Protein AF-0000000079454495 (afdb_homodimer)

Foldseek 3Di:
DDDDDDDDDDDDDDDDDDDDDDDPPDPCPDPCPPDPDDPDPDDPPPPDDDPPPPPPPPPPPPPPPPPPPDAAWDWPFVVLFIDGPPPDTAFAEAEDELLQDFPVCLLQLLLQRVLLVGAAYEYEQQLCQQPVDVPRGDCDGSNVVVVSQVSNVVVRHAYEYAYAPAQLLQWFLRRDHLLLCLQPVPDDPLAPGVSRVVSVLVSCVVVLVVCQCQERNNPHRYQEYEQHALQLLAPPLHLVSSQVSVVSNCVRNNLRHAYEYEHAQALSSCVSTDHPSHHYAYAFEFDPPPAPVSNVSVCVRSVGHAYEHAEYQQFAFFFFQFFGIHHDLCRRQVNVLRQVLDSSYYYYYPHQAWGFQFAQTRAWADDVTTTTDRTRLRNHCAGRQSAGDPSSVSSSVSSCVSPPDDRDDNDHRFFFDWQWKWFKAFQWFPLVVCVVVVVDPFDKAFFDDWCNNVVARFFKKKKKAFAADAAAVWKKKFFPQAQAKKFKDWAQDTDDIAGSSVPGGMDTDGHGHGIMIMIMGGHSGAHSDYDCSSPIHGRDDFMWIGHPPGPDTHTTDMMTMDDDNLLQCPVVVVVSVVSCVPDVPPPPPPFFTQGKMKTKDFGDPVCQVPHGKWKKFAPQAAKWWKAKQSGTQYIAGQVAADWGITIGGRVSDHRMMMMMTRGRTGAPVVDPPRRIMIIHRDTRHGHDGNDHHTPQNVQCVQVPPSISRPNGSD/DDDDDDDDDDDDDDDDDDDDDDDDDDDDDDPPPPPDDDDDPPDPPPPDPDPPPPPPPPPPPPPDPPPPPDAAWDWPFVVLFIDGPPPDTAFAEAEDELLQDFPVCLLQLLLQRVLLVGAAYEYEQQLCQQPVDVPRGDCDGSNVVVVSQVSNVVNRHAYEYAYAPAQLLLWFLRRDHLLLCLQPVPDDPLAPGVSRVVSVLVSCVVPLVVCQCQDRNNPHRYQEYEQHALQLLAPPLHLVSSQVSVVSNCVRNNLRHAYEYEHAQALSSCVSTAHPSHHYAYAFEFDDPDAPVSNVSVCVRSVGTAYEHAEYAQFAFFFFQFFGIGHDLVRRQVNVLRQVLDSSYYYYYDHQAWGFQFAQTRAWADDVTTTTDRTRLRNHCAGRQGAGDPSSVSSSVSSCVSPPDDRDDNDHRFFFDWQWKWFKAFQWFPLVVCVVVVVDPFDKAFFDDWCNNVVARFFKKKKKAFAADAAAVWKKKFFPQAQAKKFKDWAQDTDDIAGSSVPGGMDTDGHGHGIMIMIMGGHSGAHSDYDCSSGIHGGDDFMWIGHPPGPDTHTTDMMTMDDDNLLQCPVVVVVSVVSCVPDVDPPPPPFFTQGKMKTKDFGDPVCQVPHGKWKKFAPQAAKWWKAKQSGTQYIAGQVAADWGITIGGRVSDHRMMMMMTRGRTGAPVVDPPRRIMIIHRDTRHGHDGNDHHTPQNVQCVQVPPSISGPNGSD

Radius of gyration: 43.06 Å; Cα contacts (8 Å, |Δi|>4): 3299; chains: 2; bounding box: 115×137×105 Å

Solvent-accessible surface area (backbone atoms only — not comparable to full-atom values): 75019 Å² total; per-residue (Å²): 136,84,79,85,77,87,80,90,77,92,73,91,75,88,76,89,78,86,89,79,90,75,86,74,81,78,82,76,72,79,76,78,73,81,73,85,74,78,80,73,77,72,79,83,76,77,77,78,84,68,81,71,75,74,71,76,72,68,73,65,75,77,67,77,75,73,72,71,87,63,71,43,62,47,80,36,37,90,75,24,21,39,42,31,42,87,78,41,45,58,53,40,27,30,24,50,46,55,81,32,41,62,58,91,46,46,65,64,47,51,46,39,46,43,31,36,65,36,49,27,38,28,32,68,46,53,45,24,71,32,33,74,41,95,91,42,72,50,60,56,77,57,46,26,58,67,61,54,48,48,53,37,36,74,69,66,23,35,31,34,38,34,54,20,63,47,58,31,85,53,19,29,37,5,23,40,44,63,57,58,46,45,76,34,77,79,55,50,76,96,36,66,35,63,80,40,41,57,53,50,52,54,49,48,65,55,50,45,68,68,46,44,64,35,26,37,90,60,73,27,33,34,51,36,38,27,56,43,54,40,42,22,71,38,86,74,56,45,62,69,25,56,49,48,53,50,52,57,48,37,72,68,59,44,84,67,55,44,43,27,30,41,15,48,48,48,52,71,21,38,66,45,33,58,49,92,96,35,48,73,32,25,33,42,44,40,44,90,81,60,47,75,67,58,49,52,48,47,34,86,81,40,80,55,34,47,47,38,33,68,34,27,32,42,31,30,62,41,33,60,27,16,25,51,20,73,44,59,52,67,48,36,45,52,34,49,50,54,47,56,70,36,74,34,30,27,42,19,31,40,41,30,34,24,14,36,25,45,39,75,40,22,2,15,36,42,67,70,57,43,38,39,38,32,60,40,27,29,50,18,29,17,29,44,80,54,31,75,38,74,49,27,54,53,43,23,55,53,38,43,67,76,52,72,66,89,81,49,79,66,69,74,61,68,60,53,40,58,78,35,75,31,59,47,35,82,55,45,43,52,64,60,47,50,63,66,48,52,80,51,79,59,48,73,38,63,56,60,62,29,28,43,76,74,70,43,85,47,40,32,38,39,38,34,33,54,39,85,52,54,44,29,83,48,19,36,38,37,37,70,35,46,29,28,32,28,42,30,23,51,59,84,40,72,53,44,57,36,28,45,51,52,72,35,45,56,36,52,42,78,58,53,54,70,38,38,40,31,34,41,26,32,48,58,35,31,23,19,46,60,88,59,38,85,46,76,33,27,40,55,58,62,42,30,42,28,34,47,88,42,89,60,71,42,75,64,56,52,27,39,33,41,83,40,50,77,76,81,38,65,63,57,49,51,51,49,52,51,46,37,70,73,50,68,60,84,60,79,74,61,82,51,47,40,27,34,32,40,28,59,49,70,49,57,80,90,32,46,88,60,54,51,23,31,17,45,32,47,67,63,38,37,33,33,40,37,26,37,66,72,44,52,51,14,59,48,35,42,66,28,10,7,42,42,43,43,76,38,58,32,86,54,62,50,48,71,35,39,39,39,35,43,34,57,45,38,66,31,59,85,42,88,92,39,33,41,39,33,31,29,58,63,82,43,54,64,38,69,33,46,38,83,62,20,49,43,57,49,43,24,58,62,36,67,67,55,40,36,38,84,78,30,85,78,141,85,81,85,76,80,87,76,87,82,87,84,82,88,75,91,77,86,86,87,93,86,90,83,90,76,86,76,87,73,84,74,73,74,77,74,77,82,79,79,81,73,78,78,73,76,78,76,82,68,82,71,74,75,74,75,74,71,74,66,75,76,66,77,74,73,73,69,89,62,71,43,60,48,78,36,37,90,74,24,20,39,43,30,45,88,78,42,46,60,52,42,28,28,24,50,46,56,81,34,41,62,59,92,46,47,65,63,48,53,46,39,47,43,32,35,64,35,48,28,37,26,31,68,46,54,46,23,72,32,34,73,41,96,91,43,72,48,58,56,77,57,45,26,57,68,61,54,49,48,53,37,38,75,71,65,23,33,31,34,38,34,55,20,62,47,57,32,86,53,19,28,37,5,23,40,44,61,58,57,46,45,78,34,78,80,56,49,76,97,35,64,36,64,81,40,42,56,54,51,51,53,49,48,65,56,50,47,67,69,44,44,65,34,25,38,89,59,74,28,33,33,51,36,38,27,56,44,54,40,42,22,72,37,87,74,57,45,62,69,25,56,49,47,52,50,51,55,48,36,72,68,62,44,84,70,55,42,42,26,30,43,16,45,47,48,53,70,22,37,64,44,33,56,49,92,98,36,49,72,32,24,31,42,44,41,42,96,78,57,50,77,67,57,51,53,48,46,34,87,80,40,80,56,34,46,47,40,33,69,32,27,32,41,32,30,63,40,34,59,27,18,24,51,20,73,43,60,52,67,47,37,45,51,33,49,49,55,45,56,69,36,74,34,29,28,42,18,31,40,42,31,35,24,14,36,26,47,40,74,38,22,2,14,35,42,67,71,56,42,38,38,37,31,60,40,26,29,50,19,30,16,28,44,80,54,32,75,37,73,50,30,53,53,43,22,53,52,39,44,68,76,52,72,66,90,81,50,79,65,70,74,59,68,60,52,39,56,77,35,75,32,58,46,35,81,56,45,40,52,63,61,48,50,62,66,50,51,81,52,78,57,48,73,38,66,53,60,64,29,28,41,76,71,70,42,86,49,39,34,38,38,38,33,35,54,40,85,52,52,44,27,83,49,18,36,39,35,37,70,35,48,29,28,33,28,42,30,23,52,60,84,41,70,54,45,58,36,29,45,50,50,72,36,44,55,37,51,40,78,58,54,56,70,38,38,41,30,35,42,25,34,50,58,34,29,22,20,45,61,86,60,38,82,45,76,35,28,41,58,58,62,40,29,42,30,34,46,88,43,90,60,71,42,76,62,54,51,28,39,34,42,84,42,49,76,76,80,37,63,64,57,48,51,51,50,51,52,46,38,69,72,50,69,62,84,61,81,74,61,81,49,46,40,28,34,31,43,28,58,49,69,48,57,81,91,32,44,88,60,53,50,22,32,17,45,31,46,66,63,37,36,33,35,39,36,27,36,67,72,43,52,53,14,59,49,34,44,67,28,9,7,42,42,42,43,74,39,58,33,86,54,61,50,48,69,34,41,39,41,36,44,35,56,46,39,67,30,59,86,42,88,92,38,32,41,38,33,31,29,57,61,80,42,54,66,38,68,32,45,40,83,63,20,51,42,57,50,42,23,57,62,35,66,69,54,40,36,37,82,78,31,84,80

Organism: NCBI:txid69355

Structure (mmCIF, N/CA/C/O backbone):
data_AF-0000000079454495-model_v1
#
loop_
_entity.id
_entity.type
_entity.pdbx_description
1 polymer Beta-galactosidase
#
loop_
_atom_site.group_PDB
_atom_site.id
_atom_site.type_symbol
_atom_site.label_atom_id
_atom_site.label_alt_id
_atom_site.label_comp_id
_atom_site.label_asym_id
_atom_site.label_entity_id
_atom_site.label_seq_id
_atom_site.pdbx_PDB_ins_code
_atom_site.Cartn_x
_atom_site.Cartn_y
_atom_site.Cartn_z
_atom_site.occupancy
_atom_site.B_iso_or_equiv
_atom_site.auth_seq_id
_atom_site.auth_comp_id
_atom_site.auth_asym_id
_atom_site.auth_atom_id
_atom_site.pdbx_PDB_model_num
ATOM 1 N N . MET A 1 1 ? 8.969 -49.094 45.594 1 14.88 1 MET A N 1
ATOM 2 C CA . MET A 1 1 ? 8.492 -49.281 46.969 1 14.88 1 MET A CA 1
ATOM 3 C C . MET A 1 1 ? 8.25 -47.938 47.656 1 14.88 1 MET A C 1
ATOM 5 O O . MET A 1 1 ? 7.234 -47.75 48.312 1 14.88 1 MET A O 1
ATOM 9 N N . ARG A 1 2 ? 9.188 -47.406 47.906 1 14.8 2 ARG A N 1
ATOM 10 C CA . ARG A 1 2 ? 9.508 -46.875 49.219 1 14.8 2 ARG A CA 1
ATOM 11 C C . ARG A 1 2 ? 8.852 -45.531 49.438 1 14.8 2 ARG A C 1
ATOM 13 O O . ARG A 1 2 ? 8.688 -44.75 48.5 1 14.8 2 ARG A O 1
ATOM 20 N N . GLU A 1 3 ? 8.758 -45.125 50.594 1 15.97 3 GLU A N 1
ATOM 21 C CA . GLU A 1 3 ? 7.938 -44.406 51.562 1 15.97 3 GLU A CA 1
ATOM 22 C C . GLU A 1 3 ? 8.195 -42.906 51.5 1 15.97 3 GLU A C 1
ATOM 24 O O . GLU A 1 3 ? 7.258 -42.094 51.5 1 15.97 3 GLU A O 1
ATOM 29 N N . MET A 1 4 ? 9.289 -42.5 51.688 1 15.35 4 MET A N 1
ATOM 30 C CA . MET A 1 4 ? 9.453 -41.781 52.969 1 15.35 4 MET A CA 1
ATOM 31 C C . MET A 1 4 ? 9.094 -40.312 52.781 1 15.35 4 MET A C 1
ATOM 33 O O . MET A 1 4 ? 9.039 -39.812 51.656 1 15.35 4 MET A O 1
ATOM 37 N N . GLY A 1 5 ? 9.625 -39.469 53.531 1 15.15 5 GLY A N 1
ATOM 38 C CA . GLY A 1 5 ? 9.336 -38.688 54.719 1 15.15 5 GLY A CA 1
ATOM 39 C C . GLY A 1 5 ? 9.203 -37.219 54.438 1 15.15 5 GLY A C 1
ATOM 40 O O . GLY A 1 5 ? 8.203 -36.594 54.812 1 15.15 5 GLY A O 1
ATOM 41 N N . TRP A 1 6 ? 10.148 -36.469 54.438 1 15.48 6 TRP A N 1
ATOM 42 C CA . TRP A 1 6 ? 10.266 -35.531 55.562 1 15.48 6 TRP A CA 1
ATOM 43 C C . TRP A 1 6 ? 9.711 -34.156 55.219 1 15.48 6 TRP A C 1
ATOM 45 O O . TRP A 1 6 ? 9.539 -33.844 54.031 1 15.48 6 TRP A O 1
ATOM 55 N N . LEU A 1 7 ? 10.312 -33.156 55.656 1 15.27 7 LEU A N 1
ATOM 56 C CA . LEU A 1 7 ? 10.094 -32.156 56.688 1 15.27 7 LEU A CA 1
ATOM 57 C C . LEU A 1 7 ? 9.664 -30.812 56.125 1 15.27 7 LEU A C 1
ATOM 59 O O . LEU A 1 7 ? 8.656 -30.25 56.531 1 15.27 7 LEU A O 1
ATOM 63 N N . VAL A 1 8 ? 10.523 -29.781 55.844 1 15.94 8 VAL A N 1
ATOM 64 C CA . VAL A 1 8 ? 10.656 -28.672 56.781 1 15.94 8 VAL A CA 1
ATOM 65 C C . VAL A 1 8 ? 9.82 -27.484 56.312 1 15.94 8 VAL A C 1
ATOM 67 O O . VAL A 1 8 ? 9.477 -27.391 55.125 1 15.94 8 VAL A O 1
ATOM 70 N N . THR A 1 9 ? 9.969 -26.281 56.812 1 15.39 9 THR A N 1
ATOM 71 C CA . THR A 1 9 ? 9.5 -25.234 57.719 1 15.39 9 THR A CA 1
ATOM 72 C C . THR A 1 9 ? 9.125 -23.969 56.938 1 15.39 9 THR A C 1
ATOM 74 O O . THR A 1 9 ? 8.117 -23.328 57.25 1 15.39 9 THR A O 1
ATOM 77 N N . ILE A 1 10 ? 9.711 -23.438 55.844 1 16.84 10 ILE A N 1
ATOM 78 C CA . ILE A 1 10 ? 10.102 -22.078 56.219 1 16.84 10 ILE A CA 1
ATOM 79 C C . ILE A 1 10 ? 8.906 -21.141 56.094 1 16.84 10 ILE A C 1
ATOM 81 O O . ILE A 1 10 ? 8.117 -21.266 55.156 1 16.84 10 ILE A O 1
ATOM 85 N N . THR A 1 11 ? 8.672 -20.031 56.875 1 15.62 11 THR A N 1
ATOM 86 C CA . THR A 1 11 ? 7.895 -19.094 57.688 1 15.62 11 THR A CA 1
ATOM 87 C C . THR A 1 11 ? 7.41 -17.922 56.844 1 15.62 11 THR A C 1
ATOM 89 O O . THR A 1 11 ? 6.262 -17.5 56.969 1 15.62 11 THR A O 1
ATOM 92 N N . PHE A 1 12 ? 8.055 -17.266 55.875 1 16.83 12 PHE A N 1
ATOM 93 C CA . PHE A 1 12 ? 8.047 -15.867 56.281 1 16.83 12 PHE A CA 1
ATOM 94 C C . PHE A 1 12 ? 6.711 -15.219 55.938 1 16.83 12 PHE A C 1
ATOM 96 O O . PHE A 1 12 ? 6.023 -15.633 55 1 16.83 12 PHE A O 1
ATOM 103 N N . CYS A 1 13 ? 6.145 -14.18 56.656 1 15.73 13 CYS A N 1
ATOM 104 C CA . CYS A 1 13 ? 5.059 -13.398 57.25 1 15.73 13 CYS A CA 1
ATOM 105 C C . CYS A 1 13 ? 4.578 -12.328 56.281 1 15.73 13 CYS A C 1
ATOM 107 O O . CYS A 1 13 ? 3.422 -11.906 56.312 1 15.73 13 CYS A O 1
ATOM 109 N N . LEU A 1 14 ? 5.301 -11.68 55.375 1 16.45 14 LEU A N 1
ATOM 110 C CA . LEU A 1 14 ? 5.086 -10.25 55.594 1 16.45 14 LEU A CA 1
ATOM 111 C C . LEU A 1 14 ? 3.707 -9.828 55.094 1 16.45 14 LEU A C 1
ATOM 113 O O . LEU A 1 14 ? 3.141 -10.469 54.188 1 16.45 14 LEU A O 1
ATOM 117 N N . LEU A 1 15 ? 3.156 -8.602 55.406 1 15.88 15 LEU A N 1
ATOM 118 C CA . LEU A 1 15 ? 2.051 -7.797 55.906 1 15.88 15 LEU A CA 1
ATOM 119 C C . LEU A 1 15 ? 1.355 -7.051 54.781 1 15.88 15 LEU A C 1
ATOM 121 O O . LEU A 1 15 ? 0.164 -6.746 54.875 1 15.88 15 LEU A O 1
ATOM 125 N N . GLU A 1 16 ? 1.784 -6.793 53.531 1 16.77 16 GLU A N 1
ATOM 126 C CA . GLU A 1 16 ? 1.491 -5.383 53.281 1 16.77 16 GLU A CA 1
ATOM 127 C C . GLU A 1 16 ? 0.009 -5.172 53 1 16.77 16 GLU A C 1
ATOM 129 O O . GLU A 1 16 ? -0.673 -6.086 52.5 1 16.77 16 GLU A O 1
ATOM 134 N N . PHE A 1 17 ? -0.553 -3.822 52.938 1 16.45 17 PHE A N 1
ATOM 135 C CA . PHE A 1 17 ? -1.598 -2.922 53.406 1 16.45 17 PHE A CA 1
ATOM 136 C C . PHE A 1 17 ? -2.596 -2.619 52.281 1 16.45 17 PHE A C 1
ATOM 138 O O . PHE A 1 17 ? -3.781 -2.402 52.562 1 16.45 17 PHE A O 1
ATOM 145 N N . HIS A 1 18 ? -2.406 -2.674 51.031 1 16.92 18 HIS A N 1
ATOM 146 C CA . HIS A 1 18 ? -2.912 -1.448 50.406 1 16.92 18 HIS A CA 1
ATOM 147 C C . HIS A 1 18 ? -4.438 -1.442 50.375 1 16.92 18 HIS A C 1
ATOM 149 O O . HIS A 1 18 ? -5.066 -2.502 50.406 1 16.92 18 HIS A O 1
ATOM 155 N N . PHE A 1 19 ? -5.07 -0.309 49.719 1 16.73 19 PHE A N 1
ATOM 156 C CA . PHE A 1 19 ? -6.059 0.745 49.906 1 16.73 19 PHE A CA 1
ATOM 157 C C . PHE A 1 19 ? -7.391 0.36 49.281 1 16.73 19 PHE A C 1
ATOM 159 O O . PHE A 1 19 ? -7.438 -0.464 48.375 1 16.73 19 PHE A O 1
ATOM 166 N N . ALA A 1 20 ? -8.555 1.23 49.5 1 16.34 20 ALA A N 1
ATOM 167 C CA . ALA A 1 20 ? -9.953 1.217 49.906 1 16.34 20 ALA A CA 1
ATOM 168 C C . ALA A 1 20 ? -10.891 1.372 48.719 1 16.34 20 ALA A C 1
ATOM 170 O O . ALA A 1 20 ? -11.93 0.706 48.656 1 16.34 20 ALA A O 1
ATOM 171 N N . ALA A 1 21 ? -10.703 2.184 47.656 1 17.97 21 ALA A N 1
ATOM 172 C CA . ALA A 1 21 ? -11.812 3.129 47.562 1 17.97 21 ALA A CA 1
ATOM 173 C C . ALA A 1 21 ? -13.023 2.494 46.875 1 17.97 21 ALA A C 1
ATOM 175 O O . ALA A 1 21 ? -12.875 1.728 45.906 1 17.97 21 ALA A O 1
ATOM 176 N N . PRO A 1 22 ? -14.375 2.799 47.25 1 17.55 22 PRO A N 1
ATOM 177 C CA . PRO A 1 22 ? -15.688 2.146 47.281 1 17.55 22 PRO A CA 1
ATOM 178 C C . PRO A 1 22 ? -16.531 2.453 46.062 1 17.55 22 PRO A C 1
ATOM 180 O O . PRO A 1 22 ? -17.438 1.687 45.719 1 17.55 22 PRO A O 1
ATOM 183 N N . PHE A 1 23 ? -16.391 3.541 45.219 1 18.72 23 PHE A N 1
ATOM 184 C CA . PHE A 1 23 ? -17.625 4.312 45.094 1 18.72 23 PHE A CA 1
ATOM 185 C C . PHE A 1 23 ? -18.531 3.682 44.031 1 18.72 23 PHE A C 1
ATOM 187 O O . PHE A 1 23 ? -18.109 3.404 42.906 1 18.72 23 PHE A O 1
ATOM 194 N N . GLU A 1 24 ? -19.609 3.078 44.406 1 19.78 24 GLU A N 1
ATOM 195 C CA . GLU A 1 24 ? -20.625 2.322 43.656 1 19.78 24 GLU A CA 1
ATOM 196 C C . GLU A 1 24 ? -21.562 3.25 42.906 1 19.78 24 GLU A C 1
ATOM 198 O O . GLU A 1 24 ? -22.312 4.012 43.531 1 19.78 24 GLU A O 1
ATOM 203 N N . GLY A 1 25 ? -21.109 3.9 41.906 1 18.34 25 GLY A N 1
ATOM 204 C CA . GLY A 1 25 ? -21.906 4.914 41.219 1 18.34 25 GLY A CA 1
ATOM 205 C C . GLY A 1 25 ? -23.25 4.395 40.719 1 18.34 25 GLY A C 1
ATOM 206 O O . GLY A 1 25 ? -23.312 3.301 40.156 1 18.34 25 GLY A O 1
ATOM 207 N N . PHE A 1 26 ? -24.391 4.895 41.312 1 18.45 26 PHE A N 1
ATOM 208 C CA . PHE A 1 26 ? -25.828 4.625 41.344 1 18.45 26 PHE A CA 1
ATOM 209 C C . PHE A 1 26 ? -26.469 4.941 40 1 18.45 26 PHE A C 1
ATOM 211 O O . PHE A 1 26 ? -26.141 5.949 39.375 1 18.45 26 PHE A O 1
ATOM 218 N N . SER A 1 27 ? -26.891 3.938 39.281 1 18.45 27 SER A N 1
ATOM 219 C CA . SER A 1 27 ? -27.516 3.84 37.969 1 18.45 27 SER A CA 1
ATOM 220 C C . SER A 1 27 ? -28.906 4.469 37.969 1 18.45 27 SER A C 1
ATOM 222 O O . SER A 1 27 ? -29.844 3.895 38.531 1 18.45 27 SER A O 1
ATOM 224 N N . ILE A 1 28 ? -29.062 5.809 38.25 1 18.31 28 ILE A N 1
ATOM 225 C CA . ILE A 1 28 ? -30.344 6.426 38.531 1 18.31 28 ILE A CA 1
ATOM 226 C C . ILE A 1 28 ? -31.203 6.402 37.281 1 18.31 28 ILE A C 1
ATOM 228 O O . ILE A 1 28 ? -30.938 7.125 36.312 1 18.31 28 ILE A O 1
ATOM 232 N N . ASN A 1 29 ? -31.578 5.359 36.719 1 18.14 29 ASN A N 1
ATOM 233 C CA . ASN A 1 29 ? -32.312 5.398 35.469 1 18.14 29 ASN A CA 1
ATOM 234 C C . ASN A 1 29 ? -33.719 5.961 35.656 1 18.14 29 ASN A C 1
ATOM 236 O O . ASN A 1 29 ? -34.594 5.758 34.844 1 18.14 29 ASN A O 1
ATOM 240 N N . SER A 1 30 ? -33.938 6.977 36.594 1 16.38 30 SER A N 1
ATOM 241 C CA . SER A 1 30 ? -35.344 7.172 36.938 1 16.38 30 SER A CA 1
ATOM 242 C C . SER A 1 30 ? -36.188 7.477 35.688 1 16.38 30 SER A C 1
ATOM 244 O O . SER A 1 30 ? -35.656 8 34.688 1 16.38 30 SER A O 1
ATOM 246 N N . ARG A 1 31 ? -37.406 6.875 35.625 1 19.3 31 ARG A N 1
ATOM 247 C CA . ARG A 1 31 ? -38.656 6.586 34.906 1 19.3 31 ARG A CA 1
ATOM 248 C C . ARG A 1 31 ? -39.469 7.855 34.688 1 19.3 31 ARG A C 1
ATOM 250 O O . ARG A 1 31 ? -40.656 7.789 34.438 1 19.3 31 ARG A O 1
ATOM 257 N N . PHE A 1 32 ? -38.844 9.148 34.656 1 17.06 32 PHE A N 1
ATOM 258 C CA . PHE A 1 32 ? -39.75 10.25 34.938 1 17.06 32 PHE A CA 1
ATOM 259 C C . PHE A 1 32 ? -40.781 10.398 33.812 1 17.06 32 PHE A C 1
ATOM 261 O O . PHE A 1 32 ? -40.469 10.875 32.75 1 17.06 32 PHE A O 1
ATOM 268 N N . GLU A 1 33 ? -41.531 9.391 33.531 1 19.23 33 GLU A N 1
ATOM 269 C CA . GLU A 1 33 ? -42.469 9.695 32.438 1 19.23 33 GLU A CA 1
ATOM 270 C C . GLU A 1 33 ? -43.375 10.852 32.812 1 19.23 33 GLU A C 1
ATOM 272 O O . GLU A 1 33 ? -43.969 10.859 33.906 1 19.23 33 GLU A O 1
ATOM 277 N N . ASN A 1 34 ? -43.031 11.984 32.312 1 17.28 34 ASN A N 1
ATOM 278 C CA . ASN A 1 34 ? -43.594 13.32 32.438 1 17.28 34 ASN A CA 1
ATOM 279 C C . ASN A 1 34 ? -45.094 13.305 32.125 1 17.28 34 ASN A C 1
ATOM 281 O O . ASN A 1 34 ? -45.5 12.836 31.062 1 17.28 34 ASN A O 1
ATOM 285 N N . GLN A 1 35 ? -45.906 13.156 33.219 1 17.12 35 GLN A N 1
ATOM 286 C CA . GLN A 1 35 ? -47.312 13.359 33.438 1 17.12 35 GLN A CA 1
ATOM 287 C C . GLN A 1 35 ? -47.781 14.672 32.812 1 17.12 35 GLN A C 1
ATOM 289 O O . GLN A 1 35 ? -47.062 15.672 32.844 1 17.12 35 GLN A O 1
ATOM 294 N N . SER A 1 36 ? -48.875 14.641 32.062 1 19.19 36 SER A N 1
ATOM 295 C CA . SER A 1 36 ? -49.656 15.531 31.203 1 19.19 36 SER A CA 1
ATOM 296 C C . SER A 1 36 ? -50.344 16.641 32 1 19.19 36 SER A C 1
ATOM 298 O O . SER A 1 36 ? -51.156 17.391 31.484 1 19.19 36 SER A O 1
ATOM 300 N N . SER A 1 37 ? -49.656 16.969 33.312 1 16.67 37 SER A N 1
ATOM 301 C CA . SER A 1 37 ? -50.625 17.688 34.125 1 16.67 37 SER A CA 1
ATOM 302 C C . SER A 1 37 ? -51.219 18.875 33.406 1 16.67 37 SER A C 1
ATOM 304 O O . SER A 1 37 ? -50.656 19.328 32.406 1 16.67 37 SER A O 1
ATOM 306 N N . THR A 1 38 ? -51.969 19.656 34.219 1 17.22 38 THR A N 1
ATOM 307 C CA . THR A 1 38 ? -53.125 20.516 34.438 1 17.22 38 THR A CA 1
ATOM 308 C C . THR A 1 38 ? -52.812 21.953 34.031 1 17.22 38 THR A C 1
ATOM 310 O O . THR A 1 38 ? -51.812 22.516 34.469 1 17.22 38 THR A O 1
ATOM 313 N N . ARG A 1 39 ? -53.281 22.312 32.875 1 18.92 39 ARG A N 1
ATOM 314 C CA . ARG A 1 39 ? -53.156 23.594 32.156 1 18.92 39 ARG A CA 1
ATOM 315 C C . ARG A 1 39 ? -53.656 24.75 33 1 18.92 39 ARG A C 1
ATOM 317 O O . ARG A 1 39 ? -53.844 25.859 32.5 1 18.92 39 ARG A O 1
ATOM 324 N N . ASP A 1 40 ? -53.75 24.516 34.438 1 16.17 40 ASP A N 1
ATOM 325 C CA . ASP A 1 40 ? -54.625 25.562 34.938 1 16.17 40 ASP A CA 1
ATOM 326 C C . ASP A 1 40 ? -54 26.938 34.75 1 16.17 40 ASP A C 1
ATOM 328 O O . ASP A 1 40 ? -52.781 27.078 34.75 1 16.17 40 ASP A O 1
ATOM 332 N N . THR A 1 41 ? -54.781 27.938 34.344 1 19.97 41 THR A N 1
ATOM 333 C CA . THR A 1 41 ? -54.875 29.297 33.812 1 19.97 41 THR A CA 1
ATOM 334 C C . THR A 1 41 ? -54.438 30.312 34.844 1 19.97 41 THR A C 1
ATOM 336 O O . THR A 1 41 ? -54.594 31.516 34.625 1 19.97 41 THR A O 1
ATOM 339 N N . SER A 1 42 ? -53.531 29.797 35.906 1 17.02 42 SER A N 1
ATOM 340 C CA . SER A 1 42 ? -53.719 30.656 37.062 1 17.02 42 SER A CA 1
ATOM 341 C C . SER A 1 42 ? -53.406 32.094 36.75 1 17.02 42 SER A C 1
ATOM 343 O O . SER A 1 42 ? -52.625 32.375 35.844 1 17.02 42 SER A O 1
ATOM 345 N N . PRO A 1 43 ? -53.938 33 37.562 1 20.53 43 PRO A N 1
ATOM 346 C CA . PRO A 1 43 ? -54.188 34.438 37.562 1 20.53 43 PRO A CA 1
ATOM 347 C C . PRO A 1 43 ? -52.906 35.281 37.719 1 20.53 43 PRO A C 1
ATOM 349 O O . PRO A 1 43 ? -51.969 34.844 38.406 1 20.53 43 PRO A O 1
ATOM 352 N N . PHE A 1 44 ? -52.5 35.969 36.656 1 19.94 44 PHE A N 1
ATOM 353 C CA . PHE A 1 44 ? -51.375 36.875 36.375 1 19.94 44 PHE A CA 1
ATOM 354 C C . PHE A 1 44 ? -51.312 37.938 37.469 1 19.94 44 PHE A C 1
ATOM 356 O O . PHE A 1 44 ? -52.156 38.812 37.5 1 19.94 44 PHE A O 1
ATOM 363 N N . VAL A 1 45 ? -51.062 37.5 38.812 1 19.16 45 VAL A N 1
ATOM 364 C CA . VAL A 1 45 ? -51.094 38.594 39.781 1 19.16 45 VAL A CA 1
ATOM 365 C C . VAL A 1 45 ? -50.031 39.656 39.375 1 19.16 45 VAL A C 1
ATOM 367 O O . VAL A 1 45 ? -48.938 39.312 38.938 1 19.16 45 VAL A O 1
ATOM 370 N N . SER A 1 46 ? -50.5 40.875 39.344 1 20.08 46 SER A N 1
ATOM 371 C CA . SER A 1 46 ? -50.062 42.25 39.062 1 20.08 46 SER A CA 1
ATOM 372 C C . SER A 1 46 ? -48.969 42.688 40.031 1 20.08 46 SER A C 1
ATOM 374 O O . SER A 1 46 ? -49.188 42.844 41.219 1 20.08 46 SER A O 1
ATOM 376 N N . LEU A 1 47 ? -47.844 41.875 40.094 1 18.67 47 LEU A N 1
ATOM 377 C CA . LEU A 1 47 ? -46.844 42.281 41.094 1 18.67 47 LEU A CA 1
ATOM 378 C C . LEU A 1 47 ? -46.5 43.781 40.906 1 18.67 47 LEU A C 1
ATOM 380 O O . LEU A 1 47 ? -46.25 44.219 39.781 1 18.67 47 LEU A O 1
ATOM 384 N N . ASP A 1 48 ? -46.938 44.5 41.844 1 18.86 48 ASP A N 1
ATOM 385 C CA . ASP A 1 48 ? -46.875 45.938 42.125 1 18.86 48 ASP A CA 1
ATOM 386 C C . ASP A 1 48 ? -45.438 46.438 42.094 1 18.86 48 ASP A C 1
ATOM 388 O O . ASP A 1 48 ? -44.5 45.719 42.469 1 18.86 48 ASP A O 1
ATOM 392 N N . GLU A 1 49 ? -45.094 47.5 41.281 1 19.66 49 GLU A N 1
ATOM 393 C CA . GLU A 1 49 ? -44.031 48.25 40.688 1 19.66 49 GLU A CA 1
ATOM 394 C C . GLU A 1 49 ? -43.062 48.781 41.719 1 19.66 49 GLU A C 1
ATOM 396 O O . GLU A 1 49 ? -41.875 49.031 41.438 1 19.66 49 GLU A O 1
ATOM 401 N N . SER A 1 50 ? -43.438 49.125 42.969 1 20.2 50 SER A N 1
ATOM 402 C CA . SER A 1 50 ? -42.875 50.375 43.5 1 20.2 50 SER A CA 1
ATOM 403 C C . SER A 1 50 ? -41.562 50.125 44.188 1 20.2 50 SER A C 1
ATOM 405 O O . SER A 1 50 ? -41 51.031 44.812 1 20.2 50 SER A O 1
ATOM 407 N N . ALA A 1 51 ? -41.25 48.844 44.594 1 21.17 51 ALA A N 1
ATOM 408 C CA . ALA A 1 51 ? -40.219 48.938 45.625 1 21.17 51 ALA A CA 1
ATOM 409 C C . ALA A 1 51 ? -38.969 49.656 45.125 1 21.17 51 ALA A C 1
ATOM 411 O O . ALA A 1 51 ? -38.375 49.219 44.156 1 21.17 51 ALA A O 1
ATOM 412 N N . SER A 1 52 ? -38.875 50.938 45.469 1 19.3 52 SER A N 1
ATOM 413 C CA . SER A 1 52 ? -37.875 51.969 45.219 1 19.3 52 SER A CA 1
ATOM 414 C C . SER A 1 52 ? -36.5 51.5 45.719 1 19.3 52 SER A C 1
ATOM 416 O O . SER A 1 52 ? -36.312 51.281 46.906 1 19.3 52 SER A O 1
ATOM 418 N N . LEU A 1 53 ? -35.938 50.438 45.125 1 20.92 53 LEU A N 1
ATOM 419 C CA . LEU A 1 53 ? -34.594 50.062 45.469 1 20.92 53 LEU A CA 1
ATOM 420 C C . LEU A 1 53 ? -33.719 51.312 45.625 1 20.92 53 LEU A C 1
ATOM 422 O O . LEU A 1 53 ? -33.562 52.094 44.656 1 20.92 53 LEU A O 1
ATOM 426 N N . ASN A 1 54 ? -33.844 51.875 46.812 1 21.77 54 ASN A N 1
ATOM 427 C CA . ASN A 1 54 ? -32.938 52.969 47.188 1 21.77 54 ASN A CA 1
ATOM 428 C C . ASN A 1 54 ? -31.484 52.656 46.875 1 21.77 54 ASN A C 1
ATOM 430 O O . ASN A 1 54 ? -30.938 51.688 47.406 1 21.77 54 ASN A O 1
ATOM 434 N N . TYR A 1 55 ? -31.125 52.781 45.625 1 21.28 55 TYR A N 1
ATOM 435 C CA . TYR A 1 55 ? -29.75 52.75 45.156 1 21.28 55 TYR A CA 1
ATOM 436 C C . TYR A 1 55 ? -28.844 53.531 46.094 1 21.28 55 TYR A C 1
ATOM 438 O O . TYR A 1 55 ? -29.031 54.719 46.312 1 21.28 55 TYR A O 1
ATOM 446 N N . ILE A 1 56 ? -28.672 52.969 47.344 1 23.05 56 ILE A N 1
ATOM 447 C CA . ILE A 1 56 ? -27.656 53.625 48.156 1 23.05 56 ILE A CA 1
ATOM 448 C C . ILE A 1 56 ? -26.422 53.906 47.344 1 23.05 56 ILE A C 1
ATOM 450 O O . ILE A 1 56 ? -25.781 53 46.812 1 23.05 56 ILE A O 1
ATOM 454 N N . THR A 1 57 ? -26.422 55 46.562 1 23.23 57 THR A N 1
ATOM 455 C CA . THR A 1 57 ? -25.281 55.594 45.875 1 23.23 57 THR A CA 1
ATOM 456 C C . THR A 1 57 ? -24.125 55.812 46.875 1 23.23 57 THR A C 1
ATOM 458 O O . THR A 1 57 ? -24.141 56.781 47.656 1 23.23 57 THR A O 1
ATOM 461 N N . ALA A 1 58 ? -23.766 54.812 47.719 1 26.64 58 ALA A N 1
ATOM 462 C CA . ALA A 1 58 ? -22.578 55.125 48.5 1 26.64 58 ALA A CA 1
ATOM 463 C C . ALA A 1 58 ? -21.516 55.781 47.625 1 26.64 58 ALA A C 1
ATOM 465 O O . ALA A 1 58 ? -21.219 55.281 46.531 1 26.64 58 ALA A O 1
ATOM 466 N N . GLU A 1 59 ? -21.422 57.062 47.688 1 25.98 59 GLU A N 1
ATOM 467 C CA . GLU A 1 59 ? -20.344 57.875 47.156 1 25.98 59 GLU A CA 1
ATOM 468 C C . GLU A 1 59 ? -18.984 57.219 47.406 1 25.98 59 GLU A C 1
ATOM 470 O O . GLU A 1 59 ? -18.547 57.094 48.562 1 25.98 59 GLU A O 1
ATOM 475 N N . LEU A 1 60 ? -18.766 56.062 46.812 1 26.77 60 LEU A N 1
ATOM 476 C CA . LEU A 1 60 ? -17.375 55.625 46.875 1 26.77 60 LEU A CA 1
ATOM 477 C C . LEU A 1 60 ? -16.406 56.812 46.781 1 26.77 60 LEU A C 1
ATOM 479 O O . LEU A 1 60 ? -16.562 57.656 45.906 1 26.77 60 LEU A O 1
ATOM 483 N N . PRO A 1 61 ? -15.922 57.188 47.969 1 28.3 61 PRO A N 1
ATOM 484 C CA . PRO A 1 61 ? -15.039 58.375 47.906 1 28.3 61 PRO A CA 1
ATOM 485 C C . PRO A 1 61 ? -14.164 58.406 46.656 1 28.3 61 PRO A C 1
ATOM 487 O O . PRO A 1 61 ? -13.719 57.344 46.188 1 28.3 61 PRO A O 1
ATOM 490 N N . VAL A 1 62 ? -14.484 59.281 45.75 1 29.72 62 VAL A N 1
ATOM 491 C CA . VAL A 1 62 ? -13.602 59.688 44.656 1 29.72 62 VAL A CA 1
ATOM 492 C C . VAL A 1 62 ? -12.164 59.781 45.156 1 29.72 62 VAL A C 1
ATOM 494 O O . VAL A 1 62 ? -11.859 60.656 45.969 1 29.72 62 VAL A O 1
ATOM 497 N N . SER A 1 63 ? -11.586 58.688 45.562 1 28.19 63 SER A N 1
ATOM 498 C CA . SER A 1 63 ? -10.148 58.75 45.812 1 28.19 63 SER A CA 1
ATOM 499 C C . SER A 1 63 ? -9.492 59.812 44.938 1 28.19 63 SER A C 1
ATOM 501 O O . SER A 1 63 ? -9.984 60.156 43.844 1 28.19 63 SER A O 1
ATOM 503 N N . LYS A 1 64 ? -8.781 60.688 45.625 1 34.97 64 LYS A N 1
ATOM 504 C CA . LYS A 1 64 ? -7.945 61.781 45.125 1 34.97 64 LYS A CA 1
ATOM 505 C C . LYS A 1 64 ? -7.359 61.438 43.75 1 34.97 64 LYS A C 1
ATOM 507 O O . LYS A 1 64 ? -6.828 60.312 43.562 1 34.97 64 LYS A O 1
ATOM 512 N N . ARG A 1 65 ? -7.73 62.062 42.75 1 37.03 65 ARG A N 1
ATOM 513 C CA . ARG A 1 65 ? -7.129 62.188 41.406 1 37.03 65 ARG A CA 1
ATOM 514 C C . ARG A 1 65 ? -5.605 62.219 41.5 1 37.03 65 ARG A C 1
ATOM 516 O O . ARG A 1 65 ? -5.043 63.188 42.031 1 37.03 65 ARG A O 1
ATOM 523 N N . LEU A 1 66 ? -4.945 61.156 41.812 1 34.31 66 LEU A N 1
ATOM 524 C CA . LEU A 1 66 ? -3.516 61.156 41.531 1 34.31 66 LEU A CA 1
ATOM 525 C C . LEU A 1 66 ? -3.215 61.938 40.25 1 34.31 66 LEU A C 1
ATOM 527 O O . LEU A 1 66 ? -3.631 61.562 39.156 1 34.31 66 LEU A O 1
ATOM 531 N N . LYS A 1 67 ? -3.289 63.188 40.188 1 38.16 67 LYS A N 1
ATOM 532 C CA . LYS A 1 67 ? -2.812 64.125 39.219 1 38.16 67 LYS A CA 1
ATOM 533 C C . LYS A 1 67 ? -1.492 63.688 38.594 1 38.16 67 LYS A C 1
ATOM 535 O O . LYS A 1 67 ? -0.846 64.438 37.875 1 38.16 67 LYS A O 1
ATOM 540 N N . SER A 1 68 ? -0.652 63.062 39.531 1 37.22 68 SER A N 1
ATOM 541 C CA . SER A 1 68 ? 0.667 62.844 38.938 1 37.22 68 SER A CA 1
ATOM 542 C C . SER A 1 68 ? 0.583 62 37.656 1 37.22 68 SER A C 1
ATOM 544 O O . SER A 1 68 ? -0.173 61.031 37.594 1 37.22 68 SER A O 1
ATOM 546 N N . SER A 1 69 ? 0.829 62.438 36.406 1 49.44 69 SER A N 1
ATOM 547 C CA . SER A 1 69 ? 1.327 62.031 35.094 1 49.44 69 SER A CA 1
ATOM 548 C C . SER A 1 69 ? 2.143 60.75 35.219 1 49.44 69 SER A C 1
ATOM 550 O O . SER A 1 69 ? 2.803 60.344 34.25 1 49.44 69 SER A O 1
ATOM 552 N N . GLN A 1 70 ? 2.238 60.031 36.312 1 66.19 70 GLN A N 1
ATOM 553 C CA . GLN A 1 70 ? 3.254 59 36.469 1 66.19 70 GLN A CA 1
ATOM 554 C C . GLN A 1 70 ? 2.752 57.656 35.938 1 66.19 70 GLN A C 1
ATOM 556 O O . GLN A 1 70 ? 1.647 57.219 36.281 1 66.19 70 GLN A O 1
ATOM 561 N N . ARG A 1 71 ? 3.238 57.031 34.938 1 81.94 71 ARG A N 1
ATOM 562 C CA . ARG A 1 71 ? 3.107 55.688 34.406 1 81.94 71 ARG A CA 1
ATOM 563 C C . ARG A 1 71 ? 3.793 54.656 35.312 1 81.94 71 ARG A C 1
ATOM 565 O O . ARG A 1 71 ? 4.984 54.781 35.594 1 81.94 71 ARG A O 1
ATOM 572 N N . LEU A 1 72 ? 2.84 53.812 35.938 1 84.44 72 LEU A N 1
ATOM 573 C CA . LEU A 1 72 ? 3.412 52.812 36.812 1 84.44 72 LEU A CA 1
ATOM 574 C C . LEU A 1 72 ? 2.678 51.469 36.688 1 84.44 72 LEU A C 1
ATOM 576 O O . LEU A 1 72 ? 1.448 51.438 36.625 1 84.44 72 LEU A O 1
ATOM 580 N N . PHE A 1 73 ? 3.406 50.406 36.5 1 90.56 73 PHE A N 1
ATOM 581 C CA . PHE A 1 73 ? 2.854 49.062 36.594 1 90.56 73 PHE A CA 1
ATOM 582 C C . PHE A 1 73 ? 3.68 48.219 37.562 1 90.56 73 PHE A C 1
ATOM 584 O O . PHE A 1 73 ? 4.848 47.938 37.281 1 90.56 73 PHE A O 1
ATOM 591 N N . VAL A 1 74 ? 3.049 47.812 38.688 1 91.88 74 VAL A N 1
ATOM 592 C CA . VAL A 1 74 ? 3.766 47 39.656 1 91.88 74 VAL A CA 1
ATOM 593 C C . VAL A 1 74 ? 2.811 46 40.281 1 91.88 74 VAL A C 1
ATOM 595 O O . VAL A 1 74 ? 1.591 46.188 40.25 1 91.88 74 VAL A O 1
ATOM 598 N N . VAL A 1 75 ? 3.369 44.969 40.75 1 93.75 75 VAL A N 1
ATOM 599 C CA . VAL A 1 75 ? 2.617 44 41.562 1 93.75 75 VAL A CA 1
ATOM 600 C C . VAL A 1 75 ? 2.582 44.469 43 1 93.75 75 VAL A C 1
ATOM 602 O O . VAL A 1 75 ? 3.619 44.5 43.688 1 93.75 75 VAL A O 1
ATOM 605 N N . ASP A 1 76 ? 1.439 44.812 43.406 1 92.12 76 ASP A N 1
ATOM 606 C CA . ASP A 1 76 ? 1.225 45.094 44.844 1 92.12 76 ASP A CA 1
ATOM 607 C C . ASP A 1 76 ? 0.882 43.844 45.625 1 92.12 76 ASP A C 1
ATOM 609 O O . ASP A 1 76 ? -0.29 43.562 45.875 1 92.12 76 ASP A O 1
ATOM 613 N N . TYR A 1 77 ? 1.91 43.094 46 1 93.44 77 TYR A N 1
ATOM 614 C CA . TYR A 1 77 ? 1.763 41.781 46.625 1 93.44 77 TYR A CA 1
ATOM 615 C C . TYR A 1 77 ? 0.941 41.875 47.906 1 93.44 77 TYR A C 1
ATOM 617 O O . TYR A 1 77 ? 0.086 41.031 48.188 1 93.44 77 TYR A O 1
ATOM 625 N N . GLU A 1 78 ? 1.088 42.875 48.625 1 92.12 78 GLU A N 1
ATOM 626 C CA . GLU A 1 78 ? 0.463 43 49.938 1 92.12 78 GLU A CA 1
ATOM 627 C C . GLU A 1 78 ? -1.051 43.156 49.812 1 92.12 78 GLU A C 1
ATOM 629 O O . GLU A 1 78 ? -1.8 42.656 50.656 1 92.12 78 GLU A O 1
ATOM 634 N N . ASN A 1 79 ? -1.476 43.844 48.781 1 89.44 79 ASN A N 1
ATOM 635 C CA . ASN A 1 79 ? -2.904 44.094 48.625 1 89.44 79 ASN A CA 1
ATOM 636 C C . ASN A 1 79 ? -3.504 43.219 47.531 1 89.44 79 ASN A C 1
ATOM 638 O O . ASN A 1 79 ? -4.625 43.469 47.062 1 89.44 79 ASN A O 1
ATOM 642 N N . ASN A 1 80 ? -2.77 42.25 47.094 1 90.44 80 ASN A N 1
ATOM 643 C CA . ASN A 1 80 ? -3.215 41.25 46.125 1 90.44 80 ASN A CA 1
ATOM 644 C C . ASN A 1 80 ? -3.811 41.906 44.875 1 90.44 80 ASN A C 1
ATOM 646 O O . ASN A 1 80 ? -4.902 41.531 44.438 1 90.44 80 ASN A O 1
ATOM 650 N N . ARG A 1 81 ? -3.053 42.906 44.406 1 88.5 81 ARG A N 1
ATOM 651 C CA . ARG A 1 81 ? -3.541 43.594 43.219 1 88.5 81 ARG A CA 1
ATOM 652 C C . ARG A 1 81 ? -2.381 44.156 42.375 1 88.5 81 ARG A C 1
ATOM 654 O O . ARG A 1 81 ? -1.235 44.156 42.844 1 88.5 81 ARG A O 1
ATOM 661 N N . PHE A 1 82 ? -2.717 44.5 41.188 1 90.12 82 PHE A N 1
ATOM 662 C CA . PHE A 1 82 ? -1.797 45.312 40.375 1 90.12 82 PHE A CA 1
ATOM 663 C C . PHE A 1 82 ? -2 46.812 40.656 1 90.12 82 PHE A C 1
ATOM 665 O O . PHE A 1 82 ? -3.115 47.25 40.938 1 90.12 82 PHE A O 1
ATOM 672 N N . LEU A 1 83 ? -0.936 47.469 40.625 1 84.75 83 LEU A N 1
ATOM 673 C CA . LEU A 1 83 ? -1.02 48.906 40.469 1 84.75 83 LEU A CA 1
ATOM 674 C C . LEU A 1 83 ? -0.728 49.281 39 1 84.75 83 LEU A C 1
ATOM 676 O O . LEU A 1 83 ? 0.425 49.25 38.562 1 84.75 83 LEU A O 1
ATOM 680 N N . PHE A 1 84 ? -1.716 49.5 38.344 1 82.44 84 PHE A N 1
ATOM 681 C CA . PHE A 1 84 ? -1.671 49.781 36.906 1 82.44 84 PHE A CA 1
ATOM 682 C C . PHE A 1 84 ? -2.162 51.188 36.594 1 82.44 84 PHE A C 1
ATOM 684 O O . PHE A 1 84 ? -3.33 51.375 36.25 1 82.44 84 PHE A O 1
ATOM 691 N N . LEU A 1 85 ? -1.337 52.125 36.75 1 76.75 85 LEU A N 1
ATOM 692 C CA . LEU A 1 85 ? -1.696 53.5 36.531 1 76.75 85 LEU A CA 1
ATOM 693 C C . LEU A 1 85 ? -1.416 53.969 35.125 1 76.75 85 LEU A C 1
ATOM 695 O O . LEU A 1 85 ? -0.387 53.594 34.531 1 76.75 85 LEU A O 1
ATOM 699 N N . PRO A 1 86 ? -2.297 54.469 34.531 1 69.12 86 PRO A N 1
ATOM 700 C CA . PRO A 1 86 ? -3.531 55 35.094 1 69.12 86 PRO A CA 1
ATOM 701 C C . PRO A 1 86 ? -4.711 54.031 34.969 1 69.12 86 PRO A C 1
ATOM 703 O O . PRO A 1 86 ? -5.855 54.406 35.219 1 69.12 86 PRO A O 1
ATOM 706 N N . PHE A 1 87 ? -4.652 52.875 34.625 1 64.69 87 PHE A N 1
ATOM 707 C CA . PHE A 1 87 ? -5.738 52 34.188 1 64.69 87 PHE A CA 1
ATOM 708 C C . PHE A 1 87 ? -6.441 51.344 35.375 1 64.69 87 PHE A C 1
ATOM 710 O O . PHE A 1 87 ? -7.555 50.844 35.219 1 64.69 87 PHE A O 1
ATOM 717 N N . GLY A 1 88 ? -5.867 51.312 36.5 1 68.62 88 GLY A N 1
ATOM 718 C CA . GLY A 1 88 ? -6.543 50.719 37.625 1 68.62 88 GLY A CA 1
ATOM 719 C C . GLY A 1 88 ? -5.781 49.562 38.25 1 68.62 88 GLY A C 1
ATOM 720 O O . GLY A 1 88 ? -4.559 49.625 38.375 1 68.62 88 GLY A O 1
ATOM 721 N N . MET A 1 89 ? -6.695 48.594 38.531 1 69.19 89 MET A N 1
ATOM 722 C CA . MET A 1 89 ? -6.094 47.562 39.375 1 69.19 89 MET A CA 1
ATOM 723 C C . MET A 1 89 ? -6.195 46.188 38.719 1 69.19 89 MET A C 1
ATOM 725 O O . MET A 1 89 ? -5.664 45.219 39.25 1 69.19 89 MET A O 1
ATOM 729 N N . SER A 1 90 ? -6.887 46.156 37.562 1 81 90 SER A N 1
ATOM 730 C CA . SER A 1 90 ? -7.09 44.844 36.938 1 81 90 SER A CA 1
ATOM 731 C C . SER A 1 90 ? -6.805 44.906 35.469 1 81 90 SER A C 1
ATOM 733 O O . SER A 1 90 ? -7.059 45.906 34.812 1 81 90 SER A O 1
ATOM 735 N N . MET A 1 91 ? -6.266 43.75 35 1 89.31 91 MET A N 1
ATOM 736 C CA . MET A 1 91 ? -5.934 43.625 33.594 1 89.31 91 MET A CA 1
ATOM 737 C C . MET A 1 91 ? -6.945 42.75 32.875 1 89.31 91 MET A C 1
ATOM 739 O O . MET A 1 91 ? -7.23 41.625 33.312 1 89.31 91 MET A O 1
ATOM 743 N N . GLN A 1 92 ? -7.605 43.219 31.906 1 93.56 92 GLN A N 1
ATOM 744 C CA . GLN A 1 92 ? -8.383 42.5 30.922 1 93.56 92 GLN A CA 1
ATOM 745 C C . GLN A 1 92 ? -7.707 42.5 29.562 1 93.56 92 GLN A C 1
ATOM 747 O O . GLN A 1 92 ? -7.723 43.531 28.859 1 93.56 92 GLN A O 1
ATOM 752 N N . SER A 1 93 ? -7.102 41.438 29.234 1 97.06 93 SER A N 1
ATOM 753 C CA . SER A 1 93 ? -6.281 41.406 28.016 1 97.06 93 SER A CA 1
ATOM 754 C C . SER A 1 93 ? -6.711 40.312 27.078 1 97.06 93 SER A C 1
ATOM 756 O O . SER A 1 93 ? -7.473 39.406 27.453 1 97.06 93 SER A O 1
ATOM 758 N N . GLY A 1 94 ? -6.344 40.438 25.828 1 98.44 94 GLY A N 1
ATOM 759 C CA . GLY A 1 94 ? -6.602 39.438 24.797 1 98.44 94 GLY A CA 1
ATOM 760 C C . GLY A 1 94 ? -5.402 39.188 23.906 1 98.44 94 GLY A C 1
ATOM 761 O O . GLY A 1 94 ? -4.719 40.125 23.484 1 98.44 94 GLY A O 1
ATOM 762 N N . SER A 1 95 ? -5.172 37.875 23.688 1 98.56 95 SER A N 1
ATOM 763 C CA . SER A 1 95 ? -4.074 37.5 22.797 1 98.56 95 SER A CA 1
ATOM 764 C C . SER A 1 95 ? -4.418 37.781 21.344 1 98.56 95 SER A C 1
ATOM 766 O O . SER A 1 95 ? -5.449 37.344 20.844 1 98.56 95 SER A O 1
ATOM 768 N N . MET A 1 96 ? -3.615 38.531 20.688 1 98.06 96 MET A N 1
ATOM 769 C CA . MET A 1 96 ? -3.643 38.875 19.266 1 98.06 96 MET A CA 1
ATOM 770 C C . MET A 1 96 ? -2.242 38.844 18.672 1 98.06 96 MET A C 1
ATOM 772 O O . MET A 1 96 ? -1.455 39.75 18.844 1 98.06 96 MET A O 1
ATOM 776 N N . HIS A 1 97 ? -2.016 37.781 17.922 1 97.81 97 HIS A N 1
ATOM 777 C CA . HIS A 1 97 ? -0.664 37.531 17.438 1 97.81 97 HIS A CA 1
ATOM 778 C C . HIS A 1 97 ? -0.421 38.219 16.094 1 97.81 97 HIS A C 1
ATOM 780 O O . HIS A 1 97 ? -1.049 37.875 15.086 1 97.81 97 HIS A O 1
ATOM 786 N N . TYR A 1 98 ? 0.525 39.062 15.984 1 97.69 98 TYR A N 1
ATOM 787 C CA . TYR A 1 98 ? 0.792 39.906 14.82 1 97.69 98 TYR A CA 1
ATOM 788 C C . TYR A 1 98 ? 1.084 39.062 13.594 1 97.69 98 TYR A C 1
ATOM 790 O O . TYR A 1 98 ? 0.663 39.375 12.484 1 97.69 98 TYR A O 1
ATOM 798 N N . MET A 1 99 ? 1.741 37.938 13.773 1 96.12 99 MET A N 1
ATOM 799 C CA . MET A 1 99 ? 2.225 37.188 12.625 1 96.12 99 MET A CA 1
ATOM 800 C C . MET A 1 99 ? 1.081 36.438 11.945 1 96.12 99 MET A C 1
ATOM 802 O O . MET A 1 99 ? 1.224 35.969 10.82 1 96.12 99 MET A O 1
ATOM 806 N N . ARG A 1 100 ? -0.083 36.344 12.594 1 97.5 100 ARG A N 1
ATOM 807 C CA . ARG A 1 100 ? -1.225 35.625 12.031 1 97.5 100 ARG A CA 1
ATOM 808 C C . ARG A 1 100 ? -2.213 36.594 11.391 1 97.5 100 ARG A C 1
ATOM 810 O O . ARG A 1 100 ? -3.199 36.188 10.781 1 97.5 100 ARG A O 1
ATOM 817 N N . ILE A 1 101 ? -1.978 37.875 11.586 1 98.25 101 ILE A N 1
ATOM 818 C CA . ILE A 1 101 ? -2.869 38.938 11.109 1 98.25 101 ILE A CA 1
ATOM 819 C C . ILE A 1 101 ? -2.139 39.812 10.094 1 98.25 101 ILE A C 1
ATOM 821 O O . ILE A 1 101 ? -1.088 40.375 10.398 1 98.25 101 ILE A O 1
ATOM 825 N N . PRO A 1 102 ? -2.723 39.969 8.898 1 97.62 102 PRO A N 1
ATOM 826 C CA . PRO A 1 102 ? -2.061 40.875 7.949 1 97.62 102 PRO A CA 1
ATOM 827 C C . PRO A 1 102 ? -1.859 42.281 8.508 1 97.62 102 PRO A C 1
ATOM 829 O O . PRO A 1 102 ? -2.766 42.844 9.125 1 97.62 102 PRO A O 1
ATOM 832 N N . ARG A 1 103 ? -0.701 42.844 8.266 1 97.56 103 ARG A N 1
ATOM 833 C CA . ARG A 1 103 ? -0.307 44.156 8.812 1 97.56 103 ARG A CA 1
ATOM 834 C C . ARG A 1 103 ? -1.353 45.219 8.5 1 97.56 103 ARG A C 1
ATOM 836 O O . ARG A 1 103 ? -1.64 46.062 9.336 1 97.56 103 ARG A O 1
ATOM 843 N N . ILE A 1 104 ? -1.97 45.156 7.371 1 97.06 104 ILE A N 1
ATOM 844 C CA . ILE A 1 104 ? -2.924 46.156 6.93 1 97.06 104 ILE A CA 1
ATOM 845 C C . ILE A 1 104 ? -4.137 46.188 7.855 1 97.06 104 ILE A C 1
ATOM 847 O O . ILE A 1 104 ? -4.887 47.156 7.902 1 97.06 104 ILE A O 1
ATOM 851 N N . HIS A 1 105 ? -4.32 45.094 8.586 1 98 105 HIS A N 1
ATOM 852 C CA . HIS A 1 105 ? -5.523 44.969 9.398 1 98 105 HIS A CA 1
ATOM 853 C C . HIS A 1 105 ? -5.211 45.156 10.883 1 98 105 HIS A C 1
ATOM 855 O O . HIS A 1 105 ? -6.109 45.094 11.727 1 98 105 HIS A O 1
ATOM 861 N N . TRP A 1 106 ? -3.982 45.438 11.266 1 98.25 106 TRP A N 1
ATOM 862 C CA . TRP A 1 106 ? -3.592 45.531 12.672 1 98.25 106 TRP A CA 1
ATOM 863 C C . TRP A 1 106 ? -4.441 46.562 13.398 1 98.25 106 TRP A C 1
ATOM 865 O O . TRP A 1 106 ? -5.043 46.25 14.43 1 98.25 106 TRP A O 1
ATOM 875 N N . ARG A 1 107 ? -4.516 47.75 12.875 1 97.62 107 ARG A N 1
ATOM 876 C CA . ARG A 1 107 ? -5.199 48.812 13.562 1 97.62 107 ARG A CA 1
ATOM 877 C C . ARG A 1 107 ? -6.68 48.5 13.75 1 97.62 107 ARG A C 1
ATOM 879 O O . ARG A 1 107 ? -7.234 48.719 14.828 1 97.62 107 ARG A O 1
ATOM 886 N N . ASP A 1 108 ? -7.289 48.031 12.703 1 97.94 108 ASP A N 1
ATOM 887 C CA . ASP A 1 108 ? -8.703 47.656 12.781 1 97.94 108 ASP A CA 1
ATOM 888 C C . ASP A 1 108 ? -8.945 46.656 13.891 1 97.94 108 ASP A C 1
ATOM 890 O O . ASP A 1 108 ? -9.922 46.781 14.641 1 97.94 108 ASP A O 1
ATOM 894 N N . ARG A 1 109 ? -8.094 45.625 13.953 1 98.56 109 ARG A N 1
ATOM 895 C CA . ARG A 1 109 ? -8.273 44.562 14.938 1 98.56 109 ARG A CA 1
ATOM 896 C C . ARG A 1 109 ? -8.016 45.062 16.344 1 98.56 109 ARG A C 1
ATOM 898 O O . ARG A 1 109 ? -8.703 44.656 17.297 1 98.56 109 ARG A O 1
ATOM 905 N N . LEU A 1 110 ? -7.02 45.875 16.5 1 98.31 110 LEU A N 1
ATOM 906 C CA . LEU A 1 110 ? -6.727 46.469 17.812 1 98.31 110 LEU A CA 1
ATOM 907 C C . LEU A 1 110 ? -7.887 47.344 18.281 1 98.31 110 LEU A C 1
ATOM 909 O O . LEU A 1 110 ? -8.219 47.344 19.469 1 98.31 110 LEU A O 1
ATOM 913 N N . LEU A 1 111 ? -8.508 48.062 17.375 1 98.12 111 LEU A N 1
ATOM 914 C CA . LEU A 1 111 ? -9.672 48.875 17.719 1 98.12 111 LEU A CA 1
ATOM 915 C C . LEU A 1 111 ? -10.828 48 18.203 1 98.12 111 LEU A C 1
ATOM 917 O O . LEU A 1 111 ? -11.531 48.375 19.141 1 98.12 111 LEU A O 1
ATOM 921 N N . LYS A 1 112 ? -10.969 46.938 17.562 1 98.44 112 LYS A N 1
ATOM 922 C CA . LYS A 1 112 ? -12.039 46.031 17.969 1 98.44 112 LYS A CA 1
ATOM 923 C C . LYS A 1 112 ? -11.766 45.438 19.359 1 98.44 112 LYS A C 1
ATOM 925 O O . LYS A 1 112 ? -12.695 45.25 20.141 1 98.44 112 LYS A O 1
ATOM 930 N N . LEU A 1 113 ? -10.539 45.125 19.578 1 97.94 113 LEU A N 1
ATOM 931 C CA . LEU A 1 113 ? -10.18 44.625 20.906 1 97.94 113 LEU A CA 1
ATOM 932 C C . LEU A 1 113 ? -10.438 45.688 21.969 1 97.94 113 LEU A C 1
ATOM 934 O O . LEU A 1 113 ? -11.016 45.406 23.016 1 97.94 113 LEU A O 1
ATOM 938 N N . ARG A 1 114 ? -10.055 46.906 21.719 1 96.25 114 ARG A N 1
ATOM 939 C CA . ARG A 1 114 ? -10.305 48.031 22.641 1 96.25 114 ARG A CA 1
ATOM 940 C C . ARG A 1 114 ? -11.797 48.219 22.859 1 96.25 114 ARG A C 1
ATOM 942 O O . ARG A 1 114 ? -12.234 48.469 23.984 1 96.25 114 ARG A O 1
ATOM 949 N N . ALA A 1 115 ? -12.523 48.156 21.828 1 97.38 115 ALA A N 1
ATOM 950 C CA . ALA A 1 115 ? -13.969 48.375 21.875 1 97.38 115 ALA A CA 1
ATOM 951 C C . ALA A 1 115 ? -14.656 47.281 22.688 1 97.38 115 ALA A C 1
ATOM 953 O O . ALA A 1 115 ? -15.773 47.469 23.188 1 97.38 115 ALA A O 1
ATOM 954 N N . ALA A 1 116 ? -14.039 46.156 22.844 1 97.38 116 ALA A N 1
ATOM 955 C CA . ALA A 1 116 ? -14.602 45.062 23.641 1 97.38 116 ALA A CA 1
ATOM 956 C C . ALA A 1 116 ? -14.453 45.344 25.125 1 97.38 116 ALA A C 1
ATOM 958 O O . ALA A 1 116 ? -15.062 44.656 25.953 1 97.38 116 ALA A O 1
ATOM 959 N N . GLY A 1 117 ? -13.672 46.312 25.438 1 94.88 117 GLY A N 1
ATOM 960 C CA . GLY A 1 117 ? -13.484 46.656 26.828 1 94.88 117 GLY A CA 1
ATOM 961 C C . GLY A 1 117 ? -12.172 46.188 27.406 1 94.88 117 GLY A C 1
ATOM 962 O O . GLY A 1 117 ? -11.945 46.281 28.625 1 94.88 117 GLY A O 1
ATOM 963 N N . LEU A 1 118 ? -11.297 45.719 26.562 1 95.94 118 LEU A N 1
ATOM 964 C CA . LEU A 1 118 ? -10 45.25 27.031 1 95.94 118 LEU A CA 1
ATOM 965 C C . LEU A 1 118 ? -9 46.406 27.109 1 95.94 118 LEU A C 1
ATOM 967 O O . LEU A 1 118 ? -9.156 47.406 26.406 1 95.94 118 LEU A O 1
ATOM 971 N N . ASN A 1 119 ? -7.977 46.219 27.938 1 94 119 ASN A N 1
ATOM 972 C CA . ASN A 1 119 ? -7.051 47.344 28.141 1 94 119 ASN A CA 1
ATOM 973 C C . ASN A 1 119 ? -5.613 46.938 27.844 1 94 119 ASN A C 1
ATOM 975 O O . ASN A 1 119 ? -4.691 47.75 27.984 1 94 119 ASN A O 1
ATOM 979 N N . ALA A 1 120 ? -5.418 45.75 27.344 1 96.19 120 ALA A N 1
ATOM 980 C CA . ALA A 1 120 ? -4.082 45.281 26.953 1 96.19 120 ALA A CA 1
ATOM 981 C C . ALA A 1 120 ? -4.16 44.188 25.906 1 96.19 120 ALA A C 1
ATOM 983 O O . ALA A 1 120 ? -5.156 43.469 25.828 1 96.19 120 ALA A O 1
ATOM 984 N N . ILE A 1 121 ? -3.117 44.062 25.125 1 97.94 121 ILE A N 1
ATOM 985 C CA . ILE A 1 121 ? -2.951 42.938 24.219 1 97.94 121 ILE A CA 1
ATOM 986 C C . ILE A 1 121 ? -1.803 42.062 24.703 1 97.94 121 ILE A C 1
ATOM 988 O O . ILE A 1 121 ? -0.885 42.531 25.375 1 97.94 121 ILE A O 1
ATOM 992 N N . GLN A 1 122 ? -1.914 40.812 24.453 1 98.25 122 GLN A N 1
ATOM 993 C CA . GLN A 1 122 ? -0.841 39.844 24.672 1 98.25 122 GLN A CA 1
ATOM 994 C C . GLN A 1 122 ? -0.426 39.219 23.344 1 98.25 122 GLN A C 1
ATOM 996 O O . GLN A 1 122 ? -1.274 38.875 22.516 1 98.25 122 GLN A O 1
ATOM 1001 N N . THR A 1 123 ? 0.873 39.031 23.078 1 98.31 123 THR A N 1
ATOM 1002 C CA . THR A 1 123 ? 1.314 38.375 21.859 1 98.31 123 THR A CA 1
ATOM 1003 C C . THR A 1 123 ? 2.641 37.656 22.094 1 98.31 123 THR A C 1
ATOM 1005 O O . THR A 1 123 ? 3.418 38.031 22.969 1 98.31 123 THR A O 1
ATOM 1008 N N . TYR A 1 124 ? 2.795 36.625 21.328 1 97.94 124 TYR A N 1
ATOM 1009 C CA . TYR A 1 124 ? 4.062 35.906 21.281 1 97.94 124 TYR A CA 1
ATOM 1010 C C . TYR A 1 124 ? 5.047 36.594 20.344 1 97.94 124 TYR A C 1
ATOM 1012 O O . TYR A 1 124 ? 4.641 37.344 19.469 1 97.94 124 TYR A O 1
ATOM 1020 N N . ILE A 1 125 ? 6.301 36.344 20.578 1 97.94 125 ILE A N 1
ATOM 1021 C CA . ILE A 1 125 ? 7.355 36.625 19.609 1 97.94 125 ILE A CA 1
ATOM 1022 C C . ILE A 1 125 ? 7.887 35.312 19.047 1 97.94 125 ILE A C 1
ATOM 1024 O O . ILE A 1 125 ? 8.484 34.5 19.766 1 97.94 125 ILE A O 1
ATOM 1028 N N . GLN A 1 126 ? 7.715 35.156 17.812 1 97.31 126 GLN A N 1
ATOM 1029 C CA . GLN A 1 126 ? 8.117 33.875 17.203 1 97.31 126 GLN A CA 1
ATOM 1030 C C . GLN A 1 126 ? 9.547 33.969 16.672 1 97.31 126 GLN A C 1
ATOM 1032 O O . GLN A 1 126 ? 9.789 34.562 15.625 1 97.31 126 GLN A O 1
ATOM 1037 N N . TRP A 1 127 ? 10.438 33.219 17.25 1 98.56 127 TRP A N 1
ATOM 1038 C CA . TRP A 1 127 ? 11.867 33.25 16.922 1 98.56 127 TRP A CA 1
ATOM 1039 C C . TRP A 1 127 ? 12.102 32.812 15.484 1 98.56 127 TRP A C 1
ATOM 1041 O O . TRP A 1 127 ? 12.836 33.469 14.75 1 98.56 127 TRP A O 1
ATOM 1051 N N . SER A 1 128 ? 11.5 31.812 14.992 1 97.56 128 SER A N 1
ATOM 1052 C CA . SER A 1 128 ? 11.758 31.219 13.68 1 97.56 128 SER A CA 1
ATOM 1053 C C . SER A 1 128 ? 11.438 32.188 12.562 1 97.56 128 SER A C 1
ATOM 1055 O O . SER A 1 128 ? 12.055 32.156 11.492 1 97.56 128 SER A O 1
ATOM 1057 N N . LEU A 1 129 ? 10.5 33.094 12.773 1 97.25 129 LEU A N 1
ATOM 1058 C CA . LEU A 1 129 ? 10.141 34.062 11.75 1 97.25 129 LEU A CA 1
ATOM 1059 C C . LEU A 1 129 ? 11.133 35.219 11.734 1 97.25 129 LEU A C 1
ATOM 1061 O O . LEU A 1 129 ? 11.43 35.75 10.672 1 97.25 129 LEU A O 1
ATOM 1065 N N . HIS A 1 130 ? 11.633 35.562 12.859 1 98.38 130 HIS A N 1
ATOM 1066 C CA . HIS A 1 130 ? 12.508 36.719 12.977 1 98.38 130 HIS A CA 1
ATOM 1067 C C . HIS A 1 130 ? 13.961 36.344 12.711 1 98.38 130 HIS A C 1
ATOM 1069 O O . HIS A 1 130 ? 14.797 37.219 12.477 1 98.38 130 HIS A O 1
ATOM 1075 N N . GLU A 1 131 ? 14.258 35.094 12.797 1 98.31 131 GLU A N 1
ATOM 1076 C CA . GLU A 1 131 ? 15.562 34.562 12.422 1 98.31 131 GLU A CA 1
ATOM 1077 C C . GLU A 1 131 ? 15.43 33.25 11.625 1 98.31 131 GLU A C 1
ATOM 1079 O O . GLU A 1 131 ? 15.812 32.188 12.102 1 98.31 131 GLU A O 1
ATOM 1084 N N . PRO A 1 132 ? 15.039 33.344 10.383 1 95.31 132 PRO A N 1
ATOM 1085 C CA . PRO A 1 132 ? 14.797 32.156 9.578 1 95.31 132 PRO A CA 1
ATOM 1086 C C . PRO A 1 132 ? 16.078 31.359 9.297 1 95.31 132 PRO A C 1
ATOM 1088 O O . PRO A 1 132 ? 16.016 30.172 9.008 1 95.31 132 PRO A O 1
ATOM 1091 N N . TRP A 1 133 ? 17.188 32.094 9.367 1 96 133 TRP A N 1
ATOM 1092 C CA . TRP A 1 133 ? 18.516 31.484 9.273 1 96 133 TRP A CA 1
ATOM 1093 C C . TRP A 1 133 ? 19.453 32.062 10.32 1 96 133 TRP A C 1
ATOM 1095 O O . TRP A 1 133 ? 19.281 33.219 10.758 1 96 133 TRP A O 1
ATOM 1105 N N . PRO A 1 134 ? 20.406 31.266 10.68 1 97.06 134 PRO A N 1
ATOM 1106 C CA . PRO A 1 134 ? 21.312 31.812 11.703 1 97.06 134 PRO A CA 1
ATOM 1107 C C . PRO A 1 134 ? 21.891 33.156 11.32 1 97.06 134 PRO A C 1
ATOM 1109 O O . PRO A 1 134 ? 22.578 33.281 10.297 1 97.06 134 PRO A O 1
ATOM 1112 N N . GLY A 1 135 ? 21.547 34.125 12.078 1 97.31 135 GLY A N 1
ATOM 1113 C CA . GLY A 1 135 ? 22.156 35.438 11.898 1 97.31 135 GLY A CA 1
ATOM 1114 C C . GLY A 1 135 ? 21.406 36.312 10.906 1 97.31 135 GLY A C 1
ATOM 1115 O O . GLY A 1 135 ? 21.766 37.469 10.695 1 97.31 135 GLY A O 1
ATOM 1116 N N . VAL A 1 136 ? 20.469 35.812 10.359 1 97.44 136 VAL A N 1
ATOM 1117 C CA . VAL A 1 136 ? 19.625 36.594 9.453 1 97.44 136 VAL A CA 1
ATOM 1118 C C . VAL A 1 136 ? 18.328 36.969 10.156 1 97.44 136 VAL A C 1
ATOM 1120 O O . VAL A 1 136 ? 17.5 36.125 10.461 1 97.44 136 VAL A O 1
ATOM 1123 N N . TYR A 1 137 ? 18.156 38.281 10.414 1 98.12 137 TYR A N 1
ATOM 1124 C CA . TYR A 1 137 ? 17.016 38.719 11.211 1 98.12 137 TYR A CA 1
ATOM 1125 C C . TYR A 1 137 ? 16.031 39.5 10.367 1 98.12 137 TYR A C 1
ATOM 1127 O O . TYR A 1 137 ? 16.438 40.219 9.43 1 98.12 137 TYR A O 1
ATOM 1135 N N . ASP A 1 138 ? 14.828 39.344 10.609 1 97.62 138 ASP A N 1
ATOM 1136 C CA . ASP A 1 138 ? 13.766 40.062 9.898 1 97.62 138 ASP A CA 1
ATOM 1137 C C . ASP A 1 138 ? 12.773 40.688 10.867 1 97.62 138 ASP A C 1
ATOM 1139 O O . ASP A 1 138 ? 12.156 40 11.68 1 97.62 138 ASP A O 1
ATOM 1143 N N . PHE A 1 139 ? 12.578 42.031 10.852 1 98.12 139 PHE A N 1
ATOM 1144 C CA . PHE A 1 139 ? 11.625 42.75 11.672 1 98.12 139 PHE A CA 1
ATOM 1145 C C . PHE A 1 139 ? 10.82 43.75 10.828 1 98.12 139 PHE A C 1
ATOM 1147 O O . PHE A 1 139 ? 10.398 44.781 11.312 1 98.12 139 PHE A O 1
ATOM 1154 N N . ASP A 1 140 ? 10.625 43.406 9.555 1 97.06 140 ASP A N 1
ATOM 1155 C CA . ASP A 1 140 ? 9.93 44.281 8.625 1 97.06 140 ASP A CA 1
ATOM 1156 C C . ASP A 1 140 ? 8.57 43.688 8.234 1 97.06 140 ASP A C 1
ATOM 1158 O O . ASP A 1 140 ? 8.297 42.531 8.492 1 97.06 140 ASP A O 1
ATOM 1162 N N . GLY A 1 141 ? 7.773 44.594 7.641 1 95.44 141 GLY A N 1
ATOM 1163 C CA . GLY A 1 141 ? 6.484 44.125 7.156 1 95.44 141 GLY A CA 1
ATOM 1164 C C . GLY A 1 141 ? 5.594 43.562 8.25 1 95.44 141 GLY A C 1
ATOM 1165 O O . GLY A 1 141 ? 5.371 44.219 9.273 1 95.44 141 GLY A O 1
ATOM 1166 N N . ASN A 1 142 ? 5.184 42.344 7.984 1 95.81 142 ASN A N 1
ATOM 1167 C CA . ASN A 1 142 ? 4.285 41.719 8.945 1 95.81 142 ASN A CA 1
ATOM 1168 C C . ASN A 1 142 ? 5.023 41.312 10.211 1 95.81 142 ASN A C 1
ATOM 1170 O O . ASN A 1 142 ? 4.406 40.812 11.164 1 95.81 142 ASN A O 1
ATOM 1174 N N . LEU A 1 143 ? 6.328 41.562 10.266 1 97.94 143 LEU A N 1
ATOM 1175 C CA . LEU A 1 143 ? 7.125 41.188 11.43 1 97.94 143 LEU A CA 1
ATOM 1176 C C . LEU A 1 143 ? 7.645 42.438 12.148 1 97.94 143 LEU A C 1
ATOM 1178 O O . LEU A 1 143 ? 8.5 42.344 13.031 1 97.94 143 LEU A O 1
ATOM 1182 N N . ASP A 1 144 ? 7.074 43.531 11.758 1 98.12 144 ASP A N 1
ATOM 1183 C CA . ASP A 1 144 ? 7.461 44.781 12.383 1 98.12 144 ASP A CA 1
ATOM 1184 C C . ASP A 1 144 ? 6.809 44.938 13.758 1 98.12 144 ASP A C 1
ATOM 1186 O O . ASP A 1 144 ? 5.875 45.75 13.922 1 98.12 144 ASP A O 1
ATOM 1190 N N . ILE A 1 145 ? 7.395 44.344 14.742 1 98.06 145 ILE A N 1
ATOM 1191 C CA . ILE A 1 145 ? 6.781 44.312 16.062 1 98.06 145 ILE A CA 1
ATOM 1192 C C . ILE A 1 145 ? 6.797 45.688 16.703 1 98.06 145 ILE A C 1
ATOM 1194 O O . ILE A 1 145 ? 5.898 46.031 17.469 1 98.06 145 ILE A O 1
ATOM 1198 N N . SER A 1 146 ? 7.754 46.5 16.406 1 97.94 146 SER A N 1
ATOM 1199 C CA . SER A 1 146 ? 7.793 47.875 16.953 1 97.94 146 SER A CA 1
ATOM 1200 C C . SER A 1 146 ? 6.566 48.656 16.531 1 97.94 146 SER A C 1
ATOM 1202 O O . SER A 1 146 ? 5.918 49.312 17.359 1 97.94 146 SER A O 1
ATOM 1204 N N . SER A 1 147 ? 6.312 48.594 15.266 1 98 147 SER A N 1
ATOM 1205 C CA . SER A 1 147 ? 5.141 49.312 14.766 1 98 147 SER A CA 1
ATOM 1206 C C . SER A 1 147 ? 3.855 48.719 15.352 1 98 147 SER A C 1
ATOM 1208 O O . SER A 1 147 ? 2.908 49.469 15.625 1 98 147 SER A O 1
ATOM 1210 N N . TYR A 1 148 ? 3.801 47.469 15.453 1 98.06 148 TYR A N 1
ATOM 1211 C CA . TYR A 1 148 ? 2.627 46.812 16.031 1 98.06 148 TYR A CA 1
ATOM 1212 C C . TYR A 1 148 ? 2.371 47.312 17.453 1 98.06 148 TYR A C 1
ATOM 1214 O O . TYR A 1 148 ? 1.234 47.625 17.797 1 98.06 148 TYR A O 1
ATOM 1222 N N . PHE A 1 149 ? 3.402 47.375 18.281 1 98.25 149 PHE A N 1
ATOM 1223 C CA . PHE A 1 149 ? 3.27 47.812 19.672 1 98.25 149 PHE A CA 1
ATOM 1224 C C . PHE A 1 149 ? 2.969 49.281 19.766 1 98.25 149 PHE A C 1
ATOM 1226 O O . PHE A 1 149 ? 2.225 49.719 20.641 1 98.25 149 PHE A O 1
ATOM 1233 N N . LYS A 1 150 ? 3.512 50.031 18.875 1 97.56 150 LYS A N 1
ATOM 1234 C CA . LYS A 1 150 ? 3.207 51.469 18.844 1 97.56 150 LYS A CA 1
ATOM 1235 C C . LYS A 1 150 ? 1.744 51.719 18.484 1 97.56 150 LYS A C 1
ATOM 1237 O O . LYS A 1 150 ? 1.118 52.625 19.016 1 97.56 150 LYS A O 1
ATOM 1242 N N . GLU A 1 151 ? 1.271 50.906 17.578 1 97.62 151 GLU A N 1
ATOM 1243 C CA . GLU A 1 151 ? -0.146 51.031 17.25 1 97.62 151 GLU A CA 1
ATOM 1244 C C . GLU A 1 151 ? -1.02 50.719 18.469 1 97.62 151 GLU A C 1
ATOM 1246 O O . GLU A 1 151 ? -2.029 51.375 18.688 1 97.62 151 GLU A O 1
ATOM 1251 N N . ALA A 1 152 ? -0.65 49.688 19.188 1 97.88 152 ALA A N 1
ATOM 1252 C CA . ALA A 1 152 ? -1.367 49.406 20.422 1 97.88 152 ALA A CA 1
ATOM 1253 C C . ALA A 1 152 ? -1.315 50.562 21.391 1 97.88 152 ALA A C 1
ATOM 1255 O O . ALA A 1 152 ? -2.334 50.938 21.984 1 97.88 152 ALA A O 1
ATOM 1256 N N . GLN A 1 153 ? -0.165 51.156 21.547 1 96.62 153 GLN A N 1
ATOM 1257 C CA . GLN A 1 153 ? 0.023 52.312 22.438 1 96.62 153 GLN A CA 1
ATOM 1258 C C . GLN A 1 153 ? -0.861 53.469 22.016 1 96.62 153 GLN A C 1
ATOM 1260 O O . GLN A 1 153 ? -1.487 54.125 22.859 1 96.62 153 GLN A O 1
ATOM 1265 N N . ASP A 1 154 ? -0.894 53.688 20.781 1 96.88 154 ASP A N 1
ATOM 1266 C CA . ASP A 1 154 ? -1.681 54.781 20.234 1 96.88 154 ASP A CA 1
ATOM 1267 C C . ASP A 1 154 ? -3.162 54.625 20.562 1 96.88 154 ASP A C 1
ATOM 1269 O O . ASP A 1 154 ? -3.895 55.625 20.672 1 96.88 154 ASP A O 1
ATOM 1273 N N . LEU A 1 155 ? -3.547 53.438 20.75 1 95.38 155 LEU A N 1
ATOM 1274 C CA . LEU A 1 155 ? -4.957 53.156 21 1 95.38 155 LEU A CA 1
ATOM 1275 C C . LEU A 1 155 ? -5.223 52.969 22.484 1 95.38 155 LEU A C 1
ATOM 1277 O O . LEU A 1 155 ? -6.309 52.531 22.875 1 95.38 155 LEU A O 1
ATOM 1281 N N . GLY A 1 156 ? -4.191 53.25 23.297 1 92.38 156 GLY A N 1
ATOM 1282 C CA . GLY A 1 156 ? -4.348 53.188 24.75 1 92.38 156 GLY A CA 1
ATOM 1283 C C . GLY A 1 156 ? -4.305 51.781 25.297 1 92.38 156 GLY A C 1
ATOM 1284 O O . GLY A 1 156 ? -4.887 51.5 26.344 1 92.38 156 GLY A O 1
ATOM 1285 N N . LEU A 1 157 ? -3.719 50.906 24.594 1 95.38 157 LEU A N 1
ATOM 1286 C CA . LEU A 1 157 ? -3.586 49.5 25.031 1 95.38 157 LEU A CA 1
ATOM 1287 C C . LEU A 1 157 ? -2.182 49.25 25.562 1 95.38 157 LEU A C 1
ATOM 1289 O O . LEU A 1 157 ? -1.197 49.719 25 1 95.38 157 LEU A O 1
ATOM 1293 N N . ALA A 1 158 ? -2.078 48.562 26.672 1 96.31 158 ALA A N 1
ATOM 1294 C CA . ALA A 1 158 ? -0.799 48.031 27.141 1 96.31 158 ALA A CA 1
ATOM 1295 C C . ALA A 1 158 ? -0.442 46.75 26.391 1 96.31 158 ALA A C 1
ATOM 1297 O O . ALA A 1 158 ? -1.278 46.188 25.688 1 96.31 158 ALA A O 1
ATOM 1298 N N . VAL A 1 159 ? 0.81 46.438 26.516 1 97.69 159 VAL A N 1
ATOM 1299 C CA . VAL A 1 159 ? 1.271 45.25 25.797 1 97.69 159 VAL A CA 1
ATOM 1300 C C . VAL A 1 159 ? 1.908 44.25 26.781 1 97.69 159 VAL A C 1
ATOM 1302 O O . VAL A 1 159 ? 2.729 44.656 27.609 1 97.69 159 VAL A O 1
ATOM 1305 N N . ILE A 1 160 ? 1.441 43.062 26.766 1 97.75 160 ILE A N 1
ATOM 1306 C CA . ILE A 1 160 ? 2.061 41.938 27.438 1 97.75 160 ILE A CA 1
ATOM 1307 C C . ILE A 1 160 ? 2.799 41.062 26.422 1 97.75 160 ILE A C 1
ATOM 1309 O O . ILE A 1 160 ? 2.191 40.531 25.484 1 97.75 160 ILE A O 1
ATOM 1313 N N . ILE A 1 161 ? 4.086 40.906 26.625 1 98 161 ILE A N 1
ATOM 1314 C CA . ILE A 1 161 ? 4.867 40.156 25.641 1 98 161 ILE A CA 1
ATOM 1315 C C . ILE A 1 161 ? 5.191 38.75 26.188 1 98 161 ILE A C 1
ATOM 1317 O O . ILE A 1 161 ? 5.625 38.625 27.344 1 98 161 ILE A O 1
ATOM 1321 N N . ARG A 1 162 ? 4.883 37.812 25.422 1 97.81 162 ARG A N 1
ATOM 1322 C CA . ARG A 1 162 ? 5.391 36.469 25.672 1 97.81 162 ARG A CA 1
ATOM 1323 C C . ARG A 1 162 ? 6.66 36.219 24.875 1 97.81 162 ARG A C 1
ATOM 1325 O O . ARG A 1 162 ? 6.602 35.75 23.719 1 97.81 162 ARG A O 1
ATOM 1332 N N . LEU A 1 163 ? 7.719 36.406 25.484 1 95.81 163 LEU A N 1
ATOM 1333 C CA . LEU A 1 163 ? 9.047 36.531 24.891 1 95.81 163 LEU A CA 1
ATOM 1334 C C . LEU A 1 163 ? 9.523 35.219 24.312 1 95.81 163 LEU A C 1
ATOM 1336 O O . LEU A 1 163 ? 10.211 35.188 23.297 1 95.81 163 LEU A O 1
ATOM 1340 N N . GLY A 1 164 ? 9.266 34.188 24.891 1 94.81 164 GLY A N 1
ATOM 1341 C CA . GLY A 1 164 ? 9.789 32.875 24.531 1 94.81 164 GLY A CA 1
ATOM 1342 C C . GLY A 1 164 ? 11.008 32.469 25.344 1 94.81 164 GLY A C 1
ATOM 1343 O O . GLY A 1 164 ? 11.148 32.875 26.5 1 94.81 164 GLY A O 1
ATOM 1344 N N . PRO A 1 165 ? 11.859 31.609 24.656 1 97.56 165 PRO A N 1
ATOM 1345 C CA . PRO A 1 165 ? 12.078 31.375 23.234 1 97.56 165 PRO A CA 1
ATOM 1346 C C . PRO A 1 165 ? 11.008 30.469 22.625 1 97.56 165 PRO A C 1
ATOM 1348 O O . PRO A 1 165 ? 10.703 30.594 21.422 1 97.56 165 PRO A O 1
ATOM 1351 N N . TYR A 1 166 ? 10.617 29.469 23.344 1 97.88 166 TYR A N 1
ATOM 1352 C CA . TYR A 1 166 ? 9.523 28.578 22.953 1 97.88 166 TYR A CA 1
ATOM 1353 C C . TYR A 1 166 ? 8.172 29.25 23.188 1 97.88 166 TYR A C 1
ATOM 1355 O O . TYR A 1 166 ? 7.953 29.859 24.234 1 97.88 166 TYR A O 1
ATOM 1363 N N . ILE A 1 167 ? 7.211 29.062 22.203 1 97.38 167 ILE A N 1
ATOM 1364 C CA . ILE A 1 167 ? 5.953 29.781 22.375 1 97.38 167 ILE A CA 1
ATOM 1365 C C . ILE A 1 167 ? 4.777 28.828 22.203 1 97.38 167 ILE A C 1
ATOM 1367 O O . ILE A 1 167 ? 3.627 29.203 22.438 1 97.38 167 ILE A O 1
ATOM 1371 N N . ASP A 1 168 ? 4.949 27.578 21.703 1 96.25 168 ASP A N 1
ATOM 1372 C CA . ASP A 1 168 ? 3.912 26.625 21.344 1 96.25 168 ASP A CA 1
ATOM 1373 C C . ASP A 1 168 ? 3.018 27.172 20.234 1 96.25 168 ASP A C 1
ATOM 1375 O O . ASP A 1 168 ? 3.393 27.156 19.062 1 96.25 168 ASP A O 1
ATOM 1379 N N . ALA A 1 169 ? 1.974 27.922 20.656 1 95.62 169 ALA A N 1
ATOM 1380 C CA . ALA A 1 169 ? 1.011 28.578 19.766 1 95.62 169 ALA A CA 1
ATOM 1381 C C . ALA A 1 169 ? 0.647 27.672 18.594 1 95.62 169 ALA A C 1
ATOM 1383 O O . ALA A 1 169 ? 0.154 28.156 17.562 1 95.62 169 ALA A O 1
ATOM 1384 N N . GLU A 1 170 ? 0.962 26.266 18.688 1 95.62 170 GLU A N 1
ATOM 1385 C CA . GLU A 1 170 ? 0.749 25.266 17.656 1 95.62 170 GLU A CA 1
ATOM 1386 C C . GLU A 1 170 ? 1.427 25.672 16.344 1 95.62 170 GLU A C 1
ATOM 1388 O O . GLU A 1 170 ? 0.935 25.344 15.258 1 95.62 170 GLU A O 1
ATOM 1393 N N . MET A 1 171 ? 2.5 26.406 16.547 1 96.75 171 MET A N 1
ATOM 1394 C CA . MET A 1 171 ? 3.357 26.766 15.414 1 96.75 171 MET A CA 1
ATOM 1395 C C . MET A 1 171 ? 4.398 25.688 15.156 1 96.75 171 MET A C 1
ATOM 1397 O O . MET A 1 171 ? 4.727 24.906 16.047 1 96.75 171 MET A O 1
ATOM 1401 N N . ASP A 1 172 ? 4.844 25.672 13.93 1 97.19 172 ASP A N 1
ATOM 1402 C CA . ASP A 1 172 ? 5.93 24.766 13.555 1 97.19 172 ASP A CA 1
ATOM 1403 C C . ASP A 1 172 ? 7.043 24.797 14.602 1 97.19 172 ASP A C 1
ATOM 1405 O O . ASP A 1 172 ? 7.609 25.844 14.891 1 97.19 172 ASP A O 1
ATOM 1409 N N . MET A 1 173 ? 7.312 23.688 15.25 1 97.88 173 MET A N 1
ATOM 1410 C CA . MET A 1 173 ? 8.352 23.453 16.25 1 97.88 173 MET A CA 1
ATOM 1411 C C . MET A 1 173 ? 8.18 24.375 17.453 1 97.88 173 MET A C 1
ATOM 1413 O O . MET A 1 173 ? 9.156 24.781 18.078 1 97.88 173 MET A O 1
ATOM 1417 N N . GLY A 1 174 ? 6.98 24.875 17.672 1 97.56 174 GLY A N 1
ATOM 1418 C CA . GLY A 1 174 ? 6.719 25.781 18.781 1 97.56 174 GLY A CA 1
ATOM 1419 C C . GLY A 1 174 ? 7.34 27.156 18.594 1 97.56 174 GLY A C 1
ATOM 1420 O O . GLY A 1 174 ? 7.738 27.797 19.562 1 97.56 174 GLY A O 1
ATOM 1421 N N . GLY A 1 175 ? 7.586 27.5 17.422 1 97.88 175 GLY A N 1
ATOM 1422 C CA . GLY A 1 175 ? 8.133 28.797 17.109 1 97.88 175 GLY A CA 1
ATOM 1423 C C . GLY A 1 175 ? 9.648 28.828 17.094 1 97.88 175 GLY A C 1
ATOM 1424 O O . GLY A 1 175 ? 10.25 29.859 16.781 1 97.88 175 GLY A O 1
ATOM 1425 N N . LEU A 1 176 ? 10.297 27.703 17.391 1 98.5 176 LEU A N 1
ATOM 1426 C CA . LEU A 1 176 ? 11.75 27.625 17.344 1 98.5 176 LEU A CA 1
ATOM 1427 C C . LEU A 1 176 ? 12.242 27.453 15.914 1 98.5 176 LEU A C 1
ATOM 1429 O O . LEU A 1 176 ? 11.547 26.844 15.086 1 98.5 176 LEU A O 1
ATOM 1433 N N . PRO A 1 177 ? 13.406 27.938 15.617 1 98.12 177 PRO A N 1
ATOM 1434 C CA . PRO A 1 177 ? 13.938 27.734 14.273 1 98.12 177 PRO A CA 1
ATOM 1435 C C . PRO A 1 177 ? 14.352 26.281 14.008 1 98.12 177 PRO A C 1
ATOM 1437 O O . PRO A 1 177 ? 15 25.672 14.852 1 98.12 177 PRO A O 1
ATOM 1440 N N . PHE A 1 178 ? 14.055 25.844 12.812 1 97.19 178 PHE A N 1
ATOM 1441 C CA . PHE A 1 178 ? 14.359 24.453 12.453 1 97.19 178 PHE A CA 1
ATOM 1442 C C . PHE A 1 178 ? 15.859 24.203 12.484 1 97.19 178 PHE A C 1
ATOM 1444 O O . PHE A 1 178 ? 16.297 23.078 12.734 1 97.19 178 PHE A O 1
ATOM 1451 N N . TRP A 1 179 ? 16.641 25.219 12.148 1 98.06 179 TRP A N 1
ATOM 1452 C CA . TRP A 1 179 ? 18.078 25.078 11.914 1 98.06 179 TRP A CA 1
ATOM 1453 C C . TRP A 1 179 ? 18.812 24.797 13.219 1 98.06 179 TRP A C 1
ATOM 1455 O O . TRP A 1 179 ? 19.984 24.406 13.203 1 98.06 179 TRP A O 1
ATOM 1465 N N . LEU A 1 180 ? 18.141 25 14.359 1 98.62 180 LEU A N 1
ATOM 1466 C CA . LEU A 1 180 ? 18.75 24.578 15.617 1 98.62 180 LEU A CA 1
ATOM 1467 C C . LEU A 1 180 ? 19.156 23.125 15.562 1 98.62 180 LEU A C 1
ATOM 1469 O O . LEU A 1 180 ? 20.266 22.766 15.984 1 98.62 180 LEU A O 1
ATOM 1473 N N . LEU A 1 181 ? 18.281 22.312 14.977 1 97.94 181 LEU A N 1
ATOM 1474 C CA . LEU A 1 181 ? 18.562 20.875 14.875 1 97.94 181 LEU A CA 1
ATOM 1475 C C . LEU A 1 181 ? 19.562 20.594 13.766 1 97.94 181 LEU A C 1
ATOM 1477 O O . LEU A 1 181 ? 20.203 19.547 13.758 1 97.94 181 LEU A O 1
ATOM 1481 N N . ARG A 1 182 ? 19.656 21.484 12.805 1 97.56 182 ARG A N 1
ATOM 1482 C CA . ARG A 1 182 ? 20.703 21.375 11.805 1 97.56 182 ARG A CA 1
ATOM 1483 C C . ARG A 1 182 ? 22.078 21.641 12.414 1 97.56 182 ARG A C 1
ATOM 1485 O O . ARG A 1 182 ? 23.047 20.938 12.117 1 97.56 182 ARG A O 1
ATOM 1492 N N . GLU A 1 183 ? 22.156 22.656 13.227 1 97.81 183 GLU A N 1
ATOM 1493 C CA . GLU A 1 183 ? 23.406 23.047 13.859 1 97.81 183 GLU A CA 1
ATOM 1494 C C . GLU A 1 183 ? 23.922 21.969 14.812 1 97.81 183 GLU A C 1
ATOM 1496 O O . GLU A 1 183 ? 25.125 21.734 14.898 1 97.81 183 GLU A O 1
ATOM 1501 N N . ASP A 1 184 ? 23.031 21.391 15.547 1 98.12 184 ASP A N 1
ATOM 1502 C CA . ASP A 1 184 ? 23.344 20.266 16.422 1 98.12 184 ASP A CA 1
ATOM 1503 C C . ASP A 1 184 ? 22.172 19.281 16.516 1 98.12 184 ASP A C 1
ATOM 1505 O O . ASP A 1 184 ? 21.219 19.516 17.266 1 98.12 184 ASP A O 1
ATOM 1509 N N . PRO A 1 185 ? 22.266 18.203 15.805 1 97.12 185 PRO A N 1
ATOM 1510 C CA . PRO A 1 185 ? 21.156 17.25 15.797 1 97.12 185 PRO A CA 1
ATOM 1511 C C . PRO A 1 185 ? 20.906 16.609 17.156 1 97.12 185 PRO A C 1
ATOM 1513 O O . PRO A 1 185 ? 19.859 15.977 17.375 1 97.12 185 PRO A O 1
ATOM 1516 N N . HIS A 1 186 ? 21.812 16.781 18.141 1 97.12 186 HIS A N 1
ATOM 1517 C CA . HIS A 1 186 ? 21.656 16.188 19.469 1 97.12 186 HIS A CA 1
ATOM 1518 C C . HIS A 1 186 ? 21.281 17.25 20.5 1 97.12 186 HIS A C 1
ATOM 1520 O O . HIS A 1 186 ? 21.234 16.953 21.703 1 97.12 186 HIS A O 1
ATOM 1526 N N . MET A 1 187 ? 20.969 18.359 20.031 1 97.75 187 MET A N 1
ATOM 1527 C CA . MET A 1 187 ? 20.594 19.469 20.891 1 97.75 187 MET A CA 1
ATOM 1528 C C . MET A 1 187 ? 19.375 19.125 21.734 1 97.75 187 MET A C 1
ATOM 1530 O O . MET A 1 187 ? 18.406 18.562 21.234 1 97.75 187 MET A O 1
ATOM 1534 N N . LYS A 1 188 ? 19.484 19.391 23.016 1 98 188 LYS A N 1
ATOM 1535 C CA . LYS A 1 188 ? 18.312 19.297 23.875 1 98 188 LYS A CA 1
ATOM 1536 C C . LYS A 1 188 ? 17.594 20.641 23.969 1 98 188 LYS A C 1
ATOM 1538 O O . LYS A 1 188 ? 17.953 21.484 24.812 1 98 188 LYS A O 1
ATOM 1543 N N . LEU A 1 189 ? 16.578 20.766 23.234 1 98.19 189 LEU A N 1
ATOM 1544 C CA . LEU A 1 189 ? 15.828 22.031 23.188 1 98.19 189 LEU A CA 1
ATOM 1545 C C . LEU A 1 189 ? 15.211 22.328 24.547 1 98.19 189 LEU A C 1
ATOM 1547 O O . LEU A 1 189 ? 14.938 21.422 25.328 1 98.19 189 LEU A O 1
ATOM 1551 N N . ARG A 1 190 ? 15.055 23.641 24.859 1 98.25 190 ARG A N 1
ATOM 1552 C CA . ARG A 1 190 ? 14.359 24.141 26.047 1 98.25 190 ARG A CA 1
ATOM 1553 C C . ARG A 1 190 ? 15.023 23.641 27.312 1 98.25 190 ARG A C 1
ATOM 1555 O O . ARG A 1 190 ? 14.336 23.266 28.266 1 98.25 190 ARG A O 1
ATOM 1562 N N . THR A 1 191 ? 16.312 23.531 27.281 1 98.5 191 THR A N 1
ATOM 1563 C CA . THR A 1 191 ? 17.125 23.172 28.453 1 98.5 191 THR A CA 1
ATOM 1564 C C . THR A 1 191 ? 18.359 24.062 28.531 1 98.5 191 THR A C 1
ATOM 1566 O O . THR A 1 191 ? 18.578 24.922 27.672 1 98.5 191 THR A O 1
ATOM 1569 N N . SER A 1 192 ? 19.172 23.781 29.641 1 98.62 192 SER A N 1
ATOM 1570 C CA . SER A 1 192 ? 20.406 24.547 29.812 1 98.62 192 SER A CA 1
ATOM 1571 C C . SER A 1 192 ? 21.531 23.969 28.953 1 98.62 192 SER A C 1
ATOM 1573 O O . SER A 1 192 ? 22.703 24.266 29.172 1 98.62 192 SER A O 1
ATOM 1575 N N . ASP A 1 193 ? 21.156 23.141 27.984 1 98.38 193 ASP A N 1
ATOM 1576 C CA . ASP A 1 193 ? 22.125 22.656 27.016 1 98.38 193 ASP A CA 1
ATOM 1577 C C . ASP A 1 193 ? 22.906 23.812 26.375 1 98.38 193 ASP A C 1
ATOM 1579 O O . ASP A 1 193 ? 22.312 24.688 25.75 1 98.38 193 ASP A O 1
ATOM 1583 N N . PRO A 1 194 ? 24.266 23.766 26.5 1 98.38 194 PRO A N 1
ATOM 1584 C CA . PRO A 1 194 ? 25.047 24.891 25.984 1 98.38 194 PRO A CA 1
ATOM 1585 C C . PRO A 1 194 ? 24.859 25.125 24.484 1 98.38 194 PRO A C 1
ATOM 1587 O O . PRO A 1 194 ? 24.906 26.25 24.016 1 98.38 194 PRO A O 1
ATOM 1590 N N . SER A 1 195 ? 24.609 24.094 23.766 1 98.06 195 SER A N 1
ATOM 1591 C CA . SER A 1 195 ? 24.406 24.219 22.328 1 98.06 195 SER A CA 1
ATOM 1592 C C . SER A 1 195 ? 23.094 24.953 22.016 1 98.06 195 SER A C 1
ATOM 1594 O O . SER A 1 195 ? 22.969 25.578 20.969 1 98.06 195 SER A O 1
ATOM 1596 N N . TYR A 1 196 ? 22.203 24.812 22.875 1 98.38 196 TYR A N 1
ATOM 1597 C CA . TYR A 1 196 ? 20.938 25.531 22.734 1 98.38 196 TYR A CA 1
ATOM 1598 C C . TYR A 1 196 ? 21.078 26.953 23.234 1 98.38 196 TYR A C 1
ATOM 1600 O O . TYR A 1 196 ? 20.688 27.906 22.547 1 98.38 196 TYR A O 1
ATOM 1608 N N . MET A 1 197 ? 21.656 27.125 24.422 1 98.62 197 MET A N 1
ATOM 1609 C CA . MET A 1 197 ? 21.688 28.406 25.125 1 98.62 197 MET A CA 1
ATOM 1610 C C . MET A 1 197 ? 22.516 29.422 24.359 1 98.62 197 MET A C 1
ATOM 1612 O O . MET A 1 197 ? 22.219 30.625 24.406 1 98.62 197 MET A O 1
ATOM 1616 N N . LYS A 1 198 ? 23.5 28.938 23.672 1 98.25 198 LYS A N 1
ATOM 1617 C CA . LYS A 1 198 ? 24.312 29.875 22.891 1 98.25 198 LYS A CA 1
ATOM 1618 C C . LYS A 1 198 ? 23.453 30.625 21.875 1 98.25 198 LYS A C 1
ATOM 1620 O O . LYS A 1 198 ? 23.641 31.828 21.672 1 98.25 198 LYS A O 1
ATOM 1625 N N . TRP A 1 199 ? 22.562 29.922 21.266 1 98.62 199 TRP A N 1
ATOM 1626 C CA . TRP A 1 199 ? 21.703 30.547 20.266 1 98.62 199 TRP A CA 1
ATOM 1627 C C . TRP A 1 199 ? 20.625 31.406 20.922 1 98.62 199 TRP A C 1
ATOM 1629 O O . TRP A 1 199 ? 20.25 32.469 20.391 1 98.62 199 TRP A O 1
ATOM 1639 N N . VAL A 1 200 ? 20.094 31 22.062 1 98.75 200 VAL A N 1
ATOM 1640 C CA . VAL A 1 200 ? 19.125 31.797 22.797 1 98.75 200 VAL A CA 1
ATOM 1641 C C . VAL A 1 200 ? 19.734 33.125 23.203 1 98.75 200 VAL A C 1
ATOM 1643 O O . VAL A 1 200 ? 19.109 34.188 23.062 1 98.75 200 VAL A O 1
ATOM 1646 N N . GLN A 1 201 ? 20.938 33.062 23.688 1 98.56 201 GLN A N 1
ATOM 1647 C CA . GLN A 1 201 ? 21.625 34.281 24.094 1 98.56 201 GLN A CA 1
ATOM 1648 C C . GLN A 1 201 ? 21.797 35.25 22.922 1 98.56 201 GLN A C 1
ATOM 1650 O O . GLN A 1 201 ? 21.594 36.438 23.062 1 98.56 201 GLN A O 1
ATOM 1655 N N . LYS A 1 202 ? 22.172 34.688 21.828 1 98.62 202 LYS A N 1
ATOM 1656 C CA . LYS A 1 202 ? 22.328 35.5 20.641 1 98.62 202 LYS A CA 1
ATOM 1657 C C . LYS A 1 202 ? 21 36.125 20.219 1 98.62 202 LYS A C 1
ATOM 1659 O O . LYS A 1 202 ? 20.938 37.312 19.891 1 98.62 202 LYS A O 1
ATOM 1664 N N . TRP A 1 203 ? 19.984 35.344 20.219 1 98.56 203 TRP A N 1
ATOM 1665 C CA . TRP A 1 203 ? 18.656 35.812 19.844 1 98.56 203 TRP A CA 1
ATOM 1666 C C . TRP A 1 203 ? 18.172 36.906 20.766 1 98.56 203 TRP A C 1
ATOM 1668 O O . TRP A 1 203 ? 17.688 37.938 20.312 1 98.56 203 TRP A O 1
ATOM 1678 N N . TYR A 1 204 ? 18.312 36.719 22.078 1 98.44 204 TYR A N 1
ATOM 1679 C CA . TYR A 1 204 ? 17.906 37.719 23.047 1 98.44 204 TYR A CA 1
ATOM 1680 C C . TYR A 1 204 ? 18.719 39 22.875 1 98.44 204 TYR A C 1
ATOM 1682 O O . TYR A 1 204 ? 18.219 40.094 23.109 1 98.44 204 TYR A O 1
ATOM 1690 N N . GLY A 1 205 ? 19.953 38.812 22.484 1 98.31 205 GLY A N 1
ATOM 1691 C CA . GLY A 1 205 ? 20.828 39.969 22.234 1 98.31 205 GLY A CA 1
ATOM 1692 C C . GLY A 1 205 ? 20.344 40.844 21.094 1 98.31 205 GLY A C 1
ATOM 1693 O O . GLY A 1 205 ? 20.688 42.031 21.031 1 98.31 205 GLY A O 1
ATOM 1694 N N . VAL A 1 206 ? 19.594 40.281 20.281 1 98.5 206 VAL A N 1
ATOM 1695 C CA . VAL A 1 206 ? 19.031 41.031 19.172 1 98.5 206 VAL A CA 1
ATOM 1696 C C . VAL A 1 206 ? 17.641 41.562 19.547 1 98.5 206 VAL A C 1
ATOM 1698 O O . VAL A 1 206 ? 17.344 42.719 19.344 1 98.5 206 VAL A O 1
ATOM 1701 N N . LEU A 1 207 ? 16.828 40.719 20.094 1 98.5 207 LEU A N 1
ATOM 1702 C CA . LEU A 1 207 ? 15.422 41 20.344 1 98.5 207 LEU A CA 1
ATOM 1703 C C . LEU A 1 207 ? 15.258 42.031 21.453 1 98.5 207 LEU A C 1
ATOM 1705 O O . LEU A 1 207 ? 14.492 42.969 21.312 1 98.5 207 LEU A O 1
ATOM 1709 N N . LEU A 1 208 ? 15.898 41.844 22.625 1 98.31 208 LEU A N 1
ATOM 1710 C CA . LEU A 1 208 ? 15.617 42.625 23.828 1 98.31 208 LEU A CA 1
ATOM 1711 C C . LEU A 1 208 ? 16 44.094 23.656 1 98.31 208 LEU A C 1
ATOM 1713 O O . LEU A 1 208 ? 15.297 44.969 24.125 1 98.31 208 LEU A O 1
ATOM 1717 N N . PRO A 1 209 ? 17.109 44.406 22.953 1 97.94 209 PRO A N 1
ATOM 1718 C CA . PRO A 1 209 ? 17.375 45.812 22.672 1 97.94 209 PRO A CA 1
ATOM 1719 C C . PRO A 1 209 ? 16.281 46.469 21.828 1 97.94 209 PRO A C 1
ATOM 1721 O O . PRO A 1 209 ? 16.047 47.656 21.953 1 97.94 209 PRO A O 1
ATOM 1724 N N . ILE A 1 210 ? 15.656 45.719 21 1 98 210 ILE A N 1
ATOM 1725 C CA . ILE A 1 210 ? 14.562 46.219 20.203 1 98 210 ILE A CA 1
ATOM 1726 C C . ILE A 1 210 ? 13.359 46.531 21.094 1 98 210 ILE A C 1
ATOM 1728 O O . ILE A 1 210 ? 12.648 47.531 20.875 1 98 210 ILE A O 1
ATOM 1732 N N . LEU A 1 211 ? 13.172 45.812 22.125 1 97.94 211 LEU A N 1
ATOM 1733 C CA . LEU A 1 211 ? 12 45.906 22.984 1 97.94 211 LEU A CA 1
ATOM 1734 C C . LEU A 1 211 ? 12.234 46.938 24.094 1 97.94 211 LEU A C 1
ATOM 1736 O O . LEU A 1 211 ? 11.281 47.531 24.625 1 97.94 211 LEU A O 1
ATOM 1740 N N . ARG A 1 212 ? 13.406 47.219 24.484 1 97.25 212 ARG A N 1
ATOM 1741 C CA . ARG A 1 212 ? 13.75 48.031 25.641 1 97.25 212 ARG A CA 1
ATOM 1742 C C . ARG A 1 212 ? 13.109 49.406 25.562 1 97.25 212 ARG A C 1
ATOM 1744 O O . ARG A 1 212 ? 12.523 49.875 26.531 1 97.25 212 ARG A O 1
ATOM 1751 N N . PRO A 1 213 ? 13.156 50.094 24.391 1 97.31 213 PRO A N 1
ATOM 1752 C CA . PRO A 1 213 ? 12.531 51.406 24.312 1 97.31 213 PRO A CA 1
ATOM 1753 C C . PRO A 1 213 ? 11.008 51.344 24.453 1 97.31 213 PRO A C 1
ATOM 1755 O O . PRO A 1 213 ? 10.367 52.375 24.688 1 97.31 213 PRO A O 1
ATOM 1758 N N . LEU A 1 214 ? 10.453 50.188 24.359 1 97.88 214 LEU A N 1
ATOM 1759 C CA . LEU A 1 214 ? 9.008 50.031 24.359 1 97.88 214 LEU A CA 1
ATOM 1760 C C . LEU A 1 214 ? 8.5 49.625 25.734 1 97.88 214 LEU A C 1
ATOM 1762 O O . LEU A 1 214 ? 7.297 49.469 25.938 1 97.88 214 LEU A O 1
ATOM 1766 N N . LEU A 1 215 ? 9.406 49.531 26.719 1 97 215 LEU A N 1
ATOM 1767 C CA . LEU A 1 215 ? 9.016 49.188 28.078 1 97 215 LEU A CA 1
ATOM 1768 C C . LEU A 1 215 ? 8.188 50.312 28.688 1 97 215 LEU A C 1
ATOM 1770 O O . LEU A 1 215 ? 8.398 51.5 28.375 1 97 215 LEU A O 1
ATOM 1774 N N . TYR A 1 216 ? 7.328 49.938 29.547 1 95 216 TYR A N 1
ATOM 1775 C CA . TYR A 1 216 ? 6.41 50.875 30.156 1 95 216 TYR A CA 1
ATOM 1776 C C . TYR A 1 216 ? 7.172 52 30.875 1 95 216 TYR A C 1
ATOM 1778 O O . TYR A 1 216 ? 6.812 53.156 30.766 1 95 216 TYR A O 1
ATOM 1786 N N . GLU A 1 217 ? 8.242 51.719 31.625 1 93 217 GLU A N 1
ATOM 1787 C CA . GLU A 1 217 ? 9.07 52.688 32.375 1 93 217 GLU A CA 1
ATOM 1788 C C . GLU A 1 217 ? 9.844 53.594 31.438 1 93 217 GLU A C 1
ATOM 1790 O O . GLU A 1 217 ? 10.32 54.656 31.844 1 93 217 GLU A O 1
ATOM 1795 N N . ASN A 1 218 ? 9.922 53.188 30.25 1 95.12 218 ASN A N 1
ATOM 1796 C CA . ASN A 1 218 ? 10.625 53.969 29.25 1 95.12 218 ASN A CA 1
ATOM 1797 C C . ASN A 1 218 ? 9.648 54.719 28.328 1 95.12 218 ASN A C 1
ATOM 1799 O O . ASN A 1 218 ? 10.039 55.219 27.281 1 95.12 218 ASN A O 1
ATOM 1803 N N . GLY A 1 219 ? 8.438 54.656 28.656 1 94.06 219 GLY A N 1
ATOM 1804 C CA . GLY A 1 219 ? 7.441 55.406 27.906 1 94.06 219 GLY A CA 1
ATOM 1805 C C . GLY A 1 219 ? 6.68 54.562 26.906 1 94.06 219 GLY A C 1
ATOM 1806 O O . GLY A 1 219 ? 5.793 55.062 26.203 1 94.06 219 GLY A O 1
ATOM 1807 N N . GLY A 1 220 ? 7.02 53.312 26.797 1 96.31 220 GLY A N 1
ATOM 1808 C CA . GLY A 1 220 ? 6.344 52.406 25.875 1 96.31 220 GLY A CA 1
ATOM 1809 C C . GLY A 1 220 ? 5.168 51.688 26.5 1 96.31 220 GLY A C 1
ATOM 1810 O O . GLY A 1 220 ? 4.785 51.969 27.641 1 96.31 220 GLY A O 1
ATOM 1811 N N . PRO A 1 221 ? 4.57 50.781 25.75 1 96.5 221 PRO A N 1
ATOM 1812 C CA . PRO A 1 221 ? 3.334 50.125 26.219 1 96.5 221 PRO A CA 1
ATOM 1813 C C . PRO A 1 221 ? 3.582 48.781 26.906 1 96.5 221 PRO A C 1
ATOM 1815 O O . PRO A 1 221 ? 2.668 48.219 27.5 1 96.5 221 PRO A O 1
ATOM 1818 N N . ILE A 1 222 ? 4.805 48.25 26.938 1 97.31 222 ILE A N 1
ATOM 1819 C CA . ILE A 1 222 ? 5.051 46.906 27.453 1 97.31 222 ILE A CA 1
ATOM 1820 C C . ILE A 1 222 ? 5.051 46.938 28.969 1 97.31 222 ILE A C 1
ATOM 1822 O O . ILE A 1 222 ? 5.902 47.562 29.594 1 97.31 222 ILE A O 1
ATOM 1826 N N . ILE A 1 223 ? 4.129 46.125 29.562 1 95.88 223 ILE A N 1
ATOM 1827 C CA . ILE A 1 223 ? 3.98 46.156 31.016 1 95.88 223 ILE A CA 1
ATOM 1828 C C . ILE A 1 223 ? 4.531 44.875 31.641 1 95.88 223 ILE A C 1
ATOM 1830 O O . ILE A 1 223 ? 4.953 44.875 32.781 1 95.88 223 ILE A O 1
ATOM 1834 N N . MET A 1 224 ? 4.512 43.781 30.953 1 97 224 MET A N 1
ATOM 1835 C CA . MET A 1 224 ? 4.953 42.469 31.438 1 97 224 MET A CA 1
ATOM 1836 C C . MET A 1 224 ? 5.625 41.688 30.328 1 97 224 MET A C 1
ATOM 1838 O O . MET A 1 224 ? 5.301 41.844 29.156 1 97 224 MET A O 1
ATOM 1842 N N . MET A 1 225 ? 6.531 40.812 30.75 1 98 225 MET A N 1
ATOM 1843 C CA . MET A 1 225 ? 7.207 39.906 29.828 1 98 225 MET A CA 1
ATOM 1844 C C . MET A 1 225 ? 7.23 38.5 30.375 1 98 225 MET A C 1
ATOM 1846 O O . MET A 1 225 ? 7.586 38.281 31.547 1 98 225 MET A O 1
ATOM 1850 N N . GLN A 1 226 ? 6.871 37.562 29.531 1 98.19 226 GLN A N 1
ATOM 1851 C CA . GLN A 1 226 ? 6.836 36.188 29.969 1 98.19 226 GLN A CA 1
ATOM 1852 C C . GLN A 1 226 ? 8.18 35.5 29.734 1 98.19 226 GLN A C 1
ATOM 1854 O O . GLN A 1 226 ? 8.805 35.688 28.688 1 98.19 226 GLN A O 1
ATOM 1859 N N . ILE A 1 227 ? 8.594 34.75 30.688 1 97.88 227 ILE A N 1
ATOM 1860 C CA . ILE A 1 227 ? 9.766 33.875 30.531 1 97.88 227 ILE A CA 1
ATOM 1861 C C . ILE A 1 227 ? 9.336 32.469 30.141 1 97.88 227 ILE A C 1
ATOM 1863 O O . ILE A 1 227 ? 8.578 31.828 30.875 1 97.88 227 ILE A O 1
ATOM 1867 N N . GLU A 1 228 ? 9.859 32 29.016 1 97.19 228 GLU A N 1
ATOM 1868 C CA . GLU A 1 228 ? 9.492 30.672 28.531 1 97.19 228 GLU A CA 1
ATOM 1869 C C . GLU A 1 228 ? 7.977 30.516 28.453 1 97.19 228 GLU A C 1
ATOM 1871 O O . GLU A 1 228 ? 7.242 31.5 28.453 1 97.19 228 GLU A O 1
ATOM 1876 N N . ASN A 1 229 ? 7.5 29.312 28.141 1 97.44 229 ASN A N 1
ATOM 1877 C CA . ASN A 1 229 ? 6.062 29.078 28.031 1 97.44 229 ASN A CA 1
ATOM 1878 C C . ASN A 1 229 ? 5.676 27.688 28.516 1 97.44 229 ASN A C 1
ATOM 1880 O O . ASN A 1 229 ? 6.16 26.688 28 1 97.44 229 ASN A O 1
ATOM 1884 N N . GLU A 1 230 ? 4.887 27.688 29.5 1 95.81 230 GLU A N 1
ATOM 1885 C CA . GLU A 1 230 ? 4.316 26.469 30.047 1 95.81 230 GLU A CA 1
ATOM 1886 C C . GLU A 1 230 ? 5.402 25.422 30.297 1 95.81 230 GLU A C 1
ATOM 1888 O O . GLU A 1 230 ? 5.27 24.266 29.875 1 95.81 230 GLU A O 1
ATOM 1893 N N . TYR A 1 231 ? 6.422 25.812 30.922 1 97.19 231 TYR A N 1
ATOM 1894 C CA . TYR A 1 231 ? 7.574 24.938 31.094 1 97.19 231 TYR A CA 1
ATOM 1895 C C . TYR A 1 231 ? 7.234 23.781 32.031 1 97.19 231 TYR A C 1
ATOM 1897 O O . TYR A 1 231 ? 7.855 22.719 31.953 1 97.19 231 TYR A O 1
ATOM 1905 N N . GLY A 1 232 ? 6.266 23.969 32.906 1 95.94 232 GLY A N 1
ATOM 1906 C CA . GLY A 1 232 ? 5.824 22.906 33.812 1 95.94 232 GLY A CA 1
ATOM 1907 C C . GLY A 1 232 ? 5.328 21.672 33.094 1 95.94 232 GLY A C 1
ATOM 1908 O O . GLY A 1 232 ? 5.273 20.578 33.656 1 95.94 232 GLY A O 1
ATOM 1909 N N . SER A 1 233 ? 4.977 21.859 31.875 1 94.06 233 SER A N 1
ATOM 1910 C CA . SER A 1 233 ? 4.48 20.75 31.062 1 94.06 233 SER A CA 1
ATOM 1911 C C . SER A 1 233 ? 5.609 20.094 30.266 1 94.06 233 SER A C 1
ATOM 1913 O O . SER A 1 233 ? 5.391 19.109 29.547 1 94.06 233 SER A O 1
ATOM 1915 N N . TYR A 1 234 ? 6.758 20.672 30.266 1 95.25 234 TYR A N 1
ATOM 1916 C CA . TYR A 1 234 ? 7.898 20.109 29.547 1 95.25 234 TYR A CA 1
ATOM 1917 C C . TYR A 1 234 ? 8.609 19.062 30.391 1 95.25 234 TYR A C 1
ATOM 1919 O O . TYR A 1 234 ? 8.773 19.219 31.594 1 95.25 234 TYR A O 1
ATOM 1927 N N . PHE A 1 235 ? 9.047 18.031 29.859 1 94.19 235 PHE A N 1
ATOM 1928 C CA . PHE A 1 235 ? 9.523 16.859 30.578 1 94.19 235 PHE A CA 1
ATOM 1929 C C . PHE A 1 235 ? 10.82 17.156 31.312 1 94.19 235 PHE A C 1
ATOM 1931 O O . PHE A 1 235 ? 11.125 16.531 32.344 1 94.19 235 PHE A O 1
ATOM 1938 N N . ALA A 1 236 ? 11.625 18.125 30.891 1 95.75 236 ALA A N 1
ATOM 1939 C CA . ALA A 1 236 ? 13 18.312 31.359 1 95.75 236 ALA A CA 1
ATOM 1940 C C . ALA A 1 236 ? 13.016 18.953 32.75 1 95.75 236 ALA A C 1
ATOM 1942 O O . ALA A 1 236 ? 13.945 18.719 33.531 1 95.75 236 ALA A O 1
ATOM 1943 N N . CYS A 1 237 ? 12.062 19.828 33.062 1 96.31 237 CYS A N 1
ATOM 1944 C CA . CYS A 1 237 ? 12.016 20.516 34.344 1 96.31 237 CYS A CA 1
ATOM 1945 C C . CYS A 1 237 ? 13.391 21.047 34.75 1 96.31 237 CYS A C 1
ATOM 1947 O O . CYS A 1 237 ? 13.875 20.781 35.844 1 96.31 237 CYS A O 1
ATOM 1949 N N . ASP A 1 238 ? 14.039 21.734 33.875 1 97.88 238 ASP A N 1
ATOM 1950 C CA . ASP A 1 238 ? 15.398 22.234 34.031 1 97.88 238 ASP A CA 1
ATOM 1951 C C . ASP A 1 238 ? 15.414 23.625 34.656 1 97.88 238 ASP A C 1
ATOM 1953 O O . ASP A 1 238 ? 15.383 24.625 33.938 1 97.88 238 ASP A O 1
ATOM 1957 N N . SER A 1 239 ? 15.664 23.75 35.969 1 97.25 239 SER A N 1
ATOM 1958 C CA . SER A 1 239 ? 15.625 25.016 36.656 1 97.25 239 SER A CA 1
ATOM 1959 C C . SER A 1 239 ? 16.797 25.906 36.281 1 97.25 239 SER A C 1
ATOM 1961 O O . SER A 1 239 ? 16.688 27.141 36.25 1 97.25 239 SER A O 1
ATOM 1963 N N . ASN A 1 240 ? 17.938 25.266 35.969 1 98.31 240 ASN A N 1
ATOM 1964 C CA . ASN A 1 240 ? 19.078 26.062 35.5 1 98.31 240 ASN A CA 1
ATOM 1965 C C . ASN A 1 240 ? 18.734 26.844 34.25 1 98.31 240 ASN A C 1
ATOM 1967 O O . ASN A 1 240 ? 19.125 28 34.094 1 98.31 240 ASN A O 1
ATOM 1971 N N . TYR A 1 241 ? 18.062 26.203 33.438 1 98.38 241 TYR A N 1
ATOM 1972 C CA . TYR A 1 241 ? 17.625 26.797 32.188 1 98.38 241 TYR A CA 1
ATOM 1973 C C . TYR A 1 241 ? 16.734 28 32.438 1 98.38 241 TYR A C 1
ATOM 1975 O O . TYR A 1 241 ? 16.984 29.094 31.938 1 98.38 241 TYR A O 1
ATOM 1983 N N . THR A 1 242 ? 15.68 27.859 33.219 1 98.31 242 THR A N 1
ATOM 1984 C CA . THR A 1 242 ? 14.711 28.922 33.438 1 98.31 242 THR A CA 1
ATOM 1985 C C . THR A 1 242 ? 15.328 30.062 34.25 1 98.31 242 THR A C 1
ATOM 1987 O O . THR A 1 242 ? 15.008 31.234 34 1 98.31 242 THR A O 1
ATOM 1990 N N . LEU A 1 243 ? 16.219 29.781 35.156 1 98.44 243 LEU A N 1
ATOM 1991 C CA . LEU A 1 243 ? 16.938 30.812 35.875 1 98.44 243 LEU A CA 1
ATOM 1992 C C . LEU A 1 243 ? 17.828 31.625 34.938 1 98.44 243 LEU A C 1
ATOM 1994 O O . LEU A 1 243 ? 17.906 32.844 35.062 1 98.44 243 LEU A O 1
ATOM 1998 N N . GLN A 1 244 ? 18.453 30.922 34.094 1 98.31 244 GLN A N 1
ATOM 1999 C CA . GLN A 1 244 ? 19.297 31.609 33.125 1 98.31 244 GLN A CA 1
ATOM 2000 C C . GLN A 1 244 ? 18.469 32.531 32.219 1 98.31 244 GLN A C 1
ATOM 2002 O O . GLN A 1 244 ? 18.906 33.656 31.922 1 98.31 244 GLN A O 1
ATOM 2007 N N . LEU A 1 245 ? 17.359 32.094 31.797 1 98.56 245 LEU A N 1
ATOM 2008 C CA . LEU A 1 245 ? 16.484 32.938 30.969 1 98.56 245 LEU A CA 1
ATOM 2009 C C . LEU A 1 245 ? 16.078 34.188 31.734 1 98.56 245 LEU A C 1
ATOM 2011 O O . LEU A 1 245 ? 16.047 35.281 31.172 1 98.56 245 LEU A O 1
ATOM 2015 N N . ARG A 1 246 ? 15.695 34.031 33.031 1 98.5 246 ARG A N 1
ATOM 2016 C CA . ARG A 1 246 ? 15.336 35.156 33.875 1 98.5 246 ARG A CA 1
ATOM 2017 C C . ARG A 1 246 ? 16.484 36.156 33.938 1 98.5 246 ARG A C 1
ATOM 2019 O O . ARG A 1 246 ? 16.281 37.375 33.719 1 98.5 246 ARG A O 1
ATOM 2026 N N . ASP A 1 247 ? 17.625 35.656 34.219 1 98.31 247 ASP A N 1
ATOM 2027 C CA . ASP A 1 247 ? 18.781 36.5 34.438 1 98.31 247 ASP A CA 1
ATOM 2028 C C . ASP A 1 247 ? 19.188 37.219 33.156 1 98.31 247 ASP A C 1
ATOM 2030 O O . ASP A 1 247 ? 19.547 38.406 33.188 1 98.31 247 ASP A O 1
ATOM 2034 N N . LEU A 1 248 ? 19.172 36.438 32.094 1 97.88 248 LEU A N 1
ATOM 2035 C CA . LEU A 1 248 ? 19.453 37.062 30.781 1 97.88 248 LEU A CA 1
ATOM 2036 C C . LEU A 1 248 ? 18.484 38.188 30.484 1 97.88 248 LEU A C 1
ATOM 2038 O O . LEU A 1 248 ? 18.891 39.25 30.031 1 97.88 248 LEU A O 1
ATOM 2042 N N . THR A 1 249 ? 17.25 37.969 30.703 1 98.56 249 THR A N 1
ATOM 2043 C CA . THR A 1 249 ? 16.234 38.969 30.438 1 98.56 249 THR A CA 1
ATOM 2044 C C . THR A 1 249 ? 16.422 40.188 31.328 1 98.56 249 THR A C 1
ATOM 2046 O O . THR A 1 249 ? 16.375 41.312 30.859 1 98.56 249 THR A O 1
ATOM 2049 N N . ARG A 1 250 ? 16.656 39.969 32.625 1 98.06 250 ARG A N 1
ATOM 2050 C CA . ARG A 1 250 ? 16.891 41.062 33.594 1 98.06 250 ARG A CA 1
ATOM 2051 C C . ARG A 1 250 ? 18.094 41.906 33.188 1 98.06 250 ARG A C 1
ATOM 2053 O O . ARG A 1 250 ? 18.094 43.125 33.406 1 98.06 250 ARG A O 1
ATOM 2060 N N . GLY A 1 251 ? 19.031 41.281 32.656 1 97.75 251 GLY A N 1
ATOM 2061 C CA . GLY A 1 251 ? 20.203 42 32.188 1 97.75 251 GLY A CA 1
ATOM 2062 C C . GLY A 1 251 ? 19.906 43.031 31.141 1 97.75 251 GLY A C 1
ATOM 2063 O O . GLY A 1 251 ? 20.594 44.062 31.062 1 97.75 251 GLY A O 1
ATOM 2064 N N . TYR A 1 252 ? 18.891 42.812 30.422 1 97 252 TYR A N 1
ATOM 2065 C CA . TYR A 1 252 ? 18.562 43.75 29.344 1 97 252 TYR A CA 1
ATOM 2066 C C . TYR A 1 252 ? 17.469 44.719 29.75 1 97 252 TYR A C 1
ATOM 2068 O O . TYR A 1 252 ? 17.469 45.875 29.344 1 97 252 TYR A O 1
ATOM 2076 N N . VAL A 1 253 ? 16.484 44.281 30.578 1 96.25 253 VAL A N 1
ATOM 2077 C CA . VAL A 1 253 ? 15.297 45.094 30.766 1 96.25 253 VAL A CA 1
ATOM 2078 C C . VAL A 1 253 ? 15.273 45.656 32.188 1 96.25 253 VAL A C 1
ATOM 2080 O O . VAL A 1 253 ? 14.453 46.531 32.5 1 96.25 253 VAL A O 1
ATOM 2083 N N . GLY A 1 254 ? 16.109 45.219 33.062 1 94 254 GLY A N 1
ATOM 2084 C CA . GLY A 1 254 ? 16.156 45.688 34.438 1 94 254 GLY A CA 1
ATOM 2085 C C . GLY A 1 254 ? 15.109 45.062 35.344 1 94 254 GLY A C 1
ATOM 2086 O O . GLY A 1 254 ? 14.43 44.125 34.938 1 94 254 GLY A O 1
ATOM 2087 N N . ASP A 1 255 ? 14.938 45.656 36.5 1 92.88 255 ASP A N 1
ATOM 2088 C CA . ASP A 1 255 ? 14.125 45.031 37.531 1 92.88 255 ASP A CA 1
ATOM 2089 C C . ASP A 1 255 ? 12.719 45.625 37.594 1 92.88 255 ASP A C 1
ATOM 2091 O O . ASP A 1 255 ? 11.828 45.094 38.25 1 92.88 255 ASP A O 1
ATOM 2095 N N . GLN A 1 256 ? 12.508 46.625 36.844 1 92.06 256 GLN A N 1
ATOM 2096 C CA . GLN A 1 256 ? 11.234 47.312 36.906 1 92.06 256 GLN A CA 1
ATOM 2097 C C . GLN A 1 256 ? 10.148 46.594 36.156 1 92.06 256 GLN A C 1
ATOM 2099 O O . GLN A 1 256 ? 8.992 46.531 36.562 1 92.06 256 GLN A O 1
ATOM 2104 N N . THR A 1 257 ? 10.516 46.031 35.094 1 94.88 257 THR A N 1
ATOM 2105 C CA . THR A 1 257 ? 9.547 45.281 34.281 1 94.88 257 THR A CA 1
ATOM 2106 C C . THR A 1 257 ? 9.109 44 34.969 1 94.88 257 THR A C 1
ATOM 2108 O O . THR A 1 257 ? 9.938 43.25 35.469 1 94.88 257 THR A O 1
ATOM 2111 N N . VAL A 1 258 ? 7.805 43.781 35 1 96.62 258 VAL A N 1
ATOM 2112 C CA . VAL A 1 258 ? 7.285 42.562 35.656 1 96.62 258 VAL A CA 1
ATOM 2113 C C . VAL A 1 258 ? 7.508 41.375 34.719 1 96.62 258 VAL A C 1
ATOM 2115 O O . VAL A 1 258 ? 7.023 41.344 33.594 1 96.62 258 VAL A O 1
ATOM 2118 N N . LEU A 1 259 ? 8.328 40.406 35.219 1 98.06 259 LEU A N 1
ATOM 2119 C CA . LEU A 1 259 ? 8.453 39.125 34.531 1 98.06 259 LEU A CA 1
ATOM 2120 C C . LEU A 1 259 ? 7.434 38.125 35.094 1 98.06 259 LEU A C 1
ATOM 2122 O O . LEU A 1 259 ? 7.121 38.156 36.281 1 98.06 259 LEU A O 1
ATOM 2126 N N . PHE A 1 260 ? 6.887 37.281 34.156 1 98.19 260 PHE A N 1
ATOM 2127 C CA . PHE A 1 260 ? 5.906 36.312 34.656 1 98.19 260 PHE A CA 1
ATOM 2128 C C . PHE A 1 260 ? 6.055 34.969 33.969 1 98.19 260 PHE A C 1
ATOM 2130 O O . PHE A 1 260 ? 6.77 34.875 32.969 1 98.19 260 PHE A O 1
ATOM 2137 N N . THR A 1 261 ? 5.555 33.875 34.5 1 97.81 261 THR A N 1
ATOM 2138 C CA . THR A 1 261 ? 5.434 32.562 33.906 1 97.81 261 THR A CA 1
ATOM 2139 C C . THR A 1 261 ? 3.969 32.125 33.844 1 97.81 261 THR A C 1
ATOM 2141 O O . THR A 1 261 ? 3.102 32.75 34.469 1 97.81 261 THR A O 1
ATOM 2144 N N . THR A 1 262 ? 3.697 31.203 33.031 1 97 262 THR A N 1
ATOM 2145 C CA . THR A 1 262 ? 2.361 30.625 32.969 1 97 262 THR A CA 1
ATOM 2146 C C . THR A 1 262 ? 2.434 29.109 32.906 1 97 262 THR A C 1
ATOM 2148 O O . THR A 1 262 ? 3.32 28.547 32.25 1 97 262 THR A O 1
ATOM 2151 N N . ASP A 1 263 ? 1.596 28.391 33.656 1 95.31 263 ASP A N 1
ATOM 2152 C CA . ASP A 1 263 ? 1.482 26.938 33.656 1 95.31 263 ASP A CA 1
ATOM 2153 C C . ASP A 1 263 ? 0.05 26.5 33.938 1 95.31 263 ASP A C 1
ATOM 2155 O O . ASP A 1 263 ? -0.785 27.312 34.344 1 95.31 263 ASP A O 1
ATOM 2159 N N . GLY A 1 264 ? -0.208 25.188 33.688 1 91 264 GLY A N 1
ATOM 2160 C CA . GLY A 1 264 ? -1.466 24.641 34.156 1 91 264 GLY A CA 1
ATOM 2161 C C . GLY A 1 264 ? -1.653 24.812 35.656 1 91 264 GLY A C 1
ATOM 2162 O O . GLY A 1 264 ? -0.686 25.031 36.375 1 91 264 GLY A O 1
ATOM 2163 N N . PRO A 1 265 ? -2.848 24.625 36.094 1 89.38 265 PRO A N 1
ATOM 2164 C CA . PRO A 1 265 ? -3.158 25.016 37.469 1 89.38 265 PRO A CA 1
ATOM 2165 C C . PRO A 1 265 ? -2.738 23.953 38.5 1 89.38 265 PRO A C 1
ATOM 2167 O O . PRO A 1 265 ? -2.754 24.219 39.688 1 89.38 265 PRO A O 1
ATOM 2170 N N . SER A 1 266 ? -2.342 22.875 38.062 1 87.38 266 SER A N 1
ATOM 2171 C CA . SER A 1 266 ? -1.956 21.828 39 1 87.38 266 SER A CA 1
ATOM 2172 C C . SER A 1 266 ? -0.62 22.141 39.656 1 87.38 266 SER A C 1
ATOM 2174 O O . SER A 1 266 ? 0.279 22.688 39.031 1 87.38 266 SER A O 1
ATOM 2176 N N . VAL A 1 267 ? -0.491 21.703 40.844 1 90.12 267 VAL A N 1
ATOM 2177 C CA . VAL A 1 267 ? 0.712 21.938 41.625 1 90.12 267 VAL A CA 1
ATOM 2178 C C . VAL A 1 267 ? 1.923 21.328 40.938 1 90.12 267 VAL A C 1
ATOM 2180 O O . VAL A 1 267 ? 3.025 21.891 40.969 1 90.12 267 VAL A O 1
ATOM 2183 N N . ASN A 1 268 ? 1.703 20.266 40.312 1 89.62 268 ASN A N 1
ATOM 2184 C CA . ASN A 1 268 ? 2.805 19.594 39.625 1 89.62 268 ASN A CA 1
ATOM 2185 C C . ASN A 1 268 ? 3.359 20.453 38.5 1 89.62 268 ASN A C 1
ATOM 2187 O O . ASN A 1 268 ? 4.574 20.5 38.281 1 89.62 268 ASN A O 1
ATOM 2191 N N . TYR A 1 269 ? 2.527 21.062 37.719 1 92.62 269 TYR A N 1
ATOM 2192 C CA . TYR A 1 269 ? 2.979 21.953 36.656 1 92.62 269 TYR A CA 1
ATOM 2193 C C . TYR A 1 269 ? 3.672 23.188 37.219 1 92.62 269 TYR A C 1
ATOM 2195 O O . TYR A 1 269 ? 4.707 23.609 36.719 1 92.62 269 TYR A O 1
ATOM 2203 N N . LEU A 1 270 ? 3.086 23.672 38.281 1 94.25 270 LEU A N 1
ATOM 2204 C CA . LEU A 1 270 ? 3.615 24.906 38.875 1 94.25 270 LEU A CA 1
ATOM 2205 C C . LEU A 1 270 ? 4.977 24.656 39.531 1 94.25 270 LEU A C 1
ATOM 2207 O O . LEU A 1 270 ? 5.832 25.531 39.531 1 94.25 270 LEU A O 1
ATOM 2211 N N . ARG A 1 271 ? 5.148 23.484 40.031 1 94.06 271 ARG A N 1
ATOM 2212 C CA . ARG A 1 271 ? 6.426 23.141 40.656 1 94.06 271 ARG A CA 1
ATOM 2213 C C . ARG A 1 271 ? 7.566 23.266 39.656 1 94.06 271 ARG A C 1
ATOM 2215 O O . ARG A 1 271 ? 8.617 23.812 39.969 1 94.06 271 ARG A O 1
ATOM 2222 N N . CYS A 1 272 ? 7.305 22.828 38.469 1 94.94 272 CYS A N 1
ATOM 2223 C CA . CYS A 1 272 ? 8.344 22.828 37.469 1 94.94 272 CYS A CA 1
ATOM 2224 C C . CYS A 1 272 ? 8.352 24.156 36.688 1 94.94 272 CYS A C 1
ATOM 2226 O O . CYS A 1 272 ? 9.367 24.547 36.125 1 94.94 272 CYS A O 1
ATOM 2228 N N . GLY A 1 273 ? 7.297 24.812 36.719 1 96.44 273 GLY A N 1
ATOM 2229 C CA . GLY A 1 273 ? 7.172 26.031 35.938 1 96.44 273 GLY A CA 1
ATOM 2230 C C . GLY A 1 273 ? 7.547 27.281 36.688 1 96.44 273 GLY A C 1
ATOM 2231 O O . GLY A 1 273 ? 7.922 28.297 36.094 1 96.44 273 GLY A O 1
ATOM 2232 N N . PHE A 1 274 ? 7.551 27.188 37.938 1 96.62 274 PHE A N 1
ATOM 2233 C CA . PHE A 1 274 ? 7.828 28.328 38.812 1 96.62 274 PHE A CA 1
ATOM 2234 C C . PHE A 1 274 ? 9.297 28.719 38.719 1 96.62 274 PHE A C 1
ATOM 2236 O O . PHE A 1 274 ? 10.18 27.859 38.688 1 96.62 274 PHE A O 1
ATOM 2243 N N . ILE A 1 275 ? 9.539 30.047 38.594 1 98 275 ILE A N 1
ATOM 2244 C CA . ILE A 1 275 ? 10.875 30.641 38.625 1 98 275 ILE A CA 1
ATOM 2245 C C . ILE A 1 275 ? 10.969 31.672 39.75 1 98 275 ILE A C 1
ATOM 2247 O O . ILE A 1 275 ? 10.188 32.625 39.781 1 98 275 ILE A O 1
ATOM 2251 N N . PRO A 1 276 ? 11.938 31.578 40.625 1 96.38 276 PRO A N 1
ATOM 2252 C CA . PRO A 1 276 ? 12.094 32.562 41.688 1 96.38 276 PRO A CA 1
ATOM 2253 C C . PRO A 1 276 ? 12.172 34 41.156 1 96.38 276 PRO A C 1
ATOM 2255 O O . PRO A 1 276 ? 12.859 34.25 40.188 1 96.38 276 PRO A O 1
ATOM 2258 N N . LYS A 1 277 ? 11.391 34.906 41.812 1 95.75 277 LYS A N 1
ATOM 2259 C CA . LYS A 1 277 ? 11.359 36.344 41.5 1 95.75 277 LYS A CA 1
ATOM 2260 C C . LYS A 1 277 ? 10.672 36.625 40.188 1 95.75 277 LYS A C 1
ATOM 2262 O O . LYS A 1 277 ? 10.875 37.688 39.562 1 95.75 277 LYS A O 1
ATOM 2267 N N . VAL A 1 278 ? 10.062 35.656 39.688 1 97.94 278 VAL A N 1
ATOM 2268 C CA . VAL A 1 278 ? 9.203 35.844 38.5 1 97.94 278 VAL A CA 1
ATOM 2269 C C . VAL A 1 278 ? 7.75 35.594 38.875 1 97.94 278 VAL A C 1
ATOM 2271 O O . VAL A 1 278 ? 7.438 34.625 39.594 1 97.94 278 VAL A O 1
ATOM 2274 N N . PHE A 1 279 ? 6.82 36.469 38.5 1 97.44 279 PHE A N 1
ATOM 2275 C CA . PHE A 1 279 ? 5.41 36.438 38.875 1 97.44 279 PHE A CA 1
ATOM 2276 C C . PHE A 1 279 ? 4.715 35.219 38.25 1 97.44 279 PHE A C 1
ATOM 2278 O O . PHE A 1 279 ? 4.594 35.156 37.031 1 97.44 279 PHE A O 1
ATOM 2285 N N . PRO A 1 280 ? 4.281 34.219 39.062 1 97.12 280 PRO A N 1
ATOM 2286 C CA . PRO A 1 280 ? 3.641 33.031 38.469 1 97.12 280 PRO A CA 1
ATOM 2287 C C . PRO A 1 280 ? 2.164 33.281 38.156 1 97.12 280 PRO A C 1
ATOM 2289 O O . PRO A 1 280 ? 1.452 33.906 38.938 1 97.12 280 PRO A O 1
ATOM 2292 N N . THR A 1 281 ? 1.717 32.844 37 1 96.62 281 THR A N 1
ATOM 2293 C CA . THR A 1 281 ? 0.318 32.844 36.594 1 96.62 281 THR A CA 1
ATOM 2294 C C . THR A 1 281 ? -0.099 31.469 36.125 1 96.62 281 THR A C 1
ATOM 2296 O O . THR A 1 281 ? 0.727 30.547 36.062 1 96.62 281 THR A O 1
ATOM 2299 N N . ILE A 1 282 ? -1.437 31.25 35.844 1 94.19 282 ILE A N 1
ATOM 2300 C CA . ILE A 1 282 ? -1.914 29.922 35.469 1 94.19 282 ILE A CA 1
ATOM 2301 C C . ILE A 1 282 ? -2.84 30.062 34.25 1 94.19 282 ILE A C 1
ATOM 2303 O O . ILE A 1 282 ? -3.307 31.156 33.938 1 94.19 282 ILE A O 1
ATOM 2307 N N . ASP A 1 283 ? -3.012 29 33.531 1 93 283 ASP A N 1
ATOM 2308 C CA . ASP A 1 283 ? -3.891 28.953 32.375 1 93 283 ASP A CA 1
ATOM 2309 C C . ASP A 1 283 ? -4.945 27.859 32.531 1 93 283 ASP A C 1
ATOM 2311 O O . ASP A 1 283 ? -4.637 26.75 32.969 1 93 283 ASP A O 1
ATOM 2315 N N . PHE A 1 284 ? -6.199 28.094 32.188 1 90.31 284 PHE A N 1
ATOM 2316 C CA . PHE A 1 284 ? -7.289 27.125 32.125 1 90.31 284 PHE A CA 1
ATOM 2317 C C . PHE A 1 284 ? -8.461 27.672 31.312 1 90.31 284 PHE A C 1
ATOM 2319 O O . PHE A 1 284 ? -8.516 28.875 31.031 1 90.31 284 PHE A O 1
ATOM 2326 N N . GLY A 1 285 ? -9.336 26.781 30.891 1 90.19 285 GLY A N 1
ATOM 2327 C CA . GLY A 1 285 ? -10.492 27.141 30.094 1 90.19 285 GLY A CA 1
ATOM 2328 C C . GLY A 1 285 ? -11.766 27.281 30.922 1 90.19 285 GLY A C 1
ATOM 2329 O O . GLY A 1 285 ? -11.711 27.469 32.125 1 90.19 285 GLY A O 1
ATOM 2330 N N . SER A 1 286 ? -12.867 27.297 30.172 1 86.69 286 SER A N 1
ATOM 2331 C CA . SER A 1 286 ? -14.156 27.453 30.828 1 86.69 286 SER A CA 1
ATOM 2332 C C . SER A 1 286 ? -14.633 26.141 31.438 1 86.69 286 SER A C 1
ATOM 2334 O O . SER A 1 286 ? -14.258 25.062 30.969 1 86.69 286 SER A O 1
ATOM 2336 N N . GLY A 1 287 ? -15.242 26.094 32.5 1 76.12 287 GLY A N 1
ATOM 2337 C CA . GLY A 1 287 ? -15.805 24.875 33.094 1 76.12 287 GLY A CA 1
ATOM 2338 C C . GLY A 1 287 ? -16.562 25.141 34.375 1 76.12 287 GLY A C 1
ATOM 2339 O O . GLY A 1 287 ? -16.594 26.281 34.875 1 76.12 287 GLY A O 1
ATOM 2340 N N . GLN A 1 288 ? -17.156 24 34.906 1 58.25 288 GLN A N 1
ATOM 2341 C CA . GLN A 1 288 ? -18.031 24.062 36.094 1 58.25 288 GLN A CA 1
ATOM 2342 C C . GLN A 1 288 ? -17.234 24.266 37.375 1 58.25 288 GLN A C 1
ATOM 2344 O O . GLN A 1 288 ? -16.078 23.828 37.438 1 58.25 288 GLN A O 1
ATOM 2349 N N . ASP A 1 289 ? -17.469 25.156 38.156 1 59 289 ASP A N 1
ATOM 2350 C CA . ASP A 1 289 ? -17.156 25.453 39.562 1 59 289 ASP A CA 1
ATOM 2351 C C . ASP A 1 289 ? -15.828 26.203 39.688 1 59 289 ASP A C 1
ATOM 2353 O O . ASP A 1 289 ? -15.141 26.109 40.688 1 59 289 ASP A O 1
ATOM 2357 N N . ILE A 1 290 ? -15.492 26.828 38.5 1 59.88 290 ILE A N 1
ATOM 2358 C CA . ILE A 1 290 ? -14.266 27.625 38.5 1 59.88 290 ILE A CA 1
ATOM 2359 C C . ILE A 1 290 ? -14.453 28.859 39.375 1 59.88 290 ILE A C 1
ATOM 2361 O O . ILE A 1 290 ? -15.312 29.703 39.094 1 59.88 290 ILE A O 1
ATOM 2365 N N . GLY A 1 291 ? -14.328 28.75 40.688 1 55.5 291 GLY A N 1
ATOM 2366 C CA . GLY A 1 291 ? -14.188 29.891 41.562 1 55.5 291 GLY A CA 1
ATOM 2367 C C . GLY A 1 291 ? -12.773 30.078 42.094 1 55.5 291 GLY A C 1
ATOM 2368 O O . GLY A 1 291 ? -11.812 29.609 41.469 1 55.5 291 GLY A O 1
ATOM 2369 N N . ALA A 1 292 ? -12.57 30.734 43 1 58.66 292 ALA A N 1
ATOM 2370 C CA . ALA A 1 292 ? -11.305 31.031 43.656 1 58.66 292 ALA A CA 1
ATOM 2371 C C . ALA A 1 292 ? -10.508 29.766 43.938 1 58.66 292 ALA A C 1
ATOM 2373 O O . ALA A 1 292 ? -9.281 29.781 43.969 1 58.66 292 ALA A O 1
ATOM 2374 N N . ALA A 1 293 ? -11.234 28.719 43.75 1 64.62 293 ALA A N 1
ATOM 2375 C CA . ALA A 1 293 ? -10.609 27.438 44.125 1 64.62 293 ALA A CA 1
ATOM 2376 C C . ALA A 1 293 ? -9.633 26.984 43.062 1 64.62 293 ALA A C 1
ATOM 2378 O O . ALA A 1 293 ? -8.664 26.281 43.344 1 64.62 293 ALA A O 1
ATOM 2379 N N . PHE A 1 294 ? -9.812 27.516 41.906 1 73.56 294 PHE A N 1
ATOM 2380 C CA . PHE A 1 294 ? -8.906 27.078 40.844 1 73.56 294 PHE A CA 1
ATOM 2381 C C . PHE A 1 294 ? -7.531 27.719 41 1 73.56 294 PHE A C 1
ATOM 2383 O O . PHE A 1 294 ? -6.535 27.188 40.5 1 73.56 294 PHE A O 1
ATOM 2390 N N . PHE A 1 295 ? -7.59 28.75 41.688 1 85.88 295 PHE A N 1
ATOM 2391 C CA . PHE A 1 295 ? -6.328 29.469 41.906 1 85.88 295 PHE A CA 1
ATOM 2392 C C . PHE A 1 295 ? -5.609 28.953 43.125 1 85.88 295 PHE A C 1
ATOM 2394 O O . PHE A 1 295 ? -4.48 29.344 43.406 1 85.88 295 PHE A O 1
ATOM 2401 N N . ASN A 1 296 ? -6.289 28.047 43.875 1 84.31 296 ASN A N 1
ATOM 2402 C CA . ASN A 1 296 ? -5.723 27.594 45.125 1 84.31 296 ASN A CA 1
ATOM 2403 C C . ASN A 1 296 ? -4.348 26.953 44.938 1 84.31 296 ASN A C 1
ATOM 2405 O O . ASN A 1 296 ? -3.467 27.094 45.781 1 84.31 296 ASN A O 1
ATOM 2409 N N . GLY A 1 297 ? -4.246 26.312 43.844 1 88 297 GLY A N 1
ATOM 2410 C CA . GLY A 1 297 ? -2.973 25.656 43.562 1 88 297 GLY A CA 1
ATOM 2411 C C . GLY A 1 297 ? -1.838 26.641 43.344 1 88 297 GLY A C 1
ATOM 2412 O O . GLY A 1 297 ? -0.665 26.281 43.469 1 88 297 GLY A O 1
ATOM 2413 N N . LEU A 1 298 ? -2.176 27.891 43.062 1 92.5 298 LEU A N 1
ATOM 2414 C CA . LEU A 1 298 ? -1.19 28.906 42.75 1 92.5 298 LEU A CA 1
ATOM 2415 C C . LEU A 1 298 ? -0.621 29.531 44.031 1 92.5 298 LEU A C 1
ATOM 2417 O O . LEU A 1 298 ? 0.521 30 44.062 1 92.5 298 LEU A O 1
ATOM 2421 N N . ARG A 1 299 ? -1.347 29.562 45.156 1 92.19 299 ARG A N 1
ATOM 2422 C CA . ARG A 1 299 ? -1.025 30.328 46.344 1 92.19 299 ARG A CA 1
ATOM 2423 C C . ARG A 1 299 ? 0.23 29.781 47.031 1 92.19 299 ARG A C 1
ATOM 2425 O O . ARG A 1 299 ? 1.014 30.547 47.594 1 92.19 299 ARG A O 1
ATOM 2432 N N . PRO A 1 300 ? 0.451 28.453 46.969 1 93.19 300 PRO A N 1
ATOM 2433 C CA . PRO A 1 300 ? 1.728 28 47.5 1 93.19 300 PRO A CA 1
ATOM 2434 C C . PRO A 1 300 ? 2.932 28.641 46.812 1 93.19 300 PRO A C 1
ATOM 2436 O O . PRO A 1 300 ? 3.992 28.781 47.438 1 93.19 300 PRO A O 1
ATOM 2439 N N . PHE A 1 301 ? 2.822 29.062 45.625 1 95.12 301 PHE A N 1
ATOM 2440 C CA . PHE A 1 301 ? 3.91 29.656 44.875 1 95.12 301 PHE A CA 1
ATOM 2441 C C . PHE A 1 301 ? 3.797 31.172 44.844 1 95.12 301 PHE A C 1
ATOM 2443 O O . PHE A 1 301 ? 4.766 31.859 44.531 1 95.12 301 PHE A O 1
ATOM 2450 N N . LEU A 1 302 ? 2.664 31.625 45.031 1 95.12 302 LEU A N 1
ATOM 2451 C CA . LEU A 1 302 ? 2.324 33.031 45.125 1 95.12 302 LEU A CA 1
ATOM 2452 C C . LEU A 1 302 ? 1.523 33.344 46.375 1 95.12 302 LEU A C 1
ATOM 2454 O O . LEU A 1 302 ? 0.315 33.562 46.312 1 95.12 302 LEU A O 1
ATOM 2458 N N . PRO A 1 303 ? 2.146 33.406 47.469 1 93.38 303 PRO A N 1
ATOM 2459 C CA . PRO A 1 303 ? 1.417 33.562 48.719 1 93.38 303 PRO A CA 1
ATOM 2460 C C . PRO A 1 303 ? 0.566 34.812 48.781 1 93.38 303 PRO A C 1
ATOM 2462 O O . PRO A 1 303 ? -0.524 34.812 49.344 1 93.38 303 PRO A O 1
ATOM 2465 N N . LYS A 1 304 ? 1.121 35.906 48.188 1 93 304 LYS A N 1
ATOM 2466 C CA . LYS A 1 304 ? 0.403 37.156 48.031 1 93 304 LYS A CA 1
ATOM 2467 C C . LYS A 1 304 ? 0.535 37.688 46.594 1 93 304 LYS A C 1
ATOM 2469 O O . LYS A 1 304 ? 1.502 37.375 45.906 1 93 304 LYS A O 1
ATOM 2474 N N . GLY A 1 305 ? -0.435 38.5 46.281 1 92.5 305 GLY A N 1
ATOM 2475 C CA . GLY A 1 305 ? -0.41 39.094 44.938 1 92.5 305 GLY A CA 1
ATOM 2476 C C . GLY A 1 305 ? -1.664 38.781 44.156 1 92.5 305 GLY A C 1
ATOM 2477 O O . GLY A 1 305 ? -2.457 37.938 44.5 1 92.5 305 GLY A O 1
ATOM 2478 N N . PRO A 1 306 ? -1.815 39.438 43.094 1 93.12 306 PRO A N 1
ATOM 2479 C CA . PRO A 1 306 ? -2.992 39.219 42.25 1 93.12 306 PRO A CA 1
ATOM 2480 C C . PRO A 1 306 ? -3.008 37.844 41.594 1 93.12 306 PRO A C 1
ATOM 2482 O O . PRO A 1 306 ? -1.949 37.25 41.375 1 93.12 306 PRO A O 1
ATOM 2485 N N . LEU A 1 307 ? -4.207 37.312 41.375 1 93.06 307 LEU A N 1
ATOM 2486 C CA . LEU A 1 307 ? -4.414 36.062 40.656 1 93.06 307 LEU A CA 1
ATOM 2487 C C . LEU A 1 307 ? -4.691 36.281 39.188 1 93.06 307 LEU A C 1
ATOM 2489 O O . LEU A 1 307 ? -5.566 37.094 38.844 1 93.06 307 LEU A O 1
ATOM 2493 N N . VAL A 1 308 ? -3.877 35.594 38.344 1 95.19 308 VAL A N 1
ATOM 2494 C CA . VAL A 1 308 ? -3.994 35.906 36.906 1 95.19 308 VAL A CA 1
ATOM 2495 C C . VAL A 1 308 ? -4.176 34.594 36.125 1 95.19 308 VAL A C 1
ATOM 2497 O O . VAL A 1 308 ? -3.387 33.656 36.281 1 95.19 308 VAL A O 1
ATOM 2500 N N . ASN A 1 309 ? -5.242 34.469 35.375 1 95.25 309 ASN A N 1
ATOM 2501 C CA . ASN A 1 309 ? -5.328 33.562 34.25 1 95.25 309 ASN A CA 1
ATOM 2502 C C . ASN A 1 309 ? -4.781 34.188 32.969 1 95.25 309 ASN A C 1
ATOM 2504 O O . ASN A 1 309 ? -5.488 34.906 32.281 1 95.25 309 ASN A O 1
ATOM 2508 N N . SER A 1 310 ? -3.508 33.844 32.656 1 96.12 310 SER A N 1
ATOM 2509 C CA . SER A 1 310 ? -2.832 34.5 31.547 1 96.12 310 SER A CA 1
ATOM 2510 C C . SER A 1 310 ? -3.145 33.812 30.219 1 96.12 310 SER A C 1
ATOM 2512 O O . SER A 1 310 ? -2.738 34.312 29.172 1 96.12 310 SER A O 1
ATOM 2514 N N . GLU A 1 311 ? -3.871 32.688 30.203 1 95.62 311 GLU A N 1
ATOM 2515 C CA . GLU A 1 311 ? -4.402 32.031 29.016 1 95.62 311 GLU A CA 1
ATOM 2516 C C . GLU A 1 311 ? -5.789 31.438 29.297 1 95.62 311 GLU A C 1
ATOM 2518 O O . GLU A 1 311 ? -5.934 30.234 29.484 1 95.62 311 GLU A O 1
ATOM 2523 N N . TYR A 1 312 ? -6.758 32.188 29.188 1 95.5 312 TYR A N 1
ATOM 2524 C CA . TYR A 1 312 ? -8.148 31.766 29.297 1 95.5 312 TYR A CA 1
ATOM 2525 C C . TYR A 1 312 ? -8.688 31.344 27.938 1 95.5 312 TYR A C 1
ATOM 2527 O O . TYR A 1 312 ? -8.68 32.125 26.984 1 95.5 312 TYR A O 1
ATOM 2535 N N . TYR A 1 313 ? -9.164 30.141 27.797 1 95.06 313 TYR A N 1
ATOM 2536 C CA . TYR A 1 313 ? -9.469 29.562 26.484 1 95.06 313 TYR A CA 1
ATOM 2537 C C . TYR A 1 313 ? -10.938 29.766 26.141 1 95.06 313 TYR A C 1
ATOM 2539 O O . TYR A 1 313 ? -11.797 29 26.594 1 95.06 313 TYR A O 1
ATOM 2547 N N . PRO A 1 314 ? -11.156 30.625 25.219 1 96.38 314 PRO A N 1
ATOM 2548 C CA . PRO A 1 314 ? -12.531 30.75 24.75 1 96.38 314 PRO A CA 1
ATOM 2549 C C . PRO A 1 314 ? -12.898 29.703 23.703 1 96.38 314 PRO A C 1
ATOM 2551 O O . PRO A 1 314 ? -14.078 29.516 23.391 1 96.38 314 PRO A O 1
ATOM 2554 N N . GLY A 1 315 ? -11.984 29.109 23.078 1 95.81 315 GLY A N 1
ATOM 2555 C CA . GLY A 1 315 ? -12.062 28.062 22.062 1 95.81 315 GLY A CA 1
ATOM 2556 C C . GLY A 1 315 ? -10.906 27.094 22.109 1 95.81 315 GLY A C 1
ATOM 2557 O O . GLY A 1 315 ? -10.453 26.703 23.188 1 95.81 315 GLY A O 1
ATOM 2558 N N . TRP A 1 316 ? -10.531 26.641 20.875 1 95.75 316 TRP A N 1
ATOM 2559 C CA . TRP A 1 316 ? -9.43 25.688 20.828 1 95.75 316 TRP A CA 1
ATOM 2560 C C . TRP A 1 316 ? -8.938 25.484 19.391 1 95.75 316 TRP A C 1
ATOM 2562 O O . TRP A 1 316 ? -9.562 25.953 18.438 1 95.75 316 TRP A O 1
ATOM 2572 N N . ILE A 1 317 ? -7.848 24.812 19.266 1 95.94 317 ILE A N 1
ATOM 2573 C CA . ILE A 1 317 ? -7.195 24.562 17.984 1 95.94 317 ILE A CA 1
ATOM 2574 C C . ILE A 1 317 ? -7.977 23.516 17.203 1 95.94 317 ILE A C 1
ATOM 2576 O O . ILE A 1 317 ? -8.742 22.734 17.781 1 95.94 317 ILE A O 1
ATOM 2580 N N . ASP A 1 318 ? -7.797 23.484 15.867 1 97.5 318 ASP A N 1
ATOM 2581 C CA . ASP A 1 318 ? -8.344 22.469 14.977 1 97.5 318 ASP A CA 1
ATOM 2582 C C . ASP A 1 318 ? -7.238 21.594 14.391 1 97.5 318 ASP A C 1
ATOM 2584 O O . ASP A 1 318 ? -6.117 22.062 14.172 1 97.5 318 ASP A O 1
ATOM 2588 N N . TYR A 1 319 ? -7.57 20.297 14.18 1 97.12 319 TYR A N 1
ATOM 2589 C CA . TYR A 1 319 ? -6.746 19.359 13.422 1 97.12 319 TYR A CA 1
ATOM 2590 C C . TYR A 1 319 ? -7.449 18.922 12.148 1 97.12 319 TYR A C 1
ATOM 2592 O O . TYR A 1 319 ? -8.68 18.797 12.117 1 97.12 319 TYR A O 1
ATOM 2600 N N . TRP A 1 320 ? -6.633 18.688 11.156 1 97.62 320 TRP A N 1
ATOM 2601 C CA . TRP A 1 320 ? -7.215 18.031 9.984 1 97.62 320 TRP A CA 1
ATOM 2602 C C . TRP A 1 320 ? -7.855 16.703 10.367 1 97.62 320 TRP A C 1
ATOM 2604 O O . TRP A 1 320 ? -7.262 15.914 11.102 1 97.62 320 TRP A O 1
ATOM 2614 N N . GLY A 1 321 ? -9.109 16.516 9.898 1 96.69 321 GLY A N 1
ATOM 2615 C CA . GLY A 1 321 ? -9.797 15.25 10.109 1 96.69 321 GLY A CA 1
ATOM 2616 C C . GLY A 1 321 ? -10.672 15.25 11.352 1 96.69 321 GLY A C 1
ATOM 2617 O O . GLY A 1 321 ? -11.367 14.266 11.625 1 96.69 321 GLY A O 1
ATOM 2618 N N . TYR A 1 322 ? -10.672 16.328 12.094 1 96.62 322 TYR A N 1
ATOM 2619 C CA . TYR A 1 322 ? -11.484 16.484 13.297 1 96.62 322 TYR A CA 1
ATOM 2620 C C . TYR A 1 322 ? -12.422 17.672 13.172 1 96.62 322 TYR A C 1
ATOM 2622 O O . TYR A 1 322 ? -12.102 18.656 12.508 1 96.62 322 TYR A O 1
ATOM 2630 N N . PRO A 1 323 ? -13.539 17.641 13.828 1 97.12 323 PRO A N 1
ATOM 2631 C CA . PRO A 1 323 ? -14.484 18.75 13.727 1 97.12 323 PRO A CA 1
ATOM 2632 C C . PRO A 1 323 ? -13.906 20.062 14.273 1 97.12 323 PRO A C 1
ATOM 2634 O O . PRO A 1 323 ? -13.023 20.031 15.133 1 97.12 323 PRO A O 1
ATOM 2637 N N . HIS A 1 324 ? -14.43 21.156 13.812 1 97.75 324 HIS A N 1
ATOM 2638 C CA . HIS A 1 324 ? -14.062 22.469 14.32 1 97.75 324 HIS A CA 1
ATOM 2639 C C . HIS A 1 324 ? -14.32 22.578 15.82 1 97.75 324 HIS A C 1
ATOM 2641 O O . HIS A 1 324 ? -15.406 22.234 16.297 1 97.75 324 HIS A O 1
ATOM 2647 N N . SER A 1 325 ? -13.352 23.031 16.578 1 96.31 325 SER A N 1
ATOM 2648 C CA . SER A 1 325 ? -13.5 23.219 18.016 1 96.31 325 SER A CA 1
ATOM 2649 C C . SER A 1 325 ? -14.32 24.469 18.328 1 96.31 325 SER A C 1
ATOM 2651 O O . SER A 1 325 ? -14.039 25.547 17.812 1 96.31 325 SER A O 1
ATOM 2653 N N . THR A 1 326 ? -15.32 24.297 19.172 1 95 326 THR A N 1
ATOM 2654 C CA . THR A 1 326 ? -16.156 25.422 19.578 1 95 326 THR A CA 1
ATOM 2655 C C . THR A 1 326 ? -16.375 25.406 21.094 1 95 326 THR A C 1
ATOM 2657 O O . THR A 1 326 ? -16.719 24.375 21.656 1 95 326 THR A O 1
ATOM 2660 N N . GLY A 1 327 ? -16.094 26.516 21.734 1 93.06 327 GLY A N 1
ATOM 2661 C CA . GLY A 1 327 ? -16.438 26.703 23.141 1 93.06 327 GLY A CA 1
ATOM 2662 C C . GLY A 1 327 ? -17.766 27.391 23.344 1 93.06 327 GLY A C 1
ATOM 2663 O O . GLY A 1 327 ? -18.062 28.406 22.703 1 93.06 327 GLY A O 1
ATOM 2664 N N . ALA A 1 328 ? -18.531 26.922 24.234 1 92.94 328 ALA A N 1
ATOM 2665 C CA . ALA A 1 328 ? -19.859 27.484 24.484 1 92.94 328 ALA A CA 1
ATOM 2666 C C . ALA A 1 328 ? -19.75 28.891 25.047 1 92.94 328 ALA A C 1
ATOM 2668 O O . ALA A 1 328 ? -19.125 29.125 26.078 1 92.94 328 ALA A O 1
ATOM 2669 N N . THR A 1 329 ? -20.375 29.859 24.359 1 96.56 329 THR A N 1
ATOM 2670 C CA . THR A 1 329 ? -20.312 31.281 24.719 1 96.56 329 THR A CA 1
ATOM 2671 C C . THR A 1 329 ? -20.75 31.484 26.172 1 96.56 329 THR A C 1
ATOM 2673 O O . THR A 1 329 ? -20.094 32.219 26.922 1 96.56 329 THR A O 1
ATOM 2676 N N . LYS A 1 330 ? -21.828 30.781 26.609 1 94.88 330 LYS A N 1
ATOM 2677 C CA . LYS A 1 330 ? -22.359 30.938 27.969 1 94.88 330 LYS A CA 1
ATOM 2678 C C . LYS A 1 330 ? -21.344 30.5 29.016 1 94.88 330 LYS A C 1
ATOM 2680 O O . LYS A 1 330 ? -21.141 31.188 30.016 1 94.88 330 LYS A O 1
ATOM 2685 N N . ALA A 1 331 ? -20.719 29.406 28.734 1 92.56 331 ALA A N 1
ATOM 2686 C CA . ALA A 1 331 ? -19.734 28.875 29.672 1 92.56 331 ALA A CA 1
ATOM 2687 C C . ALA A 1 331 ? -18.516 29.797 29.75 1 92.56 331 ALA A C 1
ATOM 2689 O O . ALA A 1 331 ? -17.969 30.031 30.828 1 92.56 331 ALA A O 1
ATOM 2690 N N . VAL A 1 332 ? -18.078 30.312 28.625 1 95.12 332 VAL A N 1
ATOM 2691 C CA . VAL A 1 332 ? -16.906 31.172 28.547 1 95.12 332 VAL A CA 1
ATOM 2692 C C . VAL A 1 332 ? -17.156 32.469 29.328 1 95.12 332 VAL A C 1
ATOM 2694 O O . VAL A 1 332 ? -16.328 32.875 30.141 1 95.12 332 VAL A O 1
ATOM 2697 N N . VAL A 1 333 ? -18.312 33.031 29.094 1 96 333 VAL A N 1
ATOM 2698 C CA . VAL A 1 333 ? -18.625 34.312 29.719 1 96 333 VAL A CA 1
ATOM 2699 C C . VAL A 1 333 ? -18.906 34.125 31.203 1 96 333 VAL A C 1
ATOM 2701 O O . VAL A 1 333 ? -18.5 34.938 32.031 1 96 333 VAL A O 1
ATOM 2704 N N . HIS A 1 334 ? -19.609 33.031 31.562 1 93.25 334 HIS A N 1
ATOM 2705 C CA . HIS A 1 334 ? -19.891 32.719 32.969 1 93.25 334 HIS A CA 1
ATOM 2706 C C . HIS A 1 334 ? -18.594 32.625 33.781 1 93.25 334 HIS A C 1
ATOM 2708 O O . HIS A 1 334 ? -18.469 33.219 34.844 1 93.25 334 HIS A O 1
ATOM 2714 N N . THR A 1 335 ? -17.688 31.875 33.25 1 92.75 335 THR A N 1
ATOM 2715 C CA . THR A 1 335 ? -16.406 31.672 33.938 1 92.75 335 THR A CA 1
ATOM 2716 C C . THR A 1 335 ? -15.633 33 34.031 1 92.75 335 THR A C 1
ATOM 2718 O O . THR A 1 335 ? -15.031 33.312 35.062 1 92.75 335 THR A O 1
ATOM 2721 N N . MET A 1 336 ? -15.617 33.75 32.969 1 94.06 336 MET A N 1
ATOM 2722 C CA . MET A 1 336 ? -14.938 35.062 32.938 1 94.06 336 MET A CA 1
ATOM 2723 C C . MET A 1 336 ? -15.5 35.969 34.031 1 94.06 336 MET A C 1
ATOM 2725 O O . MET A 1 336 ? -14.742 36.594 34.781 1 94.06 336 MET A O 1
ATOM 2729 N N . VAL A 1 337 ? -16.828 36.031 34.094 1 93.44 337 VAL A N 1
ATOM 2730 C CA . VAL A 1 337 ? -17.484 36.938 35.031 1 93.44 337 VAL A CA 1
ATOM 2731 C C . VAL A 1 337 ? -17.156 36.5 36.469 1 93.44 337 VAL A C 1
ATOM 2733 O O . VAL A 1 337 ? -16.891 37.375 37.312 1 93.44 337 VAL A O 1
ATOM 2736 N N . ARG A 1 338 ? -17.156 35.281 36.688 1 90.81 338 ARG A N 1
ATOM 2737 C CA . ARG A 1 338 ? -16.844 34.781 38 1 90.81 338 ARG A CA 1
ATOM 2738 C C . ARG A 1 338 ? -15.406 35.125 38.375 1 90.81 338 ARG A C 1
ATOM 2740 O O . ARG A 1 338 ? -15.125 35.438 39.562 1 90.81 338 ARG A O 1
ATOM 2747 N N . MET A 1 339 ? -14.516 35.062 37.438 1 91.06 339 MET A N 1
ATOM 2748 C CA . MET A 1 339 ? -13.117 35.406 37.719 1 91.06 339 MET A CA 1
ATOM 2749 C C . MET A 1 339 ? -12.977 36.906 37.938 1 91.06 339 MET A C 1
ATOM 2751 O O . MET A 1 339 ? -12.438 37.344 38.969 1 91.06 339 MET A O 1
ATOM 2755 N N . LEU A 1 340 ? -13.562 37.719 37.125 1 91.06 340 LEU A N 1
ATOM 2756 C CA . LEU A 1 340 ? -13.312 39.156 37.094 1 91.06 340 LEU A CA 1
ATOM 2757 C C . LEU A 1 340 ? -14.172 39.875 38.125 1 91.06 340 LEU A C 1
ATOM 2759 O O . LEU A 1 340 ? -13.938 41.031 38.438 1 91.06 340 LEU A O 1
ATOM 2763 N N . ALA A 1 341 ? -15.125 39.125 38.656 1 86.88 341 ALA A N 1
ATOM 2764 C CA . ALA A 1 341 ? -15.891 39.688 39.75 1 86.88 341 ALA A CA 1
ATOM 2765 C C . ALA A 1 341 ? -15.016 39.875 41 1 86.88 341 ALA A C 1
ATOM 2767 O O . ALA A 1 341 ? -15.344 40.656 41.906 1 86.88 341 ALA A O 1
ATOM 2768 N N . LEU A 1 342 ? -13.992 39.156 41 1 83.94 342 LEU A N 1
ATOM 2769 C CA . LEU A 1 342 ? -13.008 39.312 42.062 1 83.94 342 LEU A CA 1
ATOM 2770 C C . LEU A 1 342 ? -12.008 40.406 41.719 1 83.94 342 LEU A C 1
ATOM 2772 O O . LEU A 1 342 ? -11.312 40.312 40.719 1 83.94 342 LEU A O 1
ATOM 2776 N N . PRO A 1 343 ? -11.875 41.375 42.531 1 79.44 343 PRO A N 1
ATOM 2777 C CA . PRO A 1 343 ? -11.016 42.531 42.188 1 79.44 343 PRO A CA 1
ATOM 2778 C C . PRO A 1 343 ? -9.539 42.156 42.094 1 79.44 343 PRO A C 1
ATOM 2780 O O . PRO A 1 343 ? -8.742 42.906 41.531 1 79.44 343 PRO A O 1
ATOM 2783 N N . THR A 1 344 ? -9.18 41.031 42.531 1 84.25 344 THR A N 1
ATOM 2784 C CA . THR A 1 344 ? -7.781 40.594 42.594 1 84.25 344 THR A CA 1
ATOM 2785 C C . THR A 1 344 ? -7.43 39.719 41.406 1 84.25 344 THR A C 1
ATOM 2787 O O . THR A 1 344 ? -6.297 39.25 41.281 1 84.25 344 THR A O 1
ATOM 2790 N N . VAL A 1 345 ? -8.359 39.562 40.5 1 90.88 345 VAL A N 1
ATOM 2791 C CA . VAL A 1 345 ? -8.133 38.594 39.438 1 90.88 345 VAL A CA 1
ATOM 2792 C C . VAL A 1 345 ? -8.023 39.344 38.094 1 90.88 345 VAL A C 1
ATOM 2794 O O . VAL A 1 345 ? -8.742 40.312 37.844 1 90.88 345 VAL A O 1
ATOM 2797 N N . SER A 1 346 ? -7.07 38.969 37.312 1 93.44 346 SER A N 1
ATOM 2798 C CA . SER A 1 346 ? -6.898 39.438 35.938 1 93.44 346 SER A CA 1
ATOM 2799 C C . SER A 1 346 ? -6.965 38.281 34.938 1 93.44 346 SER A C 1
ATOM 2801 O O . SER A 1 346 ? -6.672 37.156 35.281 1 93.44 346 SER A O 1
ATOM 2803 N N . VAL A 1 347 ? -7.359 38.625 33.688 1 94.94 347 VAL A N 1
ATOM 2804 C CA . VAL A 1 347 ? -7.555 37.562 32.719 1 94.94 347 VAL A CA 1
ATOM 2805 C C . VAL A 1 347 ? -7.008 38 31.359 1 94.94 347 VAL A C 1
ATOM 2807 O O . VAL A 1 347 ? -7.133 39.156 30.984 1 94.94 347 VAL A O 1
ATOM 2810 N N . ASN A 1 348 ? -6.371 37.031 30.688 1 97.56 348 ASN A N 1
ATOM 2811 C CA . ASN A 1 348 ? -6.051 37.188 29.266 1 97.56 348 ASN A CA 1
ATOM 2812 C C . ASN A 1 348 ? -6.734 36.094 28.438 1 97.56 348 ASN A C 1
ATOM 2814 O O . ASN A 1 348 ? -6.523 34.906 28.656 1 97.56 348 ASN A O 1
ATOM 2818 N N . PHE A 1 349 ? -7.496 36.5 27.438 1 98.19 349 PHE A N 1
ATOM 2819 C CA . PHE A 1 349 ? -8.109 35.531 26.516 1 98.19 349 PHE A CA 1
ATOM 2820 C C . PHE A 1 349 ? -7.07 35 25.547 1 98.19 349 PHE A C 1
ATOM 2822 O O . PHE A 1 349 ? -6.387 35.75 24.859 1 98.19 349 PHE A O 1
ATOM 2829 N N . TYR A 1 350 ? -6.906 33.656 25.562 1 97.19 350 TYR A N 1
ATOM 2830 C CA . TYR A 1 350 ? -6.105 33 24.547 1 97.19 350 TYR A CA 1
ATOM 2831 C C . TYR A 1 350 ? -6.977 32.125 23.656 1 97.19 350 TYR A C 1
ATOM 2833 O O . TYR A 1 350 ? -7.438 31.062 24.062 1 97.19 350 TYR A O 1
ATOM 2841 N N . VAL A 1 351 ? -7.234 32.469 22.406 1 97.81 351 VAL A N 1
ATOM 2842 C CA . VAL A 1 351 ? -6.898 33.781 21.891 1 97.81 351 VAL A CA 1
ATOM 2843 C C . VAL A 1 351 ? -8.164 34.625 21.75 1 97.81 351 VAL A C 1
ATOM 2845 O O . VAL A 1 351 ? -9.273 34.062 21.719 1 97.81 351 VAL A O 1
ATOM 2848 N N . PHE A 1 352 ? -7.922 35.906 21.719 1 98.69 352 PHE A N 1
ATOM 2849 C CA . PHE A 1 352 ? -9.047 36.812 21.516 1 98.69 352 PHE A CA 1
ATOM 2850 C C . PHE A 1 352 ? -9.32 37 20.016 1 98.69 352 PHE A C 1
ATOM 2852 O O . PHE A 1 352 ? -10.461 37.219 19.609 1 98.69 352 PHE A O 1
ATOM 2859 N N . HIS A 1 353 ? -8.289 37 19.281 1 98.44 353 HIS A N 1
ATOM 2860 C CA . HIS A 1 353 ? -8.344 37.062 17.828 1 98.44 353 HIS A CA 1
ATOM 2861 C C . HIS A 1 353 ? -7.75 35.812 17.203 1 98.44 353 HIS A C 1
ATOM 2863 O O . HIS A 1 353 ? -6.562 35.531 17.375 1 98.44 353 HIS A O 1
ATOM 2869 N N . GLY A 1 354 ? -8.656 35.219 16.453 1 97.19 354 GLY A N 1
ATOM 2870 C CA . GLY A 1 354 ? -8.078 34.125 15.672 1 97.19 354 GLY A CA 1
ATOM 2871 C C . GLY A 1 354 ? -7.074 34.625 14.641 1 97.19 354 GLY A C 1
ATOM 2872 O O . GLY A 1 354 ? -6.691 35.781 14.641 1 97.19 354 GLY A O 1
ATOM 2873 N N . GLY A 1 355 ? -6.66 33.812 13.789 1 97.56 355 GLY A N 1
ATOM 2874 C CA . GLY A 1 355 ? -5.699 34.156 12.75 1 97.56 355 GLY A CA 1
ATOM 2875 C C . GLY A 1 355 ? -5.484 33 11.766 1 97.56 355 GLY A C 1
ATOM 2876 O O . GLY A 1 355 ? -6.277 32.062 11.727 1 97.56 355 GLY A O 1
ATOM 2877 N N . THR A 1 356 ? -4.512 33.219 10.914 1 98.44 356 THR A N 1
ATOM 2878 C CA . THR A 1 356 ? -4.184 32.25 9.883 1 98.44 356 THR A CA 1
ATOM 2879 C C . THR A 1 356 ? -2.725 31.812 9.984 1 98.44 356 THR A C 1
ATOM 2881 O O . THR A 1 356 ? -1.839 32.656 10.188 1 98.44 356 THR A O 1
ATOM 2884 N N . ASN A 1 357 ? -2.516 30.562 10 1 97.75 357 ASN A N 1
ATOM 2885 C CA . ASN A 1 357 ? -1.171 30.047 9.781 1 97.75 357 ASN A CA 1
ATOM 2886 C C . ASN A 1 357 ? -0.82 30.016 8.297 1 97.75 357 ASN A C 1
ATOM 2888 O O . ASN A 1 357 ? -0.843 28.953 7.664 1 97.75 357 ASN A O 1
ATOM 2892 N N . PHE A 1 358 ? -0.48 31.109 7.727 1 96.25 358 PHE A N 1
ATOM 2893 C CA . PHE A 1 358 ? -0.198 31.203 6.301 1 96.25 358 PHE A CA 1
ATOM 2894 C C . PHE A 1 358 ? 0.992 30.328 5.922 1 96.25 358 PHE A C 1
ATOM 2896 O O . PHE A 1 358 ? 1.864 30.062 6.754 1 96.25 358 PHE A O 1
ATOM 2903 N N . GLY A 1 359 ? 0.984 29.922 4.664 1 94.81 359 GLY A N 1
ATOM 2904 C CA . GLY A 1 359 ? 2.082 29.109 4.172 1 94.81 359 GLY A CA 1
ATOM 2905 C C . GLY A 1 359 ? 2.264 27.812 4.949 1 94.81 359 GLY A C 1
ATOM 2906 O O . GLY A 1 359 ? 1.328 27.016 5.074 1 94.81 359 GLY A O 1
ATOM 2907 N N . PHE A 1 360 ? 3.42 27.719 5.57 1 95.25 360 PHE A N 1
ATOM 2908 C CA . PHE A 1 360 ? 3.775 26.469 6.242 1 95.25 360 PHE A CA 1
ATOM 2909 C C . PHE A 1 360 ? 3.984 26.703 7.734 1 95.25 360 PHE A C 1
ATOM 2911 O O . PHE A 1 360 ? 4.773 26 8.375 1 95.25 360 PHE A O 1
ATOM 2918 N N . LEU A 1 361 ? 3.23 27.656 8.305 1 94.94 361 LEU A N 1
ATOM 2919 C CA . LEU A 1 361 ? 3.469 28.062 9.688 1 94.94 361 LEU A CA 1
ATOM 2920 C C . LEU A 1 361 ? 2.803 27.109 10.664 1 94.94 361 LEU A C 1
ATOM 2922 O O . LEU A 1 361 ? 3.199 27.016 11.828 1 94.94 361 LEU A O 1
ATOM 2926 N N . ALA A 1 362 ? 1.819 26.375 10.203 1 97.12 362 ALA A N 1
ATOM 2927 C CA . ALA A 1 362 ? 1.092 25.484 11.094 1 97.12 362 ALA A CA 1
ATOM 2928 C C . ALA A 1 362 ? 1.997 24.359 11.594 1 97.12 362 ALA A C 1
ATOM 2930 O O . ALA A 1 362 ? 2.764 23.781 10.82 1 97.12 362 ALA A O 1
ATOM 2931 N N . GLY A 1 363 ? 1.936 24.125 12.852 1 97.81 363 GLY A N 1
ATOM 2932 C CA . GLY A 1 363 ? 2.631 22.984 13.422 1 97.81 363 GLY A CA 1
ATOM 2933 C C . GLY A 1 363 ? 1.76 21.75 13.539 1 97.81 363 GLY A C 1
ATOM 2934 O O . GLY A 1 363 ? 0.868 21.531 12.711 1 97.81 363 GLY A O 1
ATOM 2935 N N . SER A 1 364 ? 2.24 20.859 14.398 1 97.69 364 SER A N 1
ATOM 2936 C CA . SER A 1 364 ? 1.527 19.609 14.688 1 97.69 364 SER A CA 1
ATOM 2937 C C . SER A 1 364 ? 1.648 19.25 16.172 1 97.69 364 SER A C 1
ATOM 2939 O O . SER A 1 364 ? 2.406 19.875 16.906 1 97.69 364 SER A O 1
ATOM 2941 N N . ASN A 1 365 ? 0.752 18.359 16.562 1 95.56 365 ASN A N 1
ATOM 2942 C CA . ASN A 1 365 ? 0.828 17.797 17.906 1 95.56 365 ASN A CA 1
ATOM 2943 C C . ASN A 1 365 ? 0.956 16.281 17.859 1 95.56 365 ASN A C 1
ATOM 2945 O O . ASN A 1 365 ? 0.643 15.648 16.844 1 95.56 365 ASN A O 1
ATOM 2949 N N . SER A 1 366 ? 1.517 15.758 18.906 1 91.44 366 SER A N 1
ATOM 2950 C CA . SER A 1 366 ? 1.725 14.328 19.109 1 91.44 366 SER A CA 1
ATOM 2951 C C . SER A 1 366 ? 1.616 13.953 20.578 1 91.44 366 SER A C 1
ATOM 2953 O O . SER A 1 366 ? 1.864 14.789 21.453 1 91.44 366 SER A O 1
ATOM 2955 N N . ASP A 1 367 ? 1.025 12.844 20.984 1 85.44 367 ASP A N 1
ATOM 2956 C CA . ASP A 1 367 ? 0.588 11.633 20.297 1 85.44 367 ASP A CA 1
ATOM 2957 C C . ASP A 1 367 ? -0.925 11.461 20.406 1 85.44 367 ASP A C 1
ATOM 2959 O O . ASP A 1 367 ? -1.497 11.586 21.484 1 85.44 367 ASP A O 1
ATOM 2963 N N . PRO A 1 368 ? -1.424 10.883 19.266 1 89.06 368 PRO A N 1
ATOM 2964 C CA . PRO A 1 368 ? -0.913 10.625 17.922 1 89.06 368 PRO A CA 1
ATOM 2965 C C . PRO A 1 368 ? -0.551 11.898 17.172 1 89.06 368 PRO A C 1
ATOM 2967 O O . PRO A 1 368 ? -0.934 12.992 17.594 1 89.06 368 PRO A O 1
ATOM 2970 N N . PHE A 1 369 ? 0.23 11.734 16.094 1 94.88 369 PHE A N 1
ATOM 2971 C CA . PHE A 1 369 ? 0.607 12.852 15.242 1 94.88 369 PHE A CA 1
ATOM 2972 C C . PHE A 1 369 ? -0.613 13.422 14.531 1 94.88 369 PHE A C 1
ATOM 2974 O O . PHE A 1 369 ? -1.329 12.703 13.836 1 94.88 369 PHE A O 1
ATOM 2981 N N . ARG A 1 370 ? -0.874 14.719 14.664 1 95.5 370 ARG A N 1
ATOM 2982 C CA . ARG A 1 370 ? -1.979 15.438 14.039 1 95.5 370 ARG A CA 1
ATOM 2983 C C . ARG A 1 370 ? -1.53 16.812 13.539 1 95.5 370 ARG A C 1
ATOM 2985 O O . ARG A 1 370 ? -1.021 17.625 14.312 1 95.5 370 ARG A O 1
ATOM 2992 N N . GLY A 1 371 ? -1.78 17.062 12.281 1 96.81 371 GLY A N 1
ATOM 2993 C CA . GLY A 1 371 ? -1.462 18.359 11.727 1 96.81 371 GLY A CA 1
ATOM 2994 C C . GLY A 1 371 ? -2.502 19.422 12.062 1 96.81 371 GLY A C 1
ATOM 2995 O O . GLY A 1 371 ? -3.703 19.141 12.047 1 96.81 371 GLY A O 1
ATOM 2996 N N . VAL A 1 372 ? -2.047 20.609 12.398 1 98.06 372 VAL A N 1
ATOM 2997 C CA . VAL A 1 372 ? -2.918 21.75 12.672 1 98.06 372 VAL A CA 1
ATOM 2998 C C . VAL A 1 372 ? -3.393 22.359 11.359 1 98.06 372 VAL A C 1
ATOM 3000 O O . VAL A 1 372 ? -2.639 22.422 10.383 1 98.06 372 VAL A O 1
ATOM 3003 N N . THR A 1 373 ? -4.605 22.812 11.289 1 98.44 373 THR A N 1
ATOM 3004 C CA . THR A 1 373 ? -5.172 23.391 10.078 1 98.44 373 THR A CA 1
ATOM 3005 C C . THR A 1 373 ? -4.5 24.719 9.75 1 98.44 373 THR A C 1
ATOM 3007 O O . THR A 1 373 ? -3.811 25.297 10.602 1 98.44 373 THR A O 1
ATOM 3010 N N . THR A 1 374 ? -4.699 25.156 8.578 1 98.56 374 THR A N 1
ATOM 3011 C CA . THR A 1 374 ? -4.223 26.469 8.141 1 98.56 374 THR A CA 1
ATOM 3012 C C . THR A 1 374 ? -4.945 27.594 8.891 1 98.56 374 THR A C 1
ATOM 3014 O O . THR A 1 374 ? -4.316 28.562 9.32 1 98.56 374 THR A O 1
ATOM 3017 N N . SER A 1 375 ? -6.207 27.406 9.078 1 98.62 375 SER A N 1
ATOM 3018 C CA . SER A 1 375 ? -6.965 28.359 9.883 1 98.62 375 SER A CA 1
ATOM 3019 C C . SER A 1 375 ? -6.652 28.219 11.367 1 98.62 375 SER A C 1
ATOM 3021 O O . SER A 1 375 ? -6.523 27.094 11.867 1 98.62 375 SER A O 1
ATOM 3023 N N . TYR A 1 376 ? -6.434 29.266 11.961 1 98.38 376 TYR A N 1
ATOM 3024 C CA . TYR A 1 376 ? -6.344 29.344 13.414 1 98.38 376 TYR A CA 1
ATOM 3025 C C . TYR A 1 376 ? -7.488 30.172 13.992 1 98.38 376 TYR A C 1
ATOM 3027 O O . TYR A 1 376 ? -7.281 30.984 14.883 1 98.38 376 TYR A O 1
ATOM 3035 N N . ASP A 1 377 ? -8.609 30 13.469 1 98.31 377 ASP A N 1
ATOM 3036 C CA . ASP A 1 377 ? -9.805 30.703 13.93 1 98.31 377 ASP A CA 1
ATOM 3037 C C . ASP A 1 377 ? -10.016 30.5 15.43 1 98.31 377 ASP A C 1
ATOM 3039 O O . ASP A 1 377 ? -10.336 31.453 16.156 1 98.31 377 ASP A O 1
ATOM 3043 N N . TYR A 1 378 ? -9.812 29.266 15.891 1 97.75 378 TYR A N 1
ATOM 3044 C CA . TYR A 1 378 ? -9.766 28.938 17.312 1 97.75 378 TYR A CA 1
ATOM 3045 C C . TYR A 1 378 ? -11.133 29.094 17.953 1 97.75 378 TYR A C 1
ATOM 3047 O O . TYR A 1 378 ? -11.266 29 19.188 1 97.75 378 TYR A O 1
ATOM 3055 N N . ASP A 1 379 ? -12.164 29.406 17.156 1 97.88 379 ASP A N 1
ATOM 3056 C CA . ASP A 1 379 ? -13.461 29.812 17.703 1 97.88 379 ASP A CA 1
ATOM 3057 C C . ASP A 1 379 ? -13.312 30.984 18.672 1 97.88 379 ASP A C 1
ATOM 3059 O O . ASP A 1 379 ? -13.945 31 19.734 1 97.88 379 ASP A O 1
ATOM 3063 N N . ALA A 1 380 ? -12.492 31.969 18.359 1 98.38 380 ALA A N 1
ATOM 3064 C CA . ALA A 1 380 ? -12.172 33.125 19.188 1 98.38 380 ALA A CA 1
ATOM 3065 C C . ALA A 1 380 ? -13.273 34.188 19.109 1 98.38 380 ALA A C 1
ATOM 3067 O O . ALA A 1 380 ? -14.109 34.156 18.203 1 98.38 380 ALA A O 1
ATOM 3068 N N . PRO A 1 381 ? -13.25 35.156 20 1 98.69 381 PRO A N 1
ATOM 3069 C CA . PRO A 1 381 ? -14.203 36.25 19.922 1 98.69 381 PRO A CA 1
ATOM 3070 C C . PRO A 1 381 ? -14.133 37 18.609 1 98.69 381 PRO A C 1
ATOM 3072 O O . PRO A 1 381 ? -15.164 37.406 18.062 1 98.69 381 PRO A O 1
ATOM 3075 N N . LEU A 1 382 ? -12.945 37.219 18.141 1 98.81 382 LEU A N 1
ATOM 3076 C CA . LEU A 1 382 ? -12.742 37.656 16.766 1 98.81 382 LEU A CA 1
ATOM 3077 C C . LEU A 1 382 ? -12.312 36.5 15.867 1 98.81 382 LEU A C 1
ATOM 3079 O O . LEU A 1 382 ? -11.391 35.781 16.203 1 98.81 382 LEU A O 1
ATOM 3083 N N . THR A 1 383 ? -12.953 36.375 14.75 1 98.38 383 THR A N 1
ATOM 3084 C CA . THR A 1 383 ? -12.695 35.25 13.844 1 98.38 383 THR A CA 1
ATOM 3085 C C . THR A 1 383 ? -11.305 35.375 13.219 1 98.38 383 THR A C 1
ATOM 3087 O O . THR A 1 383 ? -10.602 36.344 13.445 1 98.38 383 THR A O 1
ATOM 3090 N N . GLU A 1 384 ? -10.969 34.375 12.422 1 98.38 384 GLU A N 1
ATOM 3091 C CA . GLU A 1 384 ? -9.742 34.375 11.625 1 98.38 384 GLU A CA 1
ATOM 3092 C C . GLU A 1 384 ? -9.625 35.656 10.805 1 98.38 384 GLU A C 1
ATOM 3094 O O . GLU A 1 384 ? -8.523 36.188 10.641 1 98.38 384 GLU A O 1
ATOM 3099 N N . ALA A 1 385 ? -10.734 36.156 10.336 1 98.25 385 ALA A N 1
ATOM 3100 C CA . ALA A 1 385 ? -10.758 37.344 9.477 1 98.25 385 ALA A CA 1
ATOM 3101 C C . ALA A 1 385 ? -11.023 38.594 10.289 1 98.25 385 ALA A C 1
ATOM 3103 O O . ALA A 1 385 ? -11.219 39.656 9.727 1 98.25 385 ALA A O 1
ATOM 3104 N N . GLY A 1 386 ? -11.094 38.5 11.625 1 98.19 386 GLY A N 1
ATOM 3105 C CA . GLY A 1 386 ? -11.203 39.688 12.492 1 98.19 386 GLY A CA 1
ATOM 3106 C C . GLY A 1 386 ? -12.641 40.125 12.688 1 98.19 386 GLY A C 1
ATOM 3107 O O . GLY A 1 386 ? -12.883 41.25 13.133 1 98.19 386 GLY A O 1
ATOM 3108 N N . ASP A 1 387 ? -13.57 39.312 12.359 1 98.31 387 ASP A N 1
ATOM 3109 C CA . ASP A 1 387 ? -14.977 39.656 12.523 1 98.31 387 ASP A CA 1
ATOM 3110 C C . ASP A 1 387 ? -15.461 39.375 13.945 1 98.31 387 ASP A C 1
ATOM 3112 O O . ASP A 1 387 ? -15.195 38.312 14.492 1 98.31 387 ASP A O 1
ATOM 3116 N N . PRO A 1 388 ? -16.172 40.344 14.531 1 98.56 388 PRO A N 1
ATOM 3117 C CA . PRO A 1 388 ? -16.75 40.062 15.859 1 98.56 388 PRO A CA 1
ATOM 3118 C C . PRO A 1 388 ? -17.828 39 15.828 1 98.56 388 PRO A C 1
ATOM 3120 O O . PRO A 1 388 ? -18.656 38.969 14.922 1 98.56 388 PRO A O 1
ATOM 3123 N N . THR A 1 389 ? -17.797 38.156 16.766 1 98.06 389 THR A N 1
ATOM 3124 C CA . THR A 1 389 ? -18.766 37.062 16.891 1 98.06 389 THR A CA 1
ATOM 3125 C C . THR A 1 389 ? -19.766 37.375 18 1 98.06 389 THR A C 1
ATOM 3127 O O . THR A 1 389 ? -19.703 38.406 18.656 1 98.06 389 THR A O 1
ATOM 3130 N N . GLU A 1 390 ? -20.766 36.344 18.172 1 97.62 390 GLU A N 1
ATOM 3131 C CA . GLU A 1 390 ? -21.656 36.438 19.312 1 97.62 390 GLU A CA 1
ATOM 3132 C C . GLU A 1 390 ? -20.875 36.438 20.625 1 97.62 390 GLU A C 1
ATOM 3134 O O . GLU A 1 390 ? -21.219 37.125 21.578 1 97.62 390 GLU A O 1
ATOM 3139 N N . LYS A 1 391 ? -19.891 35.625 20.672 1 97.31 391 LYS A N 1
ATOM 3140 C CA . LYS A 1 391 ? -19.031 35.531 21.844 1 97.31 391 LYS A CA 1
ATOM 3141 C C . LYS A 1 391 ? -18.375 36.875 22.156 1 97.31 391 LYS A C 1
ATOM 3143 O O . LYS A 1 391 ? -18.266 37.281 23.312 1 97.31 391 LYS A O 1
ATOM 3148 N N . TYR A 1 392 ? -17.953 37.562 21.078 1 98.44 392 TYR A N 1
ATOM 3149 C CA . TYR A 1 392 ? -17.359 38.906 21.203 1 98.44 392 TYR A CA 1
ATOM 3150 C C . TYR A 1 392 ? -18.312 39.844 21.891 1 98.44 392 TYR A C 1
ATOM 3152 O O . TYR A 1 392 ? -17.938 40.5 22.859 1 98.44 392 TYR A O 1
ATOM 3160 N N . PHE A 1 393 ? -19.469 39.969 21.484 1 98.31 393 PHE A N 1
ATOM 3161 C CA . PHE A 1 393 ? -20.422 40.938 22 1 98.31 393 PHE A CA 1
ATOM 3162 C C . PHE A 1 393 ? -20.859 40.562 23.422 1 98.31 393 PHE A C 1
ATOM 3164 O O . PHE A 1 393 ? -21.062 41.469 24.25 1 98.31 393 PHE A O 1
ATOM 3171 N N . THR A 1 394 ? -21.016 39.25 23.656 1 98.5 394 THR A N 1
ATOM 3172 C CA . THR A 1 394 ? -21.391 38.812 25 1 98.5 394 THR A CA 1
ATOM 3173 C C . THR A 1 394 ? -20.297 39.156 26.016 1 98.5 394 THR A C 1
ATOM 3175 O O . THR A 1 394 ? -20.578 39.594 27.125 1 98.5 394 THR A O 1
ATOM 3178 N N . ILE A 1 395 ? -19.109 38.969 25.609 1 98.19 395 ILE A N 1
ATOM 3179 C CA . ILE A 1 395 ? -17.969 39.344 26.438 1 98.19 395 ILE A CA 1
ATOM 3180 C C . ILE A 1 395 ? -17.969 40.844 26.672 1 98.19 395 ILE A C 1
ATOM 3182 O O . ILE A 1 395 ? -17.797 41.312 27.812 1 98.19 395 ILE A O 1
ATOM 3186 N N . ARG A 1 396 ? -18.062 41.625 25.594 1 97.75 396 ARG A N 1
ATOM 3187 C CA . ARG A 1 396 ? -18.094 43.062 25.688 1 97.75 396 ARG A CA 1
ATOM 3188 C C . ARG A 1 396 ? -19.156 43.531 26.672 1 97.75 396 ARG A C 1
ATOM 3190 O O . ARG A 1 396 ? -18.891 44.406 27.516 1 97.75 396 ARG A O 1
ATOM 3197 N N . ASP A 1 397 ? -20.375 43 26.578 1 97.19 397 ASP A N 1
ATOM 3198 C CA . ASP A 1 397 ? -21.469 43.375 27.453 1 97.19 397 ASP A CA 1
ATOM 3199 C C . ASP A 1 397 ? -21.125 43.094 28.922 1 97.19 397 ASP A C 1
ATOM 3201 O O . ASP A 1 397 ? -21.375 43.906 29.797 1 97.19 397 ASP A O 1
ATOM 3205 N N . ALA A 1 398 ? -20.625 41.938 29.125 1 96.94 398 ALA A N 1
ATOM 3206 C CA . ALA A 1 398 ? -20.266 41.531 30.484 1 96.94 398 ALA A CA 1
ATOM 3207 C C . ALA A 1 398 ? -19.172 42.438 31.047 1 96.94 398 ALA A C 1
ATOM 3209 O O . ALA A 1 398 ? -19.219 42.844 32.219 1 96.94 398 ALA A O 1
ATOM 3210 N N . LEU A 1 399 ? -18.172 42.781 30.25 1 95.69 399 LEU A N 1
ATOM 3211 C CA . LEU A 1 399 ? -17.062 43.625 30.703 1 95.69 399 LEU A CA 1
ATOM 3212 C C . LEU A 1 399 ? -17.547 45.031 30.984 1 95.69 399 LEU A C 1
ATOM 3214 O O . LEU A 1 399 ? -17.062 45.688 31.922 1 95.69 399 LEU A O 1
ATOM 3218 N N . ASN A 1 400 ? -18.469 45.5 30.188 1 93.56 400 ASN A N 1
ATOM 3219 C CA . ASN A 1 400 ? -19.047 46.812 30.406 1 93.56 400 ASN A CA 1
ATOM 3220 C C . ASN A 1 400 ? -19.766 46.906 31.75 1 93.56 400 ASN A C 1
ATOM 3222 O O . ASN A 1 400 ? -19.812 47.969 32.375 1 93.56 400 ASN A O 1
ATOM 3226 N N . VAL A 1 401 ? -20.344 45.812 32.125 1 93.44 401 VAL A N 1
ATOM 3227 C CA . VAL A 1 401 ? -21.047 45.781 33.406 1 93.44 401 VAL A CA 1
ATOM 3228 C C . VAL A 1 401 ? -20.031 45.719 34.562 1 93.44 401 VAL A C 1
ATOM 3230 O O . VAL A 1 401 ? -20.172 46.438 35.562 1 93.44 401 VAL A O 1
ATOM 3233 N N . LEU A 1 402 ? -19.047 44.969 34.375 1 91.88 402 LEU A N 1
ATOM 3234 C CA . LEU A 1 402 ? -18.047 44.75 35.438 1 91.88 402 LEU A CA 1
ATOM 3235 C C . LEU A 1 402 ? -17.141 45.969 35.562 1 91.88 402 LEU A C 1
ATOM 3237 O O . LEU A 1 402 ? -16.703 46.312 36.688 1 91.88 402 LEU A O 1
ATOM 3241 N N . PHE A 1 403 ? -16.859 46.531 34.469 1 89.38 403 PHE A N 1
ATOM 3242 C CA . PHE A 1 403 ? -15.961 47.656 34.438 1 89.38 403 PHE A CA 1
ATOM 3243 C C . PHE A 1 403 ? -16.562 48.812 33.625 1 89.38 403 PHE A C 1
ATOM 3245 O O . PHE A 1 403 ? -16.125 49.094 32.5 1 89.38 403 PHE A O 1
ATOM 3252 N N . PRO A 1 404 ? -17.406 49.5 34.281 1 87.38 404 PRO A N 1
ATOM 3253 C CA . PRO A 1 404 ? -18.078 50.594 33.531 1 87.38 404 PRO A CA 1
ATOM 3254 C C . PRO A 1 404 ? -17.109 51.688 33.125 1 87.38 404 PRO A C 1
ATOM 3256 O O . PRO A 1 404 ? -16.219 52.062 33.906 1 87.38 404 PRO A O 1
ATOM 3259 N N . GLY A 1 405 ? -17.031 52.031 31.906 1 80.25 405 GLY A N 1
ATOM 3260 C CA . GLY A 1 405 ? -16.188 53.094 31.344 1 80.25 405 GLY A CA 1
ATOM 3261 C C . GLY A 1 405 ? -16.641 53.531 29.969 1 80.25 405 GLY A C 1
ATOM 3262 O O . GLY A 1 405 ? -17.766 53.219 29.547 1 80.25 405 GLY A O 1
ATOM 3263 N N . PRO A 1 406 ? -15.797 54.312 29.391 1 82.5 406 PRO A N 1
ATOM 3264 C CA . PRO A 1 406 ? -16.156 54.75 28.047 1 82.5 406 PRO A CA 1
ATOM 3265 C C . PRO A 1 406 ? -16.359 53.594 27.062 1 82.5 406 PRO A C 1
ATOM 3267 O O . PRO A 1 406 ? -15.609 52.625 27.094 1 82.5 406 PRO A O 1
ATOM 3270 N N . GLN A 1 407 ? -17.438 53.75 26.406 1 87.94 407 GLN A N 1
ATOM 3271 C CA . GLN A 1 407 ? -17.734 52.719 25.391 1 87.94 407 GLN A CA 1
ATOM 3272 C C . GLN A 1 407 ? -17.281 53.188 24.016 1 87.94 407 GLN A C 1
ATOM 3274 O O . GLN A 1 407 ? -17.594 54.312 23.594 1 87.94 407 GLN A O 1
ATOM 3279 N N . PHE A 1 408 ? -16.438 52.438 23.422 1 91 408 PHE A N 1
ATOM 3280 C CA . PHE A 1 408 ? -15.977 52.719 22.062 1 91 408 PHE A CA 1
ATOM 3281 C C . PHE A 1 408 ? -16.828 52 21.031 1 91 408 PHE A C 1
ATOM 3283 O O . PHE A 1 408 ? -17.25 50.844 21.266 1 91 408 PHE A O 1
ATOM 3290 N N . PRO A 1 409 ? -17.062 52.688 19.922 1 94.56 409 PRO A N 1
ATOM 3291 C CA . PRO A 1 409 ? -17.797 52 18.859 1 94.56 409 PRO A CA 1
ATOM 3292 C C . PRO A 1 409 ? -17.016 50.812 18.266 1 94.56 409 PRO A C 1
ATOM 3294 O O . PRO A 1 409 ? -15.805 50.906 18.094 1 94.56 409 PRO A O 1
ATOM 3297 N N . VAL A 1 410 ? -17.672 49.719 18.062 1 96.25 410 VAL A N 1
ATOM 3298 C CA . VAL A 1 410 ? -17.047 48.562 17.438 1 96.25 410 VAL A CA 1
ATOM 3299 C C . VAL A 1 410 ? -16.969 48.781 15.93 1 96.25 410 VAL A C 1
ATOM 3301 O O . VAL A 1 410 ? -17.984 48.969 15.266 1 96.25 410 VAL A O 1
ATOM 3304 N N . PRO A 1 411 ? -15.781 48.719 15.398 1 96.88 411 PRO A N 1
ATOM 3305 C CA . PRO A 1 411 ? -15.688 48.812 13.938 1 96.88 411 PRO A CA 1
ATOM 3306 C C . PRO A 1 411 ? -16.5 47.719 13.242 1 96.88 411 PRO A C 1
ATOM 3308 O O . PRO A 1 411 ? -16.625 46.594 13.766 1 96.88 411 PRO A O 1
ATOM 3311 N N . ASP A 1 412 ? -16.953 48 12.031 1 96.56 412 ASP A N 1
ATOM 3312 C CA . ASP A 1 412 ? -17.688 47.031 11.242 1 96.56 412 ASP A CA 1
ATOM 3313 C C . ASP A 1 412 ? -16.781 45.844 10.844 1 96.56 412 ASP A C 1
ATOM 3315 O O . ASP A 1 412 ? -15.562 46.031 10.727 1 96.56 412 ASP A O 1
ATOM 3319 N N . PRO A 1 413 ? -17.438 44.688 10.68 1 97.31 413 PRO A N 1
ATOM 3320 C CA . PRO A 1 413 ? -16.625 43.594 10.102 1 97.31 413 PRO A CA 1
ATOM 3321 C C . PRO A 1 413 ? -15.961 44 8.789 1 97.31 413 PRO A C 1
ATOM 3323 O O . PRO A 1 413 ? -16.562 44.719 7.984 1 97.31 413 PRO A O 1
ATOM 3326 N N . THR A 1 414 ? -14.719 43.562 8.633 1 96.19 414 THR A N 1
ATOM 3327 C CA . THR A 1 414 ? -14.031 43.812 7.371 1 96.19 414 THR A CA 1
ATOM 3328 C C . THR A 1 414 ? -14.844 43.281 6.199 1 96.19 414 THR A C 1
ATOM 3330 O O . THR A 1 414 ? -15.328 42.156 6.25 1 96.19 414 THR A O 1
ATOM 3333 N N . LYS A 1 415 ? -14.984 44 5.152 1 97.12 415 LYS A N 1
ATOM 3334 C CA . LYS A 1 415 ? -15.789 43.594 4.004 1 97.12 415 LYS A CA 1
ATOM 3335 C C . LYS A 1 415 ? -15.148 42.438 3.275 1 97.12 415 LYS A C 1
ATOM 3337 O O . LYS A 1 415 ? -13.93 42.375 3.137 1 97.12 415 LYS A O 1
ATOM 3342 N N . LYS A 1 416 ? -15.984 41.5 2.938 1 98.31 416 LYS A N 1
ATOM 3343 C CA . LYS A 1 416 ? -15.594 40.375 2.111 1 98.31 416 LYS A CA 1
ATOM 3344 C C . LYS A 1 416 ? -16.344 40.375 0.78 1 98.31 416 LYS A C 1
ATOM 3346 O O . LYS A 1 416 ? -17.469 40.875 0.695 1 98.31 416 LYS A O 1
ATOM 3351 N N . TYR A 1 417 ? -15.727 39.781 -0.26 1 98.38 417 TYR A N 1
ATOM 3352 C CA . TYR A 1 417 ? -16.359 39.719 -1.571 1 98.38 417 TYR A CA 1
ATOM 3353 C C . TYR A 1 417 ? -16.219 38.344 -2.178 1 98.38 417 TYR A C 1
ATOM 3355 O O . TYR A 1 417 ? -15.164 37.719 -2.082 1 98.38 417 TYR A O 1
ATOM 3363 N N . ALA A 1 418 ? -17.359 37.844 -2.73 1 98.5 418 ALA A N 1
ATOM 3364 C CA . ALA A 1 418 ? -17.328 36.625 -3.521 1 98.5 418 ALA A CA 1
ATOM 3365 C C . ALA A 1 418 ? -16.922 36.906 -4.961 1 98.5 418 ALA A C 1
ATOM 3367 O O . ALA A 1 418 ? -17.766 37.188 -5.82 1 98.5 418 ALA A O 1
ATOM 3368 N N . TYR A 1 419 ? -15.68 36.781 -5.254 1 98.12 419 TYR A N 1
ATOM 3369 C CA . TYR A 1 419 ? -15.18 37.094 -6.59 1 98.12 419 TYR A CA 1
ATOM 3370 C C . TYR A 1 419 ? -15.594 36 -7.586 1 98.12 419 TYR A C 1
ATOM 3372 O O . TYR A 1 419 ? -15.453 36.188 -8.797 1 98.12 419 TYR A O 1
ATOM 3380 N N . GLY A 1 420 ? -16 34.844 -7.082 1 97.69 420 GLY A N 1
ATOM 3381 C CA . GLY A 1 420 ? -16.609 33.844 -7.941 1 97.69 420 GLY A CA 1
ATOM 3382 C C . GLY A 1 420 ? -15.609 32.812 -8.43 1 97.69 420 GLY A C 1
ATOM 3383 O O . GLY A 1 420 ? -14.617 32.531 -7.758 1 97.69 420 GLY A O 1
ATOM 3384 N N . ASN A 1 421 ? -15.961 32.188 -9.57 1 97.44 421 ASN A N 1
ATOM 3385 C CA . ASN A 1 421 ? -15.211 31.047 -10.094 1 97.44 421 ASN A CA 1
ATOM 3386 C C . ASN A 1 421 ? -13.938 31.5 -10.797 1 97.44 421 ASN A C 1
ATOM 3388 O O . ASN A 1 421 ? -13.922 32.531 -11.469 1 97.44 421 ASN A O 1
ATOM 3392 N N . VAL A 1 422 ? -12.945 30.781 -10.578 1 97.94 422 VAL A N 1
ATOM 3393 C CA . VAL A 1 422 ? -11.711 30.875 -11.352 1 97.94 422 VAL A CA 1
ATOM 3394 C C . VAL A 1 422 ? -11.453 29.562 -12.086 1 97.94 422 VAL A C 1
ATOM 3396 O O . VAL A 1 422 ? -11.266 28.516 -11.453 1 97.94 422 VAL A O 1
ATOM 3399 N N . GLU A 1 423 ? -11.438 29.672 -13.367 1 95.19 423 GLU A N 1
ATOM 3400 C CA . GLU A 1 423 ? -11.117 28.484 -14.164 1 95.19 423 GLU A CA 1
ATOM 3401 C C . GLU A 1 423 ? -9.648 28.109 -14.008 1 95.19 423 GLU A C 1
ATOM 3403 O O . GLU A 1 423 ? -8.766 28.953 -14.156 1 95.19 423 GLU A O 1
ATOM 3408 N N . MET A 1 424 ? -9.469 26.844 -13.688 1 94.06 424 MET A N 1
ATOM 3409 C CA . MET A 1 424 ? -8.109 26.359 -13.508 1 94.06 424 MET A CA 1
ATOM 3410 C C . MET A 1 424 ? -7.676 25.5 -14.695 1 94.06 424 MET A C 1
ATOM 3412 O O . MET A 1 424 ? -8.508 24.844 -15.328 1 94.06 424 MET A O 1
ATOM 3416 N N . ASN A 1 425 ? -6.355 25.547 -14.898 1 88.69 425 ASN A N 1
ATOM 3417 C CA . ASN A 1 425 ? -5.766 24.781 -15.992 1 88.69 425 ASN A CA 1
ATOM 3418 C C . ASN A 1 425 ? -4.582 23.953 -15.516 1 88.69 425 ASN A C 1
ATOM 3420 O O . ASN A 1 425 ? -3.742 24.422 -14.75 1 88.69 425 ASN A O 1
ATOM 3424 N N . TYR A 1 426 ? -4.645 22.703 -16.016 1 89.69 426 TYR A N 1
ATOM 3425 C CA . TYR A 1 426 ? -3.459 21.891 -15.781 1 89.69 426 TYR A CA 1
ATOM 3426 C C . TYR A 1 426 ? -2.234 22.5 -16.453 1 89.69 426 TYR A C 1
ATOM 3428 O O . TYR A 1 426 ? -2.295 22.906 -17.609 1 89.69 426 TYR A O 1
ATOM 3436 N N . VAL A 1 427 ? -1.093 22.547 -15.773 1 89 427 VAL A N 1
ATOM 3437 C CA . VAL A 1 427 ? 0.113 23.141 -16.328 1 89 427 VAL A CA 1
ATOM 3438 C C . VAL A 1 427 ? 1.176 22.078 -16.547 1 89 427 VAL A C 1
ATOM 3440 O O . VAL A 1 427 ? 1.68 21.891 -17.656 1 89 427 VAL A O 1
ATOM 3443 N N . THR A 1 428 ? 1.532 21.391 -15.375 1 86.81 428 THR A N 1
ATOM 3444 C CA . THR A 1 428 ? 2.594 20.391 -15.453 1 86.81 428 THR A CA 1
ATOM 3445 C C . THR A 1 428 ? 2.545 19.469 -14.242 1 86.81 428 THR A C 1
ATOM 3447 O O . THR A 1 428 ? 2.021 19.828 -13.195 1 86.81 428 THR A O 1
ATOM 3450 N N . SER A 1 429 ? 3.062 18.25 -14.492 1 87.75 429 SER A N 1
ATOM 3451 C CA . SER A 1 429 ? 3.266 17.328 -13.383 1 87.75 429 SER A CA 1
ATOM 3452 C C . SER A 1 429 ? 4.551 17.641 -12.625 1 87.75 429 SER A C 1
ATOM 3454 O O . SER A 1 429 ? 5.422 18.344 -13.141 1 87.75 429 SER A O 1
ATOM 3456 N N . LEU A 1 430 ? 4.629 17.172 -11.383 1 88.44 430 LEU A N 1
ATOM 3457 C CA . LEU A 1 430 ? 5.84 17.328 -10.586 1 88.44 430 LEU A CA 1
ATOM 3458 C C . LEU A 1 430 ? 7.051 16.766 -11.32 1 88.44 430 LEU A C 1
ATOM 3460 O O . LEU A 1 430 ? 8.117 17.375 -11.336 1 88.44 430 LEU A O 1
ATOM 3464 N N . SER A 1 431 ? 6.871 15.531 -11.906 1 84.25 431 SER A N 1
ATOM 3465 C CA . SER A 1 431 ? 7.977 14.867 -12.586 1 84.25 431 SER A CA 1
ATOM 3466 C C . SER A 1 431 ? 8.508 15.727 -13.734 1 84.25 431 SER A C 1
ATOM 3468 O O . SER A 1 431 ? 9.719 15.836 -13.922 1 84.25 431 SER A O 1
ATOM 3470 N N . SER A 1 432 ? 7.609 16.234 -14.477 1 82.5 432 SER A N 1
ATOM 3471 C CA . SER A 1 432 ? 8.008 17.094 -15.594 1 82.5 432 SER A CA 1
ATOM 3472 C C . SER A 1 432 ? 8.695 18.359 -15.102 1 82.5 432 SER A C 1
ATOM 3474 O O . SER A 1 432 ? 9.648 18.844 -15.727 1 82.5 432 SER A O 1
ATOM 3476 N N . LEU A 1 433 ? 8.219 18.938 -14.07 1 82.94 433 LEU A N 1
ATOM 3477 C CA . LEU A 1 433 ? 8.828 20.125 -13.492 1 82.94 433 LEU A CA 1
ATOM 3478 C C . LEU A 1 433 ? 10.25 19.828 -13.023 1 82.94 433 LEU A C 1
ATOM 3480 O O . LEU A 1 433 ? 11.164 20.625 -13.25 1 82.94 433 LEU A O 1
ATOM 3484 N N . LEU A 1 434 ? 10.406 18.766 -12.273 1 84.31 434 LEU A N 1
ATOM 3485 C CA . LEU A 1 434 ? 11.711 18.391 -11.734 1 84.31 434 LEU A CA 1
ATOM 3486 C C . LEU A 1 434 ? 12.727 18.188 -12.852 1 84.31 434 LEU A C 1
ATOM 3488 O O . LEU A 1 434 ? 13.914 18.484 -12.688 1 84.31 434 LEU A O 1
ATOM 3492 N N . SER A 1 435 ? 12.219 17.656 -13.922 1 77.56 435 SER A N 1
ATOM 3493 C CA . SER A 1 435 ? 13.102 17.453 -15.062 1 77.56 435 SER A CA 1
ATOM 3494 C C . SER A 1 435 ? 13.594 18.781 -15.625 1 77.56 435 SER A C 1
ATOM 3496 O O . SER A 1 435 ? 14.719 18.875 -16.125 1 77.56 435 SER A O 1
ATOM 3498 N N . SER A 1 436 ? 12.773 19.766 -15.5 1 73.19 436 SER A N 1
ATOM 3499 C CA . SER A 1 436 ? 13.148 21.078 -16.016 1 73.19 436 SER A CA 1
ATOM 3500 C C . SER A 1 436 ? 14.031 21.828 -15.016 1 73.19 436 SER A C 1
ATOM 3502 O O . SER A 1 436 ? 14.836 22.672 -15.406 1 73.19 436 SER A O 1
ATOM 3504 N N . LEU A 1 437 ? 13.711 21.547 -13.734 1 64.69 437 LEU A N 1
ATOM 3505 C CA . LEU A 1 437 ? 14.516 22.172 -12.688 1 64.69 437 LEU A CA 1
ATOM 3506 C C . LEU A 1 437 ? 15.906 21.562 -12.633 1 64.69 437 LEU A C 1
ATOM 3508 O O . LEU A 1 437 ? 16.812 22.109 -12.008 1 64.69 437 LEU A O 1
ATOM 3512 N N . ALA A 1 438 ? 16.094 20.359 -13.164 1 56.59 438 ALA A N 1
ATOM 3513 C CA . ALA A 1 438 ? 17.328 19.562 -13.117 1 56.59 438 ALA A CA 1
ATOM 3514 C C . ALA A 1 438 ? 18.531 20.391 -13.516 1 56.59 438 ALA A C 1
ATOM 3516 O O . ALA A 1 438 ? 19.672 20 -13.258 1 56.59 438 ALA A O 1
ATOM 3517 N N . GLN A 1 439 ? 18.188 21.516 -13.961 1 51.47 439 GLN A N 1
ATOM 3518 C CA . GLN A 1 439 ? 19.375 22.344 -14.164 1 51.47 439 GLN A CA 1
ATOM 3519 C C . GLN A 1 439 ? 20.016 22.719 -12.828 1 51.47 439 GLN A C 1
ATOM 3521 O O . GLN A 1 439 ? 21.188 23.094 -12.781 1 51.47 439 GLN A O 1
ATOM 3526 N N . GLU A 1 440 ? 19.281 22.578 -11.75 1 60.78 440 GLU A N 1
ATOM 3527 C CA . GLU A 1 440 ? 19.875 22.719 -10.422 1 60.78 440 GLU A CA 1
ATOM 3528 C C . GLU A 1 440 ? 20.25 21.359 -9.836 1 60.78 440 GLU A C 1
ATOM 3530 O O . GLU A 1 440 ? 19.531 20.375 -10.016 1 60.78 440 GLU A O 1
ATOM 3535 N N . ARG A 1 441 ? 21.391 21.203 -9.453 1 72.19 441 ARG A N 1
ATOM 3536 C CA . ARG A 1 441 ? 22.031 19.953 -9.055 1 72.19 441 ARG A CA 1
ATOM 3537 C C . ARG A 1 441 ? 21.328 19.344 -7.836 1 72.19 441 ARG A C 1
ATOM 3539 O O . ARG A 1 441 ? 21.297 19.953 -6.766 1 72.19 441 ARG A O 1
ATOM 3546 N N . PRO A 1 442 ? 20.641 18.172 -8.039 1 89.25 442 PRO A N 1
ATOM 3547 C CA . PRO A 1 442 ? 20.109 17.484 -6.867 1 89.25 442 PRO A CA 1
ATOM 3548 C C . PRO A 1 442 ? 21.188 17.125 -5.84 1 89.25 442 PRO A C 1
ATOM 3550 O O . PRO A 1 442 ? 22.359 17.078 -6.176 1 89.25 442 PRO A O 1
ATOM 3553 N N . ILE A 1 443 ? 20.844 17.078 -4.66 1 94.06 443 ILE A N 1
ATOM 3554 C CA . ILE A 1 443 ? 21.734 16.641 -3.582 1 94.06 443 ILE A CA 1
ATOM 3555 C C . ILE A 1 443 ? 21.875 15.125 -3.613 1 94.06 443 ILE A C 1
ATOM 3557 O O . ILE A 1 443 ? 20.891 14.391 -3.654 1 94.06 443 ILE A O 1
ATOM 3561 N N . SER A 1 444 ? 23.078 14.672 -3.66 1 95.62 444 SER A N 1
ATOM 3562 C CA . SER A 1 444 ? 23.328 13.234 -3.703 1 95.62 444 SER A CA 1
ATOM 3563 C C . SER A 1 444 ? 23.859 12.727 -2.367 1 95.62 444 SER A C 1
ATOM 3565 O O . SER A 1 444 ? 24.656 13.398 -1.712 1 95.62 444 SER A O 1
ATOM 3567 N N . SER A 1 445 ? 23.406 11.594 -1.972 1 97.38 445 SER A N 1
ATOM 3568 C CA . SER A 1 445 ? 23.844 10.945 -0.744 1 97.38 445 SER A CA 1
ATOM 3569 C C . SER A 1 445 ? 23.609 9.438 -0.796 1 97.38 445 SER A C 1
ATOM 3571 O O . SER A 1 445 ? 22.781 8.961 -1.585 1 97.38 445 SER A O 1
ATOM 3573 N N . SER A 1 446 ? 24.375 8.656 -0.034 1 96.94 446 SER A N 1
ATOM 3574 C CA . SER A 1 446 ? 24.172 7.215 0.038 1 96.94 446 SER A CA 1
ATOM 3575 C C . SER A 1 446 ? 22.844 6.875 0.722 1 96.94 446 SER A C 1
ATOM 3577 O O . SER A 1 446 ? 22.219 5.867 0.402 1 96.94 446 SER A O 1
ATOM 3579 N N . HIS A 1 447 ? 22.469 7.688 1.667 1 97 447 HIS A N 1
ATOM 3580 C CA . HIS A 1 447 ? 21.203 7.512 2.391 1 97 447 HIS A CA 1
ATOM 3581 C C . HIS A 1 447 ? 20.328 8.75 2.271 1 97 447 HIS A C 1
ATOM 3583 O O . HIS A 1 447 ? 20.812 9.836 1.958 1 97 447 HIS A O 1
ATOM 3589 N N . PRO A 1 448 ? 19.062 8.57 2.424 1 98.19 448 PRO A N 1
ATOM 3590 C CA . PRO A 1 448 ? 18.203 9.758 2.42 1 98.19 448 PRO A CA 1
ATOM 3591 C C . PRO A 1 448 ? 18.578 10.75 3.518 1 98.19 448 PRO A C 1
ATOM 3593 O O . PRO A 1 448 ? 18.781 10.359 4.668 1 98.19 448 PRO A O 1
ATOM 3596 N N . LEU A 1 449 ? 18.609 12.016 3.141 1 98.25 449 LEU A N 1
ATOM 3597 C CA . LEU A 1 449 ? 18.906 13.062 4.109 1 98.25 449 LEU A CA 1
ATOM 3598 C C . LEU A 1 449 ? 17.625 13.688 4.648 1 98.25 449 LEU A C 1
ATOM 3600 O O . LEU A 1 449 ? 16.625 13.789 3.93 1 98.25 449 LEU A O 1
ATOM 3604 N N . THR A 1 450 ? 17.688 14.148 5.914 1 98.25 450 THR A N 1
ATOM 3605 C CA . THR A 1 450 ? 16.562 14.867 6.512 1 98.25 450 THR A CA 1
ATOM 3606 C C . THR A 1 450 ? 16.484 16.297 5.965 1 98.25 450 THR A C 1
ATOM 3608 O O . THR A 1 450 ? 17.422 16.766 5.312 1 98.25 450 THR A O 1
ATOM 3611 N N . PHE A 1 451 ? 15.344 16.906 6.188 1 97.88 451 PHE A N 1
ATOM 3612 C CA . PHE A 1 451 ? 15.195 18.312 5.816 1 97.88 451 PHE A CA 1
ATOM 3613 C C . PHE A 1 451 ? 16.281 19.156 6.473 1 97.88 451 PHE A C 1
ATOM 3615 O O . PHE A 1 451 ? 16.812 20.078 5.852 1 97.88 451 PHE A O 1
ATOM 3622 N N . GLU A 1 452 ? 16.609 18.891 7.734 1 97.75 452 GLU A N 1
ATOM 3623 C CA . GLU A 1 452 ? 17.625 19.625 8.492 1 97.75 452 GLU A CA 1
ATOM 3624 C C . GLU A 1 452 ? 19 19.453 7.859 1 97.75 452 GLU A C 1
ATOM 3626 O O . GLU A 1 452 ? 19.734 20.438 7.688 1 97.75 452 GLU A O 1
ATOM 3631 N N . GLU A 1 453 ? 19.266 18.25 7.461 1 97.38 453 GLU A N 1
ATOM 3632 C CA . GLU A 1 453 ? 20.547 18.016 6.809 1 97.38 453 GLU A CA 1
ATOM 3633 C C . GLU A 1 453 ? 20.641 18.734 5.469 1 97.38 453 GLU A C 1
ATOM 3635 O O . GLU A 1 453 ? 21.703 19.203 5.074 1 97.38 453 GLU A O 1
ATOM 3640 N N . ILE A 1 454 ? 19.531 18.797 4.785 1 95.69 454 ILE A N 1
ATOM 3641 C CA . ILE A 1 454 ? 19.453 19.469 3.486 1 95.69 454 ILE A CA 1
ATOM 3642 C C . ILE A 1 454 ? 19.484 20.984 3.676 1 95.69 454 ILE A C 1
ATOM 3644 O O . ILE A 1 454 ? 19.953 21.719 2.805 1 95.69 454 ILE A O 1
ATOM 3648 N N . GLY A 1 455 ? 19.031 21.484 4.852 1 95 455 GLY A N 1
ATOM 3649 C CA . GLY A 1 455 ? 18.906 22.922 5.105 1 95 455 GLY A CA 1
ATOM 3650 C C . GLY A 1 455 ? 17.594 23.484 4.621 1 95 455 GLY A C 1
ATOM 3651 O O . GLY A 1 455 ? 17.562 24.578 4.027 1 95 455 GLY A O 1
ATOM 3652 N N . GLN A 1 456 ? 16.547 22.766 4.875 1 93.19 456 GLN A N 1
ATOM 3653 C CA . GLN A 1 456 ? 15.227 23.188 4.441 1 93.19 456 GLN A CA 1
ATOM 3654 C C . GLN A 1 456 ? 14.234 23.172 5.602 1 93.19 456 GLN A C 1
ATOM 3656 O O . GLN A 1 456 ? 14.094 22.141 6.281 1 93.19 456 GLN A O 1
ATOM 3661 N N . ALA A 1 457 ? 13.523 24.234 5.773 1 94 457 ALA A N 1
ATOM 3662 C CA . ALA A 1 457 ? 12.609 24.359 6.906 1 94 457 ALA A CA 1
ATOM 3663 C C . ALA A 1 457 ? 11.297 23.641 6.637 1 94 457 ALA A C 1
ATOM 3665 O O . ALA A 1 457 ? 10.805 22.891 7.484 1 94 457 ALA A O 1
ATOM 3666 N N . TYR A 1 458 ? 10.68 23.969 5.441 1 93.94 458 TYR A N 1
ATOM 3667 C CA . TYR A 1 458 ? 9.312 23.547 5.164 1 93.94 458 TYR A CA 1
ATOM 3668 C C . TYR A 1 458 ? 9.188 22.969 3.762 1 93.94 458 TYR A C 1
ATOM 3670 O O . TYR A 1 458 ? 10.195 22.766 3.076 1 93.94 458 TYR A O 1
ATOM 3678 N N . GLY A 1 459 ? 7.992 22.594 3.473 1 95.12 459 GLY A N 1
ATOM 3679 C CA . GLY A 1 459 ? 7.668 22.234 2.1 1 95.12 459 GLY A CA 1
ATOM 3680 C C . GLY A 1 459 ? 7.863 20.766 1.802 1 95.12 459 GLY A C 1
ATOM 3681 O O . GLY A 1 459 ? 7.328 19.906 2.504 1 95.12 459 GLY A O 1
ATOM 3682 N N . PHE A 1 460 ? 8.625 20.547 0.618 1 96.06 460 PHE A N 1
ATOM 3683 C CA . PHE A 1 460 ? 8.727 19.188 0.112 1 96.06 460 PHE A CA 1
ATOM 3684 C C . PHE A 1 460 ? 10.164 18.859 -0.272 1 96.06 460 PHE A C 1
ATOM 3686 O O . PHE A 1 460 ? 10.938 19.75 -0.63 1 96.06 460 PHE A O 1
ATOM 3693 N N . VAL A 1 461 ? 10.477 17.609 -0.163 1 96.69 461 VAL A N 1
ATOM 3694 C CA . VAL A 1 461 ? 11.688 17.062 -0.766 1 96.69 461 VAL A CA 1
ATOM 3695 C C . VAL A 1 461 ? 11.344 15.812 -1.587 1 96.69 461 VAL A C 1
ATOM 3697 O O . VAL A 1 461 ? 10.594 14.945 -1.13 1 96.69 461 VAL A O 1
ATOM 3700 N N . TYR A 1 462 ? 11.82 15.812 -2.844 1 96.5 462 TYR A N 1
ATOM 3701 C CA . TYR A 1 462 ? 11.656 14.633 -3.691 1 96.5 462 TYR A CA 1
ATOM 3702 C C . TYR A 1 462 ? 12.891 13.75 -3.643 1 96.5 462 TYR A C 1
ATOM 3704 O O . TYR A 1 462 ? 13.977 14.156 -4.066 1 96.5 462 TYR A O 1
ATOM 3712 N N . TYR A 1 463 ? 12.75 12.555 -3.064 1 97.75 463 TYR A N 1
ATOM 3713 C CA . TYR A 1 463 ? 13.805 11.547 -2.998 1 97.75 463 TYR A CA 1
ATOM 3714 C C . TYR A 1 463 ? 13.711 10.586 -4.176 1 97.75 463 TYR A C 1
ATOM 3716 O O . TYR A 1 463 ? 12.641 10.055 -4.469 1 97.75 463 TYR A O 1
ATOM 3724 N N . GLU A 1 464 ? 14.82 10.367 -4.805 1 97.12 464 GLU A N 1
ATOM 3725 C CA . GLU A 1 464 ? 14.789 9.469 -5.957 1 97.12 464 GLU A CA 1
ATOM 3726 C C . GLU A 1 464 ? 15.977 8.508 -5.938 1 97.12 464 GLU A C 1
ATOM 3728 O O . GLU A 1 464 ? 17.078 8.891 -5.551 1 97.12 464 GLU A O 1
ATOM 3733 N N . THR A 1 465 ? 15.773 7.277 -6.281 1 98 465 THR A N 1
ATOM 3734 C CA . THR A 1 465 ? 16.812 6.27 -6.477 1 98 465 THR A CA 1
ATOM 3735 C C . THR A 1 465 ? 16.453 5.332 -7.621 1 98 465 THR A C 1
ATOM 3737 O O . THR A 1 465 ? 15.352 5.422 -8.18 1 98 465 THR A O 1
ATOM 3740 N N . VAL A 1 466 ? 17.375 4.578 -8.062 1 97.69 466 VAL A N 1
ATOM 3741 C CA . VAL A 1 466 ? 17.156 3.562 -9.094 1 97.69 466 VAL A CA 1
ATOM 3742 C C . VAL A 1 466 ? 17.312 2.17 -8.484 1 97.69 466 VAL A C 1
ATOM 3744 O O . VAL A 1 466 ? 18.297 1.896 -7.797 1 97.69 466 VAL A O 1
ATOM 3747 N N . VAL A 1 467 ? 16.328 1.343 -8.719 1 97.25 467 VAL A N 1
ATOM 3748 C CA . VAL A 1 467 ? 16.375 -0.014 -8.18 1 97.25 467 VAL A CA 1
ATOM 3749 C C . VAL A 1 467 ? 17.391 -0.836 -8.969 1 97.25 467 VAL A C 1
ATOM 3751 O O . VAL A 1 467 ? 17.297 -0.962 -10.188 1 97.25 467 VAL A O 1
ATOM 3754 N N . ASP A 1 468 ? 18.328 -1.492 -8.258 1 95.31 468 ASP A N 1
ATOM 3755 C CA . ASP A 1 468 ? 19.406 -2.207 -8.938 1 95.31 468 ASP A CA 1
ATOM 3756 C C . ASP A 1 468 ? 19.312 -3.711 -8.688 1 95.31 468 ASP A C 1
ATOM 3758 O O . ASP A 1 468 ? 20.219 -4.465 -9.039 1 95.31 468 ASP A O 1
ATOM 3762 N N . ILE A 1 469 ? 18.312 -4.168 -8.094 1 94.06 469 ILE A N 1
ATOM 3763 C CA . ILE A 1 469 ? 18.062 -5.59 -7.887 1 94.06 469 ILE A CA 1
ATOM 3764 C C . ILE A 1 469 ? 16.891 -6.043 -8.742 1 94.06 469 ILE A C 1
ATOM 3766 O O . ILE A 1 469 ? 16.219 -5.219 -9.375 1 94.06 469 ILE A O 1
ATOM 3770 N N . HIS A 1 470 ? 16.719 -7.324 -8.789 1 95.31 470 HIS A N 1
ATOM 3771 C CA . HIS A 1 470 ? 15.531 -7.895 -9.414 1 95.31 470 HIS A CA 1
ATOM 3772 C C . HIS A 1 470 ? 14.461 -8.227 -8.383 1 95.31 470 HIS A C 1
ATOM 3774 O O . HIS A 1 470 ? 14.422 -9.336 -7.855 1 95.31 470 HIS A O 1
ATOM 3780 N N . PRO A 1 471 ? 13.516 -7.316 -8.18 1 95.81 471 PRO A N 1
ATOM 3781 C CA . PRO A 1 471 ? 12.531 -7.527 -7.117 1 95.81 471 PRO A CA 1
ATOM 3782 C C . PRO A 1 471 ? 11.461 -8.547 -7.504 1 95.81 471 PRO A C 1
ATOM 3784 O O . PRO A 1 471 ? 11.258 -8.812 -8.688 1 95.81 471 PRO A O 1
ATOM 3787 N N . THR A 1 472 ? 10.836 -9.164 -6.473 1 96.56 472 THR A N 1
ATOM 3788 C CA . THR A 1 472 ? 9.594 -9.891 -6.719 1 96.56 472 THR A CA 1
ATOM 3789 C C . THR A 1 472 ? 8.469 -8.922 -7.066 1 96.56 472 THR A C 1
ATOM 3791 O O . THR A 1 472 ? 8.594 -7.715 -6.867 1 96.56 472 THR A O 1
ATOM 3794 N N . ASP A 1 473 ? 7.445 -9.453 -7.633 1 94.88 473 ASP A N 1
ATOM 3795 C CA . ASP A 1 473 ? 6.254 -8.68 -7.969 1 94.88 473 ASP A CA 1
ATOM 3796 C C . ASP A 1 473 ? 5.039 -9.18 -7.188 1 94.88 473 ASP A C 1
ATOM 3798 O O . ASP A 1 473 ? 4.484 -10.234 -7.5 1 94.88 473 ASP A O 1
ATOM 3802 N N . PRO A 1 474 ? 4.516 -8.5 -6.207 1 95.31 474 PRO A N 1
ATOM 3803 C CA . PRO A 1 474 ? 5.082 -7.234 -5.742 1 95.31 474 PRO A CA 1
ATOM 3804 C C . PRO A 1 474 ? 6.254 -7.426 -4.785 1 95.31 474 PRO A C 1
ATOM 3806 O O . PRO A 1 474 ? 6.488 -8.539 -4.305 1 95.31 474 PRO A O 1
ATOM 3809 N N . ALA A 1 475 ? 6.988 -6.391 -4.652 1 96.62 475 ALA A N 1
ATOM 3810 C CA . ALA A 1 475 ? 7.918 -6.238 -3.537 1 96.62 475 ALA A CA 1
ATOM 3811 C C . ALA A 1 475 ? 7.324 -5.352 -2.445 1 96.62 475 ALA A C 1
ATOM 3813 O O . ALA A 1 475 ? 6.367 -4.609 -2.689 1 96.62 475 ALA A O 1
ATOM 3814 N N . ILE A 1 476 ? 7.809 -5.488 -1.218 1 97.06 476 ILE A N 1
ATOM 3815 C CA . ILE A 1 476 ? 7.32 -4.664 -0.12 1 97.06 476 ILE A CA 1
ATOM 3816 C C . ILE A 1 476 ? 8.289 -3.506 0.124 1 97.06 476 ILE A C 1
ATOM 3818 O O . ILE A 1 476 ? 9.438 -3.721 0.523 1 97.06 476 ILE A O 1
ATOM 3822 N N . LEU A 1 477 ? 7.828 -2.33 -0.172 1 98 477 LEU A N 1
ATOM 3823 C CA . LEU A 1 477 ? 8.578 -1.12 0.155 1 98 477 LEU A CA 1
ATOM 3824 C C . LEU A 1 477 ? 8.445 -0.784 1.637 1 98 477 LEU A C 1
ATOM 3826 O O . LEU A 1 477 ? 7.336 -0.75 2.174 1 98 477 LEU A O 1
ATOM 3830 N N . ASN A 1 478 ? 9.57 -0.568 2.268 1 97.19 478 ASN A N 1
ATOM 3831 C CA . ASN A 1 478 ? 9.586 -0.148 3.664 1 97.19 478 ASN A CA 1
ATOM 3832 C C . ASN A 1 478 ? 10.406 1.126 3.855 1 97.19 478 ASN A C 1
ATOM 3834 O O . ASN A 1 478 ? 11.586 1.166 3.518 1 97.19 478 ASN A O 1
ATOM 3838 N N . VAL A 1 479 ? 9.719 2.129 4.312 1 97.31 479 VAL A N 1
ATOM 3839 C CA . VAL A 1 479 ? 10.406 3.342 4.75 1 97.31 479 VAL A CA 1
ATOM 3840 C C . VAL A 1 479 ? 10.453 3.383 6.277 1 97.31 479 VAL A C 1
ATOM 3842 O O . VAL A 1 479 ? 9.422 3.307 6.938 1 97.31 479 VAL A O 1
ATOM 3845 N N . SER A 1 480 ? 11.594 3.432 6.848 1 89.19 480 SER A N 1
ATOM 3846 C CA . SER A 1 480 ? 11.719 3.375 8.297 1 89.19 480 SER A CA 1
ATOM 3847 C C . SER A 1 480 ? 10.758 4.344 8.977 1 89.19 480 SER A C 1
ATOM 3849 O O . SER A 1 480 ? 9.953 3.943 9.82 1 89.19 480 SER A O 1
ATOM 3851 N N . GLU A 1 481 ? 10.961 5.695 8.609 1 93.38 481 GLU A N 1
ATOM 3852 C CA . GLU A 1 481 ? 9.961 6.688 8.984 1 93.38 481 GLU A CA 1
ATOM 3853 C C . GLU A 1 481 ? 9.828 7.773 7.922 1 93.38 481 GLU A C 1
ATOM 3855 O O . GLU A 1 481 ? 10.828 8.18 7.316 1 93.38 481 GLU A O 1
ATOM 3860 N N . VAL A 1 482 ? 8.648 8.125 7.746 1 97.38 482 VAL A N 1
ATOM 3861 C CA . VAL A 1 482 ? 8.367 9.273 6.887 1 97.38 482 VAL A CA 1
ATOM 3862 C C . VAL A 1 482 ? 7.734 10.391 7.711 1 97.38 482 VAL A C 1
ATOM 3864 O O . VAL A 1 482 ? 6.738 10.172 8.406 1 97.38 482 VAL A O 1
ATOM 3867 N N . HIS A 1 483 ? 8.391 11.539 7.699 1 98.06 483 HIS A N 1
ATOM 3868 C CA . HIS A 1 483 ? 7.941 12.742 8.398 1 98.06 483 HIS A CA 1
ATOM 3869 C C . HIS A 1 483 ? 7.621 13.859 7.41 1 98.06 483 HIS A C 1
ATOM 3871 O O . HIS A 1 483 ? 8.5 14.648 7.051 1 98.06 483 HIS A O 1
ATOM 3877 N N . ASP A 1 484 ? 6.387 13.836 6.984 1 97.88 484 ASP A N 1
ATOM 3878 C CA . ASP A 1 484 ? 5.285 13.195 7.699 1 97.88 484 ASP A CA 1
ATOM 3879 C C . ASP A 1 484 ? 4.422 12.367 6.75 1 97.88 484 ASP A C 1
ATOM 3881 O O . ASP A 1 484 ? 3.686 11.477 7.188 1 97.88 484 ASP A O 1
ATOM 3885 N N . ARG A 1 485 ? 4.426 12.828 5.469 1 97.62 485 ARG A N 1
ATOM 3886 C CA . ARG A 1 485 ? 3.631 12.188 4.426 1 97.62 485 ARG A CA 1
ATOM 3887 C C . ARG A 1 485 ? 4.465 11.945 3.17 1 97.62 485 ARG A C 1
ATOM 3889 O O . ARG A 1 485 ? 5.199 12.828 2.729 1 97.62 485 ARG A O 1
ATOM 3896 N N . GLY A 1 486 ? 4.434 10.711 2.627 1 98 486 GLY A N 1
ATOM 3897 C CA . GLY A 1 486 ? 5.238 10.367 1.468 1 98 486 GLY A CA 1
ATOM 3898 C C . GLY A 1 486 ? 4.414 9.867 0.297 1 98 486 GLY A C 1
ATOM 3899 O O . GLY A 1 486 ? 3.707 8.859 0.412 1 98 486 GLY A O 1
ATOM 3900 N N . TYR A 1 487 ? 4.496 10.57 -0.827 1 97.06 487 TYR A N 1
ATOM 3901 C CA . TYR A 1 487 ? 3.912 10.109 -2.082 1 97.06 487 TYR A CA 1
ATOM 3902 C C . TYR A 1 487 ? 4.906 9.273 -2.873 1 97.06 487 TYR A C 1
ATOM 3904 O O . TYR A 1 487 ? 5.965 9.766 -3.273 1 97.06 487 TYR A O 1
ATOM 3912 N N . VAL A 1 488 ? 4.543 8.055 -3.09 1 97.06 488 VAL A N 1
ATOM 3913 C CA . VAL A 1 488 ? 5.469 7.102 -3.689 1 97.06 488 VAL A CA 1
ATOM 3914 C C . VAL A 1 488 ? 5.242 7.039 -5.199 1 97.06 488 VAL A C 1
ATOM 3916 O O . VAL A 1 488 ? 4.098 6.984 -5.66 1 97.06 488 VAL A O 1
ATOM 3919 N N . PHE A 1 489 ? 6.398 7.043 -5.953 1 94.94 489 PHE A N 1
ATOM 3920 C CA . PHE A 1 489 ? 6.363 6.973 -7.41 1 94.94 489 PHE A CA 1
ATOM 3921 C C . PHE A 1 489 ? 7.219 5.816 -7.918 1 94.94 489 PHE A C 1
ATOM 3923 O O . PHE A 1 489 ? 8.289 5.547 -7.375 1 94.94 489 PHE A O 1
ATOM 3930 N N . VAL A 1 490 ? 6.742 5.125 -8.852 1 93.81 490 VAL A N 1
ATOM 3931 C CA . VAL A 1 490 ? 7.551 4.277 -9.727 1 93.81 490 VAL A CA 1
ATOM 3932 C C . VAL A 1 490 ? 7.629 4.902 -11.117 1 93.81 490 VAL A C 1
ATOM 3934 O O . VAL A 1 490 ? 6.613 5.031 -11.805 1 93.81 490 VAL A O 1
ATOM 3937 N N . GLY A 1 491 ? 8.836 5.258 -11.469 1 90.44 491 GLY A N 1
ATOM 3938 C CA . GLY A 1 491 ? 8.906 6.18 -12.586 1 90.44 491 GLY A CA 1
ATOM 3939 C C . GLY A 1 491 ? 8.188 7.492 -12.328 1 90.44 491 GLY A C 1
ATOM 3940 O O . GLY A 1 491 ? 8.422 8.148 -11.312 1 90.44 491 GLY A O 1
ATOM 3941 N N . ASP A 1 492 ? 7.293 7.789 -13.203 1 86.44 492 ASP A N 1
ATOM 3942 C CA . ASP A 1 492 ? 6.543 9.031 -13.062 1 86.44 492 ASP A CA 1
ATOM 3943 C C . ASP A 1 492 ? 5.133 8.766 -12.539 1 86.44 492 ASP A C 1
ATOM 3945 O O . ASP A 1 492 ? 4.348 9.695 -12.359 1 86.44 492 ASP A O 1
ATOM 3949 N N . LYS A 1 493 ? 4.895 7.508 -12.211 1 85.75 493 LYS A N 1
ATOM 3950 C CA . LYS A 1 493 ? 3.541 7.125 -11.828 1 85.75 493 LYS A CA 1
ATOM 3951 C C . LYS A 1 493 ? 3.393 7.066 -10.312 1 85.75 493 LYS A C 1
ATOM 3953 O O . LYS A 1 493 ? 4.129 6.344 -9.641 1 85.75 493 LYS A O 1
ATOM 3958 N N . PRO A 1 494 ? 2.453 7.891 -9.789 1 91.31 494 PRO A N 1
ATOM 3959 C CA . PRO A 1 494 ? 2.164 7.715 -8.359 1 91.31 494 PRO A CA 1
ATOM 3960 C C . PRO A 1 494 ? 1.565 6.344 -8.047 1 91.31 494 PRO A C 1
ATOM 3962 O O . PRO A 1 494 ? 0.627 5.906 -8.719 1 91.31 494 PRO A O 1
ATOM 3965 N N . VAL A 1 495 ? 2.092 5.664 -7.023 1 92.81 495 VAL A N 1
ATOM 3966 C CA . VAL A 1 495 ? 1.626 4.301 -6.797 1 92.81 495 VAL A CA 1
ATOM 3967 C C . VAL A 1 495 ? 1.082 4.172 -5.375 1 92.81 495 VAL A C 1
ATOM 3969 O O . VAL A 1 495 ? 0.519 3.135 -5.012 1 92.81 495 VAL A O 1
ATOM 3972 N N . GLY A 1 496 ? 1.285 5.207 -4.562 1 94.38 496 GLY A N 1
ATOM 3973 C CA . GLY A 1 496 ? 0.728 5.113 -3.225 1 94.38 496 GLY A CA 1
ATOM 3974 C C . GLY A 1 496 ? 1.19 6.23 -2.307 1 94.38 496 GLY A C 1
ATOM 3975 O O . GLY A 1 496 ? 1.91 7.137 -2.734 1 94.38 496 GLY A O 1
ATOM 3976 N N . ILE A 1 497 ? 0.646 6.16 -1.019 1 96.25 497 ILE A N 1
ATOM 3977 C CA . ILE A 1 497 ? 0.929 7.184 -0.019 1 96.25 497 ILE A CA 1
ATOM 3978 C C . ILE A 1 497 ? 1.35 6.523 1.292 1 96.25 497 ILE A C 1
ATOM 3980 O O . ILE A 1 497 ? 0.707 5.574 1.751 1 96.25 497 ILE A O 1
ATOM 3984 N N . LEU A 1 498 ? 2.434 6.969 1.849 1 97.5 498 LEU A N 1
ATOM 3985 C CA . LEU A 1 498 ? 2.83 6.656 3.217 1 97.5 498 LEU A CA 1
ATOM 3986 C C . LEU A 1 498 ? 2.514 7.82 4.152 1 97.5 498 LEU A C 1
ATOM 3988 O O . LEU A 1 498 ? 2.512 8.977 3.73 1 97.5 498 LEU A O 1
ATOM 3992 N N . SER A 1 499 ? 2.219 7.5 5.402 1 97.12 499 SER A N 1
ATOM 3993 C CA . SER A 1 499 ? 1.719 8.578 6.25 1 97.12 499 SER A CA 1
ATOM 3994 C C . SER A 1 499 ? 2.062 8.328 7.715 1 97.12 499 SER A C 1
ATOM 3996 O O . SER A 1 499 ? 1.736 7.273 8.266 1 97.12 499 SER A O 1
ATOM 3998 N N . ARG A 1 500 ? 2.654 9.305 8.328 1 96.81 500 ARG A N 1
ATOM 3999 C CA . ARG A 1 500 ? 2.91 9.289 9.766 1 96.81 500 ARG A CA 1
ATOM 4000 C C . ARG A 1 500 ? 1.605 9.305 10.555 1 96.81 500 ARG A C 1
ATOM 4002 O O . ARG A 1 500 ? 1.488 8.641 11.586 1 96.81 500 ARG A O 1
ATOM 4009 N N . GLU A 1 501 ? 0.613 10.062 10.117 1 95.12 501 GLU A N 1
ATOM 4010 C CA . GLU A 1 501 ? -0.685 10.172 10.781 1 95.12 501 GLU A CA 1
ATOM 4011 C C . GLU A 1 501 ? -1.371 8.812 10.875 1 95.12 501 GLU A C 1
ATOM 4013 O O . GLU A 1 501 ? -2.072 8.539 11.852 1 95.12 501 GLU A O 1
ATOM 4018 N N . SER A 1 502 ? -1.179 8.023 9.875 1 93.12 502 SER A N 1
ATOM 4019 C CA . SER A 1 502 ? -1.814 6.707 9.836 1 93.12 502 SER A CA 1
ATOM 4020 C C . SER A 1 502 ? -0.859 5.617 10.305 1 93.12 502 SER A C 1
ATOM 4022 O O . SER A 1 502 ? -1.191 4.43 10.258 1 93.12 502 SER A O 1
ATOM 4024 N N . ASN A 1 503 ? 0.294 5.938 10.734 1 93.31 503 ASN A N 1
ATOM 4025 C CA . ASN A 1 503 ? 1.332 4.98 11.109 1 93.31 503 ASN A CA 1
ATOM 4026 C C . ASN A 1 503 ? 1.56 3.941 10.023 1 93.31 503 ASN A C 1
ATOM 4028 O O . ASN A 1 503 ? 1.552 2.738 10.289 1 93.31 503 ASN A O 1
ATOM 4032 N N . SER A 1 504 ? 1.581 4.363 8.844 1 95.06 504 SER A N 1
ATOM 4033 C CA . SER A 1 504 ? 1.782 3.492 7.691 1 95.06 504 SER A CA 1
ATOM 4034 C C . SER A 1 504 ? 3.076 3.834 6.961 1 95.06 504 SER A C 1
ATOM 4036 O O . SER A 1 504 ? 3.18 4.887 6.328 1 95.06 504 SER A O 1
ATOM 4038 N N . TYR A 1 505 ? 4.082 2.883 6.98 1 97.06 505 TYR A N 1
ATOM 4039 C CA . TYR A 1 505 ? 5.418 3.162 6.461 1 97.06 505 TYR A CA 1
ATOM 4040 C C . TYR A 1 505 ? 5.84 2.107 5.445 1 97.06 505 TYR A C 1
ATOM 4042 O O . TYR A 1 505 ? 6.996 2.078 5.016 1 97.06 505 TYR A O 1
ATOM 4050 N N . SER A 1 506 ? 4.918 1.213 5.145 1 96.31 506 SER A N 1
ATOM 4051 C CA . SER A 1 506 ? 5.211 0.148 4.188 1 96.31 506 SER A CA 1
ATOM 4052 C C . SER A 1 506 ? 4.043 -0.069 3.23 1 96.31 506 SER A C 1
ATOM 4054 O O . SER A 1 506 ? 2.898 0.254 3.553 1 96.31 506 SER A O 1
ATOM 4056 N N . MET A 1 507 ? 4.34 -0.566 2.072 1 96.5 507 MET A N 1
ATOM 4057 C CA . MET A 1 507 ? 3.309 -0.885 1.089 1 96.5 507 MET A CA 1
ATOM 4058 C C . MET A 1 507 ? 3.865 -1.78 -0.013 1 96.5 507 MET A C 1
ATOM 4060 O O . MET A 1 507 ? 5.055 -1.723 -0.324 1 96.5 507 MET A O 1
ATOM 4064 N N . PRO A 1 508 ? 3.053 -2.629 -0.586 1 96.56 508 PRO A N 1
ATOM 4065 C CA . PRO A 1 508 ? 3.494 -3.387 -1.761 1 96.56 508 PRO A CA 1
ATOM 4066 C C . PRO A 1 508 ? 3.609 -2.52 -3.012 1 96.56 508 PRO A C 1
ATOM 4068 O O . PRO A 1 508 ? 2.777 -1.635 -3.234 1 96.56 508 PRO A O 1
ATOM 4071 N N . ILE A 1 509 ? 4.672 -2.74 -3.773 1 96.25 509 ILE A N 1
ATOM 4072 C CA . ILE A 1 509 ? 4.812 -2.016 -5.031 1 96.25 509 ILE A CA 1
ATOM 4073 C C . ILE A 1 509 ? 5.285 -2.969 -6.125 1 96.25 509 ILE A C 1
ATOM 4075 O O . ILE A 1 509 ? 5.965 -3.961 -5.844 1 96.25 509 ILE A O 1
ATOM 4079 N N . SER A 1 510 ? 4.82 -2.709 -7.34 1 94.31 510 SER A N 1
ATOM 4080 C CA . SER A 1 510 ? 5.363 -3.352 -8.531 1 94.31 510 SER A CA 1
ATOM 4081 C C . SER A 1 510 ? 6.461 -2.506 -9.164 1 94.31 510 SER A C 1
ATOM 4083 O O . SER A 1 510 ? 6.199 -1.417 -9.68 1 94.31 510 SER A O 1
ATOM 4085 N N . ILE A 1 511 ? 7.668 -2.969 -9.078 1 95.12 511 ILE A N 1
ATOM 4086 C CA . ILE A 1 511 ? 8.812 -2.242 -9.609 1 95.12 511 ILE A CA 1
ATOM 4087 C C . ILE A 1 511 ? 9.844 -3.229 -10.164 1 95.12 511 ILE A C 1
ATOM 4089 O O . ILE A 1 511 ? 9.984 -4.34 -9.641 1 95.12 511 ILE A O 1
ATOM 4093 N N . ILE A 1 512 ? 10.516 -2.879 -11.266 1 94 512 ILE A N 1
ATOM 4094 C CA . ILE A 1 512 ? 11.484 -3.785 -11.875 1 94 512 ILE A CA 1
ATOM 4095 C C . ILE A 1 512 ? 12.875 -3.164 -11.812 1 94 512 ILE A C 1
ATOM 4097 O O . ILE A 1 512 ? 13.016 -1.959 -11.594 1 94 512 ILE A O 1
ATOM 4101 N N . LYS A 1 513 ? 13.859 -4.012 -12.008 1 94.5 513 LYS A N 1
ATOM 4102 C CA . LYS A 1 513 ? 15.25 -3.555 -12.023 1 94.5 513 LYS A CA 1
ATOM 4103 C C . LYS A 1 513 ? 15.445 -2.439 -13.047 1 94.5 513 LYS A C 1
ATOM 4105 O O . LYS A 1 513 ? 14.953 -2.529 -14.172 1 94.5 513 LYS A O 1
ATOM 4110 N N . GLY A 1 514 ? 16.125 -1.386 -12.609 1 95.75 514 GLY A N 1
ATOM 4111 C CA . GLY A 1 514 ? 16.438 -0.274 -13.492 1 95.75 514 GLY A CA 1
ATOM 4112 C C . GLY A 1 514 ? 15.422 0.849 -13.422 1 95.75 514 GLY A C 1
ATOM 4113 O O . GLY A 1 514 ? 15.688 1.964 -13.875 1 95.75 514 GLY A O 1
ATOM 4114 N N . GLN A 1 515 ? 14.328 0.649 -12.836 1 95.31 515 GLN A N 1
ATOM 4115 C CA . GLN A 1 515 ? 13.305 1.686 -12.734 1 95.31 515 GLN A CA 1
ATOM 4116 C C . GLN A 1 515 ? 13.594 2.641 -11.586 1 95.31 515 GLN A C 1
ATOM 4118 O O . GLN A 1 515 ? 14.25 2.264 -10.609 1 95.31 515 GLN A O 1
ATOM 4123 N N . ARG A 1 516 ? 13.078 3.797 -11.734 1 96.5 516 ARG A N 1
ATOM 4124 C CA . ARG A 1 516 ? 13.234 4.828 -10.711 1 96.5 516 ARG A CA 1
ATOM 4125 C C . ARG A 1 516 ? 12.156 4.695 -9.641 1 96.5 516 ARG A C 1
ATOM 4127 O O . ARG A 1 516 ? 10.992 4.457 -9.945 1 96.5 516 ARG A O 1
ATOM 4134 N N . LEU A 1 517 ? 12.625 4.738 -8.406 1 97.75 517 LEU A N 1
ATOM 4135 C CA . LEU A 1 517 ? 11.742 4.891 -7.25 1 97.75 517 LEU A CA 1
ATOM 4136 C C . LEU A 1 517 ? 11.805 6.312 -6.703 1 97.75 517 LEU A C 1
ATOM 4138 O O . LEU A 1 517 ? 12.898 6.828 -6.434 1 97.75 517 LEU A O 1
ATOM 4142 N N . GLY A 1 518 ? 10.664 6.949 -6.613 1 97.25 518 GLY A N 1
ATOM 4143 C CA . GLY A 1 518 ? 10.594 8.289 -6.059 1 97.25 518 GLY A CA 1
ATOM 4144 C C . GLY A 1 518 ? 9.656 8.391 -4.863 1 97.25 518 GLY A C 1
ATOM 4145 O O . GLY A 1 518 ? 8.633 7.707 -4.809 1 97.25 518 GLY A O 1
ATOM 4146 N N . ILE A 1 519 ? 10.008 9.227 -3.918 1 98.19 519 ILE A N 1
ATOM 4147 C CA . ILE A 1 519 ? 9.156 9.531 -2.777 1 98.19 519 ILE A CA 1
ATOM 4148 C C . ILE A 1 519 ? 9.141 11.047 -2.543 1 98.19 519 ILE A C 1
ATOM 4150 O O . ILE A 1 519 ? 10.156 11.633 -2.174 1 98.19 519 ILE A O 1
ATOM 4154 N N . LEU A 1 520 ? 8.016 11.672 -2.785 1 97.75 520 LEU A N 1
ATOM 4155 C CA . LEU A 1 520 ? 7.824 13.07 -2.412 1 97.75 520 LEU A CA 1
ATOM 4156 C C . LEU A 1 520 ? 7.359 13.195 -0.966 1 97.75 520 LEU A C 1
ATOM 4158 O O . LEU A 1 520 ? 6.238 12.797 -0.637 1 97.75 520 LEU A O 1
ATOM 4162 N N . VAL A 1 521 ? 8.242 13.766 -0.119 1 98.44 521 VAL A N 1
ATOM 4163 C CA . VAL A 1 521 ? 7.914 13.852 1.301 1 98.44 521 VAL A CA 1
ATOM 4164 C C . VAL A 1 521 ? 7.453 15.273 1.636 1 98.44 521 VAL A C 1
ATOM 4166 O O . VAL A 1 521 ? 8.125 16.25 1.286 1 98.44 521 VAL A O 1
ATOM 4169 N N . GLU A 1 522 ? 6.328 15.305 2.301 1 97.88 522 GLU A N 1
ATOM 4170 C CA . GLU A 1 522 ? 5.777 16.578 2.775 1 97.88 522 GLU A CA 1
ATOM 4171 C C . GLU A 1 522 ? 6.016 16.75 4.273 1 97.88 522 GLU A C 1
ATOM 4173 O O . GLU A 1 522 ? 5.699 15.867 5.066 1 97.88 522 GLU A O 1
ATOM 4178 N N . ASN A 1 523 ? 6.602 17.891 4.629 1 98 523 ASN A N 1
ATOM 4179 C CA . ASN A 1 523 ? 6.586 18.344 6.016 1 98 523 ASN A CA 1
ATOM 4180 C C . ASN A 1 523 ? 5.223 18.906 6.398 1 98 523 ASN A C 1
ATOM 4182 O O . ASN A 1 523 ? 4.824 19.969 5.906 1 98 523 ASN A O 1
ATOM 4186 N N . GLN A 1 524 ? 4.512 18.188 7.328 1 97.62 524 GLN A N 1
ATOM 4187 C CA . GLN A 1 524 ? 3.176 18.641 7.711 1 97.62 524 GLN A CA 1
ATOM 4188 C C . GLN A 1 524 ? 3.215 19.422 9.023 1 97.62 524 GLN A C 1
ATOM 4190 O O . GLN A 1 524 ? 2.26 19.391 9.805 1 97.62 524 GLN A O 1
ATOM 4195 N N . GLY A 1 525 ? 4.309 20.078 9.289 1 97.88 525 GLY A N 1
ATOM 4196 C CA . GLY A 1 525 ? 4.488 20.875 10.5 1 97.88 525 GLY A CA 1
ATOM 4197 C C . GLY A 1 525 ? 5.188 20.109 11.609 1 97.88 525 GLY A C 1
ATOM 4198 O O . GLY A 1 525 ? 4.789 19 11.953 1 97.88 525 GLY A O 1
ATOM 4199 N N . ARG A 1 526 ? 6.188 20.703 12.18 1 98.38 526 ARG A N 1
ATOM 4200 C CA . ARG A 1 526 ? 6.906 20.094 13.289 1 98.38 526 ARG A CA 1
ATOM 4201 C C . ARG A 1 526 ? 6.074 20.125 14.562 1 98.38 526 ARG A C 1
ATOM 4203 O O . ARG A 1 526 ? 5.23 21 14.742 1 98.38 526 ARG A O 1
ATOM 4210 N N . ILE A 1 527 ? 6.363 19.172 15.383 1 98.06 527 ILE A N 1
ATOM 4211 C CA . ILE A 1 527 ? 5.648 19.047 16.641 1 98.06 527 ILE A CA 1
ATOM 4212 C C . ILE A 1 527 ? 5.91 20.266 17.516 1 98.06 527 ILE A C 1
ATOM 4214 O O . ILE A 1 527 ? 7.059 20.672 17.703 1 98.06 527 ILE A O 1
ATOM 4218 N N . ALA A 1 528 ? 4.816 20.797 18.047 1 97.12 528 ALA A N 1
ATOM 4219 C CA . ALA A 1 528 ? 4.91 22.078 18.75 1 97.12 528 ALA A CA 1
ATOM 4220 C C . ALA A 1 528 ? 4.984 21.891 20.266 1 97.12 528 ALA A C 1
ATOM 4222 O O . ALA A 1 528 ? 5.379 22.797 21 1 97.12 528 ALA A O 1
ATOM 4223 N N . PHE A 1 529 ? 4.684 20.719 20.672 1 94 529 PHE A N 1
ATOM 4224 C CA . PHE A 1 529 ? 4.535 20.547 22.109 1 94 529 PHE A CA 1
ATOM 4225 C C . PHE A 1 529 ? 4.977 19.156 22.531 1 94 529 PHE A C 1
ATOM 4227 O O . PHE A 1 529 ? 4.754 18.188 21.812 1 94 529 PHE A O 1
ATOM 4234 N N . GLY A 1 530 ? 5.625 19.156 23.656 1 92.44 530 GLY A N 1
ATOM 4235 C CA . GLY A 1 530 ? 5.902 17.875 24.266 1 92.44 530 GLY A CA 1
ATOM 4236 C C . GLY A 1 530 ? 7.312 17.375 24.016 1 92.44 530 GLY A C 1
ATOM 4237 O O . GLY A 1 530 ? 8.164 18.141 23.547 1 92.44 530 GLY A O 1
ATOM 4238 N N . ARG A 1 531 ? 7.543 16.141 24.359 1 93.31 531 ARG A N 1
ATOM 4239 C CA . ARG A 1 531 ? 8.875 15.547 24.375 1 93.31 531 ARG A CA 1
ATOM 4240 C C . ARG A 1 531 ? 9.406 15.328 22.969 1 93.31 531 ARG A C 1
ATOM 4242 O O . ARG A 1 531 ? 10.609 15.211 22.75 1 93.31 531 ARG A O 1
ATOM 4249 N N . ASP A 1 532 ? 8.516 15.312 22.031 1 95.12 532 ASP A N 1
ATOM 4250 C CA . ASP A 1 532 ? 8.922 14.961 20.672 1 95.12 532 ASP A CA 1
ATOM 4251 C C . ASP A 1 532 ? 9.18 16.219 19.828 1 95.12 532 ASP A C 1
ATOM 4253 O O . ASP A 1 532 ? 9.102 16.172 18.609 1 95.12 532 ASP A O 1
ATOM 4257 N N . ILE A 1 533 ? 9.531 17.328 20.438 1 96.44 533 ILE A N 1
ATOM 4258 C CA . ILE A 1 533 ? 9.695 18.609 19.75 1 96.44 533 ILE A CA 1
ATOM 4259 C C . ILE A 1 533 ? 10.906 18.562 18.828 1 96.44 533 ILE A C 1
ATOM 4261 O O . ILE A 1 533 ? 10.992 19.312 17.859 1 96.44 533 ILE A O 1
ATOM 4265 N N . ASN A 1 534 ? 11.906 17.656 19.156 1 97 534 ASN A N 1
ATOM 4266 C CA . ASN A 1 534 ? 12.984 17.406 18.203 1 97 534 ASN A CA 1
ATOM 4267 C C . ASN A 1 534 ? 12.492 16.609 17 1 97 534 ASN A C 1
ATOM 4269 O O . ASN A 1 534 ? 12.953 15.484 16.766 1 97 534 ASN A O 1
ATOM 4273 N N . ASP A 1 535 ? 11.727 17.203 16.25 1 97.69 535 ASP A N 1
ATOM 4274 C CA . ASP A 1 535 ? 10.961 16.516 15.211 1 97.69 535 ASP A CA 1
ATOM 4275 C C . ASP A 1 535 ? 11.625 16.672 13.844 1 97.69 535 ASP A C 1
ATOM 4277 O O . ASP A 1 535 ? 11.203 17.516 13.039 1 97.69 535 ASP A O 1
ATOM 4281 N N . PHE A 1 536 ? 12.57 15.836 13.57 1 98.25 536 PHE A N 1
ATOM 4282 C CA . PHE A 1 536 ? 13.227 15.852 12.266 1 98.25 536 PHE A CA 1
ATOM 4283 C C . PHE A 1 536 ? 12.234 15.523 11.156 1 98.25 536 PHE A C 1
ATOM 4285 O O . PHE A 1 536 ? 11.289 14.758 11.367 1 98.25 536 PHE A O 1
ATOM 4292 N N . LYS A 1 537 ? 12.453 16.125 10.016 1 98.31 537 LYS A N 1
ATOM 4293 C CA . LYS A 1 537 ? 11.539 15.938 8.891 1 98.31 537 LYS A CA 1
ATOM 4294 C C . LYS A 1 537 ? 12.234 15.227 7.73 1 98.31 537 LYS A C 1
ATOM 4296 O O . LYS A 1 537 ? 13.469 15.219 7.645 1 98.31 537 LYS A O 1
ATOM 4301 N N . GLY A 1 538 ? 11.453 14.688 6.82 1 98.38 538 GLY A N 1
ATOM 4302 C CA . GLY A 1 538 ? 11.969 13.922 5.695 1 98.38 538 GLY A CA 1
ATOM 4303 C C . GLY A 1 538 ? 11.906 12.422 5.914 1 98.38 538 GLY A C 1
ATOM 4304 O O . GLY A 1 538 ? 10.977 11.922 6.559 1 98.38 538 GLY A O 1
ATOM 4305 N N . ILE A 1 539 ? 12.727 11.758 5.238 1 98.38 539 ILE A N 1
ATOM 4306 C CA . ILE A 1 539 ? 12.898 10.336 5.484 1 98.38 539 ILE A CA 1
ATOM 4307 C C . ILE A 1 539 ? 13.938 10.125 6.586 1 98.38 539 ILE A C 1
ATOM 4309 O O . ILE A 1 539 ? 15.086 10.539 6.453 1 98.38 539 ILE A O 1
ATOM 4313 N N . ILE A 1 540 ? 13.445 9.523 7.711 1 96.94 540 ILE A N 1
ATOM 4314 C CA . ILE A 1 540 ? 14.328 9.266 8.844 1 96.94 540 ILE A CA 1
ATOM 4315 C C . ILE A 1 540 ? 14.766 7.801 8.836 1 96.94 540 ILE A C 1
ATOM 4317 O O . ILE A 1 540 ? 14.047 6.93 9.32 1 96.94 540 ILE A O 1
ATOM 4321 N N . GLY A 1 541 ? 15.914 7.508 8.344 1 96.12 541 GLY A N 1
ATOM 4322 C CA . GLY A 1 541 ? 16.422 6.145 8.266 1 96.12 541 GLY A CA 1
ATOM 4323 C C . GLY A 1 541 ? 16.5 5.625 6.84 1 96.12 541 GLY A C 1
ATOM 4324 O O . GLY A 1 541 ? 16.5 6.41 5.887 1 96.12 541 GLY A O 1
ATOM 4325 N N . ASN A 1 542 ? 16.594 4.273 6.723 1 97.19 542 ASN A N 1
ATOM 4326 C CA . ASN A 1 542 ? 16.797 3.637 5.426 1 97.19 542 ASN A CA 1
ATOM 4327 C C . ASN A 1 542 ? 15.469 3.318 4.75 1 97.19 542 ASN A C 1
ATOM 4329 O O . ASN A 1 542 ? 14.43 3.234 5.414 1 97.19 542 ASN A O 1
ATOM 4333 N N . VAL A 1 543 ? 15.539 3.27 3.455 1 98.38 543 VAL A N 1
ATOM 4334 C CA . VAL A 1 543 ? 14.461 2.736 2.627 1 98.38 543 VAL A CA 1
ATOM 4335 C C . VAL A 1 543 ? 14.859 1.372 2.072 1 98.38 543 VAL A C 1
ATOM 4337 O O . VAL A 1 543 ? 15.953 1.216 1.521 1 98.38 543 VAL A O 1
ATOM 4340 N N . THR A 1 544 ? 13.977 0.354 2.248 1 98.06 544 THR A N 1
ATOM 4341 C CA . THR A 1 544 ? 14.336 -1 1.848 1 98.06 544 THR A CA 1
ATOM 4342 C C . THR A 1 544 ? 13.234 -1.633 1.009 1 98.06 544 THR A C 1
ATOM 4344 O O . THR A 1 544 ? 12.094 -1.164 1.021 1 98.06 544 THR A O 1
ATOM 4347 N N . LEU A 1 545 ? 13.625 -2.6 0.204 1 97.12 545 LEU A N 1
ATOM 4348 C CA . LEU A 1 545 ? 12.695 -3.504 -0.463 1 97.12 545 LEU A CA 1
ATOM 4349 C C . LEU A 1 545 ? 12.812 -4.918 0.099 1 97.12 545 LEU A C 1
ATOM 4351 O O . LEU A 1 545 ? 13.922 -5.398 0.351 1 97.12 545 LEU A O 1
ATOM 4355 N N . ARG A 1 546 ? 11.711 -5.504 0.385 1 95.88 546 ARG A N 1
ATOM 4356 C CA . ARG A 1 546 ? 11.656 -6.906 0.79 1 95.88 546 ARG A CA 1
ATOM 4357 C C . ARG A 1 546 ? 10.992 -7.762 -0.283 1 95.88 546 ARG A C 1
ATOM 4359 O O . ARG A 1 546 ? 9.922 -7.41 -0.79 1 95.88 546 ARG A O 1
ATOM 4366 N N . MET A 1 547 ? 11.602 -8.867 -0.62 1 92.81 547 MET A N 1
ATOM 4367 C CA . MET A 1 547 ? 11.078 -9.773 -1.64 1 92.81 547 MET A CA 1
ATOM 4368 C C . MET A 1 547 ? 10.18 -10.836 -1.015 1 92.81 547 MET A C 1
ATOM 4370 O O . MET A 1 547 ? 10.383 -11.227 0.136 1 92.81 547 MET A O 1
ATOM 4374 N N . ALA A 1 548 ? 9.242 -11.242 -1.817 1 89.06 548 ALA A N 1
ATOM 4375 C CA . ALA A 1 548 ? 8.406 -12.367 -1.386 1 89.06 548 ALA A CA 1
ATOM 4376 C C . ALA A 1 548 ? 9.258 -13.609 -1.137 1 89.06 548 ALA A C 1
ATOM 4378 O O . ALA A 1 548 ? 10.141 -13.938 -1.933 1 89.06 548 ALA A O 1
ATOM 4379 N N . GLY A 1 549 ? 8.977 -14.297 0.005 1 83 549 GLY A N 1
ATOM 4380 C CA . GLY A 1 549 ? 9.68 -15.531 0.315 1 83 549 GLY A CA 1
ATOM 4381 C C . GLY A 1 549 ? 11.055 -15.305 0.918 1 83 549 GLY A C 1
ATOM 4382 O O . GLY A 1 549 ? 11.797 -16.25 1.147 1 83 549 GLY A O 1
ATOM 4383 N N . ASP A 1 550 ? 11.445 -14.062 1.036 1 82.69 550 ASP A N 1
ATOM 4384 C CA . ASP A 1 550 ? 12.742 -13.688 1.587 1 82.69 550 ASP A CA 1
ATOM 4385 C C . ASP A 1 550 ? 12.578 -12.664 2.711 1 82.69 550 ASP A C 1
ATOM 4387 O O . ASP A 1 550 ? 11.922 -11.641 2.537 1 82.69 550 ASP A O 1
ATOM 4391 N N . ASP A 1 551 ? 13.156 -12.898 3.842 1 83.44 551 ASP A N 1
ATOM 4392 C CA . ASP A 1 551 ? 13.031 -11.992 4.98 1 83.44 551 ASP A CA 1
ATOM 4393 C C . ASP A 1 551 ? 14.109 -10.914 4.938 1 83.44 551 ASP A C 1
ATOM 4395 O O . ASP A 1 551 ? 14.078 -9.969 5.727 1 83.44 551 ASP A O 1
ATOM 4399 N N . LYS A 1 552 ? 15.008 -11.039 3.992 1 89.25 552 LYS A N 1
ATOM 4400 C CA . LYS A 1 552 ? 16.094 -10.078 3.906 1 89.25 552 LYS A CA 1
ATOM 4401 C C . LYS A 1 552 ? 15.609 -8.734 3.379 1 89.25 552 LYS A C 1
ATOM 4403 O O . LYS A 1 552 ? 14.812 -8.68 2.441 1 89.25 552 LYS A O 1
ATOM 4408 N N . LEU A 1 553 ? 16.016 -7.656 3.992 1 93.31 553 LEU A N 1
ATOM 4409 C CA . LEU A 1 553 ? 15.75 -6.289 3.561 1 93.31 553 LEU A CA 1
ATOM 4410 C C . LEU A 1 553 ? 16.875 -5.762 2.678 1 93.31 553 LEU A C 1
ATOM 4412 O O . LEU A 1 553 ? 18.031 -5.773 3.078 1 93.31 553 LEU A O 1
ATOM 4416 N N . HIS A 1 554 ? 16.531 -5.352 1.548 1 96 554 HIS A N 1
ATOM 4417 C CA . HIS A 1 554 ? 17.5 -4.762 0.634 1 96 554 HIS A CA 1
ATOM 4418 C C . HIS A 1 554 ? 17.516 -3.24 0.744 1 96 554 HIS A C 1
ATOM 4420 O O . HIS A 1 554 ? 16.562 -2.578 0.339 1 96 554 HIS A O 1
ATOM 4426 N N . ILE A 1 555 ? 18.609 -2.686 1.216 1 97.5 555 ILE A N 1
ATOM 4427 C CA . ILE A 1 555 ? 18.734 -1.241 1.386 1 97.5 555 ILE A CA 1
ATOM 4428 C C . ILE A 1 555 ? 18.891 -0.572 0.023 1 97.5 555 ILE A C 1
ATOM 4430 O O . ILE A 1 555 ? 19.75 -0.974 -0.777 1 97.5 555 ILE A O 1
ATOM 4434 N N . LEU A 1 556 ? 18.078 0.382 -0.288 1 97.94 556 LEU A N 1
ATOM 4435 C CA . LEU A 1 556 ? 18.156 1.101 -1.556 1 97.94 556 LEU A CA 1
ATOM 4436 C C . LEU A 1 556 ? 19.109 2.279 -1.462 1 97.94 556 LEU A C 1
ATOM 4438 O O . LEU A 1 556 ? 19 3.113 -0.561 1 97.94 556 LEU A O 1
ATOM 4442 N N . GLU A 1 557 ? 20.031 2.428 -2.273 1 96.88 557 GLU A N 1
ATOM 4443 C CA . GLU A 1 557 ? 21.047 3.467 -2.389 1 96.88 557 GLU A CA 1
ATOM 4444 C C . GLU A 1 557 ? 21.641 3.512 -3.799 1 96.88 557 GLU A C 1
ATOM 4446 O O . GLU A 1 557 ? 21.578 2.523 -4.535 1 96.88 557 GLU A O 1
ATOM 4451 N N . PRO A 1 558 ? 22.234 4.645 -4.18 1 97.56 558 PRO A N 1
ATOM 4452 C CA . PRO A 1 558 ? 22.266 5.965 -3.541 1 97.56 558 PRO A CA 1
ATOM 4453 C C . PRO A 1 558 ? 20.984 6.77 -3.803 1 97.56 558 PRO A C 1
ATOM 4455 O O . PRO A 1 558 ? 20.141 6.355 -4.602 1 97.56 558 PRO A O 1
ATOM 4458 N N . TRP A 1 559 ? 20.891 7.906 -3.133 1 97.62 559 TRP A N 1
ATOM 4459 C CA . TRP A 1 559 ? 19.703 8.742 -3.279 1 97.62 559 TRP A CA 1
ATOM 4460 C C . TRP A 1 559 ? 20.062 10.102 -3.861 1 97.62 559 TRP A C 1
ATOM 4462 O O . TRP A 1 559 ? 21.094 10.68 -3.514 1 97.62 559 TRP A O 1
ATOM 4472 N N . SER A 1 560 ? 19.234 10.555 -4.773 1 96.25 560 SER A N 1
ATOM 4473 C CA . SER A 1 560 ? 19.203 11.93 -5.27 1 96.25 560 SER A CA 1
ATOM 4474 C C . SER A 1 560 ? 18 12.688 -4.727 1 96.25 560 SER A C 1
ATOM 4476 O O . SER A 1 560 ? 16.875 12.195 -4.789 1 96.25 560 SER A O 1
ATOM 4478 N N . MET A 1 561 ? 18.25 13.883 -4.16 1 96.38 561 MET A N 1
ATOM 4479 C CA . MET A 1 561 ? 17.172 14.617 -3.49 1 96.38 561 MET A CA 1
ATOM 4480 C C . MET A 1 561 ? 17 16 -4.102 1 96.38 561 MET A C 1
ATOM 4482 O O . MET A 1 561 ? 17.969 16.734 -4.281 1 96.38 561 MET A O 1
ATOM 4486 N N . HIS A 1 562 ? 15.773 16.312 -4.48 1 93.62 562 HIS A N 1
ATOM 4487 C CA . HIS A 1 562 ? 15.391 17.641 -4.945 1 93.62 562 HIS A CA 1
ATOM 4488 C C . HIS A 1 562 ? 14.656 18.422 -3.855 1 93.62 562 HIS A C 1
ATOM 4490 O O . HIS A 1 562 ? 13.57 18.016 -3.428 1 93.62 562 HIS A O 1
ATOM 4496 N N . SER A 1 563 ? 15.258 19.5 -3.398 1 92.06 563 SER A N 1
ATOM 4497 C CA . SER A 1 563 ? 14.656 20.375 -2.395 1 92.06 563 SER A CA 1
ATOM 4498 C C . SER A 1 563 ? 13.586 21.266 -3.01 1 92.06 563 SER A C 1
ATOM 4500 O O . SER A 1 563 ? 13.836 21.953 -4.008 1 92.06 56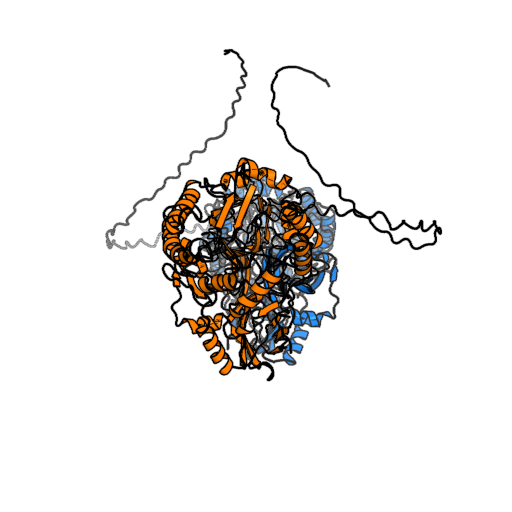3 SER A O 1
ATOM 4502 N N . LEU A 1 564 ? 12.359 21.219 -2.447 1 90.62 564 LEU A N 1
ATOM 4503 C CA . LEU A 1 564 ? 11.242 22.062 -2.871 1 90.62 564 LEU A CA 1
ATOM 4504 C C . LEU A 1 564 ? 10.656 22.828 -1.688 1 90.62 564 LEU A C 1
ATOM 4506 O O . LEU A 1 564 ? 9.523 22.578 -1.279 1 90.62 564 LEU A O 1
ATOM 4510 N N . PRO A 1 565 ? 11.359 23.859 -1.221 1 84.19 565 PRO A N 1
ATOM 4511 C CA . PRO A 1 565 ? 10.875 24.609 -0.053 1 84.19 565 PRO A CA 1
ATOM 4512 C C . PRO A 1 565 ? 9.586 25.375 -0.333 1 84.19 565 PRO A C 1
ATOM 4514 O O . PRO A 1 565 ? 8.797 25.609 0.583 1 84.19 565 PRO A O 1
ATOM 4517 N N . LEU A 1 566 ? 9.391 25.828 -1.532 1 79.31 566 LEU A N 1
ATOM 4518 C CA . LEU A 1 566 ? 8.203 26.516 -2.021 1 79.31 566 LEU A CA 1
ATOM 4519 C C . LEU A 1 566 ? 7.953 27.797 -1.225 1 79.31 566 LEU A C 1
ATOM 4521 O O . LEU A 1 566 ? 6.805 28.188 -1.024 1 79.31 566 LEU A O 1
ATOM 4525 N N . ASN A 1 567 ? 8.906 28.438 -0.55 1 68 567 ASN A N 1
ATOM 4526 C CA . ASN A 1 567 ? 8.766 29.719 0.146 1 68 567 ASN A CA 1
ATOM 4527 C C . ASN A 1 567 ? 8.883 30.891 -0.816 1 68 567 ASN A C 1
ATOM 4529 O O . ASN A 1 567 ? 8.062 31.812 -0.776 1 68 567 ASN A O 1
ATOM 4533 N N . ASN A 1 568 ? 9.977 31.031 -1.55 1 65.19 568 ASN A N 1
ATOM 4534 C CA . ASN A 1 568 ? 10.125 32.031 -2.594 1 65.19 568 ASN A CA 1
ATOM 4535 C C . ASN A 1 568 ? 9.758 31.484 -3.967 1 65.19 568 ASN A C 1
ATOM 4537 O O . ASN A 1 568 ? 10.578 30.844 -4.625 1 65.19 568 ASN A O 1
ATOM 4541 N N . THR A 1 569 ? 8.375 31.891 -4.285 1 72.5 569 THR A N 1
ATOM 4542 C CA . THR A 1 569 ? 7.82 31.141 -5.402 1 72.5 569 THR A CA 1
ATOM 4543 C C . THR A 1 569 ? 7.809 31.984 -6.672 1 72.5 569 THR A C 1
ATOM 4545 O O . THR A 1 569 ? 7.145 31.641 -7.652 1 72.5 569 THR A O 1
ATOM 4548 N N . GLU A 1 570 ? 8.5 33.062 -6.57 1 77.94 570 GLU A N 1
ATOM 4549 C CA . GLU A 1 570 ? 8.461 33.906 -7.77 1 77.94 570 GLU A CA 1
ATOM 4550 C C . GLU A 1 570 ? 9 33.156 -8.984 1 77.94 570 GLU A C 1
ATOM 4552 O O . GLU A 1 570 ? 8.438 33.25 -10.078 1 77.94 570 GLU A O 1
ATOM 4557 N N . ASP A 1 571 ? 10.078 32.469 -8.734 1 76.31 571 ASP A N 1
ATOM 4558 C CA . ASP A 1 571 ? 10.664 31.719 -9.828 1 76.31 571 ASP A CA 1
ATOM 4559 C C . ASP A 1 571 ? 9.734 30.578 -10.266 1 76.31 571 ASP A C 1
ATOM 4561 O O . ASP A 1 571 ? 9.594 30.312 -11.461 1 76.31 571 ASP A O 1
ATOM 4565 N N . LEU A 1 572 ? 9.211 29.938 -9.359 1 78.12 572 LEU A N 1
ATOM 4566 C CA . LEU A 1 572 ? 8.258 28.875 -9.664 1 78.12 572 LEU A CA 1
ATOM 4567 C C . LEU A 1 572 ? 7.074 29.406 -10.461 1 78.12 572 LEU A C 1
ATOM 4569 O O . LEU A 1 572 ? 6.66 28.797 -11.445 1 78.12 572 LEU A O 1
ATOM 4573 N N . LEU A 1 573 ? 6.59 30.531 -10.031 1 81.06 573 LEU A N 1
ATOM 4574 C CA . LEU A 1 573 ? 5.445 31.156 -10.695 1 81.06 573 LEU A CA 1
ATOM 4575 C C . LEU A 1 573 ? 5.789 31.531 -12.133 1 81.06 573 LEU A C 1
ATOM 4577 O O . LEU A 1 573 ? 4.98 31.328 -13.039 1 81.06 573 LEU A O 1
ATOM 4581 N N . SER A 1 574 ? 6.914 32.062 -12.234 1 82.88 574 SER A N 1
ATOM 4582 C CA . SER A 1 574 ? 7.348 32.469 -13.562 1 82.88 574 SER A CA 1
ATOM 4583 C C . SER A 1 574 ? 7.449 31.266 -14.5 1 82.88 574 SER A C 1
ATOM 4585 O O . SER A 1 574 ? 7.035 31.344 -15.664 1 82.88 574 SER A O 1
ATOM 4587 N N . GLN A 1 575 ? 7.965 30.266 -13.984 1 81.38 575 GLN A N 1
ATOM 4588 C CA . GLN A 1 575 ? 8.102 29.062 -14.789 1 81.38 575 GLN A CA 1
ATOM 4589 C C . GLN A 1 575 ? 6.742 28.484 -15.164 1 81.38 575 GLN A C 1
ATOM 4591 O O . GLN A 1 575 ? 6.535 28.047 -16.297 1 81.38 575 GLN A O 1
ATOM 4596 N N . LEU A 1 576 ? 5.902 28.438 -14.266 1 84.62 576 LEU A N 1
ATOM 4597 C CA . LEU A 1 576 ? 4.574 27.891 -14.516 1 84.62 576 LEU A CA 1
ATOM 4598 C C . LEU A 1 576 ? 3.811 28.734 -15.531 1 84.62 576 LEU A C 1
ATOM 4600 O O . LEU A 1 576 ? 3.113 28.203 -16.391 1 84.62 576 LEU A O 1
ATOM 4604 N N . ARG A 1 577 ? 3.977 30.031 -15.352 1 85.81 577 ARG A N 1
ATOM 4605 C CA . ARG A 1 577 ? 3.344 30.938 -16.297 1 85.81 577 ARG A CA 1
ATOM 4606 C C . ARG A 1 577 ? 3.844 30.688 -17.719 1 85.81 577 ARG A C 1
ATOM 4608 O O . ARG A 1 577 ? 3.049 30.625 -18.656 1 85.81 577 ARG A O 1
ATOM 4615 N N . ARG A 1 578 ? 5.094 30.547 -17.844 1 84.75 578 ARG A N 1
ATOM 4616 C CA . ARG A 1 578 ? 5.691 30.312 -19.156 1 84.75 578 ARG A CA 1
ATOM 4617 C C . ARG A 1 578 ? 5.203 28.984 -19.734 1 84.75 578 ARG A C 1
ATOM 4619 O O . ARG A 1 578 ? 4.914 28.906 -20.938 1 84.75 578 ARG A O 1
ATOM 4626 N N . ARG A 1 579 ? 5.168 28.047 -18.969 1 83 579 ARG A N 1
ATOM 4627 C CA . ARG A 1 579 ? 4.727 26.734 -19.438 1 83 579 ARG A CA 1
ATOM 4628 C C . ARG A 1 579 ? 3.262 26.75 -19.844 1 83 579 ARG A C 1
ATOM 4630 O O . ARG A 1 579 ? 2.863 26.062 -20.797 1 83 579 ARG A O 1
ATOM 4637 N N . PHE A 1 580 ? 2.492 27.438 -19.078 1 80.94 580 PHE A N 1
ATOM 4638 C CA . PHE A 1 580 ? 1.074 27.562 -19.391 1 80.94 580 PHE A CA 1
ATOM 4639 C C . PHE A 1 580 ? 0.878 28.281 -20.719 1 80.94 580 PHE A C 1
ATOM 4641 O O . PHE A 1 580 ? 0.012 27.891 -21.516 1 80.94 580 PHE A O 1
ATOM 4648 N N . GLN A 1 581 ? 1.642 29.25 -20.922 1 81.06 581 GLN A N 1
ATOM 4649 C CA . GLN A 1 581 ? 1.526 30.031 -22.156 1 81.06 581 GLN A CA 1
ATOM 4650 C C . GLN A 1 581 ? 1.989 29.234 -23.359 1 81.06 581 GLN A C 1
ATOM 4652 O O . GLN A 1 581 ? 1.438 29.375 -24.453 1 81.06 581 GLN A O 1
ATOM 4657 N N . ARG A 1 582 ? 2.979 28.484 -23.266 1 74.69 582 ARG A N 1
ATOM 4658 C CA . ARG A 1 582 ? 3.559 27.75 -24.391 1 74.69 582 ARG A CA 1
ATOM 4659 C C . ARG A 1 582 ? 2.682 26.562 -24.766 1 74.69 582 ARG A C 1
ATOM 4661 O O . ARG A 1 582 ? 2.596 26.203 -25.938 1 74.69 582 ARG A O 1
ATOM 4668 N N . ASN A 1 583 ? 2.182 25.75 -23.891 1 63 583 ASN A N 1
ATOM 4669 C CA . ASN A 1 583 ? 1.507 24.5 -24.188 1 63 583 ASN A CA 1
ATOM 4670 C C . ASN A 1 583 ? 0.148 24.406 -23.5 1 63 583 ASN A C 1
ATOM 4672 O O . ASN A 1 583 ? -0.006 23.688 -22.516 1 63 583 ASN A O 1
ATOM 4676 N N . PRO A 1 584 ? -0.747 25.281 -24.031 1 55.53 584 PRO A N 1
ATOM 4677 C CA . PRO A 1 584 ? -2.055 25.141 -23.391 1 55.53 584 PRO A CA 1
ATOM 4678 C C . PRO A 1 584 ? -2.668 23.75 -23.594 1 55.53 584 PRO A C 1
ATOM 4680 O O . PRO A 1 584 ? -3.824 23.531 -23.234 1 55.53 584 PRO A O 1
ATOM 4683 N N . LEU A 1 585 ? -2.064 22.844 -24.312 1 50.19 585 LEU A N 1
ATOM 4684 C CA . LEU A 1 585 ? -2.779 21.641 -24.734 1 50.19 585 LEU A CA 1
ATOM 4685 C C . LEU A 1 585 ? -3.291 20.875 -23.516 1 50.19 585 LEU A C 1
ATOM 4687 O O . LEU A 1 585 ? -2.66 20.875 -22.453 1 50.19 585 LEU A O 1
ATOM 4691 N N . PRO A 1 586 ? -4.68 20.672 -23.609 1 49.38 586 PRO A N 1
ATOM 4692 C CA . PRO A 1 586 ? -5.352 19.719 -22.719 1 49.38 586 PRO A CA 1
ATOM 4693 C C . PRO A 1 586 ? -4.516 18.469 -22.453 1 49.38 586 PRO A C 1
ATOM 4695 O O . PRO A 1 586 ? -4.496 17.547 -23.266 1 49.38 586 PRO A O 1
ATOM 4698 N N . LYS A 1 587 ? -3.242 18.562 -22.203 1 48.88 587 LYS A N 1
ATOM 4699 C CA . LYS A 1 587 ? -2.596 17.281 -21.953 1 48.88 587 LYS A CA 1
ATOM 4700 C C . LYS A 1 587 ? -3.439 16.406 -21.031 1 48.88 587 LYS A C 1
ATOM 4702 O O . LYS A 1 587 ? -4.211 16.922 -20.219 1 48.88 587 LYS A O 1
ATOM 4707 N N . GLN A 1 588 ? -3.492 15.148 -21.453 1 49.53 588 GLN A N 1
ATOM 4708 C CA . GLN A 1 588 ? -4.086 14.008 -20.781 1 49.53 588 GLN A CA 1
ATOM 4709 C C . GLN A 1 588 ? -3.83 14.07 -19.266 1 49.53 588 GLN A C 1
ATOM 4711 O O . GLN A 1 588 ? -2.688 13.938 -18.828 1 49.53 588 GLN A O 1
ATOM 4716 N N . ILE A 1 589 ? -4.586 14.953 -18.703 1 52.09 589 ILE A N 1
ATOM 4717 C CA . ILE A 1 589 ? -4.609 14.938 -17.234 1 52.09 589 ILE A CA 1
ATOM 4718 C C . ILE A 1 589 ? -4.5 13.5 -16.734 1 52.09 589 ILE A C 1
ATOM 4720 O O . ILE A 1 589 ? -5.352 12.656 -17.047 1 52.09 589 ILE A O 1
ATOM 4724 N N . VAL A 1 590 ? -3.199 13.008 -16.641 1 51.88 590 VAL A N 1
ATOM 4725 C CA . VAL A 1 590 ? -3.107 11.727 -15.953 1 51.88 590 VAL A CA 1
ATOM 4726 C C . VAL A 1 590 ? -3.732 11.828 -14.562 1 51.88 590 VAL A C 1
ATOM 4728 O O . VAL A 1 590 ? -3.35 12.688 -13.766 1 51.88 590 VAL A O 1
ATOM 4731 N N . HIS A 1 591 ? -4.879 11.328 -14.398 1 50.94 591 HIS A N 1
ATOM 4732 C CA . HIS A 1 591 ? -5.574 11.211 -13.125 1 50.94 591 HIS A CA 1
ATOM 4733 C C . HIS A 1 591 ? -4.617 10.797 -12.008 1 50.94 591 HIS A C 1
ATOM 4735 O O . HIS A 1 591 ? -3.764 9.93 -12.211 1 50.94 591 HIS A O 1
ATOM 4741 N N . GLY A 1 592 ? -4.633 11.492 -10.938 1 56.75 592 GLY A N 1
ATOM 4742 C CA . GLY A 1 592 ? -3.932 11.148 -9.711 1 56.75 592 GLY A CA 1
ATOM 4743 C C . GLY A 1 592 ? -2.537 11.734 -9.625 1 56.75 592 GLY A C 1
ATOM 4744 O O . GLY A 1 592 ? -1.798 11.469 -8.68 1 56.75 592 GLY A O 1
ATOM 4745 N N . SER A 1 593 ? -2.359 12.609 -10.523 1 68.62 593 SER A N 1
ATOM 4746 C CA . SER A 1 593 ? -0.975 13.062 -10.586 1 68.62 593 SER A CA 1
ATOM 4747 C C . SER A 1 593 ? -0.743 14.258 -9.672 1 68.62 593 SER A C 1
ATOM 4749 O O . SER A 1 593 ? -1.665 15.031 -9.406 1 68.62 593 SER A O 1
ATOM 4751 N N . VAL A 1 594 ? 0.322 14.258 -8.969 1 91.31 594 VAL A N 1
ATOM 4752 C CA . VAL A 1 594 ? 0.9 15.438 -8.328 1 91.31 594 VAL A CA 1
ATOM 4753 C C . VAL A 1 594 ? 1.233 16.484 -9.391 1 91.31 594 VAL A C 1
ATOM 4755 O O . VAL A 1 594 ? 2.098 16.266 -10.242 1 91.31 594 VAL A O 1
ATOM 4758 N N . ALA A 1 595 ? 0.421 17.594 -9.336 1 92.19 595 ALA A N 1
ATOM 4759 C CA . ALA A 1 595 ? 0.531 18.516 -10.477 1 92.19 595 ALA A CA 1
ATOM 4760 C C . ALA A 1 595 ? 0.253 19.953 -10.047 1 92.19 595 ALA A C 1
ATOM 4762 O O . ALA A 1 595 ? -0.294 20.188 -8.969 1 92.19 595 ALA A O 1
ATOM 4763 N N . PHE A 1 596 ? 0.645 20.844 -10.938 1 92.38 596 PHE A N 1
ATOM 4764 C CA . PHE A 1 596 ? 0.396 22.266 -10.766 1 92.38 596 PHE A CA 1
ATOM 4765 C C . PHE A 1 596 ? -0.728 22.734 -11.68 1 92.38 596 PHE A C 1
ATOM 4767 O O . PHE A 1 596 ? -0.825 22.297 -12.828 1 92.38 596 PHE A O 1
ATOM 4774 N N . TYR A 1 597 ? -1.559 23.531 -11.156 1 92.19 597 TYR A N 1
ATOM 4775 C CA . TYR A 1 597 ? -2.66 24.141 -11.891 1 92.19 597 TYR A CA 1
ATOM 4776 C C . TYR A 1 597 ? -2.586 25.656 -11.805 1 92.19 597 TYR A C 1
ATOM 4778 O O . TYR A 1 597 ? -2.08 26.219 -10.828 1 92.19 597 TYR A O 1
ATOM 4786 N N . TYR A 1 598 ? -3.07 26.312 -12.812 1 92.44 598 TYR A N 1
ATOM 4787 C CA . TYR A 1 598 ? -2.926 27.766 -12.961 1 92.44 598 TYR A CA 1
ATOM 4788 C C . TYR A 1 598 ? -4.215 28.391 -13.477 1 92.44 598 TYR A C 1
ATOM 4790 O O . TYR A 1 598 ? -4.887 27.828 -14.336 1 92.44 598 TYR A O 1
ATOM 4798 N N . GLY A 1 599 ? -4.602 29.484 -12.82 1 94.44 599 GLY A N 1
ATOM 4799 C CA . GLY A 1 599 ? -5.746 30.266 -13.266 1 94.44 599 GLY A CA 1
ATOM 4800 C C . GLY A 1 599 ? -5.57 31.75 -13.062 1 94.44 599 GLY A C 1
ATOM 4801 O O . GLY A 1 599 ? -4.719 32.188 -12.289 1 94.44 599 GLY A O 1
ATOM 4802 N N . THR A 1 600 ? -6.336 32.531 -13.844 1 95.31 600 THR A N 1
ATOM 4803 C CA . THR A 1 600 ? -6.348 34 -13.703 1 95.31 600 THR A CA 1
ATOM 4804 C C . THR A 1 600 ? -7.777 34.531 -13.648 1 95.31 600 THR A C 1
ATOM 4806 O O . THR A 1 600 ? -8.711 33.844 -14.109 1 95.31 600 THR A O 1
ATOM 4809 N N . PHE A 1 601 ? -7.938 35.656 -13.023 1 97.06 601 PHE A N 1
ATOM 4810 C CA . PHE A 1 601 ? -9.242 36.312 -12.977 1 97.06 601 PHE A CA 1
ATOM 4811 C C . PHE A 1 601 ? -9.094 37.781 -12.711 1 97.06 601 PHE A C 1
ATOM 4813 O O . PHE A 1 601 ? -8.188 38.219 -11.984 1 97.06 601 PHE A O 1
ATOM 4820 N N . PRO A 1 602 ? -9.898 38.625 -13.242 1 97.25 602 PRO A N 1
ATOM 4821 C CA . PRO A 1 602 ? -9.922 40.062 -12.938 1 97.25 602 PRO A CA 1
ATOM 4822 C C . PRO A 1 602 ? -10.82 40.406 -11.75 1 97.25 602 PRO A C 1
ATOM 4824 O O . PRO A 1 602 ? -11.82 39.719 -11.516 1 97.25 602 PRO A O 1
ATOM 4827 N N . LEU A 1 603 ? -10.438 41.469 -11.031 1 97.44 603 LEU A N 1
ATOM 4828 C CA . LEU A 1 603 ? -11.383 42.031 -10.062 1 97.44 603 LEU A CA 1
ATOM 4829 C C . LEU A 1 603 ? -12.469 42.844 -10.75 1 97.44 603 LEU A C 1
ATOM 4831 O O . LEU A 1 603 ? -12.227 43.438 -11.805 1 97.44 603 LEU A O 1
ATOM 4835 N N . PRO A 1 604 ? -13.633 42.812 -10.094 1 96.25 604 PRO A N 1
ATOM 4836 C CA . PRO A 1 604 ? -14.633 43.719 -10.625 1 96.25 604 PRO A CA 1
ATOM 4837 C C . PRO A 1 604 ? -14.148 45.188 -10.625 1 96.25 604 PRO A C 1
ATOM 4839 O O . PRO A 1 604 ? -13.398 45.594 -9.727 1 96.25 604 PRO A O 1
ATOM 4842 N N . SER A 1 605 ? -14.625 45.969 -11.586 1 94.94 605 SER A N 1
ATOM 4843 C CA . SER A 1 605 ? -14.164 47.344 -11.781 1 94.94 605 SER A CA 1
ATOM 4844 C C . SER A 1 605 ? -14.297 48.156 -10.492 1 94.94 605 SER A C 1
ATOM 4846 O O . SER A 1 605 ? -13.414 48.938 -10.164 1 94.94 605 SER A O 1
ATOM 4848 N N . ALA A 1 606 ? -15.305 47.938 -9.75 1 95 606 ALA A N 1
ATOM 4849 C CA . ALA A 1 606 ? -15.594 48.688 -8.539 1 95 606 ALA A CA 1
ATOM 4850 C C . ALA A 1 606 ? -14.609 48.375 -7.426 1 95 606 ALA A C 1
ATOM 4852 O O . ALA A 1 606 ? -14.461 49.125 -6.469 1 95 606 ALA A O 1
ATOM 4853 N N . LEU A 1 607 ? -13.859 47.312 -7.566 1 95.75 607 LEU A N 1
ATOM 4854 C CA . LEU A 1 607 ? -13.031 46.844 -6.461 1 95.75 607 LEU A CA 1
ATOM 4855 C C . LEU A 1 607 ? -11.555 46.812 -6.855 1 95.75 607 LEU A C 1
ATOM 4857 O O . LEU A 1 607 ? -10.711 46.344 -6.102 1 95.75 607 LEU A O 1
ATOM 4861 N N . LYS A 1 608 ? -11.203 47.375 -7.965 1 93.31 608 LYS A N 1
ATOM 4862 C CA . LYS A 1 608 ? -9.828 47.375 -8.453 1 93.31 608 LYS A CA 1
ATOM 4863 C C . LYS A 1 608 ? -8.93 48.25 -7.578 1 93.31 608 LYS A C 1
ATOM 4865 O O . LYS A 1 608 ? -7.77 47.906 -7.344 1 93.31 608 LYS A O 1
ATOM 4870 N N . LYS A 1 609 ? -9.469 49.312 -7.09 1 92.75 609 LYS A N 1
ATOM 4871 C CA . LYS A 1 609 ? -8.68 50.219 -6.281 1 92.75 609 LYS A CA 1
ATOM 4872 C C . LYS A 1 609 ? -8.656 49.781 -4.816 1 92.75 609 LYS A C 1
ATOM 4874 O O . LYS A 1 609 ? -7.668 50.031 -4.113 1 92.75 609 LYS A O 1
ATOM 4879 N N . GLU A 1 610 ? -9.711 49.219 -4.387 1 94.75 610 GLU A N 1
ATOM 4880 C CA . GLU A 1 610 ? -9.82 48.781 -2.998 1 94.75 610 GLU A CA 1
ATOM 4881 C C . GLU A 1 610 ? -10.43 47.406 -2.908 1 94.75 610 GLU A C 1
ATOM 4883 O O . GLU A 1 610 ? -11.594 47.25 -2.521 1 94.75 610 GLU A O 1
ATOM 4888 N N . PRO A 1 611 ? -9.547 46.469 -3.131 1 97.31 611 PRO A N 1
ATOM 4889 C CA . PRO A 1 611 ? -10.062 45.094 -3.021 1 97.31 611 PRO A CA 1
ATOM 4890 C C . PRO A 1 611 ? -10.609 44.781 -1.631 1 97.31 611 PRO A C 1
ATOM 4892 O O . PRO A 1 611 ? -10.375 45.531 -0.686 1 97.31 611 PRO A O 1
ATOM 4895 N N . GLN A 1 612 ? -11.406 43.75 -1.537 1 98.25 612 GLN A N 1
ATOM 4896 C CA . GLN A 1 612 ? -11.953 43.281 -0.278 1 98.25 612 GLN A CA 1
ATOM 4897 C C . GLN A 1 612 ? -11.414 41.875 0.05 1 98.25 612 GLN A C 1
ATOM 4899 O O . GLN A 1 612 ? -10.93 41.156 -0.836 1 98.25 612 GLN A O 1
ATOM 4904 N N . ASP A 1 613 ? -11.422 41.531 1.338 1 98.5 613 ASP A N 1
ATOM 4905 C CA . ASP A 1 613 ? -11.047 40.188 1.745 1 98.5 613 ASP A CA 1
ATOM 4906 C C . ASP A 1 613 ? -11.953 39.156 1.1 1 98.5 613 ASP A C 1
ATOM 4908 O O . ASP A 1 613 ? -13.016 39.469 0.578 1 98.5 613 ASP A O 1
ATOM 4912 N N . SER A 1 614 ? -11.469 37.938 1.079 1 98.81 614 SER A N 1
ATOM 4913 C CA . SER A 1 614 ? -12.258 36.812 0.533 1 98.81 614 SER A CA 1
ATOM 4914 C C . SER A 1 614 ? -11.805 35.5 1.105 1 98.81 614 SER A C 1
ATOM 4916 O O . SER A 1 614 ? -10.992 35.438 2.027 1 98.81 614 SER A O 1
ATOM 4918 N N . PHE A 1 615 ? -12.5 34.406 0.666 1 98.81 615 PHE A N 1
ATOM 4919 C CA . PHE A 1 615 ? -12.133 33.031 0.997 1 98.81 615 PHE A CA 1
ATOM 4920 C C . PHE A 1 615 ? -12.094 32.156 -0.256 1 98.81 615 PHE A C 1
ATOM 4922 O O . PHE A 1 615 ? -12.977 32.25 -1.112 1 98.81 615 PHE A O 1
ATOM 4929 N N . LEU A 1 616 ? -11.023 31.391 -0.372 1 98.88 616 LEU A N 1
ATOM 4930 C CA . LEU A 1 616 ? -10.883 30.484 -1.511 1 98.88 616 LEU A CA 1
ATOM 4931 C C . LEU A 1 616 ? -11.391 29.094 -1.169 1 98.88 616 LEU A C 1
ATOM 4933 O O . LEU A 1 616 ? -10.906 28.453 -0.232 1 98.88 616 LEU A O 1
ATOM 4937 N N . GLN A 1 617 ? -12.352 28.578 -1.911 1 98.69 617 GLN A N 1
ATOM 4938 C CA . GLN A 1 617 ? -12.984 27.281 -1.683 1 98.69 617 GLN A CA 1
ATOM 4939 C C . GLN A 1 617 ? -12.539 26.25 -2.717 1 98.69 617 GLN A C 1
ATOM 4941 O O . GLN A 1 617 ? -12.344 26.594 -3.889 1 98.69 617 GLN A O 1
ATOM 4946 N N . PHE A 1 618 ? -12.508 24.938 -2.348 1 97.81 618 PHE A N 1
ATOM 4947 C CA . PHE A 1 618 ? -11.836 23.938 -3.15 1 97.81 618 PHE A CA 1
ATOM 4948 C C . PHE A 1 618 ? -12.758 22.75 -3.412 1 97.81 618 PHE A C 1
ATOM 4950 O O . PHE A 1 618 ? -12.367 21.594 -3.219 1 97.81 618 PHE A O 1
ATOM 4957 N N . ASP A 1 619 ? -13.859 23 -3.963 1 95.62 619 ASP A N 1
ATOM 4958 C CA . ASP A 1 619 ? -14.781 21.906 -4.258 1 95.62 619 ASP A CA 1
ATOM 4959 C C . ASP A 1 619 ? -14.188 20.953 -5.289 1 95.62 619 ASP A C 1
ATOM 4961 O O . ASP A 1 619 ? -13.781 21.375 -6.375 1 95.62 619 ASP A O 1
ATOM 4965 N N . GLY A 1 620 ? -14.148 19.734 -4.914 1 93.5 620 GLY A N 1
ATOM 4966 C CA . GLY A 1 620 ? -13.664 18.703 -5.828 1 93.5 620 GLY A CA 1
ATOM 4967 C C . GLY A 1 620 ? -12.164 18.484 -5.746 1 93.5 620 GLY A C 1
ATOM 4968 O O . GLY A 1 620 ? -11.648 17.484 -6.23 1 93.5 620 GLY A O 1
ATOM 4969 N N . TRP A 1 621 ? -11.453 19.406 -5.223 1 95.31 621 TRP A N 1
ATOM 4970 C CA . TRP A 1 621 ? -10.016 19.234 -5.023 1 95.31 621 TRP A CA 1
ATOM 4971 C C . TRP A 1 621 ? -9.734 18.391 -3.783 1 95.31 621 TRP A C 1
ATOM 4973 O O . TRP A 1 621 ? -10.602 18.219 -2.926 1 95.31 621 TRP A O 1
ATOM 4983 N N . THR A 1 622 ? -8.562 17.875 -3.678 1 94.88 622 THR A N 1
ATOM 4984 C CA . THR A 1 622 ? -8.297 16.906 -2.617 1 94.88 622 THR A CA 1
ATOM 4985 C C . THR A 1 622 ? -7.383 17.516 -1.554 1 94.88 622 THR A C 1
ATOM 4987 O O . THR A 1 622 ? -7.805 17.734 -0.417 1 94.88 622 THR A O 1
ATOM 4990 N N . ARG A 1 623 ? -6.148 17.781 -1.888 1 96.25 623 ARG A N 1
ATOM 4991 C CA . ARG A 1 623 ? -5.148 18.297 -0.963 1 96.25 623 ARG A CA 1
ATOM 4992 C C . ARG A 1 623 ? -4.023 19 -1.716 1 96.25 623 ARG A C 1
ATOM 4994 O O . ARG A 1 623 ? -3.541 18.5 -2.734 1 96.25 623 ARG A O 1
ATOM 5001 N N . GLY A 1 624 ? -3.619 20.094 -1.152 1 97.06 624 GLY A N 1
ATOM 5002 C CA . GLY A 1 624 ? -2.518 20.797 -1.791 1 97.06 624 GLY A CA 1
ATOM 5003 C C . GLY A 1 624 ? -2.191 22.125 -1.131 1 97.06 624 GLY A C 1
ATOM 5004 O O . GLY A 1 624 ? -2.461 22.312 0.056 1 97.06 624 GLY A O 1
ATOM 5005 N N . ILE A 1 625 ? -1.396 22.938 -1.864 1 97 625 ILE A N 1
ATOM 5006 C CA . ILE A 1 625 ? -1.017 24.281 -1.464 1 97 625 ILE A CA 1
ATOM 5007 C C . ILE A 1 625 ? -1.562 25.297 -2.473 1 97 625 ILE A C 1
ATOM 5009 O O . ILE A 1 625 ? -1.542 25.047 -3.68 1 97 625 ILE A O 1
ATOM 5013 N N . ALA A 1 626 ? -1.975 26.438 -1.986 1 97 626 ALA A N 1
ATOM 5014 C CA . ALA A 1 626 ? -2.543 27.453 -2.871 1 97 626 ALA A CA 1
ATOM 5015 C C . ALA A 1 626 ? -1.81 28.781 -2.725 1 97 626 ALA A C 1
ATOM 5017 O O . ALA A 1 626 ? -1.446 29.172 -1.615 1 97 626 ALA A O 1
ATOM 5018 N N . TRP A 1 627 ? -1.604 29.469 -3.85 1 96.06 627 TRP A N 1
ATOM 5019 C CA . TRP A 1 627 ? -1.054 30.828 -3.895 1 96.06 627 TRP A CA 1
ATOM 5020 C C . TRP A 1 627 ? -1.976 31.766 -4.668 1 96.06 627 TRP A C 1
ATOM 5022 O O . TRP A 1 627 ? -2.592 31.359 -5.656 1 96.06 627 TRP A O 1
ATOM 5032 N N . VAL A 1 628 ? -2.08 32.938 -4.195 1 96.44 628 VAL A N 1
ATOM 5033 C CA . VAL A 1 628 ? -2.684 34.062 -4.934 1 96.44 628 VAL A CA 1
ATOM 5034 C C . VAL A 1 628 ? -1.648 35.156 -5.156 1 96.44 628 VAL A C 1
ATOM 5036 O O . VAL A 1 628 ? -1.139 35.75 -4.195 1 96.44 628 VAL A O 1
ATOM 5039 N N . ASN A 1 629 ? -1.308 35.406 -6.395 1 93.75 629 ASN A N 1
ATOM 5040 C CA . ASN A 1 629 ? -0.297 36.406 -6.77 1 93.75 629 ASN A CA 1
ATOM 5041 C C . ASN A 1 629 ? 1.001 36.188 -5.992 1 93.75 629 ASN A C 1
ATOM 5043 O O . ASN A 1 629 ? 1.596 37.156 -5.5 1 93.75 629 ASN A O 1
ATOM 5047 N N . GLY A 1 630 ? 1.314 34.938 -5.777 1 91.5 630 GLY A N 1
ATOM 5048 C CA . GLY A 1 630 ? 2.564 34.594 -5.117 1 91.5 630 GLY A CA 1
ATOM 5049 C C . GLY A 1 630 ? 2.443 34.531 -3.604 1 91.5 630 GLY A C 1
ATOM 5050 O O . GLY A 1 630 ? 3.334 34.031 -2.926 1 91.5 630 GLY A O 1
ATOM 5051 N N . PHE A 1 631 ? 1.401 35.062 -3.068 1 93.56 631 PHE A N 1
ATOM 5052 C CA . PHE A 1 631 ? 1.157 34.969 -1.633 1 93.56 631 PHE A CA 1
ATOM 5053 C C . PHE A 1 631 ? 0.711 33.562 -1.247 1 93.56 631 PHE A C 1
ATOM 5055 O O . PHE A 1 631 ? -0.337 33.094 -1.695 1 93.56 631 PHE A O 1
ATOM 5062 N N . ASN A 1 632 ? 1.467 32.844 -0.416 1 95.38 632 ASN A N 1
ATOM 5063 C CA . ASN A 1 632 ? 1.176 31.484 0.003 1 95.38 632 ASN A CA 1
ATOM 5064 C C . ASN A 1 632 ? 0.052 31.438 1.034 1 95.38 632 ASN A C 1
ATOM 5066 O O . ASN A 1 632 ? 0.261 31.781 2.201 1 95.38 632 ASN A O 1
ATOM 5070 N N . LEU A 1 633 ? -1.104 30.969 0.624 1 96.94 633 LEU A N 1
ATOM 5071 C CA . LEU A 1 633 ? -2.26 30.906 1.512 1 96.94 633 LEU A CA 1
ATOM 5072 C C . LEU A 1 633 ? -2.129 29.75 2.5 1 96.94 633 LEU A C 1
ATOM 5074 O O . LEU A 1 633 ? -2.668 29.812 3.607 1 96.94 633 LEU A O 1
ATOM 5078 N N . GLY A 1 634 ? -1.485 28.688 2.047 1 96.56 634 GLY A N 1
ATOM 5079 C CA . GLY A 1 634 ? -1.312 27.516 2.902 1 96.56 634 GLY A CA 1
ATOM 5080 C C . GLY A 1 634 ? -1.955 26.266 2.34 1 96.56 634 GLY A C 1
ATOM 5081 O O . GLY A 1 634 ? -2.207 26.172 1.136 1 96.56 634 GLY A O 1
ATOM 5082 N N . ARG A 1 635 ? -2.145 25.297 3.184 1 97.62 635 ARG A N 1
ATOM 5083 C CA . ARG A 1 635 ? -2.637 23.969 2.826 1 97.62 635 ARG A CA 1
ATOM 5084 C C . ARG A 1 635 ? -4.16 23.953 2.746 1 97.62 635 ARG A C 1
ATOM 5086 O O . ARG A 1 635 ? -4.836 24.562 3.578 1 97.62 635 ARG A O 1
ATOM 5093 N N . TYR A 1 636 ? -4.684 23.312 1.7 1 98.38 636 TYR A N 1
ATOM 5094 C CA . TYR A 1 636 ? -6.082 22.891 1.69 1 98.38 636 TYR A CA 1
ATOM 5095 C C . TYR A 1 636 ? -6.191 21.359 1.714 1 98.38 636 TYR A C 1
ATOM 5097 O O . TYR A 1 636 ? -5.34 20.672 1.153 1 98.38 636 TYR A O 1
ATOM 5105 N N . TRP A 1 637 ? -7.156 20.875 2.311 1 98 637 TRP A N 1
ATOM 5106 C CA . TRP A 1 637 ? -7.418 19.453 2.426 1 98 637 TRP A CA 1
ATOM 5107 C C . TRP A 1 637 ? -8.898 19.172 2.668 1 98 637 TRP A C 1
ATOM 5109 O O . TRP A 1 637 ? -9.266 18.578 3.674 1 98 637 TRP A O 1
ATOM 5119 N N . PRO A 1 638 ? -9.695 19.531 1.718 1 97.25 638 PRO A N 1
ATOM 5120 C CA . PRO A 1 638 ? -11.141 19.5 1.928 1 97.25 638 PRO A CA 1
ATOM 5121 C C . PRO A 1 638 ? -11.68 18.094 2.164 1 97.25 638 PRO A C 1
ATOM 5123 O O . PRO A 1 638 ? -12.695 17.922 2.846 1 97.25 638 PRO A O 1
ATOM 5126 N N . VAL A 1 639 ? -11.023 17.062 1.714 1 95.44 639 VAL A N 1
ATOM 5127 C CA . VAL A 1 639 ? -11.547 15.703 1.874 1 95.44 639 VAL A CA 1
ATOM 5128 C C . VAL A 1 639 ? -11.438 15.273 3.336 1 95.44 639 VAL A C 1
ATOM 5130 O O . VAL A 1 639 ? -12.164 14.391 3.789 1 95.44 639 VAL A O 1
ATOM 5133 N N . MET A 1 640 ? -10.539 15.891 4.031 1 96.69 640 MET A N 1
ATOM 5134 C CA . MET A 1 640 ? -10.375 15.617 5.457 1 96.69 640 MET A CA 1
ATOM 5135 C C . MET A 1 640 ? -11.211 16.578 6.289 1 96.69 640 MET A C 1
ATOM 5137 O O . MET A 1 640 ? -11.75 16.203 7.328 1 96.69 640 MET A O 1
ATOM 5141 N N . GLY A 1 641 ? -11.328 17.812 5.82 1 97.06 641 GLY A N 1
ATOM 5142 C CA . GLY A 1 641 ? -11.859 18.875 6.668 1 97.06 641 GLY A CA 1
ATOM 5143 C C . GLY A 1 641 ? -11.031 19.109 7.918 1 97.06 641 GLY A C 1
ATOM 5144 O O . GLY A 1 641 ? -9.922 18.609 8.039 1 97.06 641 GLY A O 1
ATOM 5145 N N . PRO A 1 642 ? -11.586 19.938 8.883 1 97.81 642 PRO A N 1
ATOM 5146 C CA . PRO A 1 642 ? -12.883 20.594 8.812 1 97.81 642 PRO A CA 1
ATOM 5147 C C . PRO A 1 642 ? -12.859 21.859 7.949 1 97.81 642 PRO A C 1
ATOM 5149 O O . PRO A 1 642 ? -13.906 22.359 7.539 1 97.81 642 PRO A O 1
ATOM 5152 N N . GLN A 1 643 ? -11.742 22.391 7.746 1 98.25 643 GLN A N 1
ATOM 5153 C CA . GLN A 1 643 ? -11.578 23.641 6.992 1 98.25 643 GLN A CA 1
ATOM 5154 C C . GLN A 1 643 ? -11.734 23.391 5.492 1 98.25 643 GLN A C 1
ATOM 5156 O O . GLN A 1 643 ? -10.984 22.609 4.906 1 98.25 643 GLN A O 1
ATOM 5161 N N . LEU A 1 644 ? -12.664 24.125 4.832 1 98.56 644 LEU A N 1
ATOM 5162 C CA . LEU A 1 644 ? -12.906 23.906 3.408 1 98.56 644 LEU A CA 1
ATOM 5163 C C . LEU A 1 644 ? -12.547 25.156 2.607 1 98.56 644 LEU A C 1
ATOM 5165 O O . LEU A 1 644 ? -12.57 25.141 1.374 1 98.56 644 LEU A O 1
ATOM 5169 N N . THR A 1 645 ? -12.195 26.25 3.307 1 98.81 645 THR A N 1
ATOM 5170 C CA . THR A 1 645 ? -11.828 27.484 2.639 1 98.81 645 THR A CA 1
ATOM 5171 C C . THR A 1 645 ? -10.531 28.047 3.211 1 98.81 645 THR A C 1
ATOM 5173 O O . THR A 1 645 ? -10.195 27.797 4.371 1 98.81 645 THR A O 1
ATOM 5176 N N . LEU A 1 646 ? -9.789 28.781 2.42 1 98.88 646 LEU A N 1
ATOM 5177 C CA . LEU A 1 646 ? -8.625 29.531 2.877 1 98.88 646 LEU A CA 1
ATOM 5178 C C . LEU A 1 646 ? -8.891 31.031 2.857 1 98.88 646 LEU A C 1
ATOM 5180 O O . LEU A 1 646 ? -9.438 31.547 1.883 1 98.88 646 LEU A O 1
ATOM 5184 N N . TYR A 1 647 ? -8.562 31.719 3.902 1 98.69 647 TYR A N 1
ATOM 5185 C CA . TYR A 1 647 ? -8.695 33.188 4.012 1 98.69 647 TYR A CA 1
ATOM 5186 C C . TYR A 1 647 ? -7.73 33.875 3.076 1 98.69 647 TYR A C 1
ATOM 5188 O O . TYR A 1 647 ? -6.551 33.531 3.014 1 98.69 647 TYR A O 1
ATOM 5196 N N . VAL A 1 648 ? -8.242 34.875 2.354 1 98.81 648 VAL A N 1
ATOM 5197 C CA . VAL A 1 648 ? -7.434 35.688 1.455 1 98.81 648 VAL A CA 1
ATOM 5198 C C . VAL A 1 648 ? -7.598 37.156 1.81 1 98.81 648 VAL A C 1
ATOM 5200 O O . VAL A 1 648 ? -8.617 37.781 1.489 1 98.81 648 VAL A O 1
ATOM 5203 N N . PRO A 1 649 ? -6.59 37.781 2.385 1 98.25 649 PRO A N 1
ATOM 5204 C CA . PRO A 1 649 ? -6.695 39.219 2.721 1 98.25 649 PRO A CA 1
ATOM 5205 C C . PRO A 1 649 ? -6.676 40.094 1.486 1 98.25 649 PRO A C 1
ATOM 5207 O O . PRO A 1 649 ? -6.09 39.75 0.464 1 98.25 649 PRO A O 1
ATOM 5210 N N . LYS A 1 650 ? -7.262 41.25 1.583 1 97.94 650 LYS A N 1
ATOM 5211 C CA . LYS A 1 650 ? -7.375 42.156 0.449 1 97.94 650 LYS A CA 1
ATOM 5212 C C . LYS A 1 650 ? -6 42.531 -0.092 1 97.94 650 LYS A C 1
ATOM 5214 O O . LYS A 1 650 ? -5.852 42.844 -1.282 1 97.94 650 LYS A O 1
ATOM 5219 N N . SER A 1 651 ? -4.957 42.5 0.75 1 96.75 651 SER A N 1
ATOM 5220 C CA . SER A 1 651 ? -3.607 42.875 0.348 1 96.75 651 SER A CA 1
ATOM 5221 C C . SER A 1 651 ? -3.018 41.875 -0.634 1 96.75 651 SER A C 1
ATOM 5223 O O . SER A 1 651 ? -2.016 42.156 -1.296 1 96.75 651 SER A O 1
ATOM 5225 N N . ALA A 1 652 ? -3.596 40.688 -0.78 1 96.62 652 ALA A N 1
ATOM 5226 C CA . ALA A 1 652 ? -3.094 39.656 -1.689 1 96.62 652 ALA A CA 1
ATOM 5227 C C . ALA A 1 652 ? -3.605 39.906 -3.109 1 96.62 652 ALA A C 1
ATOM 5229 O O . ALA A 1 652 ? -3.09 39.312 -4.062 1 96.62 652 ALA A O 1
ATOM 5230 N N . PHE A 1 653 ? -4.578 40.75 -3.262 1 97.81 653 PHE A N 1
ATOM 5231 C CA . PHE A 1 653 ? -5.234 40.906 -4.555 1 97.81 653 PHE A CA 1
ATOM 5232 C C . PHE A 1 653 ? -4.609 42.062 -5.34 1 97.81 653 PHE A C 1
ATOM 5234 O O . PHE A 1 653 ? -3.99 42.969 -4.762 1 97.81 653 PHE A O 1
ATOM 5241 N N . ARG A 1 654 ? -4.758 41.938 -6.629 1 96.88 654 ARG A N 1
ATOM 5242 C CA . ARG A 1 654 ? -4.438 42.938 -7.645 1 96.88 654 ARG A CA 1
ATOM 5243 C C . ARG A 1 654 ? -5.586 43.094 -8.633 1 96.88 654 ARG A C 1
ATOM 5245 O O . ARG A 1 654 ? -6.551 42.344 -8.602 1 96.88 654 ARG A O 1
ATOM 5252 N N . PRO A 1 655 ? -5.48 44.125 -9.461 1 96.69 655 PRO A N 1
ATOM 5253 C CA . PRO A 1 655 ? -6.555 44.281 -10.445 1 96.69 655 PRO A CA 1
ATOM 5254 C C . PRO A 1 655 ? -6.715 43.031 -11.328 1 96.69 655 PRO A C 1
ATOM 5256 O O . PRO A 1 655 ? -7.84 42.625 -11.609 1 96.69 655 PRO A O 1
ATOM 5259 N N . LEU A 1 656 ? -5.594 42.438 -11.789 1 96.12 656 LEU A N 1
ATOM 5260 C CA . LEU A 1 656 ? -5.531 41.125 -12.422 1 96.12 656 LEU A CA 1
ATOM 5261 C C . LEU A 1 656 ? -4.758 40.156 -11.555 1 96.12 656 LEU A C 1
ATOM 5263 O O . LEU A 1 656 ? -3.633 40.438 -11.133 1 96.12 656 LEU A O 1
ATOM 5267 N N . ASN A 1 657 ? -5.453 38.969 -11.305 1 97.12 657 ASN A N 1
ATOM 5268 C CA . ASN A 1 657 ? -4.898 38.062 -10.281 1 97.12 657 ASN A CA 1
ATOM 5269 C C . ASN A 1 657 ? -4.578 36.688 -10.859 1 97.12 657 ASN A C 1
ATOM 5271 O O . ASN A 1 657 ? -5.176 36.281 -11.844 1 97.12 657 ASN A O 1
ATOM 5275 N N . GLU A 1 658 ? -3.652 36.031 -10.211 1 94.56 658 GLU A N 1
ATOM 5276 C CA . GLU A 1 658 ? -3.264 34.656 -10.531 1 94.56 658 GLU A CA 1
ATOM 5277 C C . GLU A 1 658 ? -3.459 33.75 -9.328 1 94.56 658 GLU A C 1
ATOM 5279 O O . GLU A 1 658 ? -3.188 34.125 -8.188 1 94.56 658 GLU A O 1
ATOM 5284 N N . VAL A 1 659 ? -3.963 32.531 -9.641 1 96.38 659 VAL A N 1
ATOM 5285 C CA . VAL A 1 659 ? -4.07 31.469 -8.648 1 96.38 659 VAL A CA 1
ATOM 5286 C C . VAL A 1 659 ? -3.225 30.266 -9.086 1 96.38 659 VAL A C 1
ATOM 5288 O O . VAL A 1 659 ? -3.295 29.844 -10.234 1 96.38 659 VAL A O 1
ATOM 5291 N N . ILE A 1 660 ? -2.422 29.797 -8.227 1 94.75 660 ILE A N 1
ATOM 5292 C CA . ILE A 1 660 ? -1.655 28.578 -8.453 1 94.75 660 ILE A CA 1
ATOM 5293 C C . ILE A 1 660 ? -2.023 27.531 -7.402 1 94.75 660 ILE A C 1
ATOM 5295 O O . ILE A 1 660 ? -2.137 27.844 -6.219 1 94.75 660 ILE A O 1
ATOM 5299 N N . LEU A 1 661 ? -2.303 26.312 -7.871 1 95.31 661 LEU A N 1
ATOM 5300 C CA . LEU A 1 661 ? -2.49 25.156 -6.988 1 95.31 661 LEU A CA 1
ATOM 5301 C C . LEU A 1 661 ? -1.418 24.109 -7.234 1 95.31 661 LEU A C 1
ATOM 5303 O O . LEU A 1 661 ? -1.093 23.797 -8.383 1 95.31 661 LEU A O 1
ATOM 5307 N N . PHE A 1 662 ? -0.787 23.703 -6.258 1 95.5 662 PHE A N 1
ATOM 5308 C CA . PHE A 1 662 ? -0.041 22.453 -6.266 1 95.5 662 PHE A CA 1
ATOM 5309 C C . PHE A 1 662 ? -0.872 21.328 -5.672 1 95.5 662 PHE A C 1
ATOM 5311 O O . PHE A 1 662 ? -0.953 21.188 -4.449 1 95.5 662 PHE A O 1
ATOM 5318 N N . GLU A 1 663 ? -1.539 20.516 -6.559 1 95.88 663 GLU A N 1
ATOM 5319 C CA . GLU A 1 663 ? -2.438 19.438 -6.156 1 95.88 663 GLU A CA 1
ATOM 5320 C C . GLU A 1 663 ? -1.695 18.109 -6.055 1 95.88 663 GLU A C 1
ATOM 5322 O O . GLU A 1 663 ? -1.041 17.672 -7.012 1 95.88 663 GLU A O 1
ATOM 5327 N N . LEU A 1 664 ? -1.898 17.406 -4.934 1 95.75 664 LEU A N 1
ATOM 5328 C CA . LEU A 1 664 ? -1.02 16.297 -4.617 1 95.75 664 LEU A CA 1
ATOM 5329 C C . LEU A 1 664 ? -1.714 14.961 -4.895 1 95.75 664 LEU A C 1
ATOM 5331 O O . LEU A 1 664 ? -1.058 13.922 -4.996 1 95.75 664 LEU A O 1
ATOM 5335 N N . GLU A 1 665 ? -3.039 14.945 -5.004 1 92.31 665 GLU A N 1
ATOM 5336 C CA . GLU A 1 665 ? -3.705 13.641 -4.996 1 92.31 665 GLU A CA 1
ATOM 5337 C C . GLU A 1 665 ? -4.773 13.562 -6.086 1 92.31 665 GLU A C 1
ATOM 5339 O O . GLU A 1 665 ? -4.828 12.594 -6.84 1 92.31 665 GLU A O 1
ATOM 5344 N N . GLY A 1 666 ? -5.703 14.547 -6.07 1 89.31 666 GLY A N 1
ATOM 5345 C CA . GLY A 1 666 ? -6.801 14.469 -7.02 1 89.31 666 GLY A CA 1
ATOM 5346 C C . GLY A 1 666 ? -7.402 15.82 -7.348 1 89.31 666 GLY A C 1
ATOM 5347 O O . GLY A 1 666 ? -7.613 16.641 -6.453 1 89.31 666 GLY A O 1
ATOM 5348 N N . SER A 1 667 ? -7.641 16.016 -8.633 1 91.25 667 SER A N 1
ATOM 5349 C CA . SER A 1 667 ? -8.258 17.25 -9.117 1 91.25 667 SER A CA 1
ATOM 5350 C C . SER A 1 667 ? -9.609 16.969 -9.758 1 91.25 667 SER A C 1
ATOM 5352 O O . SER A 1 667 ? -9.867 15.859 -10.227 1 91.25 667 SER A O 1
ATOM 5354 N N . PRO A 1 668 ? -10.461 17.891 -9.734 1 90.69 668 PRO A N 1
ATOM 5355 C CA . PRO A 1 668 ? -11.742 17.719 -10.43 1 90.69 668 PRO A CA 1
ATOM 5356 C C . PRO A 1 668 ? -11.625 17.953 -11.938 1 90.69 668 PRO A C 1
ATOM 5358 O O . PRO A 1 668 ? -12.633 17.938 -12.648 1 90.69 668 PRO A O 1
ATOM 5361 N N . CYS A 1 669 ? -10.508 18.141 -12.445 1 87.62 669 CYS A N 1
ATOM 5362 C CA . CYS A 1 669 ? -10.312 18.625 -13.805 1 87.62 669 CYS A CA 1
ATOM 5363 C C . CYS A 1 669 ? -10.57 17.531 -14.82 1 87.62 669 CYS A C 1
ATOM 5365 O O . CYS A 1 669 ? -10.656 17.797 -16.016 1 87.62 669 CYS A O 1
ATOM 5367 N N . GLU A 1 670 ? -10.719 16.312 -14.367 1 76.25 670 GLU A N 1
ATOM 5368 C CA . GLU A 1 670 ? -11.047 15.234 -15.297 1 76.25 670 GLU A CA 1
ATOM 5369 C C . GLU A 1 670 ? -12.516 15.297 -15.711 1 76.25 670 GLU A C 1
ATOM 5371 O O . GLU A 1 670 ? -12.906 14.719 -16.734 1 76.25 670 GLU A O 1
ATOM 5376 N N . GLN A 1 671 ? -13.266 15.945 -14.922 1 76.94 671 GLN A N 1
ATOM 5377 C CA . GLN A 1 671 ? -14.688 16.078 -15.219 1 76.94 671 GLN A CA 1
ATOM 5378 C C . GLN A 1 671 ? -14.977 17.406 -15.914 1 76.94 671 GLN A C 1
ATOM 5380 O O . GLN A 1 671 ? -14.445 18.453 -15.523 1 76.94 671 GLN A O 1
ATOM 5385 N N . ASP A 1 672 ? -15.781 17.328 -16.797 1 74.5 672 ASP A N 1
ATOM 5386 C CA . ASP A 1 672 ? -16.094 18.531 -17.594 1 74.5 672 ASP A CA 1
ATOM 5387 C C . ASP A 1 672 ? -16.734 19.609 -16.719 1 74.5 672 ASP A C 1
ATOM 5389 O O . ASP A 1 672 ? -17.688 19.328 -15.984 1 74.5 672 ASP A O 1
ATOM 5393 N N . GLY A 1 673 ? -16.188 20.766 -16.781 1 79.12 673 GLY A N 1
ATOM 5394 C CA . GLY A 1 673 ? -16.75 21.953 -16.156 1 79.12 673 GLY A CA 1
ATOM 5395 C C . GLY A 1 673 ? -16.469 22.031 -14.664 1 79.12 673 GLY A C 1
ATOM 5396 O O . GLY A 1 673 ? -16.953 22.938 -13.984 1 79.12 673 GLY A O 1
ATOM 5397 N N . LYS A 1 674 ? -15.656 21.188 -14.219 1 89.06 674 LYS A N 1
ATOM 5398 C CA . LYS A 1 674 ? -15.469 21.156 -12.766 1 89.06 674 LYS A CA 1
ATOM 5399 C C . LYS A 1 674 ? -14.07 21.625 -12.383 1 89.06 674 LYS A C 1
ATOM 5401 O O . LYS A 1 674 ? -13.773 21.797 -11.195 1 89.06 674 LYS A O 1
ATOM 5406 N N . CYS A 1 675 ? -13.266 22 -13.398 1 91.94 675 CYS A N 1
ATOM 5407 C CA . CYS A 1 675 ? -11.891 22.391 -13.109 1 91.94 675 CYS A CA 1
ATOM 5408 C C . CYS A 1 675 ? -11.812 23.844 -12.664 1 91.94 675 CYS A C 1
ATOM 5410 O O . CYS A 1 675 ? -11.328 24.703 -13.406 1 91.94 675 CYS A O 1
ATOM 5412 N N . LYS A 1 676 ? -12.219 24.109 -11.469 1 97 676 LYS A N 1
ATOM 5413 C CA . LYS A 1 676 ? -12.297 25.484 -11 1 97 676 LYS A CA 1
ATOM 5414 C C . LYS A 1 676 ? -12.188 25.562 -9.477 1 97 676 LYS A C 1
ATOM 5416 O O . LYS A 1 676 ? -12.352 24.547 -8.789 1 97 676 LYS A O 1
ATOM 5421 N N . VAL A 1 677 ? -11.75 26.656 -9.008 1 98.25 677 VAL A N 1
ATOM 5422 C CA . VAL A 1 677 ? -11.914 27.047 -7.617 1 98.25 677 VAL A CA 1
ATOM 5423 C C . VAL A 1 677 ? -12.875 28.234 -7.523 1 98.25 677 VAL A C 1
ATOM 5425 O O . VAL A 1 677 ? -13.242 28.828 -8.547 1 98.25 677 VAL A O 1
ATOM 5428 N N . GLN A 1 678 ? -13.289 28.5 -6.238 1 98.62 678 GLN A N 1
ATOM 5429 C CA . GLN A 1 678 ? -14.281 29.562 -6.09 1 98.62 678 GLN A CA 1
ATOM 5430 C C . GLN A 1 678 ? -13.938 30.484 -4.922 1 98.62 678 GLN A C 1
ATOM 5432 O O . GLN A 1 678 ? -13.672 30 -3.812 1 98.62 678 GLN A O 1
ATOM 5437 N N . PHE A 1 679 ? -13.898 31.812 -5.195 1 98.75 679 PHE A N 1
ATOM 5438 C CA . PHE A 1 679 ? -13.82 32.781 -4.109 1 98.75 679 PHE A CA 1
ATOM 5439 C C . PHE A 1 679 ? -15.211 33.062 -3.537 1 98.75 679 PHE A C 1
ATOM 5441 O O . PHE A 1 679 ? -16.125 33.406 -4.273 1 98.75 679 PHE A O 1
ATOM 5448 N N . VAL A 1 680 ? -15.32 32.906 -2.213 1 98.81 680 VAL A N 1
ATOM 5449 C CA . VAL A 1 680 ? -16.594 33.125 -1.525 1 98.81 680 VAL A CA 1
ATOM 5450 C C . VAL A 1 680 ? -16.422 34.188 -0.431 1 98.81 680 VAL A C 1
ATOM 5452 O O . VAL A 1 680 ? -15.297 34.562 -0.11 1 98.81 680 VAL A O 1
ATOM 5455 N N . ASP A 1 681 ? -17.531 34.656 0.15 1 98.44 681 ASP A N 1
ATOM 5456 C CA . ASP A 1 681 ? -17.453 35.781 1.084 1 98.44 681 ASP A CA 1
ATOM 5457 C C . ASP A 1 681 ? -17.625 35.312 2.525 1 98.44 681 ASP A C 1
ATOM 5459 O O . ASP A 1 681 ? -17.734 36.125 3.445 1 98.44 681 ASP A O 1
ATOM 5463 N N . SER A 1 682 ? -17.719 34 2.699 1 98 682 SER A N 1
ATOM 5464 C CA . SER A 1 682 ? -17.844 33.406 4.031 1 98 682 SER A CA 1
ATOM 5465 C C . SER A 1 682 ? -16.969 32.188 4.18 1 98 682 SER A C 1
ATOM 5467 O O . SER A 1 682 ? -16.812 31.406 3.234 1 98 682 SER A O 1
ATOM 5469 N N . PRO A 1 683 ? -16.422 32.031 5.336 1 98.19 683 PRO A N 1
ATOM 5470 C CA . PRO A 1 683 ? -15.586 30.844 5.555 1 98.19 683 PRO A CA 1
ATOM 5471 C C . PRO A 1 683 ? -16.406 29.578 5.812 1 98.19 683 PRO A C 1
ATOM 5473 O O . PRO A 1 683 ? -17.562 29.672 6.242 1 98.19 683 PRO A O 1
ATOM 5476 N N . ILE A 1 684 ? -15.898 28.406 5.508 1 98.38 684 ILE A N 1
ATOM 5477 C CA . ILE A 1 684 ? -16.422 27.109 5.926 1 98.38 684 ILE A CA 1
ATOM 5478 C C . ILE A 1 684 ? -15.359 26.375 6.754 1 98.38 684 ILE A C 1
ATOM 5480 O O . ILE A 1 684 ? -14.469 25.734 6.203 1 98.38 684 ILE A O 1
ATOM 5484 N N . LEU A 1 685 ? -15.492 26.391 8.07 1 98 685 LEU A N 1
ATOM 5485 C CA . LEU A 1 685 ? -14.461 25.891 8.961 1 98 685 LEU A CA 1
ATOM 5486 C C . LEU A 1 685 ? -14.938 24.625 9.672 1 98 685 LEU A C 1
ATOM 5488 O O . LEU A 1 685 ? -14.188 24.016 10.445 1 98 685 LEU A O 1
ATOM 5492 N N . ASN A 1 686 ? -16.141 24.203 9.406 1 97.44 686 ASN A N 1
ATOM 5493 C CA . ASN A 1 686 ? -16.672 23.016 10.047 1 97.44 686 ASN A CA 1
ATOM 5494 C C . ASN A 1 686 ? -17.281 22.047 9.023 1 97.44 686 ASN A C 1
ATOM 5496 O O . ASN A 1 686 ? -18.438 21.656 9.156 1 97.44 686 ASN A O 1
ATOM 5500 N N . GLY A 1 687 ? -16.484 21.781 8.031 1 96.44 687 GLY A N 1
ATOM 5501 C CA . GLY A 1 687 ? -16.891 20.75 7.09 1 96.44 687 GLY A CA 1
ATOM 5502 C C . GLY A 1 687 ? -16.859 19.359 7.688 1 96.44 687 GLY A C 1
ATOM 5503 O O . GLY A 1 687 ? -16.469 19.172 8.844 1 96.44 687 GLY A O 1
ATOM 5504 N N . SER A 1 688 ? -17.375 18.391 6.934 1 95.62 688 SER A N 1
ATOM 5505 C CA . SER A 1 688 ? -17.406 17 7.387 1 95.62 688 SER A CA 1
ATOM 5506 C C . SER A 1 688 ? -16 16.453 7.629 1 95.62 688 SER A C 1
ATOM 5508 O O . SER A 1 688 ? -15.078 16.781 6.891 1 95.62 688 SER A O 1
ATOM 5510 N N . THR A 1 689 ? -15.883 15.672 8.664 1 96.88 689 THR A N 1
ATOM 5511 C CA . THR A 1 689 ? -14.594 15.086 9.016 1 96.88 689 THR A CA 1
ATOM 5512 C C . THR A 1 689 ? -14.734 13.586 9.281 1 96.88 689 THR A C 1
ATOM 5514 O O . THR A 1 689 ? -15.82 13.109 9.594 1 96.88 689 THR A O 1
ATOM 5517 N N . PRO A 1 690 ? -13.648 12.859 9.102 1 95.31 690 PRO A N 1
ATOM 5518 C CA . PRO A 1 690 ? -13.664 11.43 9.414 1 95.31 690 PRO A CA 1
ATOM 5519 C C . PRO A 1 690 ? -13.945 11.156 10.891 1 95.31 690 PRO A C 1
ATOM 5521 O O . PRO A 1 690 ? -14.695 10.227 11.219 1 95.31 690 PRO A O 1
ATOM 5524 N N . HIS A 1 691 ? -13.359 11.945 11.836 1 92.88 691 HIS A N 1
ATOM 5525 C CA . HIS A 1 691 ? -13.594 11.789 13.266 1 92.88 691 HIS A CA 1
ATOM 5526 C C . HIS A 1 691 ? -14.836 12.555 13.703 1 92.88 691 HIS A C 1
ATOM 5528 O O . HIS A 1 691 ? -15.195 13.57 13.102 1 92.88 691 HIS A O 1
ATOM 5534 N N . ILE A 1 692 ? -15.398 12.055 14.781 1 88.81 692 ILE A N 1
ATOM 5535 C CA . ILE A 1 692 ? -16.641 12.664 15.242 1 88.81 692 ILE A CA 1
ATOM 5536 C C . ILE A 1 692 ? -16.344 13.594 16.422 1 88.81 692 ILE A C 1
ATOM 5538 O O . ILE A 1 692 ? -17 14.633 16.578 1 88.81 692 ILE A O 1
ATOM 5542 N N . GLU A 1 693 ? -15.367 13.273 17.156 1 88.19 693 GLU A N 1
ATOM 5543 C CA . GLU A 1 693 ? -15.031 14.07 18.328 1 88.19 693 GLU A CA 1
ATOM 5544 C C . GLU A 1 693 ? -14.07 15.203 17.969 1 88.19 693 GLU A C 1
ATOM 5546 O O . GLU A 1 693 ? -13.047 14.969 17.328 1 88.19 693 GLU A O 1
ATOM 5551 N N . SER A 1 694 ? -14.391 16.359 18.422 1 86.25 694 SER A N 1
ATOM 5552 C CA . SER A 1 694 ? -13.523 17.5 18.156 1 86.25 694 SER A CA 1
ATOM 5553 C C . SER A 1 694 ? -12.273 17.469 19.016 1 86.25 694 SER A C 1
ATOM 5555 O O . SER A 1 694 ? -12.258 16.797 20.062 1 86.25 694 SER A O 1
ATOM 5557 N N . PRO A 1 695 ? -11.32 18.219 18.609 1 84.62 695 PRO A N 1
ATOM 5558 C CA . PRO A 1 695 ? -10.117 18.312 19.453 1 84.62 695 PRO A CA 1
ATOM 5559 C C . PRO A 1 695 ? -10.406 18.844 20.844 1 84.62 695 PRO A C 1
ATOM 5561 O O . PRO A 1 695 ? -9.82 18.375 21.828 1 84.62 695 PRO A O 1
ATOM 5564 N N . LEU A 1 696 ? -11.281 19.797 20.922 1 82.5 696 LEU A N 1
ATOM 5565 C CA . LEU A 1 696 ? -11.641 20.344 22.234 1 82.5 696 LEU A CA 1
ATOM 5566 C C . LEU A 1 696 ? -12.289 19.281 23.109 1 82.5 696 LEU A C 1
ATOM 5568 O O . LEU A 1 696 ? -11.938 19.125 24.281 1 82.5 696 LEU A O 1
ATOM 5572 N N . SER A 1 697 ? -13.234 18.578 22.484 1 83 697 SER A N 1
ATOM 5573 C CA . SER A 1 697 ? -13.898 17.516 23.203 1 83 697 SER A CA 1
ATOM 5574 C C . SER A 1 697 ? -12.898 16.438 23.656 1 83 697 SER A C 1
ATOM 5576 O O . SER A 1 697 ? -13 15.922 24.766 1 83 697 SER A O 1
ATOM 5578 N N . LEU A 1 698 ? -11.992 16.172 22.781 1 79 698 LEU A N 1
ATOM 5579 C CA . LEU A 1 698 ? -10.945 15.219 23.094 1 79 698 LEU A CA 1
ATOM 5580 C C . LEU A 1 698 ? -10.102 15.703 24.266 1 79 698 LEU A C 1
ATOM 5582 O O . LEU A 1 698 ? -9.805 14.938 25.188 1 79 698 LEU A O 1
ATOM 5586 N N . ALA A 1 699 ? -9.742 16.953 24.25 1 76.31 699 ALA A N 1
ATOM 5587 C CA . ALA A 1 699 ? -8.922 17.547 25.297 1 76.31 699 ALA A CA 1
ATOM 5588 C C . ALA A 1 699 ? -9.664 17.562 26.625 1 76.31 699 ALA A C 1
ATOM 5590 O O . ALA A 1 699 ? -9.07 17.281 27.672 1 76.31 699 ALA A O 1
ATOM 5591 N N . GLN A 1 700 ? -10.922 17.844 26.656 1 76.56 700 GLN A N 1
ATOM 5592 C CA . GLN A 1 700 ? -11.75 17.891 27.859 1 76.56 700 GLN A CA 1
ATOM 5593 C C . GLN A 1 700 ? -11.906 16.5 28.469 1 76.56 700 GLN A C 1
ATOM 5595 O O . GLN A 1 700 ? -11.914 16.344 29.688 1 76.56 700 GLN A O 1
ATOM 5600 N N . ARG A 1 701 ? -12.023 15.508 27.578 1 71.25 701 ARG A N 1
ATOM 5601 C CA . ARG A 1 701 ? -12.18 14.133 28.031 1 71.25 701 ARG A CA 1
ATOM 5602 C C . ARG A 1 701 ? -10.914 13.625 28.703 1 71.25 701 ARG A C 1
ATOM 5604 O O . ARG A 1 701 ? -10.977 12.953 29.734 1 71.25 701 ARG A O 1
ATOM 5611 N N . ILE A 1 702 ? -9.812 13.914 28.141 1 66 702 ILE A N 1
ATOM 5612 C CA . ILE A 1 702 ? -8.531 13.43 28.656 1 66 702 ILE A CA 1
ATOM 5613 C C . ILE A 1 702 ? -8.219 14.102 29.984 1 66 702 ILE A C 1
ATOM 5615 O O . ILE A 1 702 ? -7.668 13.477 30.891 1 66 702 ILE A O 1
ATOM 5619 N N . SER A 1 703 ? -8.594 15.344 30.141 1 62.75 703 SER A N 1
ATOM 5620 C CA . SER A 1 703 ? -8.297 16.094 31.359 1 62.75 703 SER A CA 1
ATOM 5621 C C . SER A 1 703 ? -9.219 15.68 32.5 1 62.75 703 SER A C 1
ATOM 5623 O O . SER A 1 703 ? -8.914 15.914 33.656 1 62.75 703 SER A O 1
ATOM 5625 N N . GLY A 1 704 ? -10.203 14.516 32.312 1 51.47 704 GLY A N 1
ATOM 5626 C CA . GLY A 1 704 ? -11.109 13.945 33.281 1 51.47 704 GLY A CA 1
ATOM 5627 C C . GLY A 1 704 ? -12.102 14.945 33.844 1 51.47 704 GLY A C 1
ATOM 5628 O O . GLY A 1 704 ? -13.18 14.57 34.312 1 51.47 704 GLY A O 1
ATOM 5629 N N . ASP A 1 705 ? -11.648 16.031 34.469 1 45.06 705 ASP A N 1
ATOM 5630 C CA . ASP A 1 705 ? -12.461 16.875 35.344 1 45.06 705 ASP A CA 1
ATOM 5631 C C . ASP A 1 705 ? -13.18 17.953 34.562 1 45.06 705 ASP A C 1
ATOM 5633 O O . ASP A 1 705 ? -13.625 18.953 35.125 1 45.06 705 ASP A O 1
ATOM 5637 N N . GLY A 1 706 ? -13.523 17.656 33.344 1 42.97 706 GLY A N 1
ATOM 5638 C CA . GLY A 1 706 ? -14.219 18.719 32.625 1 42.97 706 GLY A CA 1
ATOM 5639 C C . GLY A 1 706 ? -13.406 20 32.562 1 42.97 706 GLY A C 1
ATOM 5640 O O . GLY A 1 706 ? -13.867 20.984 31.969 1 42.97 706 GLY A O 1
ATOM 5641 N N . LEU A 1 707 ? -12.414 20.062 33.344 1 44.28 707 LEU A N 1
ATOM 5642 C CA . LEU A 1 707 ? -11.57 21.25 33.375 1 44.28 707 LEU A CA 1
ATOM 5643 C C . LEU A 1 707 ? -10.516 21.188 32.281 1 44.28 707 LEU A C 1
ATOM 5645 O O . LEU A 1 707 ? -9.867 20.156 32.094 1 44.28 707 LEU A O 1
ATOM 5649 N N . PHE A 1 708 ? -10.672 21.828 31.25 1 46.09 708 PHE A N 1
ATOM 5650 C CA . PHE A 1 708 ? -9.766 21.891 30.109 1 46.09 708 PHE A CA 1
ATOM 5651 C C . PHE A 1 708 ? -8.344 22.203 30.562 1 46.09 708 PHE A C 1
ATOM 5653 O O . PHE A 1 708 ? -8.016 23.359 30.828 1 46.09 708 PHE A O 1
ATOM 5660 N N . ASP A 1 709 ? -7.781 21.312 31.422 1 40.84 709 ASP A N 1
ATOM 5661 C CA . ASP A 1 709 ? -6.363 21.438 31.719 1 40.84 709 ASP A CA 1
ATOM 5662 C C . ASP A 1 709 ? -5.5 20.812 30.625 1 40.84 709 ASP A C 1
ATOM 5664 O O . ASP A 1 709 ? -5.891 19.812 30.031 1 40.84 709 ASP A O 1
ATOM 5668 N N . LEU A 1 710 ? -4.66 21.547 29.969 1 43.78 710 LEU A N 1
ATOM 5669 C CA . LEU A 1 710 ? -3.691 21.188 28.938 1 43.78 710 LEU A CA 1
ATOM 5670 C C . LEU A 1 710 ? -2.92 19.938 29.328 1 43.78 710 LEU A C 1
ATOM 5672 O O . LEU A 1 710 ? -1.961 19.547 28.656 1 43.78 710 LEU A O 1
ATOM 5676 N N . SER A 1 711 ? -3.174 19.312 30.516 1 36.66 711 SER A N 1
ATOM 5677 C CA . SER A 1 711 ? -2.24 18.281 30.953 1 36.66 711 SER A CA 1
ATOM 5678 C C . SER A 1 711 ? -2.377 17.031 30.109 1 36.66 711 SER A C 1
ATOM 5680 O O . SER A 1 711 ? -1.645 16.047 30.312 1 36.66 711 SER A O 1
ATOM 5682 N N . GLY A 1 712 ? -3.412 16.859 29.453 1 37.31 712 GLY A N 1
ATOM 5683 C CA . GLY A 1 712 ? -3.512 15.539 28.859 1 37.31 712 GLY A CA 1
ATOM 5684 C C . GLY A 1 712 ? -2.615 15.359 27.641 1 37.31 712 GLY A C 1
ATOM 5685 O O . GLY A 1 712 ? -2.104 16.344 27.094 1 37.31 712 GLY A O 1
ATOM 5686 N N . PRO A 1 713 ? -2.1 14.156 27.453 1 35.16 713 PRO A N 1
ATOM 5687 C CA . PRO A 1 713 ? -1.356 13.969 26.203 1 35.16 713 PRO A CA 1
ATOM 5688 C C . PRO A 1 713 ? -2.068 14.57 25 1 35.16 713 PRO A C 1
ATOM 5690 O O . PRO A 1 713 ? -3.195 14.18 24.688 1 35.16 713 PRO A O 1
ATOM 5693 N N . VAL A 1 714 ? -2.004 15.812 24.891 1 33.28 714 VAL A N 1
ATOM 5694 C CA . VAL A 1 714 ? -2.529 16.453 23.688 1 33.28 714 VAL A CA 1
ATOM 5695 C C . VAL A 1 714 ? -1.779 15.945 22.453 1 33.28 714 VAL A C 1
ATOM 5697 O O . VAL A 1 714 ? -0.547 15.883 22.453 1 33.28 714 VAL A O 1
ATOM 5700 N N . MET B 1 1 ? 33.062 -5.602 54.719 1 16.12 1 MET B N 1
ATOM 5701 C CA . MET B 1 1 ? 34.25 -6.441 54.562 1 16.12 1 MET B CA 1
ATOM 5702 C C . MET B 1 1 ? 33.906 -7.734 53.844 1 16.12 1 MET B C 1
ATOM 5704 O O . MET B 1 1 ? 34.594 -8.102 52.875 1 16.12 1 MET B O 1
ATOM 5708 N N . ARG B 1 2 ? 33.5 -8.617 54.594 1 15.33 2 ARG B N 1
ATOM 5709 C CA . ARG B 1 2 ? 33.781 -10.039 54.781 1 15.33 2 ARG B CA 1
ATOM 5710 C C . ARG B 1 2 ? 32.938 -10.875 53.812 1 15.33 2 ARG B C 1
ATOM 5712 O O . ARG B 1 2 ? 31.844 -10.453 53.406 1 15.33 2 ARG B O 1
ATOM 5719 N N . GLU B 1 3 ? 33.344 -12.094 53.562 1 15.8 3 GLU B N 1
ATOM 5720 C CA . GLU B 1 3 ? 33.656 -13.211 52.688 1 15.8 3 GLU B CA 1
ATOM 5721 C C . GLU B 1 3 ? 32.5 -14.172 52.594 1 15.8 3 GLU B C 1
ATOM 5723 O O . GLU B 1 3 ? 32.438 -15 51.656 1 15.8 3 GLU B O 1
ATOM 5728 N N . MET B 1 4 ? 31.578 -14.188 53.438 1 15.45 4 MET B N 1
ATOM 5729 C CA . MET B 1 4 ? 31.406 -15.539 53.969 1 15.45 4 MET B CA 1
ATOM 5730 C C . MET B 1 4 ? 30.625 -16.406 53 1 15.45 4 MET B C 1
ATOM 5732 O O . MET B 1 4 ? 29.766 -15.914 52.25 1 15.45 4 MET B O 1
ATOM 5736 N N . GLY B 1 5 ? 30.734 -17.672 53.125 1 15.3 5 GLY B N 1
ATOM 5737 C CA . GLY B 1 5 ? 31.125 -18.984 52.656 1 15.3 5 GLY B CA 1
ATOM 5738 C C . GLY B 1 5 ? 29.938 -19.844 52.25 1 15.3 5 GLY B C 1
ATOM 5739 O O . GLY B 1 5 ? 30.062 -20.688 51.344 1 15.3 5 GLY B O 1
ATOM 5740 N N . TRP B 1 6 ? 28.812 -19.812 52.875 1 15.39 6 TRP B N 1
ATOM 5741 C CA . TRP B 1 6 ? 28.562 -21.188 53.312 1 15.39 6 TRP B CA 1
ATOM 5742 C C . TRP B 1 6 ? 27.922 -22 52.188 1 15.39 6 TRP B C 1
ATOM 5744 O O . TRP B 1 6 ? 27.359 -21.422 51.25 1 15.39 6 TRP B O 1
ATOM 5754 N N . LEU B 1 7 ? 27.156 -22.969 52.5 1 15.28 7 LEU B N 1
ATOM 5755 C CA . LEU B 1 7 ? 27.297 -24.422 52.469 1 15.28 7 LEU B CA 1
ATOM 5756 C C . LEU B 1 7 ? 26.609 -25.016 51.25 1 15.28 7 LEU B C 1
ATOM 5758 O O . LEU B 1 7 ? 25.938 -24.297 50.5 1 15.28 7 LEU B O 1
ATOM 5762 N N . VAL B 1 8 ? 25.594 -25.906 51.312 1 15.4 8 VAL B N 1
ATOM 5763 C CA . VAL B 1 8 ? 25.656 -27.375 51.344 1 15.4 8 VAL B CA 1
ATOM 5764 C C . VAL B 1 8 ? 25.016 -27.938 50.062 1 15.4 8 VAL B C 1
ATOM 5766 O O . VAL B 1 8 ? 25.625 -28.734 49.344 1 15.4 8 VAL B O 1
ATOM 5769 N N . THR B 1 9 ? 23.953 -28.5 50.094 1 15.22 9 THR B N 1
ATOM 5770 C CA . THR B 1 9 ? 23.906 -29.953 49.969 1 15.22 9 THR B CA 1
ATOM 5771 C C . THR B 1 9 ? 23.625 -30.344 48.5 1 15.22 9 THR B C 1
ATOM 5773 O O . THR B 1 9 ? 23.203 -29.5 47.719 1 15.22 9 THR B O 1
ATOM 5776 N N . ILE B 1 10 ? 22.641 -31.297 48.188 1 15.58 10 ILE B N 1
ATOM 5777 C CA . ILE B 1 10 ? 22.797 -32.719 47.969 1 15.58 10 ILE B CA 1
ATOM 5778 C C . ILE B 1 10 ? 22.609 -33.062 46.5 1 15.58 10 ILE B C 1
ATOM 5780 O O . ILE B 1 10 ? 23.453 -33.719 45.875 1 15.58 10 ILE B O 1
ATOM 5784 N N . THR B 1 11 ? 21.484 -33.438 46.062 1 15.19 11 THR B N 1
ATOM 5785 C CA . THR B 1 11 ? 21.281 -34.812 45.625 1 15.19 11 THR B CA 1
ATOM 5786 C C . THR B 1 11 ? 21.422 -34.938 44.125 1 15.19 11 THR B C 1
ATOM 5788 O O . THR B 1 11 ? 21.297 -33.938 43.406 1 15.19 11 THR B O 1
ATOM 5791 N N . PHE B 1 12 ? 20.906 -36.062 43.531 1 15.48 12 PHE B N 1
ATOM 5792 C CA . PHE B 1 12 ? 21.406 -37.281 42.875 1 15.48 12 PHE B CA 1
ATOM 5793 C C . PHE B 1 12 ? 21.359 -37.156 41.375 1 15.48 12 PHE B C 1
ATOM 5795 O O . PHE B 1 12 ? 22.359 -37.375 40.688 1 15.48 12 PHE B O 1
ATOM 5802 N N . CYS B 1 13 ? 20.234 -37.531 40.75 1 14.73 13 CYS B N 1
ATOM 5803 C CA . CYS B 1 13 ? 20.156 -38.781 39.969 1 14.73 13 CYS B CA 1
ATOM 5804 C C . CYS B 1 13 ? 20.422 -38.531 38.5 1 14.73 13 CYS B C 1
ATOM 5806 O O . CYS B 1 13 ? 20.359 -37.375 38.031 1 14.73 13 CYS B O 1
ATOM 5808 N N . LEU B 1 14 ? 19.484 -39.031 37.625 1 15.36 14 LEU B N 1
ATOM 5809 C CA . LEU B 1 14 ? 19.656 -40.219 36.781 1 15.36 14 LEU B CA 1
ATOM 5810 C C . LEU B 1 14 ? 20.234 -39.844 35.438 1 15.36 14 LEU B C 1
ATOM 5812 O O . LEU B 1 14 ? 20.234 -38.688 35.031 1 15.36 14 LEU B O 1
ATOM 5816 N N . LEU B 1 15 ? 19.766 -40.594 34.406 1 14.77 15 LEU B N 1
ATOM 5817 C CA . LEU B 1 15 ? 20.234 -41.594 33.438 1 14.77 15 LEU B CA 1
ATOM 5818 C C . LEU B 1 15 ? 20.297 -40.969 32.031 1 14.77 15 LEU B C 1
ATOM 5820 O O . LEU B 1 15 ? 21.25 -41.219 31.281 1 14.77 15 LEU B O 1
ATOM 5824 N N . GLU B 1 16 ? 19.266 -40.344 31.469 1 15.7 16 GLU B N 1
ATOM 5825 C CA . GLU B 1 16 ? 18.969 -41.062 30.234 1 15.7 16 GLU B CA 1
ATOM 5826 C C . GLU B 1 16 ? 20 -40.75 29.156 1 15.7 16 GLU B C 1
ATOM 5828 O O . GLU B 1 16 ? 20.609 -39.656 29.188 1 15.7 16 GLU B O 1
ATOM 5833 N N . PHE B 1 17 ? 19.984 -41.656 28.031 1 15.34 17 PHE B N 1
ATOM 5834 C CA . PHE B 1 17 ? 20.703 -42.438 27.031 1 15.34 17 PHE B CA 1
ATOM 5835 C C . PHE B 1 17 ? 20.922 -41.625 25.766 1 15.34 17 PHE B C 1
ATOM 5837 O O . PHE B 1 17 ? 22 -41.688 25.156 1 15.34 17 PHE B O 1
ATOM 5844 N N . HIS B 1 18 ? 19.969 -41 25.156 1 15 18 HIS B N 1
ATOM 5845 C CA . HIS B 1 18 ? 19.781 -41.531 23.812 1 15 18 HIS B CA 1
ATOM 5846 C C . HIS B 1 18 ? 20.922 -41.094 22.891 1 15 18 HIS B C 1
ATOM 5848 O O . HIS B 1 18 ? 21.594 -40.094 23.156 1 15 18 HIS B O 1
ATOM 5854 N N . PHE B 1 19 ? 20.719 -41.469 21.516 1 14.88 19 PHE B N 1
ATOM 5855 C CA . PHE B 1 19 ? 21.297 -42.25 20.422 1 14.88 19 PHE B CA 1
ATOM 5856 C C . PHE B 1 19 ? 22.094 -41.344 19.484 1 14.88 19 PHE B C 1
ATOM 5858 O O . PHE B 1 19 ? 23.266 -41.656 19.203 1 14.88 19 PHE B O 1
ATOM 5865 N N . ALA B 1 20 ? 21.516 -40.875 18.281 1 14.44 20 ALA B N 1
ATOM 5866 C CA . ALA B 1 20 ? 21.781 -41.469 16.984 1 14.44 20 ALA B CA 1
ATOM 5867 C C . ALA B 1 20 ? 22.938 -40.75 16.281 1 14.44 20 ALA B C 1
ATOM 5869 O O . ALA B 1 20 ? 23.281 -39.625 16.625 1 14.44 20 ALA B O 1
ATOM 5870 N N . ALA B 1 21 ? 22.812 -40.688 14.789 1 14.7 21 ALA B N 1
ATOM 5871 C CA . ALA B 1 21 ? 23.531 -41.375 13.719 1 14.7 21 ALA B CA 1
ATOM 5872 C C . ALA B 1 21 ? 24.641 -40.469 13.148 1 14.7 21 ALA B C 1
ATOM 5874 O O . ALA B 1 21 ? 24.625 -39.25 13.352 1 14.7 21 ALA B O 1
ATOM 5875 N N . PRO B 1 22 ? 24.953 -40.75 11.719 1 14.98 22 PRO B N 1
ATOM 5876 C CA . PRO B 1 22 ? 26.062 -41.344 10.945 1 14.98 22 PRO B CA 1
ATOM 5877 C C . PRO B 1 22 ? 26.828 -40.281 10.141 1 14.98 22 PRO B C 1
ATOM 5879 O O . PRO B 1 22 ? 28.062 -40.219 10.219 1 14.98 22 PRO B O 1
ATOM 5882 N N . PHE B 1 23 ? 26.359 -39.969 8.758 1 14.43 23 PHE B N 1
ATOM 5883 C CA . PHE B 1 23 ? 27.031 -40.375 7.527 1 14.43 23 PHE B CA 1
ATOM 5884 C C . PHE B 1 23 ? 27.984 -39.281 7.043 1 14.43 23 PHE B C 1
ATOM 5886 O O . PHE B 1 23 ? 27.906 -38.125 7.492 1 14.43 23 PHE B O 1
ATOM 5893 N N . GLU B 1 24 ? 27.969 -39.031 5.59 1 14.85 24 GLU B N 1
ATOM 5894 C CA . GLU B 1 24 ? 28.906 -39.469 4.566 1 14.85 24 GLU B CA 1
ATOM 5895 C C . GLU B 1 24 ? 29.828 -38.312 4.133 1 14.85 24 GLU B C 1
ATOM 5897 O O . GLU B 1 24 ? 31.047 -38.469 4.098 1 14.85 24 GLU B O 1
ATOM 5902 N N . GLY B 1 25 ? 29.453 -37.375 3.131 1 15.23 25 GLY B N 1
ATOM 5903 C CA . GLY B 1 25 ? 29.969 -37.469 1.772 1 15.23 25 GLY B CA 1
ATOM 5904 C C . GLY B 1 25 ? 31.172 -36.594 1.514 1 15.23 25 GLY B C 1
ATOM 5905 O O . GLY B 1 25 ? 31.281 -35.5 2.064 1 15.23 25 GLY B O 1
ATOM 5906 N N . PHE B 1 26 ? 32.312 -37.156 0.847 1 15.59 26 PHE B N 1
ATOM 5907 C CA . PHE B 1 26 ? 33.719 -36.875 0.559 1 15.59 26 PHE B CA 1
ATOM 5908 C C . PHE B 1 26 ? 33.875 -35.875 -0.568 1 15.59 26 PHE B C 1
ATOM 5910 O O . PHE B 1 26 ? 34.844 -35.094 -0.587 1 15.59 26 PHE B O 1
ATOM 5917 N N . SER B 1 27 ? 32.938 -35.625 -1.45 1 15 27 SER B N 1
ATOM 5918 C CA . SER B 1 27 ? 33.688 -35.719 -2.713 1 15 27 SER B CA 1
ATOM 5919 C C . SER B 1 27 ? 34.719 -34.625 -2.854 1 15 27 SER B C 1
ATOM 5921 O O . SER B 1 27 ? 34.625 -33.594 -2.199 1 15 27 SER B O 1
ATOM 5923 N N . ILE B 1 28 ? 35.562 -34.688 -4.055 1 15.61 28 ILE B N 1
ATOM 5924 C CA . ILE B 1 28 ? 36.875 -34.75 -4.707 1 15.61 28 ILE B CA 1
ATOM 5925 C C . ILE B 1 28 ? 37.188 -33.406 -5.391 1 15.61 28 ILE B C 1
ATOM 5927 O O . ILE B 1 28 ? 38.344 -32.969 -5.41 1 15.61 28 ILE B O 1
ATOM 5931 N N . ASN B 1 29 ? 36.219 -32.562 -5.848 1 15.6 29 ASN B N 1
ATOM 5932 C CA . ASN B 1 29 ? 36.625 -32.219 -7.207 1 15.6 29 ASN B CA 1
ATOM 5933 C C . ASN B 1 29 ? 37.906 -31.375 -7.219 1 15.6 29 ASN B C 1
ATOM 5935 O O . ASN B 1 29 ? 38.125 -30.609 -6.289 1 15.6 29 ASN B O 1
ATOM 5939 N N . SER B 1 30 ? 38.719 -31.594 -8.273 1 15.96 30 SER B N 1
ATOM 5940 C CA . SER B 1 30 ? 40 -31.516 -8.961 1 15.96 30 SER B CA 1
ATOM 5941 C C . SER B 1 30 ? 40.25 -30.109 -9.477 1 15.96 30 SER B C 1
ATOM 5943 O O . SER B 1 30 ? 39.531 -29.609 -10.344 1 15.96 30 SER B O 1
ATOM 5945 N N . ARG B 1 31 ? 40.25 -28.969 -8.68 1 16.16 31 ARG B N 1
ATOM 5946 C CA . ARG B 1 31 ? 40.594 -27.703 -9.328 1 16.16 31 ARG B CA 1
ATOM 5947 C C . ARG B 1 31 ? 41.844 -27.859 -10.195 1 16.16 31 ARG B C 1
ATOM 5949 O O . ARG B 1 31 ? 42.906 -28.188 -9.695 1 16.16 31 ARG B O 1
ATOM 5956 N N . PHE B 1 32 ? 41.656 -28.359 -11.516 1 16.17 32 PHE B N 1
ATOM 5957 C CA . PHE B 1 32 ? 42.562 -28.594 -12.625 1 16.17 32 PHE B CA 1
ATOM 5958 C C . PHE B 1 32 ? 43.375 -27.344 -12.93 1 16.17 32 PHE B C 1
ATOM 5960 O O . PHE B 1 32 ? 42.844 -26.359 -13.438 1 16.17 32 PHE B O 1
ATOM 5967 N N . GLU B 1 33 ? 44.031 -26.719 -12 1 17.47 33 GLU B N 1
ATOM 5968 C CA . GLU B 1 33 ? 44.844 -25.578 -12.398 1 17.47 33 GLU B CA 1
ATOM 5969 C C . GLU B 1 33 ? 45.75 -25.922 -13.562 1 17.47 33 GLU B C 1
ATOM 5971 O O . GLU B 1 33 ? 46.469 -26.953 -13.523 1 17.47 33 GLU B O 1
ATOM 5976 N N . ASN B 1 34 ? 45.375 -25.469 -14.75 1 17.14 34 ASN B N 1
ATOM 5977 C CA . ASN B 1 34 ? 45.969 -25.672 -16.078 1 17.14 34 ASN B CA 1
ATOM 5978 C C . ASN B 1 34 ? 47.406 -25.219 -16.125 1 17.14 34 ASN B C 1
ATOM 5980 O O . ASN B 1 34 ? 47.875 -24.672 -17.141 1 17.14 34 ASN B O 1
ATOM 5984 N N . GLN B 1 35 ? 48.156 -25.312 -15.023 1 16.34 35 GLN B N 1
ATOM 5985 C CA . GLN B 1 35 ? 49.5 -24.781 -15.203 1 16.34 35 GLN B CA 1
ATOM 5986 C C . GLN B 1 35 ? 50.188 -25.438 -16.406 1 16.34 35 GLN B C 1
ATOM 5988 O O . GLN B 1 35 ? 50.062 -26.641 -16.625 1 16.34 35 GLN B O 1
ATOM 5993 N N . SER B 1 36 ? 50.688 -24.594 -17.391 1 16.88 36 SER B N 1
ATOM 5994 C CA . SER B 1 36 ? 51.156 -24.797 -18.766 1 16.88 36 SER B CA 1
ATOM 5995 C C . SER B 1 36 ? 52.344 -25.766 -18.812 1 16.88 36 SER B C 1
ATOM 5997 O O . SER B 1 36 ? 52.406 -26.625 -19.703 1 16.88 36 SER B O 1
ATOM 5999 N N . SER B 1 37 ? 53.375 -25.469 -18 1 17.31 37 SER B N 1
ATOM 6000 C CA . SER B 1 37 ? 54.594 -25.484 -18.781 1 17.31 37 SER B CA 1
ATOM 6001 C C . SER B 1 37 ? 55.031 -26.906 -19.156 1 17.31 37 SER B C 1
ATOM 6003 O O . SER B 1 37 ? 54.281 -27.859 -18.906 1 17.31 37 SER B O 1
ATOM 6005 N N . THR B 1 38 ? 56.312 -27.25 -18.938 1 16.97 38 THR B N 1
ATOM 6006 C CA . THR B 1 38 ? 57.375 -27.797 -19.766 1 16.97 38 THR B CA 1
ATOM 6007 C C . THR B 1 38 ? 57.406 -29.312 -19.656 1 16.97 38 THR B C 1
ATOM 6009 O O . THR B 1 38 ? 57.938 -29.984 -20.562 1 16.97 38 THR B O 1
ATOM 6012 N N . ARG B 1 39 ? 57.094 -29.875 -18.344 1 16.28 39 ARG B N 1
ATOM 6013 C CA . ARG B 1 39 ? 58.188 -30.797 -18 1 16.28 39 ARG B CA 1
ATOM 6014 C C . ARG B 1 39 ? 58.219 -31.969 -18.969 1 16.28 39 ARG B C 1
ATOM 6016 O O . ARG B 1 39 ? 57.219 -32.25 -19.672 1 16.28 39 ARG B O 1
ATOM 6023 N N . ASP B 1 40 ? 58.812 -33.125 -18.344 1 16.34 40 ASP B N 1
ATOM 6024 C CA . ASP B 1 40 ? 59.688 -34.188 -18.797 1 16.34 40 ASP B CA 1
ATOM 6025 C C . ASP B 1 40 ? 58.906 -35.281 -19.516 1 16.34 40 ASP B C 1
ATOM 6027 O O . ASP B 1 40 ? 57.719 -35.469 -19.281 1 16.34 40 ASP B O 1
ATOM 6031 N N . THR B 1 41 ? 59.5 -35.906 -20.5 1 18.14 41 THR B N 1
ATOM 6032 C CA . THR B 1 41 ? 59.406 -36.812 -21.656 1 18.14 41 THR B CA 1
ATOM 6033 C C . THR B 1 41 ? 58.938 -38.188 -21.219 1 18.14 41 THR B C 1
ATOM 6035 O O . THR B 1 41 ? 58.938 -39.125 -22.031 1 18.14 41 THR B O 1
ATOM 6038 N N . SER B 1 42 ? 58.281 -38.25 -19.812 1 17 42 SER B N 1
ATOM 6039 C CA . SER B 1 42 ? 58.656 -39.625 -19.453 1 17 42 SER B CA 1
ATOM 6040 C C . SER B 1 42 ? 58.062 -40.625 -20.453 1 17 42 SER B C 1
ATOM 6042 O O . SER B 1 42 ? 57.094 -40.312 -21.141 1 17 42 SER B O 1
ATOM 6044 N N . PRO B 1 43 ? 58.562 -41.906 -20.344 1 19.22 43 PRO B N 1
ATOM 6045 C CA . PRO B 1 43 ? 58.625 -42.969 -21.328 1 19.22 43 PRO B CA 1
ATOM 6046 C C . PRO B 1 43 ? 57.25 -43.625 -21.547 1 19.22 43 PRO B C 1
ATOM 6048 O O . PRO B 1 43 ? 56.438 -43.688 -20.609 1 19.22 43 PRO B O 1
ATOM 6051 N N . PHE B 1 44 ? 56.594 -43.406 -22.672 1 18.95 44 PHE B N 1
ATOM 6052 C CA . PHE B 1 44 ? 55.375 -43.875 -23.312 1 18.95 44 PHE B CA 1
ATOM 6053 C C . PHE B 1 44 ? 55.25 -45.375 -23.141 1 18.95 44 PHE B C 1
ATOM 6055 O O . PHE B 1 44 ? 55.906 -46.156 -23.828 1 18.95 44 PHE B O 1
ATOM 6062 N N . VAL B 1 45 ? 55.344 -45.875 -21.734 1 19.27 45 VAL B N 1
ATOM 6063 C CA . VAL B 1 45 ? 55.406 -47.312 -21.891 1 19.27 45 VAL B CA 1
ATOM 6064 C C . VAL B 1 45 ? 54.156 -47.812 -22.625 1 19.27 45 VAL B C 1
ATOM 6066 O O . VAL B 1 45 ? 53.062 -47.312 -22.375 1 19.27 45 VAL B O 1
ATOM 6069 N N . SER B 1 46 ? 54.375 -48.438 -23.703 1 18.19 46 SER B N 1
ATOM 6070 C CA . SER B 1 46 ? 53.594 -49.156 -24.703 1 18.19 46 SER B CA 1
ATOM 6071 C C . SER B 1 46 ? 52.719 -50.219 -24.062 1 18.19 46 SER B C 1
ATOM 6073 O O . SER B 1 46 ? 53.219 -51.125 -23.391 1 18.19 46 SER B O 1
ATOM 6075 N N . LEU B 1 47 ? 51.625 -49.688 -23.375 1 18.67 47 LEU B N 1
ATOM 6076 C CA . LEU B 1 47 ? 50.656 -50.594 -22.781 1 18.67 47 LEU B CA 1
ATOM 6077 C C . LEU B 1 47 ? 50.281 -51.719 -23.75 1 18.67 47 LEU B C 1
ATOM 6079 O O . LEU B 1 47 ? 49.844 -51.438 -24.859 1 18.67 47 LEU B O 1
ATOM 6083 N N . ASP B 1 48 ? 51 -52.75 -23.594 1 18.41 48 ASP B N 1
ATOM 6084 C CA . ASP B 1 48 ? 50.875 -53.969 -24.391 1 18.41 48 ASP B CA 1
ATOM 6085 C C . ASP B 1 48 ? 49.438 -54.469 -24.406 1 18.41 48 ASP B C 1
ATOM 6087 O O . ASP B 1 48 ? 48.719 -54.375 -23.406 1 18.41 48 ASP B O 1
ATOM 6091 N N . GLU B 1 49 ? 48.844 -54.625 -25.578 1 18.55 49 GLU B N 1
ATOM 6092 C CA . GLU B 1 49 ? 47.562 -54.875 -26.25 1 18.55 49 GLU B CA 1
ATOM 6093 C C . GLU B 1 49 ? 46.875 -56.094 -25.688 1 18.55 49 GLU B C 1
ATOM 6095 O O . GLU B 1 49 ? 45.625 -56.188 -25.688 1 18.55 49 GLU B O 1
ATOM 6100 N N . SER B 1 50 ? 47.531 -57.156 -25.297 1 19.67 50 SER B N 1
ATOM 6101 C CA . SER B 1 50 ? 47 -58.438 -25.734 1 19.67 50 SER B CA 1
ATOM 6102 C C . SER B 1 50 ? 45.969 -59 -24.75 1 19.67 50 SER B C 1
ATOM 6104 O O . SER B 1 50 ? 45.531 -60.156 -24.859 1 19.67 50 SER B O 1
ATOM 6106 N N . ALA B 1 51 ? 45.969 -58.406 -23.453 1 22.78 51 ALA B N 1
ATOM 6107 C CA . ALA B 1 51 ? 45.312 -59.375 -22.562 1 22.78 51 ALA B CA 1
ATOM 6108 C C . ALA B 1 51 ? 43.906 -59.688 -23.047 1 22.78 51 ALA B C 1
ATOM 6110 O O . ALA B 1 51 ? 43.031 -58.812 -23.078 1 22.78 51 ALA B O 1
ATOM 6111 N N . SER B 1 52 ? 43.75 -60.781 -23.844 1 18.62 52 SER B N 1
ATOM 6112 C CA . SER B 1 52 ? 42.594 -61.406 -24.484 1 18.62 52 SER B CA 1
ATOM 6113 C C . SER B 1 52 ? 41.5 -61.719 -23.453 1 18.62 52 SER B C 1
ATOM 6115 O O . SER B 1 52 ? 41.75 -62.469 -22.516 1 18.62 52 SER B O 1
ATOM 6117 N N . LEU B 1 53 ? 40.875 -60.656 -22.891 1 20.64 53 LEU B N 1
ATOM 6118 C CA . LEU B 1 53 ? 39.75 -60.906 -22.016 1 20.64 53 LEU B CA 1
ATOM 6119 C C . LEU B 1 53 ? 38.844 -62 -22.578 1 20.64 53 LEU B C 1
ATOM 6121 O O . LEU B 1 53 ? 38.312 -61.875 -23.688 1 20.64 53 LEU B O 1
ATOM 6125 N N . ASN B 1 54 ? 39.25 -63.219 -22.297 1 21.38 54 ASN B N 1
ATOM 6126 C CA . ASN B 1 54 ? 38.406 -64.375 -22.609 1 21.38 54 ASN B CA 1
ATOM 6127 C C . ASN B 1 54 ? 36.969 -64.188 -22.156 1 21.38 54 ASN B C 1
ATOM 6129 O O . ASN B 1 54 ? 36.719 -64 -20.969 1 21.38 54 ASN B O 1
ATOM 6133 N N . TYR B 1 55 ? 36.219 -63.438 -22.938 1 21.11 55 TYR B N 1
ATOM 6134 C CA . TYR B 1 55 ? 34.781 -63.312 -22.844 1 21.11 55 TYR B CA 1
ATOM 6135 C C . TYR B 1 55 ? 34.125 -64.688 -22.594 1 21.11 55 TYR B C 1
ATOM 6137 O O . TYR B 1 55 ? 34.25 -65.562 -23.422 1 21.11 55 TYR B O 1
ATOM 6145 N N . ILE B 1 56 ? 34.344 -65.25 -21.375 1 22.92 56 ILE B N 1
ATOM 6146 C CA . ILE B 1 56 ? 33.594 -66.438 -21.078 1 22.92 56 ILE B CA 1
ATOM 6147 C C . ILE B 1 56 ? 32.125 -66.25 -21.453 1 22.92 56 ILE B C 1
ATOM 6149 O O . ILE B 1 56 ? 31.469 -65.375 -20.922 1 22.92 56 ILE B O 1
ATOM 6153 N N . THR B 1 57 ? 31.781 -66.438 -22.719 1 23.36 57 THR B N 1
ATOM 6154 C CA . THR B 1 57 ? 30.438 -66.5 -23.266 1 23.36 57 THR B CA 1
ATOM 6155 C C . THR B 1 57 ? 29.609 -67.562 -22.516 1 23.36 57 THR B C 1
ATOM 6157 O O . THR B 1 57 ? 29.766 -68.75 -22.734 1 23.36 57 THR B O 1
ATOM 6160 N N . ALA B 1 58 ? 29.625 -67.562 -21.156 1 26.98 58 ALA B N 1
ATOM 6161 C CA . ALA B 1 58 ? 28.703 -68.562 -20.578 1 26.98 58 ALA B CA 1
ATOM 6162 C C . ALA B 1 58 ? 27.344 -68.5 -21.25 1 26.98 58 ALA B C 1
ATOM 6164 O O . ALA B 1 58 ? 26.781 -67.375 -21.438 1 26.98 58 ALA B O 1
ATOM 6165 N N . GLU B 1 59 ? 27.078 -69.375 -22.141 1 26.16 59 GLU B N 1
ATOM 6166 C CA . GLU B 1 59 ? 25.781 -69.688 -22.75 1 26.16 59 GLU B CA 1
ATOM 6167 C C . GLU B 1 59 ? 24.672 -69.625 -21.719 1 26.16 59 GLU B C 1
ATOM 6169 O O . GLU B 1 59 ? 24.625 -70.438 -20.797 1 26.16 59 GLU B O 1
ATOM 6174 N N . LEU B 1 60 ? 24.406 -68.438 -21.172 1 27.02 60 LEU B N 1
ATOM 6175 C CA . LEU B 1 60 ? 23.172 -68.438 -20.391 1 27.02 60 LEU B CA 1
ATOM 6176 C C . LEU B 1 60 ? 22.109 -69.312 -21.031 1 27.02 60 LEU B C 1
ATOM 6178 O O . LEU B 1 60 ? 21.859 -69.188 -22.234 1 27.02 60 LEU B O 1
ATOM 6182 N N . PRO B 1 61 ? 21.953 -70.5 -20.5 1 28.48 61 PRO B N 1
ATOM 6183 C CA . PRO B 1 61 ? 20.953 -71.375 -21.125 1 28.48 61 PRO B CA 1
ATOM 6184 C C . PRO B 1 61 ? 19.734 -70.562 -21.609 1 28.48 61 PRO B C 1
ATOM 6186 O O . PRO B 1 61 ? 19.297 -69.625 -20.953 1 28.48 61 PRO B O 1
ATOM 6189 N N . VAL B 1 62 ? 19.609 -70.438 -22.891 1 29.45 62 VAL B N 1
ATOM 6190 C CA . VAL B 1 62 ? 18.375 -70 -23.547 1 29.45 62 VAL B CA 1
ATOM 6191 C C . VAL B 1 62 ? 17.188 -70.688 -22.875 1 29.45 62 VAL B C 1
ATOM 6193 O O . VAL B 1 62 ? 17.078 -71.938 -22.938 1 29.45 62 VAL B O 1
ATOM 6196 N N . SER B 1 63 ? 16.922 -70.375 -21.641 1 28.38 63 SER B N 1
ATOM 6197 C CA . SER B 1 63 ? 15.641 -70.875 -21.109 1 28.38 63 SER B CA 1
ATOM 6198 C C . SER B 1 63 ? 14.609 -71 -22.219 1 28.38 63 SER B C 1
ATOM 6200 O O . SER B 1 63 ? 14.695 -70.375 -23.25 1 28.38 63 SER B O 1
ATOM 6202 N N . LYS B 1 64 ? 13.992 -72.188 -22.25 1 34.78 64 LYS B N 1
ATOM 6203 C CA . LYS B 1 64 ? 12.867 -72.562 -23.094 1 34.78 64 LYS B CA 1
ATOM 6204 C C . LYS B 1 64 ? 11.961 -71.438 -23.406 1 34.78 64 LYS B C 1
ATOM 6206 O O . LYS B 1 64 ? 11.602 -70.625 -22.516 1 34.78 64 LYS B O 1
ATOM 6211 N N . ARG B 1 65 ? 11.961 -71 -24.609 1 36.75 65 ARG B N 1
ATOM 6212 C CA . ARG B 1 65 ? 10.945 -70.188 -25.281 1 36.75 65 ARG B CA 1
ATOM 6213 C C . ARG B 1 65 ? 9.555 -70.5 -24.75 1 36.75 65 ARG B C 1
ATOM 6215 O O . ARG B 1 65 ? 9.047 -71.625 -24.984 1 36.75 65 ARG B O 1
ATOM 6222 N N . LEU B 1 66 ? 9.195 -70.125 -23.578 1 34.09 66 LEU B N 1
ATOM 6223 C CA . LEU B 1 66 ? 7.762 -70.125 -23.312 1 34.09 66 LEU B CA 1
ATOM 6224 C C . LEU B 1 66 ? 6.984 -69.75 -24.578 1 34.09 66 LEU B C 1
ATOM 6226 O O . LEU B 1 66 ? 7.098 -68.625 -25.062 1 34.09 66 LEU B O 1
ATOM 6230 N N . LYS B 1 67 ? 6.871 -70.438 -25.562 1 38.69 67 LYS B N 1
ATOM 6231 C CA . LYS B 1 67 ? 5.969 -70.438 -26.703 1 38.69 67 LYS B CA 1
ATOM 6232 C C . LYS B 1 67 ? 4.605 -69.875 -26.312 1 38.69 67 LYS B C 1
ATOM 6234 O O . LYS B 1 67 ? 3.656 -69.875 -27.094 1 38.69 67 LYS B O 1
ATOM 6239 N N . SER B 1 68 ? 4.219 -70.25 -25.016 1 37.34 68 SER B N 1
ATOM 6240 C CA . SER B 1 68 ? 2.818 -69.875 -24.797 1 37.34 68 SER B CA 1
ATOM 6241 C C . SER B 1 68 ? 2.59 -68.375 -24.953 1 37.34 68 SER B C 1
ATOM 6243 O O . SER B 1 68 ? 3.428 -67.562 -24.547 1 37.34 68 SER B O 1
ATOM 6245 N N . SER B 1 69 ? 1.859 -67.812 -25.922 1 49.88 69 SER B N 1
ATOM 6246 C CA . SER B 1 69 ? 0.994 -66.688 -26.203 1 49.88 69 SER B CA 1
ATOM 6247 C C . SER B 1 69 ? 0.469 -66.062 -24.922 1 49.88 69 SER B C 1
ATOM 6249 O O . SER B 1 69 ? -0.399 -65.188 -24.953 1 49.88 69 SER B O 1
ATOM 6251 N N . GLN B 1 70 ? 0.89 -66.438 -23.734 1 66.75 70 GLN B N 1
ATOM 6252 C CA . GLN B 1 70 ? 0.161 -66 -22.531 1 66.75 70 GLN B CA 1
ATOM 6253 C C . GLN B 1 70 ? 0.666 -64.688 -22 1 66.75 70 GLN B C 1
ATOM 6255 O O . GLN B 1 70 ? 1.874 -64.5 -21.859 1 66.75 70 GLN B O 1
ATOM 6260 N N . ARG B 1 71 ? -0.029 -63.625 -21.953 1 82.31 71 ARG B N 1
ATOM 6261 C CA . ARG B 1 71 ? 0.127 -62.344 -21.281 1 82.31 71 ARG B CA 1
ATOM 6262 C C . ARG B 1 71 ? -0.024 -62.469 -19.781 1 82.31 71 ARG B C 1
ATOM 6264 O O . ARG B 1 71 ? -1.045 -62.969 -19.297 1 82.31 71 ARG B O 1
ATOM 6271 N N . LEU B 1 72 ? 1.218 -62.219 -19.125 1 84.75 72 LEU B N 1
ATOM 6272 C CA . LEU B 1 72 ? 1.167 -62.344 -17.672 1 84.75 72 LEU B CA 1
ATOM 6273 C C . LEU B 1 72 ? 2.021 -61.25 -17 1 84.75 72 LEU B C 1
ATOM 6275 O O . LEU B 1 72 ? 3.137 -60.969 -17.453 1 84.75 72 LEU B O 1
ATOM 6279 N N . PHE B 1 73 ? 1.462 -60.594 -16.062 1 90.5 73 PHE B N 1
ATOM 6280 C CA . PHE B 1 73 ? 2.23 -59.688 -15.203 1 90.5 73 PHE B CA 1
ATOM 6281 C C . PHE B 1 73 ? 1.943 -59.969 -13.734 1 90.5 73 PHE B C 1
ATOM 6283 O O . PHE B 1 73 ? 0.816 -59.781 -13.266 1 90.5 73 PHE B O 1
ATOM 6290 N N . VAL B 1 74 ? 2.98 -60.469 -13.039 1 91.94 74 VAL B N 1
ATOM 6291 C CA . VAL B 1 74 ? 2.797 -60.781 -11.625 1 91.94 74 VAL B CA 1
ATOM 6292 C C . VAL B 1 74 ? 4.066 -60.438 -10.844 1 91.94 74 VAL B C 1
ATOM 6294 O O . VAL B 1 74 ? 5.152 -60.344 -11.43 1 91.94 74 VAL B O 1
ATOM 6297 N N . VAL B 1 75 ? 3.895 -60.25 -9.617 1 93.69 75 VAL B N 1
ATOM 6298 C CA . VAL B 1 75 ? 5.027 -60.094 -8.711 1 93.69 75 VAL B CA 1
ATOM 6299 C C . VAL B 1 75 ? 5.488 -61.469 -8.242 1 93.69 75 VAL B C 1
ATOM 6301 O O . VAL B 1 75 ? 4.758 -62.156 -7.531 1 93.69 75 VAL B O 1
ATOM 6304 N N . ASP B 1 76 ? 6.621 -61.812 -8.672 1 92.12 76 ASP B N 1
ATOM 6305 C CA . ASP B 1 76 ? 7.258 -63.031 -8.172 1 92.12 76 ASP B CA 1
ATOM 6306 C C . ASP B 1 76 ? 8.062 -62.75 -6.898 1 92.12 76 ASP B C 1
ATOM 6308 O O . ASP B 1 76 ? 9.281 -62.562 -6.957 1 92.12 76 ASP B O 1
ATOM 6312 N N . TYR B 1 77 ? 7.367 -62.719 -5.762 1 93.5 77 TYR B N 1
ATOM 6313 C CA . TYR B 1 77 ? 7.941 -62.344 -4.48 1 93.5 77 TYR B CA 1
ATOM 6314 C C . TYR B 1 77 ? 9.125 -63.219 -4.113 1 93.5 77 TYR B C 1
ATOM 6316 O O . TYR B 1 77 ? 10.156 -62.719 -3.645 1 93.5 77 TYR B O 1
ATOM 6324 N N . GLU B 1 78 ? 9.07 -64.438 -4.402 1 92.12 78 GLU B N 1
ATOM 6325 C CA . GLU B 1 78 ? 10.078 -65.375 -3.975 1 92.12 78 GLU B CA 1
ATOM 6326 C C . GLU B 1 78 ? 11.406 -65.125 -4.695 1 92.12 78 GLU B C 1
ATOM 6328 O O . GLU B 1 78 ? 12.469 -65.312 -4.105 1 92.12 78 GLU B O 1
ATOM 6333 N N . ASN B 1 79 ? 11.312 -64.75 -5.941 1 89.44 79 ASN B N 1
ATOM 6334 C CA . ASN B 1 79 ? 12.531 -64.562 -6.723 1 89.44 79 ASN B CA 1
ATOM 6335 C C . ASN B 1 79 ? 12.859 -63.062 -6.895 1 89.44 79 ASN B C 1
ATOM 6337 O O . ASN B 1 79 ? 13.688 -62.688 -7.73 1 89.44 79 ASN B O 1
ATOM 6341 N N . ASN B 1 80 ? 12.188 -62.219 -6.152 1 90.44 80 ASN B N 1
ATOM 6342 C CA . ASN B 1 80 ? 12.438 -60.781 -6.105 1 90.44 80 ASN B CA 1
ATOM 6343 C C . ASN B 1 80 ? 12.453 -60.156 -7.504 1 90.44 80 ASN B C 1
ATOM 6345 O O . ASN B 1 80 ? 13.367 -59.406 -7.855 1 90.44 80 ASN B O 1
ATOM 6349 N N . ARG B 1 81 ? 11.43 -60.594 -8.266 1 88.44 81 ARG B N 1
ATOM 6350 C CA . ARG B 1 81 ? 11.352 -60.094 -9.625 1 88.44 81 ARG B CA 1
ATOM 6351 C C . ARG B 1 81 ? 9.898 -59.969 -10.094 1 88.44 81 ARG B C 1
ATOM 6353 O O . ARG B 1 81 ? 9 -60.531 -9.445 1 88.44 81 ARG B O 1
ATOM 6360 N N . PHE B 1 82 ? 9.727 -59.25 -11.172 1 90.12 82 PHE B N 1
ATOM 6361 C CA . PHE B 1 82 ? 8.469 -59.312 -11.906 1 90.12 82 PHE B CA 1
ATOM 6362 C C . PHE B 1 82 ? 8.5 -60.438 -12.93 1 90.12 82 PHE B C 1
ATOM 6364 O O . PHE B 1 82 ? 9.555 -60.75 -13.484 1 90.12 82 PHE B O 1
ATOM 6371 N N . LEU B 1 83 ? 7.414 -61.031 -13.055 1 84.81 83 LEU B N 1
ATOM 6372 C CA . LEU B 1 83 ? 7.18 -61.812 -14.266 1 84.81 83 LEU B CA 1
ATOM 6373 C C . LEU B 1 83 ? 6.344 -61.031 -15.266 1 84.81 83 LEU B C 1
ATOM 6375 O O . LEU B 1 83 ? 5.141 -60.844 -15.062 1 84.81 83 LEU B O 1
ATOM 6379 N N . PHE B 1 84 ? 6.984 -60.5 -16.156 1 82.56 84 PHE B N 1
ATOM 6380 C CA . PHE B 1 84 ? 6.395 -59.625 -17.141 1 82.56 84 PHE B CA 1
ATOM 6381 C C . PHE B 1 84 ? 6.504 -60.219 -18.547 1 82.56 84 PHE B C 1
ATOM 6383 O O . PHE B 1 84 ? 7.445 -59.906 -19.281 1 82.56 84 PHE B O 1
ATOM 6390 N N . LEU B 1 85 ? 5.629 -61.062 -18.875 1 77.25 85 LEU B N 1
ATOM 6391 C CA . LEU B 1 85 ? 5.66 -61.75 -20.156 1 77.25 85 LEU B CA 1
ATOM 6392 C C . LEU B 1 85 ? 4.832 -61 -21.203 1 77.25 85 LEU B C 1
ATOM 6394 O O . LEU B 1 85 ? 3.74 -60.5 -20.891 1 77.25 85 LEU B O 1
ATOM 6398 N N . PRO B 1 86 ? 5.375 -60.75 -22.219 1 69.56 86 PRO B N 1
ATOM 6399 C CA . PRO B 1 86 ? 6.625 -61.312 -22.719 1 69.56 86 PRO B CA 1
ATOM 6400 C C . PRO B 1 86 ? 7.828 -60.406 -22.5 1 69.56 86 PRO B C 1
ATOM 6402 O O . PRO B 1 86 ? 8.906 -60.656 -23.047 1 69.56 86 PRO B O 1
ATOM 6405 N N . PHE B 1 87 ? 7.836 -59.406 -21.797 1 65.06 87 PHE B N 1
ATOM 6406 C CA . PHE B 1 87 ? 8.828 -58.312 -21.781 1 65.06 87 PHE B CA 1
ATOM 6407 C C . PHE B 1 87 ? 10 -58.688 -20.875 1 65.06 87 PHE B C 1
ATOM 6409 O O . PHE B 1 87 ? 11.07 -58.062 -20.953 1 65.06 87 PHE B O 1
ATOM 6416 N N . GLY B 1 88 ? 9.891 -59.594 -20 1 68.31 88 GLY B N 1
ATOM 6417 C CA . GLY B 1 88 ? 11.008 -59.969 -19.141 1 68.31 88 GLY B CA 1
ATOM 6418 C C . GLY B 1 88 ? 10.703 -59.781 -17.656 1 68.31 88 GLY B C 1
ATOM 6419 O O . GLY B 1 88 ? 9.609 -60.125 -17.203 1 68.31 88 GLY B O 1
ATOM 6420 N N . MET B 1 89 ? 11.82 -59.281 -17.078 1 69.12 89 MET B N 1
ATOM 6421 C CA . MET B 1 89 ? 11.734 -59.344 -15.617 1 69.12 89 MET B CA 1
ATOM 6422 C C . MET B 1 89 ? 11.836 -57.938 -15.008 1 69.12 89 MET B C 1
ATOM 6424 O O . MET B 1 89 ? 11.688 -57.781 -13.789 1 69.12 89 MET B O 1
ATOM 6428 N N . SER B 1 90 ? 12.07 -56.938 -15.883 1 81.12 90 SER B N 1
ATOM 6429 C CA . SER B 1 90 ? 12.266 -55.594 -15.328 1 81.12 90 SER B CA 1
ATOM 6430 C C . SER B 1 90 ? 11.461 -54.562 -16.109 1 81.12 90 SER B C 1
ATOM 6432 O O . SER B 1 90 ? 11.297 -54.656 -17.328 1 81.12 90 SER B O 1
ATOM 6434 N N . MET B 1 91 ? 11 -53.594 -15.328 1 89.44 91 MET B N 1
ATOM 6435 C CA . MET B 1 91 ? 10.219 -52.5 -15.914 1 89.44 91 MET B CA 1
ATOM 6436 C C . MET B 1 91 ? 11.047 -51.219 -16.016 1 89.44 91 MET B C 1
ATOM 6438 O O . MET B 1 91 ? 11.648 -50.781 -15.031 1 89.44 91 MET B O 1
ATOM 6442 N N . GLN B 1 92 ? 11.25 -50.719 -17.141 1 93.62 92 GLN B N 1
ATOM 6443 C CA . GLN B 1 92 ? 11.75 -49.375 -17.422 1 93.62 92 GLN B CA 1
ATOM 6444 C C . GLN B 1 92 ? 10.648 -48.469 -17.984 1 93.62 92 GLN B C 1
ATOM 6446 O O . GLN B 1 92 ? 10.25 -48.594 -19.141 1 93.62 92 GLN B O 1
ATOM 6451 N N . SER B 1 93 ? 10.148 -47.625 -17.141 1 97.06 93 SER B N 1
ATOM 6452 C CA . SER B 1 93 ? 8.977 -46.844 -17.531 1 97.06 93 SER B CA 1
ATOM 6453 C C . SER B 1 93 ? 9.234 -45.344 -17.391 1 97.06 93 SER B C 1
ATOM 6455 O O . SER B 1 93 ? 10.219 -44.938 -16.766 1 97.06 93 SER B O 1
ATOM 6457 N N . GLY B 1 94 ? 8.445 -44.562 -18.062 1 98.44 94 GLY B N 1
ATOM 6458 C CA . GLY B 1 94 ? 8.492 -43.125 -18 1 98.44 94 GLY B CA 1
ATOM 6459 C C . GLY B 1 94 ? 7.121 -42.5 -17.891 1 98.44 94 GLY B C 1
ATOM 6460 O O . GLY B 1 94 ? 6.188 -42.875 -18.594 1 98.44 94 GLY B O 1
ATOM 6461 N N . SER B 1 95 ? 7.055 -41.531 -16.969 1 98.56 95 SER B N 1
ATOM 6462 C CA . SER B 1 95 ? 5.801 -40.781 -16.797 1 98.56 95 SER B CA 1
ATOM 6463 C C . SER B 1 95 ? 5.562 -39.812 -17.953 1 98.56 95 SER B C 1
ATOM 6465 O O . SER B 1 95 ? 6.418 -39 -18.266 1 98.56 95 SER B O 1
ATOM 6467 N N . MET B 1 96 ? 4.477 -39.938 -18.594 1 98.12 96 MET B N 1
ATOM 6468 C CA . MET B 1 96 ? 3.953 -39.125 -19.672 1 98.12 96 MET B CA 1
ATOM 6469 C C . MET B 1 96 ? 2.461 -38.875 -19.484 1 98.12 96 MET B C 1
ATOM 6471 O O . MET B 1 96 ? 1.64 -39.719 -19.812 1 98.12 96 MET B O 1
ATOM 6475 N N . HIS B 1 97 ? 2.156 -37.656 -19.062 1 97.81 97 HIS B N 1
ATOM 6476 C CA . HIS B 1 97 ? 0.783 -37.375 -18.672 1 97.81 97 HIS B CA 1
ATOM 6477 C C . HIS B 1 97 ? -0.021 -36.844 -19.859 1 97.81 97 HIS B C 1
ATOM 6479 O O . HIS B 1 97 ? 0.276 -35.75 -20.375 1 97.81 97 HIS B O 1
ATOM 6485 N N . TYR B 1 98 ? -1.064 -37.438 -20.219 1 97.75 98 TYR B N 1
ATOM 6486 C CA . TYR B 1 98 ? -1.856 -37.156 -21.406 1 97.75 98 TYR B CA 1
ATOM 6487 C C . TYR B 1 98 ? -2.41 -35.75 -21.359 1 97.75 98 TYR B C 1
ATOM 6489 O O . TYR B 1 98 ? -2.463 -35.062 -22.391 1 97.75 98 TYR B O 1
ATOM 6497 N N . MET B 1 99 ? -2.771 -35.281 -20.203 1 96.06 99 MET B N 1
ATOM 6498 C CA . MET B 1 99 ? -3.486 -34 -20.109 1 96.06 99 MET B CA 1
ATOM 6499 C C . MET B 1 99 ? -2.541 -32.844 -20.328 1 96.06 99 MET B C 1
ATOM 6501 O O . MET B 1 99 ? -2.986 -31.703 -20.562 1 96.06 99 MET B O 1
ATOM 6505 N N . ARG B 1 100 ? -1.227 -33.062 -20.312 1 97.5 100 ARG B N 1
ATOM 6506 C CA . ARG B 1 100 ? -0.248 -32 -20.5 1 97.5 100 ARG B CA 1
ATOM 6507 C C . ARG B 1 100 ? 0.275 -31.984 -21.938 1 97.5 100 ARG B C 1
ATOM 6509 O O . ARG B 1 100 ? 1.05 -31.109 -22.297 1 97.5 100 ARG B O 1
ATOM 6516 N N . ILE B 1 101 ? -0.095 -33 -22.688 1 98.25 101 ILE B N 1
ATOM 6517 C CA . ILE B 1 101 ? 0.385 -33.156 -24.062 1 98.25 101 ILE B CA 1
ATOM 6518 C C . ILE B 1 101 ? -0.789 -33.094 -25.031 1 98.25 101 ILE B C 1
ATOM 6520 O O . ILE B 1 101 ? -1.749 -33.844 -24.922 1 98.25 101 ILE B O 1
ATOM 6524 N N . PRO B 1 102 ? -0.695 -32.188 -26.047 1 97.62 102 PRO B N 1
ATOM 6525 C CA . PRO B 1 102 ? -1.786 -32.156 -27.016 1 97.62 102 PRO B CA 1
ATOM 6526 C C . PRO B 1 102 ? -2.014 -33.531 -27.688 1 97.62 102 PRO B C 1
ATOM 6528 O O . PRO B 1 102 ? -1.053 -34.188 -28.062 1 97.62 102 PRO B O 1
ATOM 6531 N N . ARG B 1 103 ? -3.262 -33.906 -27.844 1 97.56 103 ARG B N 1
ATOM 6532 C CA . ARG B 1 103 ? -3.654 -35.219 -28.359 1 97.56 103 ARG B CA 1
ATOM 6533 C C . ARG B 1 103 ? -2.975 -35.469 -29.703 1 97.56 103 ARG B C 1
ATOM 6535 O O . ARG B 1 103 ? -2.562 -36.625 -29.969 1 97.56 103 ARG B O 1
ATOM 6542 N N . ILE B 1 104 ? -2.785 -34.5 -30.516 1 97.06 104 ILE B N 1
ATOM 6543 C CA . ILE B 1 104 ? -2.229 -34.656 -31.859 1 97.06 104 ILE B CA 1
ATOM 6544 C C . ILE B 1 104 ? -0.787 -35.156 -31.75 1 97.06 104 ILE B C 1
ATOM 6546 O O . ILE B 1 104 ? -0.239 -35.688 -32.719 1 97.06 104 ILE B O 1
ATOM 6550 N N . HIS B 1 105 ? -0.18 -35 -30.594 1 98 105 HIS B N 1
ATOM 6551 C CA . HIS B 1 105 ? 1.235 -35.312 -30.453 1 98 105 HIS B CA 1
ATOM 6552 C C . HIS B 1 105 ? 1.43 -36.594 -29.656 1 98 105 HIS B C 1
ATOM 6554 O O . HIS B 1 105 ? 2.562 -37.031 -29.438 1 98 105 HIS B O 1
ATOM 6560 N N . TRP B 1 106 ? 0.383 -37.281 -29.203 1 98.31 106 TRP B N 1
ATOM 6561 C CA . TRP B 1 106 ? 0.495 -38.438 -28.359 1 98.31 106 TRP B CA 1
ATOM 6562 C C . TRP B 1 106 ? 1.359 -39.5 -29.016 1 98.31 106 TRP B C 1
ATOM 6564 O O . TRP B 1 106 ? 2.328 -40 -28.406 1 98.31 106 TRP B O 1
ATOM 6574 N N . ARG B 1 107 ? 1.047 -39.875 -30.203 1 97.62 107 ARG B N 1
ATOM 6575 C CA . ARG B 1 107 ? 1.733 -40.969 -30.875 1 97.62 107 ARG B CA 1
ATOM 6576 C C . ARG B 1 107 ? 3.217 -40.656 -31.047 1 97.62 107 ARG B C 1
ATOM 6578 O O . ARG B 1 107 ? 4.066 -41.5 -30.797 1 97.62 107 ARG B O 1
ATOM 6585 N N . ASP B 1 108 ? 3.49 -39.469 -31.5 1 97.94 108 ASP B N 1
ATOM 6586 C CA . ASP B 1 108 ? 4.879 -39.062 -31.688 1 97.94 108 ASP B CA 1
ATOM 6587 C C . ASP B 1 108 ? 5.668 -39.188 -30.375 1 97.94 108 ASP B C 1
ATOM 6589 O O . ASP B 1 108 ? 6.801 -39.688 -30.375 1 97.94 108 ASP B O 1
ATOM 6593 N N . ARG B 1 109 ? 5.082 -38.719 -29.266 1 98.56 109 ARG B N 1
ATOM 6594 C CA . ARG B 1 109 ? 5.77 -38.75 -27.969 1 98.56 109 ARG B CA 1
ATOM 6595 C C . ARG B 1 109 ? 5.938 -40.156 -27.469 1 98.56 109 ARG B C 1
ATOM 6597 O O . ARG B 1 109 ? 6.977 -40.5 -26.906 1 98.56 109 ARG B O 1
ATOM 6604 N N . LEU B 1 110 ? 4.93 -40.969 -27.641 1 98.31 110 LEU B N 1
ATOM 6605 C CA . LEU B 1 110 ? 5.012 -42.375 -27.25 1 98.31 110 LEU B CA 1
ATOM 6606 C C . LEU B 1 110 ? 6.098 -43.094 -28.031 1 98.31 110 LEU B C 1
ATOM 6608 O O . LEU B 1 110 ? 6.82 -43.938 -27.484 1 98.31 110 LEU B O 1
ATOM 6612 N N . LEU B 1 111 ? 6.238 -42.781 -29.297 1 98.12 111 LEU B N 1
ATOM 6613 C CA . LEU B 1 111 ? 7.289 -43.375 -30.125 1 98.12 111 LEU B CA 1
ATOM 6614 C C . LEU B 1 111 ? 8.672 -43 -29.594 1 98.12 111 LEU B C 1
ATOM 6616 O O . LEU B 1 111 ? 9.586 -43.812 -29.578 1 98.12 111 LEU B O 1
ATOM 6620 N N . LYS B 1 112 ? 8.766 -41.812 -29.203 1 98.44 112 LYS B N 1
ATOM 6621 C CA . LYS B 1 112 ? 10.047 -41.344 -28.672 1 98.44 112 LYS B CA 1
ATOM 6622 C C . LYS B 1 112 ? 10.375 -42.062 -27.359 1 98.44 112 LYS B C 1
ATOM 6624 O O . LYS B 1 112 ? 11.539 -42.375 -27.094 1 98.44 112 LYS B O 1
ATOM 6629 N N . LEU B 1 113 ? 9.367 -42.219 -26.547 1 97.94 113 LEU B N 1
ATOM 6630 C CA . LEU B 1 113 ? 9.57 -42.938 -25.312 1 97.94 113 LEU B CA 1
ATOM 6631 C C . LEU B 1 113 ? 10 -44.375 -25.594 1 97.94 113 LEU B C 1
ATOM 6633 O O . LEU B 1 113 ? 10.961 -44.875 -25 1 97.94 113 LEU B O 1
ATOM 6637 N N . ARG B 1 114 ? 9.375 -45.062 -26.516 1 96.25 114 ARG B N 1
ATOM 6638 C CA . ARG B 1 114 ? 9.727 -46.406 -26.922 1 96.25 114 ARG B CA 1
ATOM 6639 C C . ARG B 1 114 ? 11.148 -46.469 -27.453 1 96.25 114 ARG B C 1
ATOM 6641 O O . ARG B 1 114 ? 11.906 -47.375 -27.141 1 96.25 114 ARG B O 1
ATOM 6648 N N . ALA B 1 115 ? 11.469 -45.5 -28.234 1 97.38 115 ALA B N 1
ATOM 6649 C CA . ALA B 1 115 ? 12.781 -45.469 -28.875 1 97.38 115 ALA B CA 1
ATOM 6650 C C . ALA B 1 115 ? 13.883 -45.25 -27.844 1 97.38 115 ALA B C 1
ATOM 6652 O O . ALA B 1 115 ? 15.055 -45.562 -28.094 1 97.38 115 ALA B O 1
ATOM 6653 N N . ALA B 1 116 ? 13.555 -44.75 -26.703 1 97.44 116 ALA B N 1
ATOM 6654 C CA . ALA B 1 116 ? 14.523 -44.531 -25.625 1 97.44 116 ALA B CA 1
ATOM 6655 C C . ALA B 1 116 ? 14.867 -45.844 -24.938 1 97.44 116 ALA B C 1
ATOM 6657 O O . ALA B 1 116 ? 15.828 -45.938 -24.172 1 97.44 116 ALA B O 1
ATOM 6658 N N . GLY B 1 117 ? 14.078 -46.844 -25.219 1 94.88 117 GLY B N 1
ATOM 6659 C CA . GLY B 1 117 ? 14.336 -48.156 -24.641 1 94.88 117 GLY B CA 1
ATOM 6660 C C . GLY B 1 117 ? 13.398 -48.469 -23.484 1 94.88 117 GLY B C 1
ATOM 6661 O O . GLY B 1 117 ? 13.594 -49.469 -22.797 1 94.88 117 GLY B O 1
ATOM 6662 N N . LEU B 1 118 ? 12.383 -47.688 -23.312 1 96 118 LEU B N 1
ATOM 6663 C CA . LEU B 1 118 ? 11.43 -47.969 -22.234 1 96 118 LEU B CA 1
ATOM 6664 C C . LEU B 1 118 ? 10.336 -48.906 -22.719 1 96 118 LEU B C 1
ATOM 6666 O O . LEU B 1 118 ? 10.07 -49 -23.906 1 96 118 LEU B O 1
ATOM 6670 N N . ASN B 1 119 ? 9.711 -49.625 -21.781 1 94 119 ASN B N 1
ATOM 6671 C CA . ASN B 1 119 ? 8.742 -50.625 -22.172 1 94 119 ASN B CA 1
ATOM 6672 C C . ASN B 1 119 ? 7.379 -50.375 -21.531 1 94 119 ASN B C 1
ATOM 6674 O O . ASN B 1 119 ? 6.445 -51.156 -21.734 1 94 119 ASN B O 1
ATOM 6678 N N . ALA B 1 120 ? 7.23 -49.281 -20.844 1 96.19 120 ALA B N 1
ATOM 6679 C CA . ALA B 1 120 ? 5.941 -48.906 -20.266 1 96.19 120 ALA B CA 1
ATOM 6680 C C . ALA B 1 120 ? 5.832 -47.406 -20.062 1 96.19 120 ALA B C 1
ATOM 6682 O O . ALA B 1 120 ? 6.844 -46.719 -19.906 1 96.19 120 ALA B O 1
ATOM 6683 N N . ILE B 1 121 ? 4.617 -46.906 -20.047 1 98 121 ILE B N 1
ATOM 6684 C CA . ILE B 1 121 ? 4.34 -45.531 -19.672 1 98 121 ILE B CA 1
ATOM 6685 C C . ILE B 1 121 ? 3.59 -45.531 -18.328 1 98 121 ILE B C 1
ATOM 6687 O O . ILE B 1 121 ? 2.885 -46.469 -18 1 98 121 ILE B O 1
ATOM 6691 N N . GLN B 1 122 ? 3.826 -44.531 -17.578 1 98.31 122 GLN B N 1
ATOM 6692 C CA . GLN B 1 122 ? 3.068 -44.219 -16.375 1 98.31 122 GLN B CA 1
ATOM 6693 C C . GLN B 1 122 ? 2.336 -42.906 -16.484 1 98.31 122 GLN B C 1
ATOM 6695 O O . GLN B 1 122 ? 2.881 -41.938 -17.016 1 98.31 122 GLN B O 1
ATOM 6700 N N . THR B 1 123 ? 1.078 -42.812 -16.047 1 98.31 123 THR B N 1
ATOM 6701 C CA . THR B 1 123 ? 0.359 -41.531 -16.094 1 98.31 123 THR B CA 1
ATOM 6702 C C . THR B 1 123 ? -0.665 -41.469 -14.969 1 98.31 123 THR B C 1
ATOM 6704 O O . THR B 1 123 ? -1.146 -42.469 -14.484 1 98.31 123 THR B O 1
ATOM 6707 N N . TYR B 1 124 ? -0.904 -40.25 -14.562 1 97.94 124 TYR B N 1
ATOM 6708 C CA . TYR B 1 124 ? -1.97 -39.969 -13.609 1 97.94 124 TYR B CA 1
ATOM 6709 C C . TYR B 1 124 ? -3.318 -39.875 -14.312 1 97.94 124 TYR B C 1
ATOM 6711 O O . TYR B 1 124 ? -3.381 -39.656 -15.523 1 97.94 124 TYR B O 1
ATOM 6719 N N . ILE B 1 125 ? -4.352 -40.094 -13.578 1 98 125 ILE B N 1
ATOM 6720 C CA . ILE B 1 125 ? -5.707 -39.719 -13.961 1 98 125 ILE B CA 1
ATOM 6721 C C . ILE B 1 125 ? -6.176 -38.531 -13.117 1 98 125 ILE B C 1
ATOM 6723 O O . ILE B 1 125 ? -6.355 -38.656 -11.906 1 98 125 ILE B O 1
ATOM 6727 N N . GLN B 1 126 ? -6.414 -37.5 -13.758 1 97.38 126 GLN B N 1
ATOM 6728 C CA . GLN B 1 126 ? -6.781 -36.281 -13.008 1 97.38 126 GLN B CA 1
ATOM 6729 C C . GLN B 1 126 ? -8.297 -36.156 -12.867 1 97.38 126 GLN B C 1
ATOM 6731 O O . GLN B 1 126 ? -8.984 -35.844 -13.828 1 97.38 126 GLN B O 1
ATOM 6736 N N . TRP B 1 127 ? -8.805 -36.281 -11.688 1 98.56 127 TRP B N 1
ATOM 6737 C CA . TRP B 1 127 ? -10.234 -36.281 -11.383 1 98.56 127 TRP B CA 1
ATOM 6738 C C . TRP B 1 127 ? -10.883 -34.969 -11.805 1 98.56 127 TRP B C 1
ATOM 6740 O O . TRP B 1 127 ? -11.914 -34.969 -12.469 1 98.56 127 TRP B O 1
ATOM 6750 N N . SER B 1 128 ? -10.336 -33.844 -11.531 1 97.56 128 SER B N 1
ATOM 6751 C CA . SER B 1 128 ? -10.93 -32.531 -11.742 1 97.56 128 SER B CA 1
ATOM 6752 C C . SER B 1 128 ? -11.188 -32.281 -13.227 1 97.56 128 SER B C 1
ATOM 6754 O O . SER B 1 128 ? -12.117 -31.562 -13.578 1 97.56 128 SER B O 1
ATOM 6756 N N . LEU B 1 129 ? -10.391 -32.844 -14.086 1 97.25 129 LEU B N 1
ATOM 6757 C CA . LEU B 1 129 ? -10.578 -32.656 -15.516 1 97.25 129 LEU B CA 1
ATOM 6758 C C . LEU B 1 129 ? -11.695 -33.531 -16.047 1 97.25 129 LEU B C 1
ATOM 6760 O O . LEU B 1 129 ? -12.43 -33.156 -16.953 1 97.25 129 LEU B O 1
ATOM 6764 N N . HIS B 1 130 ? -11.82 -34.688 -15.484 1 98.44 130 HIS B N 1
ATOM 6765 C CA . HIS B 1 130 ? -12.781 -35.656 -15.984 1 98.44 130 HIS B CA 1
ATOM 6766 C C . HIS B 1 130 ? -14.148 -35.469 -15.352 1 98.44 130 HIS B C 1
ATOM 6768 O O . HIS B 1 130 ? -15.148 -36 -15.844 1 98.44 130 HIS B O 1
ATOM 6774 N N . GLU B 1 131 ? -14.195 -34.781 -14.266 1 98.31 131 GLU B N 1
ATOM 6775 C CA . GLU B 1 131 ? -15.438 -34.375 -13.625 1 98.31 131 GLU B CA 1
ATOM 6776 C C . GLU B 1 131 ? -15.367 -32.906 -13.148 1 98.31 131 GLU B C 1
ATOM 6778 O O . GLU B 1 131 ? -15.375 -32.656 -11.945 1 98.31 131 GLU B O 1
ATOM 6783 N N . PRO B 1 132 ? -15.453 -31.984 -14.062 1 95.25 132 PRO B N 1
ATOM 6784 C CA . PRO B 1 132 ? -15.305 -30.578 -13.703 1 95.25 132 PRO B CA 1
ATOM 6785 C C . PRO B 1 132 ? -16.438 -30.062 -12.828 1 95.25 132 PRO B C 1
ATOM 6787 O O . PRO B 1 132 ? -16.281 -29.062 -12.117 1 95.25 132 PRO B O 1
ATOM 6790 N N . TRP B 1 133 ? -17.578 -30.75 -12.922 1 95.94 133 TRP B N 1
ATOM 6791 C CA . TRP B 1 133 ? -18.734 -30.516 -12.07 1 95.94 133 TRP B CA 1
ATOM 6792 C C . TRP B 1 133 ? -19.328 -31.844 -11.586 1 95.94 133 TRP B C 1
ATOM 6794 O O . TRP B 1 133 ? -19.203 -32.875 -12.258 1 95.94 133 TRP B O 1
ATOM 6804 N N . PRO B 1 134 ? -19.969 -31.734 -10.453 1 97.06 134 PRO B N 1
ATOM 6805 C CA . PRO B 1 134 ? -20.531 -33 -9.969 1 97.06 134 PRO B CA 1
ATOM 6806 C C . PRO B 1 134 ? -21.438 -33.688 -10.992 1 97.06 134 PRO B C 1
ATOM 6808 O O . PRO B 1 134 ? -22.438 -33.094 -11.414 1 97.06 134 PRO B O 1
ATOM 6811 N N . GLY B 1 135 ? -21.016 -34.812 -11.422 1 97.31 135 GLY B N 1
ATOM 6812 C CA . GLY B 1 135 ? -21.859 -35.625 -12.289 1 97.31 135 GLY B CA 1
ATOM 6813 C C . GLY B 1 135 ? -21.641 -35.312 -13.766 1 97.31 135 GLY B C 1
ATOM 6814 O O . GLY B 1 135 ? -22.25 -35.969 -14.625 1 97.31 135 GLY B O 1
ATOM 6815 N N . VAL B 1 136 ? -20.891 -34.438 -14.016 1 97.44 136 VAL B N 1
ATOM 6816 C CA . VAL B 1 136 ? -20.562 -34.125 -15.406 1 97.44 136 VAL B CA 1
ATOM 6817 C C . VAL B 1 136 ? -19.188 -34.688 -15.75 1 97.44 136 VAL B C 1
ATOM 6819 O O . VAL B 1 136 ? -18.172 -34.219 -15.219 1 97.44 136 VAL B O 1
ATOM 6822 N N . TYR B 1 137 ? -19.141 -35.688 -16.625 1 98.12 137 TYR B N 1
ATOM 6823 C CA . TYR B 1 137 ? -17.891 -36.375 -16.906 1 98.12 137 TYR B CA 1
ATOM 6824 C C . TYR B 1 137 ? -17.422 -36.094 -18.328 1 98.12 137 TYR B C 1
ATOM 6826 O O . TYR B 1 137 ? -18.234 -35.906 -19.234 1 98.12 137 TYR B O 1
ATOM 6834 N N . ASP B 1 138 ? -16.203 -35.969 -18.484 1 97.62 138 ASP B N 1
ATOM 6835 C CA . ASP B 1 138 ? -15.586 -35.719 -19.781 1 97.62 138 ASP B CA 1
ATOM 6836 C C . ASP B 1 138 ? -14.438 -36.688 -20.047 1 97.62 138 ASP B C 1
ATOM 6838 O O . ASP B 1 138 ? -13.461 -36.719 -19.297 1 97.62 138 ASP B O 1
ATOM 6842 N N . PHE B 1 139 ? -14.477 -37.5 -21.141 1 98.12 139 PHE B N 1
ATOM 6843 C CA . PHE B 1 139 ? -13.438 -38.438 -21.547 1 98.12 139 PHE B CA 1
ATOM 6844 C C . PHE B 1 139 ? -13.148 -38.281 -23.047 1 98.12 139 PHE B C 1
ATOM 6846 O O . PHE B 1 139 ? -12.75 -39.25 -23.688 1 98.12 139 PHE B O 1
ATOM 6853 N N . ASP B 1 140 ? -13.359 -37.094 -23.578 1 97.12 140 ASP B N 1
ATOM 6854 C CA . ASP B 1 140 ? -13.188 -36.844 -25 1 97.12 140 ASP B CA 1
ATOM 6855 C C . ASP B 1 140 ? -11.977 -35.969 -25.266 1 97.12 140 ASP B C 1
ATOM 6857 O O . ASP B 1 140 ? -11.438 -35.344 -24.328 1 97.12 140 ASP B O 1
ATOM 6861 N N . GLY B 1 141 ? -11.578 -35.969 -26.547 1 95.5 141 GLY B N 1
ATOM 6862 C CA . GLY B 1 141 ? -10.484 -35.094 -26.922 1 95.5 141 GLY B CA 1
ATOM 6863 C C . GLY B 1 141 ? -9.188 -35.406 -26.188 1 95.5 141 GLY B C 1
ATOM 6864 O O . GLY B 1 141 ? -8.742 -36.531 -26.188 1 95.5 141 GLY B O 1
ATOM 6865 N N . ASN B 1 142 ? -8.703 -34.344 -25.578 1 95.88 142 ASN B N 1
ATOM 6866 C CA . ASN B 1 142 ? -7.434 -34.5 -24.875 1 95.88 142 ASN B CA 1
ATOM 6867 C C . ASN B 1 142 ? -7.602 -35.312 -23.594 1 95.88 142 ASN B C 1
ATOM 6869 O O . ASN B 1 142 ? -6.621 -35.594 -22.906 1 95.88 142 ASN B O 1
ATOM 6873 N N . LEU B 1 143 ? -8.836 -35.719 -23.281 1 97.94 143 LEU B N 1
ATOM 6874 C CA . LEU B 1 143 ? -9.102 -36.5 -22.078 1 97.94 143 LEU B CA 1
ATOM 6875 C C . LEU B 1 143 ? -9.539 -37.906 -22.422 1 97.94 143 LEU B C 1
ATOM 6877 O O . LEU B 1 143 ? -10.008 -38.656 -21.547 1 97.94 143 LEU B O 1
ATOM 6881 N N . ASP B 1 144 ? -9.336 -38.25 -23.672 1 98.12 144 ASP B N 1
ATOM 6882 C CA . ASP B 1 144 ? -9.68 -39.594 -24.125 1 98.12 144 ASP B CA 1
ATOM 6883 C C . ASP B 1 144 ? -8.633 -40.594 -23.688 1 98.12 144 ASP B C 1
ATOM 6885 O O . ASP B 1 144 ? -7.852 -41.094 -24.516 1 98.12 144 ASP B O 1
ATOM 6889 N N . ILE B 1 145 ? -8.734 -41.062 -22.484 1 98.06 145 ILE B N 1
ATOM 6890 C CA . ILE B 1 145 ? -7.699 -41.906 -21.906 1 98.06 145 ILE B CA 1
ATOM 6891 C C . ILE B 1 145 ? -7.727 -43.281 -22.578 1 98.06 145 ILE B C 1
ATOM 6893 O O . ILE B 1 145 ? -6.688 -43.938 -22.719 1 98.06 145 ILE B O 1
ATOM 6897 N N . SER B 1 146 ? -8.844 -43.75 -23.016 1 97.94 146 SER B N 1
ATOM 6898 C CA . SER B 1 146 ? -8.914 -45.031 -23.703 1 97.94 146 SER B CA 1
ATOM 6899 C C . SER B 1 146 ? -8.07 -45.031 -24.969 1 97.94 146 SER B C 1
ATOM 6901 O O . SER B 1 146 ? -7.289 -45.969 -25.203 1 97.94 146 SER B O 1
ATOM 6903 N N . SER B 1 147 ? -8.258 -44 -25.719 1 98.06 147 SER B N 1
ATOM 6904 C CA . SER B 1 147 ? -7.473 -43.875 -26.953 1 98.06 147 SER B CA 1
ATOM 6905 C C . SER B 1 147 ? -5.984 -43.75 -26.641 1 98.06 147 SER B C 1
ATOM 6907 O O . SER B 1 147 ? -5.145 -44.281 -27.359 1 98.06 147 SER B O 1
ATOM 6909 N N . TYR B 1 148 ? -5.688 -43 -25.672 1 98.06 148 TYR B N 1
ATOM 6910 C CA . TYR B 1 148 ? -4.297 -42.812 -25.266 1 98.06 148 TYR B CA 1
ATOM 6911 C C . TYR B 1 148 ? -3.648 -44.156 -24.922 1 98.06 148 TYR B C 1
ATOM 6913 O O . TYR B 1 148 ? -2.531 -44.438 -25.359 1 98.06 148 TYR B O 1
ATOM 6921 N N . PHE B 1 149 ? -4.316 -45 -24.141 1 98.25 149 PHE B N 1
ATOM 6922 C CA . PHE B 1 149 ? -3.781 -46.281 -23.703 1 98.25 149 PHE B CA 1
ATOM 6923 C C . PHE B 1 149 ? -3.725 -47.25 -24.875 1 98.25 149 PHE B C 1
ATOM 6925 O O . PHE B 1 149 ? -2.803 -48.062 -24.969 1 98.25 149 PHE B O 1
ATOM 6932 N N . LYS B 1 150 ? -4.66 -47.156 -25.734 1 97.56 150 LYS B N 1
ATOM 6933 C CA . LYS B 1 150 ? -4.629 -48 -26.922 1 97.56 150 LYS B CA 1
ATOM 6934 C C . LYS B 1 150 ? -3.443 -47.656 -27.828 1 97.56 150 LYS B C 1
ATOM 6936 O O . LYS B 1 150 ? -2.834 -48.531 -28.438 1 97.56 150 LYS B O 1
ATOM 6941 N N . GLU B 1 151 ? -3.193 -46.375 -27.906 1 97.62 151 GLU B N 1
ATOM 6942 C CA . GLU B 1 151 ? -2.018 -45.969 -28.672 1 97.62 151 GLU B CA 1
ATOM 6943 C C . GLU B 1 151 ? -0.74 -46.562 -28.062 1 97.62 151 GLU B C 1
ATOM 6945 O O . GLU B 1 151 ? 0.156 -46.969 -28.797 1 97.62 151 GLU B O 1
ATOM 6950 N N . ALA B 1 152 ? -0.658 -46.5 -26.766 1 97.88 152 ALA B N 1
ATOM 6951 C CA . ALA B 1 152 ? 0.484 -47.094 -26.078 1 97.88 152 ALA B CA 1
ATOM 6952 C C . ALA B 1 152 ? 0.576 -48.594 -26.391 1 97.88 152 ALA B C 1
ATOM 6954 O O . ALA B 1 152 ? 1.655 -49.094 -26.703 1 97.88 152 ALA B O 1
ATOM 6955 N N . GLN B 1 153 ? -0.535 -49.281 -26.359 1 96.69 153 GLN B N 1
ATOM 6956 C CA . GLN B 1 153 ? -0.591 -50.719 -26.641 1 96.69 153 GLN B CA 1
ATOM 6957 C C . GLN B 1 153 ? -0.117 -51 -28.062 1 96.69 153 GLN B C 1
ATOM 6959 O O . GLN B 1 153 ? 0.646 -51.938 -28.281 1 96.69 153 GLN B O 1
ATOM 6964 N N . ASP B 1 154 ? -0.55 -50.219 -28.922 1 96.88 154 ASP B N 1
ATOM 6965 C CA . ASP B 1 154 ? -0.197 -50.375 -30.328 1 96.88 154 ASP B CA 1
ATOM 6966 C C . ASP B 1 154 ? 1.312 -50.281 -30.531 1 96.88 154 ASP B C 1
ATOM 6968 O O . ASP B 1 154 ? 1.86 -50.875 -31.469 1 96.88 154 ASP B O 1
ATOM 6972 N N . LEU B 1 155 ? 1.926 -49.594 -29.672 1 95.38 155 LEU B N 1
ATOM 6973 C CA . LEU B 1 155 ? 3.359 -49.344 -29.812 1 95.38 155 LEU B CA 1
ATOM 6974 C C . LEU B 1 155 ? 4.152 -50.312 -28.938 1 95.38 155 LEU B C 1
ATOM 6976 O O . LEU B 1 155 ? 5.359 -50.156 -28.766 1 95.38 155 LEU B O 1
ATOM 6980 N N . GLY B 1 156 ? 3.434 -51.25 -28.312 1 92.38 156 GLY B N 1
ATOM 6981 C CA . GLY B 1 156 ? 4.086 -52.281 -27.516 1 92.38 156 GLY B CA 1
ATOM 6982 C C . GLY B 1 156 ? 4.473 -51.781 -26.125 1 92.38 156 GLY B C 1
ATOM 6983 O O . GLY B 1 156 ? 5.43 -52.281 -25.531 1 92.38 156 GLY B O 1
ATOM 6984 N N . LEU B 1 157 ? 3.836 -50.812 -25.656 1 95.38 157 LEU B N 1
ATOM 6985 C CA . LEU B 1 157 ? 4.098 -50.281 -24.328 1 95.38 157 LEU B CA 1
ATOM 6986 C C . LEU B 1 157 ? 3.033 -50.719 -23.344 1 95.38 157 LEU B C 1
ATOM 6988 O O . LEU B 1 157 ? 1.847 -50.781 -23.672 1 95.38 157 LEU B O 1
ATOM 6992 N N . ALA B 1 158 ? 3.436 -51.125 -22.188 1 96.31 158 ALA B N 1
ATOM 6993 C CA . ALA B 1 158 ? 2.506 -51.344 -21.078 1 96.31 158 ALA B CA 1
ATOM 6994 C C . ALA B 1 158 ? 2.135 -50.031 -20.406 1 96.31 158 ALA B C 1
ATOM 6996 O O . ALA B 1 158 ? 2.756 -49 -20.672 1 96.31 158 ALA B O 1
ATOM 6997 N N . VAL B 1 159 ? 1.072 -50.125 -19.656 1 97.75 159 VAL B N 1
ATOM 6998 C CA . VAL B 1 159 ? 0.598 -48.906 -19.031 1 97.75 159 VAL B CA 1
ATOM 6999 C C . VAL B 1 159 ? 0.515 -49.094 -17.516 1 97.75 159 VAL B C 1
ATOM 7001 O O . VAL B 1 159 ? -0.019 -50.094 -17.047 1 97.75 159 VAL B O 1
ATOM 7004 N N . ILE B 1 160 ? 1.146 -48.219 -16.781 1 97.81 160 ILE B N 1
ATOM 7005 C CA . ILE B 1 160 ? 1.003 -48.094 -15.336 1 97.81 160 ILE B CA 1
ATOM 7006 C C . ILE B 1 160 ? 0.117 -46.906 -15 1 97.81 160 ILE B C 1
ATOM 7008 O O . ILE B 1 160 ? 0.443 -45.781 -15.352 1 97.81 160 ILE B O 1
ATOM 7012 N N . ILE B 1 161 ? -0.979 -47.156 -14.32 1 98 161 ILE B N 1
ATOM 7013 C CA . ILE B 1 161 ? -1.912 -46.094 -14.039 1 98 161 ILE B CA 1
ATOM 7014 C C . ILE B 1 161 ? -1.788 -45.656 -12.578 1 98 161 ILE B C 1
ATOM 7016 O O . ILE B 1 161 ? -1.775 -46.5 -11.68 1 98 161 ILE B O 1
ATOM 7020 N N . ARG B 1 162 ? -1.61 -44.406 -12.422 1 97.81 162 ARG B N 1
ATOM 7021 C CA . ARG B 1 162 ? -1.766 -43.812 -11.102 1 97.81 162 ARG B CA 1
ATOM 7022 C C . ARG B 1 162 ? -3.174 -43.25 -10.914 1 97.81 162 ARG B C 1
ATOM 7024 O O . ARG B 1 162 ? -3.441 -42.125 -11.25 1 97.81 162 ARG B O 1
ATOM 7031 N N . LEU B 1 163 ? -3.965 -44.031 -10.336 1 95.94 163 LEU B N 1
ATOM 7032 C CA . LEU B 1 163 ? -5.418 -43.906 -10.32 1 95.94 163 LEU B CA 1
ATOM 7033 C C . LEU B 1 163 ? -5.844 -42.688 -9.484 1 95.94 163 LEU B C 1
ATOM 7035 O O . LEU B 1 163 ? -6.832 -42.031 -9.805 1 95.94 163 LEU B O 1
ATOM 7039 N N . GLY B 1 164 ? -5.238 -42.406 -8.477 1 95.19 164 GLY B N 1
ATOM 7040 C CA . GLY B 1 164 ? -5.633 -41.375 -7.523 1 95.19 164 GLY B CA 1
ATOM 7041 C C . GLY B 1 164 ? -6.406 -41.938 -6.34 1 95.19 164 GLY B C 1
ATOM 7042 O O . GLY B 1 164 ? -6.223 -43.094 -5.949 1 95.19 164 GLY B O 1
ATOM 7043 N N . PRO B 1 165 ? -7.281 -41 -5.789 1 97.62 165 PRO B N 1
ATOM 7044 C CA . PRO B 1 165 ? -7.938 -39.812 -6.336 1 97.62 165 PRO B CA 1
ATOM 7045 C C . PRO B 1 165 ? -7.012 -38.625 -6.387 1 97.62 165 PRO B C 1
ATOM 7047 O O . PRO B 1 165 ? -7.156 -37.75 -7.258 1 97.62 165 PRO B O 1
ATOM 7050 N N . TYR B 1 166 ? -6.23 -38.438 -5.355 1 97.88 166 TYR B N 1
ATOM 7051 C CA . TYR B 1 166 ? -5.211 -37.406 -5.309 1 97.88 166 TYR B CA 1
ATOM 7052 C C . TYR B 1 166 ? -3.992 -37.781 -6.137 1 97.88 166 TYR B C 1
ATOM 7054 O O . TYR B 1 166 ? -3.529 -38.938 -6.07 1 97.88 166 TYR B O 1
ATOM 7062 N N . ILE B 1 167 ? -3.41 -36.781 -6.883 1 97.44 167 ILE B N 1
ATOM 7063 C CA . ILE B 1 167 ? -2.312 -37.156 -7.762 1 97.44 167 ILE B CA 1
ATOM 7064 C C . ILE B 1 167 ? -1.129 -36.219 -7.559 1 97.44 167 ILE B C 1
ATOM 7066 O O . ILE B 1 167 ? -0.042 -36.469 -8.094 1 97.44 167 ILE B O 1
ATOM 7070 N N . ASP B 1 168 ? -1.249 -35.094 -6.852 1 96.25 168 ASP B N 1
ATOM 7071 C CA . ASP B 1 168 ? -0.257 -34.031 -6.699 1 96.25 168 ASP B CA 1
ATOM 7072 C C . ASP B 1 168 ? 0.093 -33.406 -8.047 1 96.25 168 ASP B C 1
ATOM 7074 O O . ASP B 1 168 ? -0.652 -32.562 -8.57 1 96.25 168 ASP B O 1
ATOM 7078 N N . ALA B 1 169 ? 1.055 -34.031 -8.758 1 95.62 169 ALA B N 1
ATOM 7079 C CA . ALA B 1 169 ? 1.528 -33.625 -10.086 1 95.62 169 ALA B CA 1
ATOM 7080 C C . ALA B 1 169 ? 1.615 -32.094 -10.203 1 95.62 169 ALA B C 1
ATOM 7082 O O . ALA B 1 169 ? 1.626 -31.562 -11.312 1 95.62 169 ALA B O 1
ATOM 7083 N N . GLU B 1 170 ? 1.606 -31.328 -8.969 1 95.56 170 GLU B N 1
ATOM 7084 C CA . GLU B 1 170 ? 1.614 -29.875 -8.883 1 95.56 170 GLU B CA 1
ATOM 7085 C C . GLU B 1 170 ? 0.467 -29.266 -9.68 1 95.56 170 GLU B C 1
ATOM 7087 O O . GLU B 1 170 ? 0.599 -28.172 -10.227 1 95.56 170 GLU B O 1
ATOM 7092 N N . MET B 1 171 ? -0.573 -30.062 -9.75 1 96.81 171 MET B N 1
ATOM 7093 C CA . MET B 1 171 ? -1.812 -29.594 -10.359 1 96.81 171 MET B CA 1
ATOM 7094 C C . MET B 1 171 ? -2.686 -28.875 -9.336 1 96.81 171 MET B C 1
ATOM 7096 O O . MET B 1 171 ? -2.547 -29.094 -8.133 1 96.81 171 MET B O 1
ATOM 7100 N N . ASP B 1 172 ? -3.516 -28.016 -9.859 1 97.19 172 ASP B N 1
ATOM 7101 C CA . ASP B 1 172 ? -4.496 -27.344 -9.016 1 97.19 172 ASP B CA 1
ATOM 7102 C C . ASP B 1 172 ? -5.164 -28.328 -8.055 1 97.19 172 ASP B C 1
ATOM 7104 O O . ASP B 1 172 ? -5.762 -29.312 -8.484 1 97.19 172 ASP B O 1
ATOM 7108 N N . MET B 1 173 ? -5.004 -28.141 -6.777 1 97.94 173 MET B N 1
ATOM 7109 C CA . MET B 1 173 ? -5.578 -28.906 -5.672 1 97.94 173 MET B CA 1
ATOM 7110 C C . MET B 1 173 ? -5.156 -30.375 -5.75 1 97.94 173 MET B C 1
ATOM 7112 O O . MET B 1 173 ? -5.91 -31.266 -5.344 1 97.94 173 MET B O 1
ATOM 7116 N N . GLY B 1 174 ? -4.062 -30.656 -6.418 1 97.62 174 GLY B N 1
ATOM 7117 C CA . GLY B 1 174 ? -3.588 -32.031 -6.559 1 97.62 174 GLY B CA 1
ATOM 7118 C C . GLY B 1 174 ? -4.457 -32.875 -7.469 1 97.62 174 GLY B C 1
ATOM 7119 O O . GLY B 1 174 ? -4.594 -34.094 -7.262 1 97.62 174 GLY B O 1
ATOM 7120 N N . GLY B 1 175 ? -5.145 -32.25 -8.297 1 97.88 175 GLY B N 1
ATOM 7121 C CA . GLY B 1 175 ? -5.98 -32.938 -9.266 1 97.88 175 GLY B CA 1
ATOM 7122 C C . GLY B 1 175 ? -7.387 -33.188 -8.766 1 97.88 175 GLY B C 1
ATOM 7123 O O . GLY B 1 175 ? -8.227 -33.719 -9.492 1 97.88 175 GLY B O 1
ATOM 7124 N N . LEU B 1 176 ? -7.688 -32.812 -7.527 1 98.5 176 LEU B N 1
ATOM 7125 C CA . LEU B 1 176 ? -9.031 -32.969 -6.98 1 98.5 176 LEU B CA 1
ATOM 7126 C C . LEU B 1 176 ? -9.953 -31.859 -7.492 1 98.5 176 LEU B C 1
ATOM 7128 O O . LEU B 1 176 ? -9.508 -30.734 -7.754 1 98.5 176 LEU B O 1
ATOM 7132 N N . PRO B 1 177 ? -11.219 -32.156 -7.621 1 98.19 177 PRO B N 1
ATOM 7133 C CA . PRO B 1 177 ? -12.148 -31.094 -8.047 1 98.19 177 PRO B CA 1
ATOM 7134 C C . PRO B 1 177 ? -12.367 -30.031 -6.969 1 98.19 177 PRO B C 1
ATOM 7136 O O . PRO B 1 177 ? -12.57 -30.375 -5.797 1 98.19 177 PRO B O 1
ATOM 7139 N N . PHE B 1 178 ? -12.43 -28.812 -7.41 1 97.19 178 PHE B N 1
ATOM 7140 C CA . PHE B 1 178 ? -12.609 -27.703 -6.473 1 97.19 178 PHE B CA 1
ATOM 7141 C C . PHE B 1 178 ? -13.938 -27.812 -5.746 1 97.19 178 PHE B C 1
ATOM 7143 O O . PHE B 1 178 ? -14.078 -27.359 -4.609 1 97.19 178 PHE B O 1
ATOM 7150 N N . TRP B 1 179 ? -14.953 -28.344 -6.426 1 98.06 179 TRP B N 1
ATOM 7151 C CA . TRP B 1 179 ? -16.328 -28.312 -5.949 1 98.06 179 TRP B CA 1
ATOM 7152 C C . TRP B 1 179 ? -16.516 -29.234 -4.75 1 98.06 179 TRP B C 1
ATOM 7154 O O . TRP B 1 179 ? -17.547 -29.156 -4.059 1 98.06 179 TRP B O 1
ATOM 7164 N N . LEU B 1 180 ? -15.531 -30.109 -4.488 1 98.62 180 LEU B N 1
ATOM 7165 C CA . LEU B 1 180 ? -15.586 -30.875 -3.254 1 98.62 180 LEU B CA 1
ATOM 7166 C C . LEU B 1 180 ? -15.734 -29.953 -2.045 1 98.62 180 LEU B C 1
ATOM 7168 O O . LEU B 1 180 ? -16.547 -30.219 -1.159 1 98.62 180 LEU B O 1
ATOM 7172 N N . LEU B 1 181 ? -15 -28.859 -2.074 1 98 181 LEU B N 1
ATOM 7173 C CA . LEU B 1 181 ? -15.047 -27.906 -0.97 1 98 181 LEU B CA 1
ATOM 7174 C C . LEU B 1 181 ? -16.312 -27.062 -1.031 1 98 181 LEU B C 1
ATOM 7176 O O . LEU B 1 181 ? -16.734 -26.484 -0.026 1 98 181 LEU B O 1
ATOM 7180 N N . ARG B 1 182 ? -16.875 -26.922 -2.205 1 97.62 182 ARG B N 1
ATOM 7181 C CA . ARG B 1 182 ? -18.172 -26.281 -2.332 1 97.62 182 ARG B CA 1
ATOM 7182 C C . ARG B 1 182 ? -19.266 -27.125 -1.708 1 97.62 182 ARG B C 1
ATOM 7184 O O . ARG B 1 182 ? -20.156 -26.609 -1.012 1 97.62 182 ARG B O 1
ATOM 7191 N N . GLU B 1 183 ? -19.234 -28.406 -1.983 1 97.81 183 GLU B N 1
ATOM 7192 C CA . GLU B 1 183 ? -20.25 -29.344 -1.486 1 97.81 183 GLU B CA 1
ATOM 7193 C C . GLU B 1 183 ? -20.203 -29.438 0.036 1 97.81 183 GLU B C 1
ATOM 7195 O O . GLU B 1 183 ? -21.234 -29.547 0.688 1 97.81 183 GLU B O 1
ATOM 7200 N N . ASP B 1 184 ? -19.031 -29.453 0.586 1 98.12 184 ASP B N 1
ATOM 7201 C CA . ASP B 1 184 ? -18.828 -29.438 2.033 1 98.12 184 ASP B CA 1
ATOM 7202 C C . ASP B 1 184 ? -17.547 -28.688 2.404 1 98.12 184 ASP B C 1
ATOM 7204 O O . ASP B 1 184 ? -16.453 -29.25 2.34 1 98.12 184 ASP B O 1
ATOM 7208 N N . PRO B 1 185 ? -17.703 -27.484 2.855 1 97.12 185 PRO B N 1
ATOM 7209 C CA . PRO B 1 185 ? -16.516 -26.688 3.17 1 97.12 185 PRO B CA 1
ATOM 7210 C C . PRO B 1 185 ? -15.703 -27.25 4.332 1 97.12 185 PRO B C 1
ATOM 7212 O O . PRO B 1 185 ? -14.57 -26.828 4.57 1 97.12 185 PRO B O 1
ATOM 7215 N N . HIS B 1 186 ? -16.219 -28.25 5.078 1 97.19 186 HIS B N 1
ATOM 7216 C CA . HIS B 1 186 ? -15.531 -28.828 6.219 1 97.19 186 HIS B CA 1
ATOM 7217 C C . HIS B 1 186 ? -15 -30.219 5.887 1 97.19 186 HIS B C 1
ATOM 7219 O O . HIS B 1 186 ? -14.492 -30.922 6.762 1 97.19 186 HIS B O 1
ATOM 7225 N N . MET B 1 187 ? -15.055 -30.531 4.66 1 97.75 187 MET B N 1
ATOM 7226 C CA . MET B 1 187 ? -14.602 -31.828 4.191 1 97.75 187 MET B CA 1
ATOM 7227 C C . MET B 1 187 ? -13.125 -32.031 4.504 1 97.75 187 MET B C 1
ATOM 7229 O O . MET B 1 187 ? -12.312 -31.141 4.301 1 97.75 187 MET B O 1
ATOM 7233 N N . LYS B 1 188 ? -12.836 -33.188 5.066 1 98 188 LYS B N 1
ATOM 7234 C CA . LYS B 1 188 ? -11.438 -33.562 5.211 1 98 188 LYS B CA 1
ATOM 7235 C C . LYS B 1 188 ? -10.969 -34.406 4.016 1 98 188 LYS B C 1
ATOM 7237 O O . LYS B 1 188 ? -11.18 -35.594 3.971 1 98 188 LYS B O 1
ATOM 7242 N N . LEU B 1 189 ? -10.297 -33.75 3.143 1 98.19 189 LEU B N 1
ATOM 7243 C CA . LEU B 1 189 ? -9.836 -34.406 1.92 1 98.19 189 LEU B CA 1
ATOM 7244 C C . LEU B 1 189 ? -8.852 -35.531 2.238 1 98.19 189 LEU B C 1
ATOM 7246 O O . LEU B 1 189 ? -8.172 -35.5 3.266 1 98.19 189 LEU B O 1
ATOM 7250 N N . ARG B 1 190 ? -8.82 -36.562 1.393 1 98.25 190 ARG B N 1
ATOM 7251 C CA . ARG B 1 190 ? -7.859 -37.656 1.439 1 98.25 190 ARG B CA 1
ATOM 7252 C C . ARG B 1 190 ? -7.941 -38.406 2.768 1 98.25 190 ARG B C 1
ATOM 7254 O O . ARG B 1 190 ? -6.918 -38.781 3.35 1 98.25 190 ARG B O 1
ATOM 7261 N N . THR B 1 191 ? -9.117 -38.531 3.289 1 98.5 191 THR B N 1
ATOM 7262 C CA . THR B 1 191 ? -9.406 -39.312 4.488 1 98.5 191 THR B CA 1
ATOM 7263 C C . THR B 1 191 ? -10.672 -40.125 4.301 1 98.5 191 THR B C 1
ATOM 7265 O O . THR B 1 191 ? -11.312 -40.062 3.25 1 98.5 191 THR B O 1
ATOM 7268 N N . SER B 1 192 ? -10.992 -40.906 5.406 1 98.62 192 SER B N 1
ATOM 7269 C CA . SER B 1 192 ? -12.195 -41.719 5.371 1 98.62 192 SER B CA 1
ATOM 7270 C C . SER B 1 192 ? -13.438 -40.906 5.703 1 98.62 192 SER B C 1
ATOM 7272 O O . SER B 1 192 ? -14.484 -41.469 6.023 1 98.62 192 SER B O 1
ATOM 7274 N N . ASP B 1 193 ? -13.289 -39.594 5.645 1 98.44 193 ASP B N 1
ATOM 7275 C CA . ASP B 1 193 ? -14.445 -38.719 5.805 1 98.44 193 ASP B CA 1
ATOM 7276 C C . ASP B 1 193 ? -15.57 -39.094 4.848 1 98.44 193 ASP B C 1
ATOM 7278 O O . ASP B 1 193 ? -15.383 -39.094 3.629 1 98.44 193 ASP B O 1
ATOM 7282 N N . PRO B 1 194 ? -16.781 -39.406 5.414 1 98.38 194 PRO B N 1
ATOM 7283 C CA . PRO B 1 194 ? -17.859 -39.875 4.551 1 98.38 194 PRO B CA 1
ATOM 7284 C C . PRO B 1 194 ? -18.234 -38.844 3.473 1 98.38 194 PRO B C 1
ATOM 7286 O O . PRO B 1 194 ? -18.641 -39.219 2.373 1 98.38 194 PRO B O 1
ATOM 7289 N N . SER B 1 195 ? -18.094 -37.594 3.76 1 98.06 195 SER B N 1
ATOM 7290 C CA . SER B 1 195 ? -18.422 -36.594 2.773 1 98.06 195 SER B CA 1
ATOM 7291 C C . SER B 1 195 ? -17.453 -36.594 1.605 1 98.06 195 SER B C 1
ATOM 7293 O O . SER B 1 195 ? -17.797 -36.188 0.493 1 98.06 195 SER B O 1
ATOM 7295 N N . TYR B 1 196 ? -16.297 -37 1.89 1 98.38 196 TYR B N 1
ATOM 7296 C CA . TYR B 1 196 ? -15.305 -37.156 0.838 1 98.38 196 TYR B CA 1
ATOM 7297 C C . TYR B 1 196 ? -15.484 -38.469 0.092 1 98.38 196 TYR B C 1
ATOM 7299 O O . TYR B 1 196 ? -15.539 -38.5 -1.14 1 98.38 196 TYR B O 1
ATOM 7307 N N . MET B 1 197 ? -15.641 -39.562 0.836 1 98.69 197 MET B N 1
ATOM 7308 C CA . MET B 1 197 ? -15.633 -40.906 0.285 1 98.69 197 MET B CA 1
ATOM 7309 C C . MET B 1 197 ? -16.828 -41.156 -0.621 1 98.69 197 MET B C 1
ATOM 7311 O O . MET B 1 197 ? -16.75 -41.906 -1.598 1 98.69 197 MET B O 1
ATOM 7315 N N . LYS B 1 198 ? -17.906 -40.469 -0.311 1 98.25 198 LYS B N 1
ATOM 7316 C CA . LYS B 1 198 ? -19.078 -40.625 -1.17 1 98.25 198 LYS B CA 1
ATOM 7317 C C . LYS B 1 198 ? -18.766 -40.219 -2.604 1 98.25 198 LYS B C 1
ATOM 7319 O O . LYS B 1 198 ? -19.219 -40.875 -3.555 1 98.25 198 LYS B O 1
ATOM 7324 N N . TRP B 1 199 ? -18.047 -39.156 -2.727 1 98.62 199 TRP B N 1
ATOM 7325 C CA . TRP B 1 199 ? -17.703 -38.656 -4.055 1 98.62 199 TRP B CA 1
ATOM 7326 C C . TRP B 1 199 ? -16.625 -39.531 -4.699 1 98.62 199 TRP B C 1
ATOM 7328 O O . TRP B 1 199 ? -16.641 -39.75 -5.91 1 98.62 199 TRP B O 1
ATOM 7338 N N . VAL B 1 200 ? -15.68 -40.031 -3.941 1 98.75 200 VAL B N 1
ATOM 7339 C CA . VAL B 1 200 ? -14.656 -40.938 -4.449 1 98.75 200 VAL B CA 1
ATOM 7340 C C . VAL B 1 200 ? -15.312 -42.188 -5.012 1 98.75 200 VAL B C 1
ATOM 7342 O O . VAL B 1 200 ? -14.953 -42.656 -6.098 1 98.75 200 VAL B O 1
ATOM 7345 N N . GLN B 1 201 ? -16.219 -42.719 -4.262 1 98.56 201 GLN B N 1
ATOM 7346 C CA . GLN B 1 201 ? -16.922 -43.906 -4.695 1 98.56 201 GLN B CA 1
ATOM 7347 C C . GLN B 1 201 ? -17.656 -43.688 -6.016 1 98.56 201 GLN B C 1
ATOM 7349 O O . GLN B 1 201 ? -17.609 -44.531 -6.91 1 98.56 201 GLN B O 1
ATOM 7354 N N . LYS B 1 202 ? -18.281 -42.562 -6.086 1 98.62 202 LYS B N 1
ATOM 7355 C CA . LYS B 1 202 ? -18.984 -42.219 -7.324 1 98.62 202 LYS B CA 1
ATOM 7356 C C . LYS B 1 202 ? -18 -42.094 -8.484 1 98.62 202 LYS B C 1
ATOM 7358 O O . LYS B 1 202 ? -18.25 -42.625 -9.578 1 98.62 202 LYS B O 1
ATOM 7363 N N . TRP B 1 203 ? -16.953 -41.438 -8.258 1 98.56 203 TRP B N 1
ATOM 7364 C CA . TRP B 1 203 ? -15.93 -41.219 -9.281 1 98.56 203 TRP B CA 1
ATOM 7365 C C . TRP B 1 203 ? -15.336 -42.562 -9.742 1 98.56 203 TRP B C 1
ATOM 7367 O O . TRP B 1 203 ? -15.234 -42.812 -10.945 1 98.56 203 TRP B O 1
ATOM 7377 N N . TYR B 1 204 ? -14.977 -43.438 -8.812 1 98.5 204 TYR B N 1
ATOM 7378 C CA . TYR B 1 204 ? -14.438 -44.75 -9.156 1 98.5 204 TYR B CA 1
ATOM 7379 C C . TYR B 1 204 ? -15.461 -45.562 -9.922 1 98.5 204 TYR B C 1
ATOM 7381 O O . TYR B 1 204 ? -15.102 -46.375 -10.789 1 98.5 204 TYR B O 1
ATOM 7389 N N . GLY B 1 205 ? -16.719 -45.375 -9.578 1 98.31 205 GLY B N 1
ATOM 7390 C CA . GLY B 1 205 ? -17.781 -46.062 -10.273 1 98.31 205 GLY B CA 1
ATOM 7391 C C . GLY B 1 205 ? -17.891 -45.688 -11.742 1 98.31 205 GLY B C 1
ATOM 7392 O O . GLY B 1 205 ? -18.438 -46.438 -12.547 1 98.31 205 GLY B O 1
ATOM 7393 N N . VAL B 1 206 ? -17.391 -44.594 -12.039 1 98.5 206 VAL B N 1
ATOM 7394 C CA . VAL B 1 206 ? -17.391 -44.156 -13.43 1 98.5 206 VAL B CA 1
ATOM 7395 C C . VAL B 1 206 ? -16.062 -44.531 -14.094 1 98.5 206 VAL B C 1
ATOM 7397 O O . VAL B 1 206 ? -16.047 -45.094 -15.195 1 98.5 206 VAL B O 1
ATOM 7400 N N . LEU B 1 207 ? -14.984 -44.281 -13.453 1 98.5 207 LEU B N 1
ATOM 7401 C CA . LEU B 1 207 ? -13.641 -44.406 -14.008 1 98.5 207 LEU B CA 1
ATOM 7402 C C . LEU B 1 207 ? -13.273 -45.875 -14.203 1 98.5 207 LEU B C 1
ATOM 7404 O O . LEU B 1 207 ? -12.781 -46.25 -15.266 1 98.5 207 LEU B O 1
ATOM 7408 N N . LEU B 1 208 ? -13.438 -46.75 -13.195 1 98.31 208 LEU B N 1
ATOM 7409 C CA . LEU B 1 208 ? -12.883 -48.094 -13.188 1 98.31 208 LEU B CA 1
ATOM 7410 C C . LEU B 1 208 ? -13.539 -48.969 -14.25 1 98.31 208 LEU B C 1
ATOM 7412 O O . LEU B 1 208 ? -12.875 -49.781 -14.898 1 98.31 208 LEU B O 1
ATOM 7416 N N . PRO B 1 209 ? -14.859 -48.812 -14.492 1 97.88 209 PRO B N 1
ATOM 7417 C CA . PRO B 1 209 ? -15.445 -49.562 -15.609 1 97.88 209 PRO B CA 1
ATOM 7418 C C . PRO B 1 209 ? -14.828 -49.188 -16.953 1 97.88 209 PRO B C 1
ATOM 7420 O O . PRO B 1 209 ? -14.766 -50.031 -17.859 1 97.88 209 PRO B O 1
ATOM 7423 N N . ILE B 1 210 ? -14.414 -47.969 -17.078 1 98 210 ILE B N 1
ATOM 7424 C CA . ILE B 1 210 ? -13.766 -47.531 -18.312 1 98 210 ILE B CA 1
ATOM 7425 C C . ILE B 1 210 ? -12.398 -48.188 -18.453 1 98 210 ILE B C 1
ATOM 7427 O O . ILE B 1 210 ? -11.984 -48.562 -19.547 1 98 210 ILE B O 1
ATOM 7431 N N . LEU B 1 211 ? -11.742 -48.469 -17.375 1 97.94 211 LEU B N 1
ATOM 7432 C CA . LEU B 1 211 ? -10.383 -49 -17.375 1 97.94 211 LEU B CA 1
ATOM 7433 C C . LEU B 1 211 ? -10.391 -50.531 -17.438 1 97.94 211 LEU B C 1
ATOM 7435 O O . LEU B 1 211 ? -9.422 -51.125 -17.891 1 97.94 211 LEU B O 1
ATOM 7439 N N . ARG B 1 212 ? -11.383 -51.156 -17.016 1 97.25 212 ARG B N 1
ATOM 7440 C CA . ARG B 1 212 ? -11.438 -52.625 -16.844 1 97.25 212 ARG B CA 1
ATOM 7441 C C . ARG B 1 212 ? -11.109 -53.344 -18.141 1 97.25 212 ARG B C 1
ATOM 7443 O O . ARG B 1 212 ? -10.305 -54.281 -18.156 1 97.25 212 ARG B O 1
ATOM 7450 N N . PRO B 1 213 ? -11.664 -52.906 -19.281 1 97.25 213 PRO B N 1
ATOM 7451 C CA . PRO B 1 213 ? -11.336 -53.594 -20.531 1 97.25 213 PRO B CA 1
ATOM 7452 C C . PRO B 1 213 ? -9.875 -53.406 -20.938 1 97.25 213 PRO B C 1
ATOM 7454 O O . PRO B 1 213 ? -9.375 -54.125 -21.797 1 97.25 213 PRO B O 1
ATOM 7457 N N . LEU B 1 214 ? -9.203 -52.5 -20.328 1 97.88 214 LEU B N 1
ATOM 7458 C CA . LEU B 1 214 ? -7.836 -52.156 -20.719 1 97.88 214 LEU B CA 1
ATOM 7459 C C . LEU B 1 214 ? -6.824 -52.875 -19.812 1 97.88 214 LEU B C 1
ATOM 7461 O O . LEU B 1 214 ? -5.613 -52.688 -20 1 97.88 214 LEU B O 1
ATOM 7465 N N . LEU B 1 215 ? -7.305 -53.656 -18.859 1 97.06 215 LEU B N 1
ATOM 7466 C CA . LEU B 1 215 ? -6.414 -54.406 -17.984 1 97.06 215 LEU B CA 1
ATOM 7467 C C . LEU B 1 215 ? -5.633 -55.469 -18.766 1 97.06 215 LEU B C 1
ATOM 7469 O O . LEU B 1 215 ? -6.141 -56 -19.75 1 97.06 215 LEU B O 1
ATOM 7473 N N . TYR B 1 216 ? -4.477 -55.688 -18.297 1 95.06 216 TYR B N 1
ATOM 7474 C CA . TYR B 1 216 ? -3.582 -56.625 -18.984 1 95.06 216 TYR B CA 1
ATOM 7475 C C . TYR B 1 216 ? -4.223 -58 -19.141 1 95.06 216 TYR B C 1
ATOM 7477 O O . TYR B 1 216 ? -4.133 -58.625 -20.203 1 95.06 216 TYR B O 1
ATOM 7485 N N . GLU B 1 217 ? -4.91 -58.562 -18.141 1 93 217 GLU B N 1
ATOM 7486 C CA . GLU B 1 217 ? -5.57 -59.875 -18.141 1 93 217 GLU B CA 1
ATOM 7487 C C . GLU B 1 217 ? -6.773 -59.875 -19.078 1 93 217 GLU B C 1
ATOM 7489 O O . GLU B 1 217 ? -7.254 -60.938 -19.469 1 93 217 GLU B O 1
ATOM 7494 N N . ASN B 1 218 ? -7.191 -58.75 -19.422 1 95.19 218 ASN B N 1
ATOM 7495 C CA . ASN B 1 218 ? -8.32 -58.625 -20.344 1 95.19 218 ASN B CA 1
ATOM 7496 C C . ASN B 1 218 ? -7.863 -58.25 -21.75 1 95.19 218 ASN B C 1
ATOM 7498 O O . ASN B 1 218 ? -8.68 -57.844 -22.578 1 95.19 218 ASN B O 1
ATOM 7502 N N . GLY B 1 219 ? -6.605 -58.25 -21.953 1 94.19 219 GLY B N 1
ATOM 7503 C CA . GLY B 1 219 ? -6.082 -58 -23.281 1 94.19 219 GLY B CA 1
ATOM 7504 C C . GLY B 1 219 ? -5.578 -56.594 -23.484 1 94.19 219 GLY B C 1
ATOM 7505 O O . GLY B 1 219 ? -5.086 -56.25 -24.562 1 94.19 219 GLY B O 1
ATOM 7506 N N . GLY B 1 220 ? -5.723 -55.781 -22.484 1 96.31 220 GLY B N 1
ATOM 7507 C CA . GLY B 1 220 ? -5.266 -54.375 -22.578 1 96.31 220 GLY B CA 1
ATOM 7508 C C . GLY B 1 220 ? -3.844 -54.188 -22.094 1 96.31 220 GLY B C 1
ATOM 7509 O O . GLY B 1 220 ? -3.143 -55.156 -21.797 1 96.31 220 GLY B O 1
ATOM 7510 N N . PRO B 1 221 ? -3.393 -52.969 -22.031 1 96.56 221 PRO B N 1
ATOM 7511 C CA . PRO B 1 221 ? -1.985 -52.688 -21.734 1 96.56 221 PRO B CA 1
ATOM 7512 C C . PRO B 1 221 ? -1.751 -52.375 -20.25 1 96.56 221 PRO B C 1
ATOM 7514 O O . PRO B 1 221 ? -0.603 -52.312 -19.812 1 96.56 221 PRO B O 1
ATOM 7517 N N . ILE B 1 222 ? -2.768 -52.281 -19.391 1 97.38 222 ILE B N 1
ATOM 7518 C CA . ILE B 1 222 ? -2.594 -51.812 -18.016 1 97.38 222 ILE B CA 1
ATOM 7519 C C . ILE B 1 222 ? -2.064 -52.969 -17.156 1 97.38 222 ILE B C 1
ATOM 7521 O O . ILE B 1 222 ? -2.744 -54 -16.984 1 97.38 222 ILE B O 1
ATOM 7525 N N . ILE B 1 223 ? -0.873 -52.75 -16.547 1 95.88 223 ILE B N 1
ATOM 7526 C CA . ILE B 1 223 ? -0.241 -53.844 -15.812 1 95.88 223 ILE B CA 1
ATOM 7527 C C . ILE B 1 223 ? -0.32 -53.562 -14.312 1 95.88 223 ILE B C 1
ATOM 7529 O O . ILE B 1 223 ? -0.308 -54.5 -13.5 1 95.88 223 ILE B O 1
ATOM 7533 N N . MET B 1 224 ? -0.351 -52.344 -13.891 1 97.06 224 MET B N 1
ATOM 7534 C CA . MET B 1 224 ? -0.369 -51.938 -12.484 1 97.06 224 MET B CA 1
ATOM 7535 C C . MET B 1 224 ? -1.242 -50.719 -12.273 1 97.06 224 MET B C 1
ATOM 7537 O O . MET B 1 224 ? -1.384 -49.875 -13.18 1 97.06 224 MET B O 1
ATOM 7541 N N . MET B 1 225 ? -1.799 -50.594 -11.078 1 98.06 225 MET B N 1
ATOM 7542 C CA . MET B 1 225 ? -2.59 -49.438 -10.688 1 98.06 225 MET B CA 1
ATOM 7543 C C . MET B 1 225 ? -2.178 -48.938 -9.305 1 98.06 225 MET B C 1
ATOM 7545 O O . MET B 1 225 ? -2.076 -49.75 -8.367 1 98.06 225 MET B O 1
ATOM 7549 N N . GLN B 1 226 ? -1.979 -47.656 -9.219 1 98.25 226 GLN B N 1
ATOM 7550 C CA . GLN B 1 226 ? -1.562 -47.094 -7.949 1 98.25 226 GLN B CA 1
ATOM 7551 C C . GLN B 1 226 ? -2.77 -46.688 -7.102 1 98.25 226 GLN B C 1
ATOM 7553 O O . GLN B 1 226 ? -3.736 -46.125 -7.613 1 98.25 226 GLN B O 1
ATOM 7558 N N . ILE B 1 227 ? -2.695 -47 -5.859 1 97.88 227 ILE B N 1
ATOM 7559 C CA . ILE B 1 227 ? -3.691 -46.531 -4.902 1 97.88 227 ILE B CA 1
ATOM 7560 C C . ILE B 1 227 ? -3.191 -45.25 -4.211 1 97.88 227 ILE B C 1
ATOM 7562 O O . ILE B 1 227 ? -2.135 -45.25 -3.576 1 97.88 227 ILE B O 1
ATOM 7566 N N . GLU B 1 228 ? -3.986 -44.188 -4.316 1 97.19 228 GLU B N 1
ATOM 7567 C CA . GLU B 1 228 ? -3.59 -42.906 -3.725 1 97.19 228 GLU B CA 1
ATOM 7568 C C . GLU B 1 228 ? -2.193 -42.5 -4.18 1 97.19 228 GLU B C 1
ATOM 7570 O O . GLU B 1 228 ? -1.684 -43.031 -5.176 1 97.19 228 GLU B O 1
ATOM 7575 N N . ASN B 1 229 ? -1.665 -41.406 -3.633 1 97.5 229 ASN B N 1
ATOM 7576 C CA . ASN B 1 229 ? -0.338 -40.938 -4.023 1 97.5 229 ASN B CA 1
ATOM 7577 C C . ASN B 1 229 ? 0.422 -40.344 -2.838 1 97.5 229 ASN B C 1
ATOM 7579 O O . ASN B 1 229 ? -0.041 -39.406 -2.213 1 97.5 229 ASN B O 1
ATOM 7583 N N . GLU B 1 230 ? 1.498 -40.969 -2.564 1 95.81 230 GLU B N 1
ATOM 7584 C CA . GLU B 1 230 ? 2.416 -40.5 -1.532 1 95.81 230 GLU B CA 1
ATOM 7585 C C . GLU B 1 230 ? 1.676 -40.188 -0.233 1 95.81 230 GLU B C 1
ATOM 7587 O O . GLU B 1 230 ? 1.845 -39.125 0.347 1 95.81 230 GLU B O 1
ATOM 7592 N N . TYR B 1 231 ? 0.878 -41.062 0.17 1 97.25 231 TYR B N 1
ATOM 7593 C CA . TYR B 1 231 ? 0.026 -40.844 1.33 1 97.25 231 TYR B CA 1
ATOM 7594 C C . TYR B 1 231 ? 0.856 -40.719 2.604 1 97.25 231 TYR B C 1
ATOM 7596 O O . TYR B 1 231 ? 0.435 -40.094 3.572 1 97.25 231 TYR B O 1
ATOM 7604 N N . GLY B 1 232 ? 2.029 -41.344 2.629 1 95.94 232 GLY B N 1
ATOM 7605 C CA . GLY B 1 232 ? 2.926 -41.281 3.771 1 95.94 232 GLY B CA 1
ATOM 7606 C C . GLY B 1 232 ? 3.334 -39.844 4.105 1 95.94 232 GLY B C 1
ATOM 7607 O O . GLY B 1 232 ? 3.773 -39.562 5.227 1 95.94 232 GLY B O 1
ATOM 7608 N N . SER B 1 233 ? 3.209 -39 3.16 1 94.06 233 SER B N 1
ATOM 7609 C CA . SER B 1 233 ? 3.57 -37.594 3.359 1 94.06 233 SER B CA 1
ATOM 7610 C C . SER B 1 233 ? 2.361 -36.781 3.787 1 94.06 233 SER B C 1
ATOM 7612 O O . SER B 1 233 ? 2.484 -35.594 4.051 1 94.06 233 SER B O 1
ATOM 7614 N N . TYR B 1 234 ? 1.207 -37.344 3.76 1 95.25 234 TYR B N 1
ATOM 7615 C CA . TYR B 1 234 ? -0.004 -36.625 4.168 1 95.25 234 TYR B CA 1
ATOM 7616 C C . TYR B 1 234 ? -0.189 -36.688 5.68 1 95.25 234 TYR B C 1
ATOM 7618 O O . TYR B 1 234 ? 0.049 -37.75 6.297 1 95.25 234 TYR B O 1
ATOM 7626 N N . PHE B 1 235 ? -0.59 -35.719 6.301 1 94 235 PHE B N 1
ATOM 7627 C CA . PHE B 1 235 ? -0.578 -35.594 7.75 1 94 235 PHE B CA 1
ATOM 7628 C C . PHE B 1 235 ? -1.568 -36.531 8.398 1 94 235 PHE B C 1
ATOM 7630 O O . PHE B 1 235 ? -1.384 -36.938 9.547 1 94 235 PHE B O 1
ATOM 7637 N N . ALA B 1 236 ? -2.631 -36.969 7.723 1 95.75 236 ALA B N 1
ATOM 7638 C CA . ALA B 1 236 ? -3.76 -37.656 8.336 1 95.75 236 ALA B CA 1
ATOM 7639 C C . ALA B 1 236 ? -3.406 -39.125 8.641 1 95.75 236 ALA B C 1
ATOM 7641 O O . ALA B 1 236 ? -3.949 -39.719 9.578 1 95.75 236 ALA B O 1
ATOM 7642 N N . CYS B 1 237 ? -2.559 -39.781 7.84 1 96.25 237 CYS B N 1
ATOM 7643 C CA . CYS B 1 237 ? -2.188 -41.188 8.023 1 96.25 237 CYS B CA 1
ATOM 7644 C C . CYS B 1 237 ? -3.41 -42.031 8.336 1 96.25 237 CYS B C 1
ATOM 7646 O O . CYS B 1 237 ? -3.428 -42.75 9.32 1 96.25 237 CYS B O 1
ATOM 7648 N N . ASP B 1 238 ? -4.426 -41.938 7.559 1 97.88 238 ASP B N 1
ATOM 7649 C CA . ASP B 1 238 ? -5.719 -42.594 7.75 1 97.88 238 ASP B CA 1
ATOM 7650 C C . ASP B 1 238 ? -5.75 -43.969 7.066 1 97.88 238 ASP B C 1
ATOM 7652 O O . ASP B 1 238 ? -6.145 -44.062 5.906 1 97.88 238 ASP B O 1
ATOM 7656 N N . SER B 1 239 ? -5.559 -45.031 7.793 1 97.25 239 SER B N 1
ATOM 7657 C CA . SER B 1 239 ? -5.492 -46.375 7.227 1 97.25 239 SER B CA 1
ATOM 7658 C C . SER B 1 239 ? -6.867 -46.844 6.758 1 97.25 239 SER B C 1
ATOM 7660 O O . SER B 1 239 ? -6.969 -47.625 5.793 1 97.25 239 SER B O 1
ATOM 7662 N N . ASN B 1 240 ? -7.902 -46.406 7.465 1 98.31 240 ASN B N 1
ATOM 7663 C CA . ASN B 1 240 ? -9.242 -46.75 7.004 1 98.31 240 ASN B CA 1
ATOM 7664 C C . ASN B 1 240 ? -9.492 -46.25 5.586 1 98.31 240 ASN B C 1
ATOM 7666 O O . ASN B 1 240 ? -10.102 -46.938 4.773 1 98.31 240 ASN B O 1
ATOM 7670 N N . TYR B 1 241 ? -9.062 -45.125 5.375 1 98.38 241 TYR B N 1
ATOM 7671 C CA . TYR B 1 241 ? -9.188 -44.5 4.066 1 98.38 241 TYR B CA 1
ATOM 7672 C C . TYR B 1 241 ? -8.469 -45.312 2.998 1 98.38 241 TYR B C 1
ATOM 7674 O O . TYR B 1 241 ? -9.07 -45.688 1.995 1 98.38 241 TYR B O 1
ATOM 7682 N N . THR B 1 242 ? -7.195 -45.625 3.191 1 98.31 242 THR B N 1
ATOM 7683 C CA . THR B 1 242 ? -6.406 -46.312 2.174 1 98.31 242 THR B CA 1
ATOM 7684 C C . THR B 1 242 ? -6.895 -47.75 1.98 1 98.31 242 THR B C 1
ATOM 7686 O O . THR B 1 242 ? -6.879 -48.281 0.863 1 98.31 242 THR B O 1
ATOM 7689 N N . LEU B 1 243 ? -7.352 -48.375 3.029 1 98.44 243 LEU B N 1
ATOM 7690 C CA . LEU B 1 243 ? -7.934 -49.719 2.92 1 98.44 243 LEU B CA 1
ATOM 7691 C C . LEU B 1 243 ? -9.219 -49.688 2.096 1 98.44 243 LEU B C 1
ATOM 7693 O O . LEU B 1 243 ? -9.453 -50.562 1.274 1 98.44 243 LEU B O 1
ATOM 7697 N N . GLN B 1 244 ? -9.961 -48.719 2.357 1 98.31 244 GLN B N 1
ATOM 7698 C CA . GLN B 1 244 ? -11.195 -48.562 1.594 1 98.31 244 GLN B CA 1
ATOM 7699 C C . GLN B 1 244 ? -10.906 -48.375 0.109 1 98.31 244 GLN B C 1
ATOM 7701 O O . GLN B 1 244 ? -11.602 -48.906 -0.746 1 98.31 244 GLN B O 1
ATOM 7706 N N . LEU B 1 245 ? -9.961 -47.562 -0.193 1 98.62 245 LEU B N 1
ATOM 7707 C CA . LEU B 1 245 ? -9.594 -47.344 -1.587 1 98.62 245 LEU B CA 1
ATOM 7708 C C . LEU B 1 245 ? -9.148 -48.656 -2.242 1 98.62 245 LEU B C 1
ATOM 7710 O O . LEU B 1 245 ? -9.523 -48.938 -3.385 1 98.62 245 LEU B O 1
ATOM 7714 N N . ARG B 1 246 ? -8.32 -49.469 -1.525 1 98.5 246 ARG B N 1
ATOM 7715 C CA . ARG B 1 246 ? -7.895 -50.75 -2.025 1 98.5 246 ARG B CA 1
ATOM 7716 C C . ARG B 1 246 ? -9.094 -51.656 -2.332 1 98.5 246 ARG B C 1
ATOM 7718 O O . ARG B 1 246 ? -9.188 -52.219 -3.422 1 98.5 246 ARG B O 1
ATOM 7725 N N . ASP B 1 247 ? -9.961 -51.719 -1.375 1 98.31 247 ASP B N 1
ATOM 7726 C CA . ASP B 1 247 ? -11.094 -52.625 -1.497 1 98.31 247 ASP B CA 1
ATOM 7727 C C . ASP B 1 247 ? -12.031 -52.188 -2.615 1 98.31 247 ASP B C 1
ATOM 7729 O O . ASP B 1 247 ? -12.547 -53.031 -3.363 1 98.31 247 ASP B O 1
ATOM 7733 N N . LEU B 1 248 ? -12.258 -50.906 -2.654 1 97.94 248 LEU B N 1
ATOM 7734 C CA . LEU B 1 248 ? -13.078 -50.344 -3.736 1 97.94 248 LEU B CA 1
ATOM 7735 C C . LEU B 1 248 ? -12.477 -50.688 -5.094 1 97.94 248 LEU B C 1
ATOM 7737 O O . LEU B 1 248 ? -13.188 -51.125 -6.008 1 97.94 248 LEU B O 1
ATOM 7741 N N . THR B 1 249 ? -11.227 -50.5 -5.238 1 98.56 249 THR B N 1
ATOM 7742 C CA . THR B 1 249 ? -10.547 -50.781 -6.492 1 98.56 249 THR B CA 1
ATOM 7743 C C . THR B 1 249 ? -10.617 -52.281 -6.824 1 98.56 249 THR B C 1
ATOM 7745 O O . THR B 1 249 ? -10.938 -52.656 -7.953 1 98.56 249 THR B O 1
ATOM 7748 N N . ARG B 1 250 ? -10.352 -53.156 -5.852 1 98.12 250 ARG B N 1
ATOM 7749 C CA . ARG B 1 250 ? -10.406 -54.594 -6.027 1 98.12 250 ARG B CA 1
ATOM 7750 C C . ARG B 1 250 ? -11.797 -55.062 -6.473 1 98.12 250 ARG B C 1
ATOM 7752 O O . ARG B 1 250 ? -11.93 -55.969 -7.27 1 98.12 250 ARG B O 1
ATOM 7759 N N . GLY B 1 251 ? -12.742 -54.375 -5.996 1 97.75 251 GLY B N 1
ATOM 7760 C CA . GLY B 1 251 ? -14.109 -54.688 -6.379 1 97.75 251 GLY B CA 1
ATOM 7761 C C . GLY B 1 251 ? -14.367 -54.531 -7.867 1 97.75 251 GLY B C 1
ATOM 7762 O O . GLY B 1 251 ? -15.203 -55.25 -8.438 1 97.75 251 GLY B O 1
ATOM 7763 N N . TYR B 1 252 ? -13.648 -53.688 -8.469 1 97 252 TYR B N 1
ATOM 7764 C CA . TYR B 1 252 ? -13.875 -53.438 -9.883 1 97 252 TYR B CA 1
ATOM 7765 C C . TYR B 1 252 ? -12.883 -54.188 -10.75 1 97 252 TYR B C 1
ATOM 7767 O O . TYR B 1 252 ? -13.219 -54.625 -11.852 1 97 252 TYR B O 1
ATOM 7775 N N . VAL B 1 253 ? -11.617 -54.344 -10.281 1 96.31 253 VAL B N 1
ATOM 7776 C CA . VAL B 1 253 ? -10.586 -54.812 -11.203 1 96.31 253 VAL B CA 1
ATOM 7777 C C . VAL B 1 253 ? -10.18 -56.25 -10.836 1 96.31 253 VAL B C 1
ATOM 7779 O O . VAL B 1 253 ? -9.438 -56.906 -11.57 1 96.31 253 VAL B O 1
ATOM 7782 N N . GLY B 1 254 ? -10.562 -56.75 -9.719 1 94 254 GLY B N 1
ATOM 7783 C CA . GLY B 1 254 ? -10.219 -58.094 -9.297 1 94 254 GLY B CA 1
ATOM 7784 C C . GLY B 1 254 ? -8.844 -58.188 -8.664 1 94 254 GLY B C 1
ATOM 7785 O O . GLY B 1 254 ? -8.195 -57.156 -8.406 1 94 254 GLY B O 1
ATOM 7786 N N . ASP B 1 255 ? -8.367 -59.406 -8.5 1 92.88 255 ASP B N 1
ATOM 7787 C CA . ASP B 1 255 ? -7.152 -59.656 -7.723 1 92.88 255 ASP B CA 1
ATOM 7788 C C . ASP B 1 255 ? -5.941 -59.844 -8.633 1 92.88 255 ASP B C 1
ATOM 7790 O O . ASP B 1 255 ? -4.801 -59.844 -8.164 1 92.88 255 ASP B O 1
ATOM 7794 N N . GLN B 1 256 ? -6.164 -59.875 -9.875 1 92.12 256 GLN B N 1
ATOM 7795 C CA . GLN B 1 256 ? -5.07 -60.188 -10.797 1 92.12 256 GLN B CA 1
ATOM 7796 C C . GLN B 1 256 ? -4.219 -58.938 -11.062 1 92.12 256 GLN B C 1
ATOM 7798 O O . GLN B 1 256 ? -2.994 -59.031 -11.172 1 92.12 256 GLN B O 1
ATOM 7803 N N . THR B 1 257 ? -4.84 -57.844 -11.117 1 94.94 257 THR B N 1
ATOM 7804 C CA . THR B 1 257 ? -4.113 -56.625 -11.367 1 94.94 257 THR B CA 1
ATOM 7805 C C . THR B 1 257 ? -3.246 -56.25 -10.172 1 94.94 257 THR B C 1
ATOM 7807 O O . THR B 1 257 ? -3.713 -56.25 -9.031 1 94.94 257 THR B O 1
ATOM 7810 N N . VAL B 1 258 ? -1.984 -55.906 -10.43 1 96.69 258 VAL B N 1
ATOM 7811 C CA . VAL B 1 258 ? -1.083 -55.5 -9.352 1 96.69 258 VAL B CA 1
ATOM 7812 C C . VAL B 1 258 ? -1.404 -54.094 -8.898 1 96.69 258 VAL B C 1
ATOM 7814 O O . VAL B 1 258 ? -1.351 -53.156 -9.695 1 96.69 258 VAL B O 1
ATOM 7817 N N . LEU B 1 259 ? -1.841 -53.969 -7.625 1 98.06 259 LEU B N 1
ATOM 7818 C CA . LEU B 1 259 ? -1.973 -52.688 -6.996 1 98.06 259 LEU B CA 1
ATOM 7819 C C . LEU B 1 259 ? -0.676 -52.281 -6.301 1 98.06 259 LEU B C 1
ATOM 7821 O O . LEU B 1 259 ? 0.021 -53.125 -5.738 1 98.06 259 LEU B O 1
ATOM 7825 N N . PHE B 1 260 ? -0.34 -50.938 -6.375 1 98.19 260 PHE B N 1
ATOM 7826 C CA . PHE B 1 260 ? 0.899 -50.531 -5.723 1 98.19 260 PHE B CA 1
ATOM 7827 C C . PHE B 1 260 ? 0.744 -49.188 -5.066 1 98.19 260 PHE B C 1
ATOM 7829 O O . PHE B 1 260 ? -0.24 -48.469 -5.309 1 98.19 260 PHE B O 1
ATOM 7836 N N . THR B 1 261 ? 1.569 -48.812 -4.105 1 97.81 261 THR B N 1
ATOM 7837 C CA . THR B 1 261 ? 1.702 -47.5 -3.496 1 97.81 261 THR B CA 1
ATOM 7838 C C . THR B 1 261 ? 3.098 -46.906 -3.734 1 97.81 261 THR B C 1
ATOM 7840 O O . THR B 1 261 ? 4.004 -47.656 -4.156 1 97.81 261 THR B O 1
ATOM 7843 N N . THR B 1 262 ? 3.217 -45.656 -3.604 1 97.06 262 THR B N 1
ATOM 7844 C CA . THR B 1 262 ? 4.523 -45.031 -3.674 1 97.06 262 THR B CA 1
ATOM 7845 C C . THR B 1 262 ? 4.691 -44 -2.541 1 97.06 262 THR B C 1
ATOM 7847 O O . THR B 1 262 ? 3.744 -43.312 -2.182 1 97.06 262 THR B O 1
ATOM 7850 N N . ASP B 1 263 ? 5.848 -43.969 -1.875 1 95.31 263 ASP B N 1
ATOM 7851 C CA . ASP B 1 263 ? 6.195 -43.031 -0.826 1 95.31 263 ASP B CA 1
ATOM 7852 C C . ASP B 1 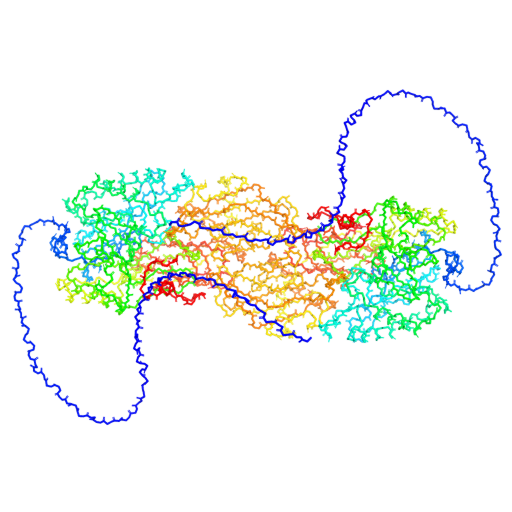263 ? 7.695 -42.719 -0.83 1 95.31 263 ASP B C 1
ATOM 7854 O O . ASP B 1 263 ? 8.469 -43.406 -1.509 1 95.31 263 ASP B O 1
ATOM 7858 N N . GLY B 1 264 ? 8.07 -41.656 -0.095 1 91 264 GLY B N 1
ATOM 7859 C CA . GLY B 1 264 ? 9.484 -41.438 0.146 1 91 264 GLY B CA 1
ATOM 7860 C C . GLY B 1 264 ? 10.148 -42.656 0.799 1 91 264 GLY B C 1
ATOM 7861 O O . GLY B 1 264 ? 9.469 -43.5 1.375 1 91 264 GLY B O 1
ATOM 7862 N N . PRO B 1 265 ? 11.438 -42.656 0.767 1 89.25 265 PRO B N 1
ATOM 7863 C CA . PRO B 1 265 ? 12.133 -43.875 1.15 1 89.25 265 PRO B CA 1
ATOM 7864 C C . PRO B 1 265 ? 12.281 -44.031 2.664 1 89.25 265 PRO B C 1
ATOM 7866 O O . PRO B 1 26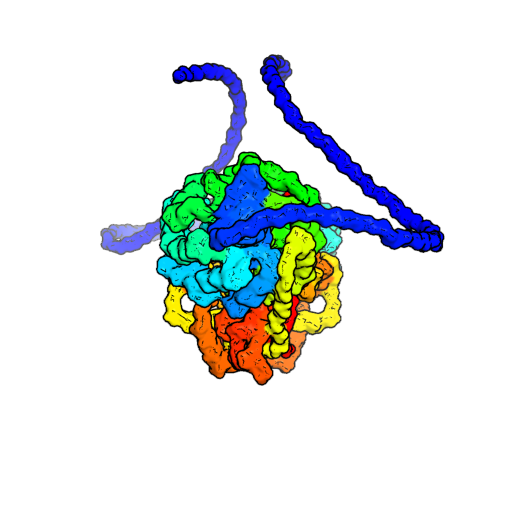5 ? 12.688 -45.094 3.148 1 89.25 265 PRO B O 1
ATOM 7869 N N . SER B 1 266 ? 11.93 -43.062 3.359 1 87.31 266 SER B N 1
ATOM 7870 C CA . SER B 1 266 ? 12.078 -43.156 4.809 1 87.31 266 SER B CA 1
ATOM 7871 C C . SER B 1 266 ? 11.023 -44.062 5.41 1 87.31 266 SER B C 1
ATOM 7873 O O . SER B 1 266 ? 9.883 -44.125 4.941 1 87.31 266 SER B O 1
ATOM 7875 N N . VAL B 1 267 ? 11.391 -44.688 6.449 1 90.12 267 VAL B N 1
ATOM 7876 C CA . VAL B 1 267 ? 10.516 -45.656 7.133 1 90.12 267 VAL B CA 1
ATOM 7877 C C . VAL B 1 267 ? 9.258 -44.938 7.617 1 90.12 267 VAL B C 1
ATOM 7879 O O . VAL B 1 267 ? 8.164 -45.5 7.621 1 90.12 267 VAL B O 1
ATOM 7882 N N . ASN B 1 268 ? 9.422 -43.75 7.996 1 89.62 268 ASN B N 1
ATOM 7883 C CA . ASN B 1 268 ? 8.281 -43 8.492 1 89.62 268 ASN B CA 1
ATOM 7884 C C . ASN B 1 268 ? 7.234 -42.781 7.406 1 89.62 268 ASN B C 1
ATOM 7886 O O . ASN B 1 268 ? 6.031 -42.875 7.668 1 89.62 268 ASN B O 1
ATOM 7890 N N . TYR B 1 269 ? 7.629 -42.469 6.223 1 92.56 269 TYR B N 1
ATOM 7891 C CA . TYR B 1 269 ? 6.695 -42.312 5.109 1 92.56 269 TYR B CA 1
ATOM 7892 C C . TYR B 1 269 ? 6.047 -43.656 4.754 1 92.56 269 TYR B C 1
ATOM 7894 O O . TYR B 1 269 ? 4.84 -43.719 4.512 1 92.56 269 TYR B O 1
ATOM 7902 N N . LEU B 1 270 ? 6.879 -44.656 4.785 1 94.31 270 LEU B N 1
ATOM 7903 C CA . LEU B 1 270 ? 6.395 -45.969 4.395 1 94.31 270 LEU B CA 1
ATOM 7904 C C . LEU B 1 270 ? 5.398 -46.531 5.414 1 94.31 270 LEU B C 1
ATOM 7906 O O . LEU B 1 270 ? 4.465 -47.25 5.059 1 94.31 270 LEU B O 1
ATOM 7910 N N . ARG B 1 271 ? 5.617 -46.188 6.629 1 94 271 ARG B N 1
ATOM 7911 C CA . ARG B 1 271 ? 4.703 -46.625 7.676 1 94 271 ARG B CA 1
ATOM 7912 C C . ARG B 1 271 ? 3.285 -46.156 7.418 1 94 271 ARG B C 1
ATOM 7914 O O . ARG B 1 271 ? 2.326 -46.906 7.539 1 94 271 ARG B O 1
ATOM 7921 N N . CYS B 1 272 ? 3.195 -44.969 6.996 1 94.94 272 CYS B N 1
ATOM 7922 C CA . CYS B 1 272 ? 1.879 -44.375 6.777 1 94.94 272 CYS B CA 1
ATOM 7923 C C . CYS B 1 272 ? 1.384 -44.656 5.363 1 94.94 272 CYS B C 1
ATOM 7925 O O . CYS B 1 272 ? 0.179 -44.625 5.105 1 94.94 272 CYS B O 1
ATOM 7927 N N . GLY B 1 273 ? 2.25 -44.906 4.512 1 96.44 273 GLY B N 1
ATOM 7928 C CA . GLY B 1 273 ? 1.885 -45.062 3.115 1 96.44 273 GLY B CA 1
ATOM 7929 C C . GLY B 1 273 ? 1.591 -46.531 2.744 1 96.44 273 GLY B C 1
ATOM 7930 O O . GLY B 1 273 ? 0.869 -46.781 1.78 1 96.44 273 GLY B O 1
ATOM 7931 N N . PHE B 1 274 ? 2.049 -47.375 3.52 1 96.69 274 PHE B N 1
ATOM 7932 C CA . PHE B 1 274 ? 1.905 -48.812 3.25 1 96.69 274 PHE B CA 1
ATOM 7933 C C . PHE B 1 274 ? 0.455 -49.25 3.42 1 96.69 274 PHE B C 1
ATOM 7935 O O . PHE B 1 274 ? -0.225 -48.812 4.352 1 96.69 274 PHE B O 1
ATOM 7942 N N . ILE B 1 275 ? -0.048 -50.062 2.445 1 98 275 ILE B N 1
ATOM 7943 C CA . ILE B 1 275 ? -1.37 -50.656 2.488 1 98 275 ILE B CA 1
ATOM 7944 C C . ILE B 1 275 ? -1.235 -52.188 2.387 1 98 275 ILE B C 1
ATOM 7946 O O . ILE B 1 275 ? -0.664 -52.719 1.424 1 98 275 ILE B O 1
ATOM 7950 N N . PRO B 1 276 ? -1.804 -52.969 3.297 1 96.38 276 PRO B N 1
ATOM 7951 C CA . PRO B 1 276 ? -1.739 -54.406 3.213 1 96.38 276 PRO B CA 1
ATOM 7952 C C . PRO B 1 276 ? -2.238 -54.938 1.872 1 96.38 276 PRO B C 1
ATOM 7954 O O . PRO B 1 276 ? -3.262 -54.5 1.361 1 96.38 276 PRO B O 1
ATOM 7957 N N . LYS B 1 277 ? -1.447 -55.906 1.284 1 95.75 277 LYS B N 1
ATOM 7958 C CA . LYS B 1 277 ? -1.763 -56.594 0.04 1 95.75 277 LYS B CA 1
ATOM 7959 C C . LYS B 1 277 ? -1.632 -55.656 -1.16 1 95.75 277 LYS B C 1
ATOM 7961 O O . LYS B 1 277 ? -2.207 -55.906 -2.221 1 95.75 277 LYS B O 1
ATOM 7966 N N . VAL B 1 278 ? -1.08 -54.562 -0.958 1 97.94 278 VAL B N 1
ATOM 7967 C CA . VAL B 1 278 ? -0.727 -53.656 -2.043 1 97.94 278 VAL B CA 1
ATOM 7968 C C . VAL B 1 278 ? 0.792 -53.531 -2.148 1 97.94 278 VAL B C 1
ATOM 7970 O O . VAL B 1 278 ? 1.48 -53.375 -1.138 1 97.94 278 VAL B O 1
ATOM 7973 N N . PHE B 1 279 ? 1.363 -53.656 -3.342 1 97.44 279 PHE B N 1
ATOM 7974 C CA . PHE B 1 279 ? 2.799 -53.688 -3.596 1 97.44 279 PHE B CA 1
ATOM 7975 C C . PHE B 1 279 ? 3.424 -52.344 -3.303 1 97.44 279 PHE B C 1
ATOM 7977 O O . PHE B 1 279 ? 3.121 -51.344 -3.977 1 97.44 279 PHE B O 1
ATOM 7984 N N . PRO B 1 280 ? 4.27 -52.219 -2.229 1 97.12 280 PRO B N 1
ATOM 7985 C CA . PRO B 1 280 ? 4.855 -50.906 -1.905 1 97.12 280 PRO B CA 1
ATOM 7986 C C . PRO B 1 280 ? 6.07 -50.562 -2.768 1 97.12 280 PRO B C 1
ATOM 7988 O O . PRO B 1 280 ? 6.895 -51.438 -3.043 1 97.12 280 PRO B O 1
ATOM 7991 N N . THR B 1 281 ? 6.156 -49.375 -3.277 1 96.62 281 THR B N 1
ATOM 7992 C CA . THR B 1 281 ? 7.309 -48.844 -3.992 1 96.62 281 THR B CA 1
ATOM 7993 C C . THR B 1 281 ? 7.762 -47.531 -3.369 1 96.62 281 THR B C 1
ATOM 7995 O O . THR B 1 281 ? 7.121 -47 -2.445 1 96.62 281 THR B O 1
ATOM 7998 N N . ILE B 1 282 ? 8.938 -46.969 -3.816 1 94.19 282 ILE B N 1
ATOM 7999 C CA . ILE B 1 282 ? 9.461 -45.75 -3.217 1 94.19 282 ILE B CA 1
ATOM 8000 C C . ILE B 1 282 ? 9.883 -44.75 -4.312 1 94.19 282 ILE B C 1
ATOM 8002 O O . ILE B 1 282 ? 10.031 -45.156 -5.477 1 94.19 282 ILE B O 1
ATOM 8006 N N . ASP B 1 283 ? 9.961 -43.5 -3.988 1 93.06 283 ASP B N 1
ATOM 8007 C CA . ASP B 1 283 ? 10.375 -42.469 -4.922 1 93.06 283 ASP B CA 1
ATOM 8008 C C . ASP B 1 283 ? 11.586 -41.719 -4.387 1 93.06 283 ASP B C 1
ATOM 8010 O O . ASP B 1 283 ? 11.641 -41.375 -3.205 1 93.06 283 ASP B O 1
ATOM 8014 N N . PHE B 1 284 ? 12.578 -41.406 -5.199 1 90.25 284 PHE B N 1
ATOM 8015 C CA . PHE B 1 284 ? 13.734 -40.562 -4.883 1 90.25 284 PHE B CA 1
ATOM 8016 C C . PHE B 1 284 ? 14.445 -40.125 -6.152 1 90.25 284 PHE B C 1
ATOM 8018 O O . PHE B 1 284 ? 14.195 -40.656 -7.234 1 90.25 284 PHE B O 1
ATOM 8025 N N . GLY B 1 285 ? 15.258 -39.094 -6.027 1 90.12 285 GLY B N 1
ATOM 8026 C CA . GLY B 1 285 ? 15.992 -38.531 -7.156 1 90.12 285 GLY B CA 1
ATOM 8027 C C . GLY B 1 285 ? 17.422 -39.031 -7.238 1 90.12 285 GLY B C 1
ATOM 8028 O O . GLY B 1 285 ? 17.766 -40.062 -6.676 1 90.12 285 GLY B O 1
ATOM 8029 N N . SER B 1 286 ? 18.203 -38.312 -8.047 1 86.69 286 SER B N 1
ATOM 8030 C CA . SER B 1 286 ? 19.594 -38.719 -8.258 1 86.69 286 SER B CA 1
ATOM 8031 C C . SER B 1 286 ? 20.484 -38.25 -7.102 1 86.69 286 SER B C 1
ATOM 8033 O O . SER B 1 286 ? 20.172 -37.281 -6.426 1 86.69 286 SER B O 1
ATOM 8035 N N . GLY B 1 287 ? 21.484 -39.031 -6.691 1 76 287 GLY B N 1
ATOM 8036 C CA . GLY B 1 287 ? 22.438 -38.625 -5.664 1 76 287 GLY B CA 1
ATOM 8037 C C . GLY B 1 287 ? 23.547 -39.656 -5.469 1 76 287 GLY B C 1
ATOM 8038 O O . GLY B 1 287 ? 23.484 -40.75 -6.008 1 76 287 GLY B O 1
ATOM 8039 N N . GLN B 1 288 ? 24.797 -39.375 -5.016 1 57.19 288 GLN B N 1
ATOM 8040 C CA . GLN B 1 288 ? 26.078 -40.062 -5.004 1 57.19 288 GLN B CA 1
ATOM 8041 C C . GLN B 1 288 ? 25.953 -41.438 -4.34 1 57.19 288 GLN B C 1
ATOM 8043 O O . GLN B 1 288 ? 26.547 -42.406 -4.801 1 57.19 288 GLN B O 1
ATOM 8048 N N . ASP B 1 289 ? 25.094 -41.594 -3.359 1 59.78 289 ASP B N 1
ATOM 8049 C CA . ASP B 1 289 ? 25.266 -42.844 -2.654 1 59.78 289 ASP B CA 1
ATOM 8050 C C . ASP B 1 289 ? 24.016 -43.719 -2.725 1 59.78 289 ASP B C 1
ATOM 8052 O O . ASP B 1 289 ? 23.781 -44.562 -1.858 1 59.78 289 ASP B O 1
ATOM 8056 N N . ILE B 1 290 ? 23.406 -43.594 -3.938 1 60.44 290 ILE B N 1
ATOM 8057 C CA . ILE B 1 290 ? 22.156 -44.344 -4.074 1 60.44 290 ILE B CA 1
ATOM 8058 C C . ILE B 1 290 ? 22.453 -45.75 -4.582 1 60.44 290 ILE B C 1
ATOM 8060 O O . ILE B 1 290 ? 23.016 -45.906 -5.668 1 60.44 290 ILE B O 1
ATOM 8064 N N . GLY B 1 291 ? 22.859 -46.719 -3.748 1 56.16 291 GLY B N 1
ATOM 8065 C CA . GLY B 1 291 ? 22.859 -48.156 -4.059 1 56.16 291 GLY B CA 1
ATOM 8066 C C . GLY B 1 291 ? 21.719 -48.906 -3.416 1 56.16 291 GLY B C 1
ATOM 8067 O O . GLY B 1 291 ? 20.688 -48.312 -3.088 1 56.16 291 GLY B O 1
ATOM 8068 N N . ALA B 1 292 ? 21.766 -50.094 -3.312 1 59.28 292 ALA B N 1
ATOM 8069 C CA . ALA B 1 292 ? 20.781 -51 -2.723 1 59.28 292 ALA B CA 1
ATOM 8070 C C . ALA B 1 292 ? 20.359 -50.531 -1.339 1 59.28 292 ALA B C 1
ATOM 8072 O O . ALA B 1 292 ? 19.234 -50.781 -0.904 1 59.28 292 ALA B O 1
ATOM 8073 N N . ALA B 1 293 ? 21.156 -49.594 -0.871 1 65.19 293 ALA B N 1
ATOM 8074 C CA . ALA B 1 293 ? 20.922 -49.156 0.506 1 65.19 293 ALA B CA 1
ATOM 8075 C C . ALA B 1 293 ? 19.719 -48.219 0.591 1 65.19 293 ALA B C 1
ATOM 8077 O O . ALA B 1 293 ? 19.047 -48.156 1.623 1 65.19 293 ALA B O 1
ATOM 8078 N N . PHE B 1 294 ? 19.391 -47.656 -0.539 1 73.38 294 PHE B N 1
ATOM 8079 C CA . PHE B 1 294 ? 18.25 -46.75 -0.509 1 73.38 294 PHE B CA 1
ATOM 8080 C C . PHE B 1 294 ? 16.938 -47.531 -0.406 1 73.38 294 PHE B C 1
ATOM 8082 O O . PHE B 1 294 ? 15.93 -46.969 0.041 1 73.38 294 PHE B O 1
ATOM 8089 N N . PHE B 1 295 ? 17.047 -48.688 -0.807 1 85.88 295 PHE B N 1
ATOM 8090 C CA . PHE B 1 295 ? 15.836 -49.5 -0.784 1 85.88 295 PHE B CA 1
ATOM 8091 C C . PHE B 1 295 ? 15.688 -50.219 0.556 1 85.88 295 PHE B C 1
ATOM 8093 O O . PHE B 1 295 ? 14.68 -50.875 0.804 1 85.88 295 PHE B O 1
ATOM 8100 N N . ASN B 1 296 ? 16.719 -50.062 1.406 1 84.25 296 ASN B N 1
ATOM 8101 C CA . ASN B 1 296 ? 16.719 -50.812 2.662 1 84.25 296 ASN B CA 1
ATOM 8102 C C . ASN B 1 296 ? 15.477 -50.5 3.498 1 84.25 296 ASN B C 1
ATOM 8104 O O . ASN B 1 296 ? 14.93 -51.344 4.172 1 84.25 296 ASN B O 1
ATOM 8108 N N . GLY B 1 297 ? 15.109 -49.281 3.395 1 88.12 297 GLY B N 1
ATOM 8109 C CA . GLY B 1 297 ? 13.953 -48.875 4.172 1 88.12 297 GLY B CA 1
ATOM 8110 C C . GLY B 1 297 ? 12.664 -49.531 3.707 1 88.12 297 GLY B C 1
ATOM 8111 O O . GLY B 1 297 ? 11.68 -49.562 4.449 1 88.12 297 GLY B O 1
ATOM 8112 N N . LEU B 1 298 ? 12.68 -50.062 2.514 1 92.56 298 LEU B N 1
ATOM 8113 C CA . LEU B 1 298 ? 11.484 -50.656 1.909 1 92.56 298 LEU B CA 1
ATOM 8114 C C . LEU B 1 298 ? 11.305 -52.094 2.367 1 92.56 298 LEU B C 1
ATOM 8116 O O . LEU B 1 298 ? 10.172 -52.594 2.428 1 92.56 298 LEU B O 1
ATOM 8120 N N . ARG B 1 299 ? 12.359 -52.844 2.721 1 92.19 299 ARG B N 1
ATOM 8121 C CA . ARG B 1 299 ? 12.344 -54.281 2.939 1 92.19 299 ARG B CA 1
ATOM 8122 C C . ARG B 1 299 ? 11.508 -54.625 4.164 1 92.19 299 ARG B C 1
ATOM 8124 O O . ARG B 1 299 ? 10.844 -55.688 4.184 1 92.19 299 ARG B O 1
ATOM 8131 N N . PRO B 1 300 ? 11.5 -53.781 5.191 1 93.31 300 PRO B N 1
ATOM 8132 C CA . PRO B 1 300 ? 10.586 -54.094 6.293 1 93.31 300 PRO B CA 1
ATOM 8133 C C . PRO B 1 300 ? 9.133 -54.188 5.844 1 93.31 300 PRO B C 1
ATOM 8135 O O . PRO B 1 300 ? 8.344 -54.906 6.461 1 93.31 300 PRO B O 1
ATOM 8138 N N . PHE B 1 301 ? 8.75 -53.562 4.824 1 95.12 301 PHE B N 1
ATOM 8139 C CA . PHE B 1 301 ? 7.379 -53.562 4.324 1 95.12 301 PHE B CA 1
ATOM 8140 C C . PHE B 1 301 ? 7.219 -54.5 3.135 1 95.12 301 PHE B C 1
ATOM 8142 O O . PHE B 1 301 ? 6.102 -54.844 2.77 1 95.12 301 PHE B O 1
ATOM 8149 N N . LEU B 1 302 ? 8.266 -54.75 2.518 1 95.06 302 LEU B N 1
ATOM 8150 C CA . LEU B 1 302 ? 8.367 -55.656 1.386 1 95.06 302 LEU B CA 1
ATOM 8151 C C . LEU B 1 302 ? 9.5 -56.688 1.598 1 95.06 302 LEU B C 1
ATOM 8153 O O . LEU B 1 302 ? 10.547 -56.594 0.956 1 95.06 302 LEU B O 1
ATOM 8157 N N . PRO B 1 303 ? 9.289 -57.625 2.373 1 93.38 303 PRO B N 1
ATOM 8158 C CA . PRO B 1 303 ? 10.375 -58.531 2.721 1 93.38 303 PRO B CA 1
ATOM 8159 C C . PRO B 1 303 ? 10.961 -59.25 1.503 1 93.38 303 PRO B C 1
ATOM 8161 O O . PRO B 1 303 ? 12.164 -59.5 1.45 1 93.38 303 PRO B O 1
ATOM 8164 N N . LYS B 1 304 ? 10.07 -59.594 0.567 1 93 304 LYS B N 1
ATOM 8165 C CA . LYS B 1 304 ? 10.461 -60.188 -0.715 1 93 304 LYS B CA 1
ATOM 8166 C C . LYS B 1 304 ? 9.758 -59.469 -1.873 1 93 304 LYS B C 1
ATOM 8168 O O . LYS B 1 304 ? 8.68 -58.906 -1.696 1 93 304 LYS B O 1
ATOM 8173 N N . GLY B 1 305 ? 10.398 -59.594 -2.998 1 92.56 305 GLY B N 1
ATOM 8174 C CA . GLY B 1 305 ? 9.82 -58.969 -4.184 1 92.56 305 GLY B CA 1
ATOM 8175 C C . GLY B 1 305 ? 10.742 -58 -4.859 1 92.56 305 GLY B C 1
ATOM 8176 O O . GLY B 1 305 ? 11.75 -57.562 -4.277 1 92.56 305 GLY B O 1
ATOM 8177 N N . PRO B 1 306 ? 10.422 -57.594 -5.98 1 93.12 306 PRO B N 1
ATOM 8178 C CA . PRO B 1 306 ? 11.25 -56.625 -6.711 1 93.12 306 PRO B CA 1
ATOM 8179 C C . PRO B 1 306 ? 11.273 -55.25 -6.051 1 93.12 306 PRO B C 1
ATOM 8181 O O . PRO B 1 306 ? 10.32 -54.875 -5.355 1 93.12 306 PRO B O 1
ATOM 8184 N N . LEU B 1 307 ? 12.383 -54.531 -6.203 1 93 307 LEU B N 1
ATOM 8185 C CA . LEU B 1 307 ? 12.539 -53.156 -5.727 1 93 307 LEU B CA 1
ATOM 8186 C C . LEU B 1 307 ? 12.242 -52.156 -6.84 1 93 307 LEU B C 1
ATOM 8188 O O . LEU B 1 307 ? 12.805 -52.25 -7.934 1 93 307 LEU B O 1
ATOM 8192 N N . VAL B 1 308 ? 11.32 -51.219 -6.516 1 95.12 308 VAL B N 1
ATOM 8193 C CA . VAL B 1 308 ? 10.883 -50.312 -7.582 1 95.12 308 VAL B CA 1
ATOM 8194 C C . VAL B 1 308 ? 11 -48.875 -7.121 1 95.12 308 VAL B C 1
ATOM 8196 O O . VAL B 1 308 ? 10.492 -48.5 -6.055 1 95.12 308 VAL B O 1
ATOM 8199 N N . ASN B 1 309 ? 11.734 -48.062 -7.824 1 95.25 309 ASN B N 1
ATOM 8200 C CA . ASN B 1 309 ? 11.578 -46.594 -7.805 1 95.25 309 ASN B CA 1
ATOM 8201 C C . ASN B 1 309 ? 10.523 -46.125 -8.805 1 95.25 309 ASN B C 1
ATOM 8203 O O . ASN B 1 309 ? 10.805 -46.031 -10 1 95.25 309 ASN B O 1
ATOM 8207 N N . SER B 1 310 ? 9.305 -45.906 -8.281 1 96.12 310 SER B N 1
ATOM 8208 C CA . SER B 1 310 ? 8.188 -45.594 -9.172 1 96.12 310 SER B CA 1
ATOM 8209 C C . SER B 1 310 ? 8.133 -44.125 -9.523 1 96.12 310 SER B C 1
ATOM 8211 O O . SER B 1 310 ? 7.312 -43.719 -10.344 1 96.12 310 SER B O 1
ATOM 8213 N N . GLU B 1 311 ? 8.977 -43.25 -8.938 1 95.69 311 GLU B N 1
ATOM 8214 C CA . GLU B 1 311 ? 9.172 -41.844 -9.289 1 95.69 311 GLU B CA 1
ATOM 8215 C C . GLU B 1 311 ? 10.641 -41.469 -9.188 1 95.69 311 GLU B C 1
ATOM 8217 O O . GLU B 1 311 ? 11.055 -40.812 -8.219 1 95.69 311 GLU B O 1
ATOM 8222 N N . TYR B 1 312 ? 11.375 -41.719 -10.148 1 95.56 312 TYR B N 1
ATOM 8223 C CA . TYR B 1 312 ? 12.766 -41.281 -10.25 1 95.56 312 TYR B CA 1
ATOM 8224 C C . TYR B 1 312 ? 12.867 -39.906 -10.898 1 95.56 312 TYR B C 1
ATOM 8226 O O . TYR B 1 312 ? 12.391 -39.688 -12.016 1 95.56 312 TYR B O 1
ATOM 8234 N N . TYR B 1 313 ? 13.461 -38.969 -10.25 1 95 313 TYR B N 1
ATOM 8235 C CA . TYR B 1 313 ? 13.383 -37.562 -10.664 1 95 313 TYR B CA 1
ATOM 8236 C C . TYR B 1 313 ? 14.586 -37.188 -11.523 1 95 313 TYR B C 1
ATOM 8238 O O . TYR B 1 313 ? 15.672 -36.906 -11 1 95 313 TYR B O 1
ATOM 8246 N N . PRO B 1 314 ? 14.336 -37 -12.758 1 96.38 314 PRO B N 1
ATOM 8247 C CA . PRO B 1 314 ? 15.422 -36.5 -13.602 1 96.38 314 PRO B CA 1
ATOM 8248 C C . PRO B 1 314 ? 15.57 -35 -13.539 1 96.38 314 PRO B C 1
ATOM 8250 O O . PRO B 1 314 ? 16.578 -34.438 -13.984 1 96.38 314 PRO B O 1
ATOM 8253 N N . GLY B 1 315 ? 14.602 -34.281 -13.117 1 95.88 315 GLY B N 1
ATOM 8254 C CA . GLY B 1 315 ? 14.5 -32.844 -12.945 1 95.88 315 GLY B CA 1
ATOM 8255 C C . GLY B 1 315 ? 13.609 -32.469 -11.781 1 95.88 315 GLY B C 1
ATOM 8256 O O . GLY B 1 315 ? 13.633 -33.094 -10.734 1 95.88 315 GLY B O 1
ATOM 8257 N N . TRP B 1 316 ? 12.906 -31.297 -12.016 1 95.75 316 TRP B N 1
ATOM 8258 C CA . TRP B 1 316 ? 12.039 -30.844 -10.945 1 95.75 316 TRP B CA 1
ATOM 8259 C C . TRP B 1 316 ? 11.117 -29.719 -11.43 1 95.75 316 TRP B C 1
ATOM 8261 O O . TRP B 1 316 ? 11.289 -29.203 -12.539 1 95.75 316 TRP B O 1
ATOM 8271 N N . ILE B 1 317 ? 10.18 -29.359 -10.617 1 96 317 ILE B N 1
ATOM 8272 C CA . ILE B 1 317 ? 9.18 -28.359 -10.938 1 96 317 ILE B CA 1
ATOM 8273 C C . ILE B 1 317 ? 9.805 -26.969 -10.859 1 96 317 ILE B C 1
ATOM 8275 O O . ILE B 1 317 ? 10.836 -26.781 -10.219 1 96 317 ILE B O 1
ATOM 8279 N N . ASP B 1 318 ? 9.18 -25.984 -11.531 1 97.5 318 ASP B N 1
ATOM 8280 C CA . ASP B 1 318 ? 9.547 -24.578 -11.469 1 97.5 318 ASP B CA 1
ATOM 8281 C C . ASP B 1 318 ? 8.469 -23.75 -10.758 1 97.5 318 ASP B C 1
ATOM 8283 O O . ASP B 1 318 ? 7.281 -24.078 -10.852 1 97.5 318 ASP B O 1
ATOM 8287 N N . TYR B 1 319 ? 8.922 -22.703 -10.023 1 97.12 319 TYR B N 1
ATOM 8288 C CA . TYR B 1 319 ? 8.055 -21.672 -9.461 1 97.12 319 TYR B CA 1
ATOM 8289 C C . TYR B 1 319 ? 8.336 -20.312 -10.094 1 97.12 319 TYR B C 1
ATOM 8291 O O . TYR B 1 319 ? 9.477 -20.016 -10.445 1 97.12 319 TYR B O 1
ATOM 8299 N N . TRP B 1 320 ? 7.277 -19.562 -10.195 1 97.62 320 TRP B N 1
ATOM 8300 C CA . TRP B 1 320 ? 7.516 -18.172 -10.578 1 97.62 320 TRP B CA 1
ATOM 8301 C C . TRP B 1 320 ? 8.461 -17.5 -9.586 1 97.62 320 TRP B C 1
ATOM 8303 O O . TRP B 1 320 ? 8.312 -17.641 -8.375 1 97.62 320 TRP B O 1
ATOM 8313 N N . GLY B 1 321 ? 9.492 -16.812 -10.148 1 96.69 321 GLY B N 1
ATOM 8314 C CA . GLY B 1 321 ? 10.414 -16.047 -9.328 1 96.69 321 GLY B CA 1
ATOM 8315 C C . GLY B 1 321 ? 11.656 -16.828 -8.93 1 96.69 321 GLY B C 1
ATOM 8316 O O . GLY B 1 321 ? 12.555 -16.297 -8.281 1 96.69 321 GLY B O 1
ATOM 8317 N N . TYR B 1 322 ? 11.719 -18.078 -9.32 1 96.62 322 TYR B N 1
ATOM 8318 C CA . TYR B 1 322 ? 12.859 -18.938 -9.031 1 96.62 322 TYR B CA 1
ATOM 8319 C C . TYR B 1 322 ? 13.484 -19.453 -10.32 1 96.62 322 TYR B C 1
ATOM 8321 O O . TYR B 1 322 ? 12.797 -19.641 -11.32 1 96.62 322 TYR B O 1
ATOM 8329 N N . PRO B 1 323 ? 14.75 -19.734 -10.305 1 97.12 323 PRO B N 1
ATOM 8330 C CA . PRO B 1 323 ? 15.398 -20.234 -11.523 1 97.12 323 PRO B CA 1
ATOM 8331 C C . PRO B 1 323 ? 14.844 -21.562 -11.992 1 97.12 323 PRO B C 1
ATOM 8333 O O . PRO B 1 323 ? 14.32 -22.344 -11.188 1 97.12 323 PRO B O 1
ATOM 8336 N N . HIS B 1 324 ? 14.992 -21.844 -13.25 1 97.75 324 HIS B N 1
ATOM 8337 C CA . HIS B 1 324 ? 14.602 -23.125 -13.82 1 97.75 324 HIS B CA 1
ATOM 8338 C C . HIS B 1 324 ? 15.344 -24.281 -13.148 1 97.75 324 HIS B C 1
ATOM 8340 O O . HIS B 1 324 ? 16.562 -24.234 -13.008 1 97.75 324 HIS B O 1
ATOM 8346 N N . SER B 1 325 ? 14.633 -25.297 -12.719 1 96.31 325 SER B N 1
ATOM 8347 C CA . SER B 1 325 ? 15.234 -26.469 -12.102 1 96.31 325 SER B CA 1
ATOM 8348 C C . SER B 1 325 ? 15.891 -27.375 -13.141 1 96.31 325 SER B C 1
ATOM 8350 O O . SER B 1 325 ? 15.266 -27.734 -14.141 1 96.31 325 SER B O 1
ATOM 8352 N N . THR B 1 326 ? 17.141 -27.734 -12.891 1 94.94 326 THR B N 1
ATOM 8353 C CA . THR B 1 326 ? 17.859 -28.625 -13.797 1 94.94 326 THR B CA 1
ATOM 8354 C C . THR B 1 326 ? 18.594 -29.703 -13.016 1 94.94 326 THR B C 1
ATOM 8356 O O . THR B 1 326 ? 19.281 -29.422 -12.039 1 94.94 326 THR B O 1
ATOM 8359 N N . GLY B 1 327 ? 18.359 -30.953 -13.375 1 93.06 327 GLY B N 1
ATOM 8360 C CA . GLY B 1 327 ? 19.125 -32.062 -12.836 1 93.06 327 GLY B CA 1
ATOM 8361 C C . GLY B 1 327 ? 20.312 -32.438 -13.695 1 93.06 327 GLY B C 1
ATOM 8362 O O . GLY B 1 327 ? 20.188 -32.562 -14.914 1 93.06 327 GLY B O 1
ATOM 8363 N N . ALA B 1 328 ? 21.406 -32.688 -13.109 1 92.94 328 ALA B N 1
ATOM 8364 C CA . ALA B 1 328 ? 22.625 -33 -13.852 1 92.94 328 ALA B CA 1
ATOM 8365 C C . ALA B 1 328 ? 22.484 -34.344 -14.562 1 92.94 328 ALA B C 1
ATOM 8367 O O . ALA B 1 328 ? 22.234 -35.375 -13.922 1 92.94 328 ALA B O 1
ATOM 8368 N N . THR B 1 329 ? 22.641 -34.375 -15.883 1 96.5 329 THR B N 1
ATOM 8369 C CA . THR B 1 329 ? 22.484 -35.562 -16.719 1 96.5 329 THR B CA 1
ATOM 8370 C C . THR B 1 329 ? 23.359 -36.688 -16.203 1 96.5 329 THR B C 1
ATOM 8372 O O . THR B 1 329 ? 22.891 -37.844 -16.078 1 96.5 329 THR B O 1
ATOM 8375 N N . LYS B 1 330 ? 24.625 -36.406 -15.812 1 94.69 330 LYS B N 1
ATOM 8376 C CA . LYS B 1 330 ? 25.562 -37.406 -15.344 1 94.69 330 LYS B CA 1
ATOM 8377 C C . LYS B 1 330 ? 25.047 -38.094 -14.07 1 94.69 330 LYS B C 1
ATOM 8379 O O . LYS B 1 330 ? 25.094 -39.312 -13.945 1 94.69 330 LYS B O 1
ATOM 8384 N N . ALA B 1 331 ? 24.562 -37.281 -13.195 1 92.38 331 ALA B N 1
ATOM 8385 C CA . ALA B 1 331 ? 24.062 -37.812 -11.93 1 92.38 331 ALA B CA 1
ATOM 8386 C C . ALA B 1 331 ? 22.812 -38.656 -12.141 1 92.38 331 ALA B C 1
ATOM 8388 O O . ALA B 1 331 ? 22.656 -39.719 -11.531 1 92.38 331 ALA B O 1
ATOM 8389 N N . VAL B 1 332 ? 21.938 -38.219 -13.008 1 95.06 332 VAL B N 1
ATOM 8390 C CA . VAL B 1 332 ? 20.672 -38.906 -13.289 1 95.06 332 VAL B CA 1
ATOM 8391 C C . VAL B 1 332 ? 20.969 -40.281 -13.898 1 95.06 332 VAL B C 1
ATOM 8393 O O . VAL B 1 332 ? 20.422 -41.281 -13.453 1 95.06 332 VAL B O 1
ATOM 8396 N N . VAL B 1 333 ? 21.859 -40.281 -14.852 1 95.88 333 VAL B N 1
ATOM 8397 C CA . VAL B 1 333 ? 22.141 -41.5 -15.57 1 95.88 333 VAL B CA 1
ATOM 8398 C C . VAL B 1 333 ? 22.953 -42.438 -14.68 1 95.88 333 VAL B C 1
ATOM 8400 O O . VAL B 1 333 ? 22.734 -43.656 -14.68 1 95.88 333 VAL B O 1
ATOM 8403 N N . HIS B 1 334 ? 23.906 -41.906 -13.914 1 93.12 334 HIS B N 1
ATOM 8404 C CA . HIS B 1 334 ? 24.703 -42.719 -13 1 93.12 334 HIS B CA 1
ATOM 8405 C C . HIS B 1 334 ? 23.812 -43.469 -12.008 1 93.12 334 HIS B C 1
ATOM 8407 O O . HIS B 1 334 ? 23.969 -44.656 -11.797 1 93.12 334 HIS B O 1
ATOM 8413 N N . THR B 1 335 ? 22.922 -42.75 -11.43 1 92.69 335 THR B N 1
ATOM 8414 C CA . THR B 1 335 ? 22.016 -43.344 -10.453 1 92.69 335 THR B CA 1
ATOM 8415 C C . THR B 1 335 ? 21.094 -44.375 -11.109 1 92.69 335 THR B C 1
ATOM 8417 O O . THR B 1 335 ? 20.859 -45.438 -10.555 1 92.69 335 THR B O 1
ATOM 8420 N N . MET B 1 336 ? 20.594 -44.062 -12.273 1 93.94 336 MET B N 1
ATOM 8421 C CA . MET B 1 336 ? 19.734 -45 -13.008 1 93.94 336 MET B CA 1
ATOM 8422 C C . MET B 1 336 ? 20.484 -46.312 -13.289 1 93.94 336 MET B C 1
ATOM 8424 O O . MET B 1 336 ? 19.938 -47.406 -13.062 1 93.94 336 MET B O 1
ATOM 8428 N N . VAL B 1 337 ? 21.719 -46.188 -13.766 1 93.25 337 VAL B N 1
ATOM 8429 C CA . VAL B 1 337 ? 22.5 -47.344 -14.133 1 93.25 337 VAL B CA 1
ATOM 8430 C C . VAL B 1 337 ? 22.766 -48.219 -12.898 1 93.25 337 VAL B C 1
ATOM 8432 O O . VAL B 1 337 ? 22.672 -49.438 -12.961 1 93.25 337 VAL B O 1
ATOM 8435 N N . ARG B 1 338 ? 23.047 -47.562 -11.836 1 90.69 338 ARG B N 1
ATOM 8436 C CA . ARG B 1 338 ? 23.297 -48.312 -10.602 1 90.69 338 ARG B CA 1
ATOM 8437 C C . ARG B 1 338 ? 22.047 -49.062 -10.148 1 90.69 338 ARG B C 1
ATOM 8439 O O . ARG B 1 338 ? 22.141 -50.156 -9.633 1 90.69 338 ARG B O 1
ATOM 8446 N N . MET B 1 339 ? 20.906 -48.469 -10.336 1 90.94 339 MET B N 1
ATOM 8447 C CA . MET B 1 339 ? 19.656 -49.094 -9.969 1 90.94 339 MET B CA 1
ATOM 8448 C C . MET B 1 339 ? 19.344 -50.281 -10.898 1 90.94 339 MET B C 1
ATOM 8450 O O . MET B 1 339 ? 19.141 -51.406 -10.445 1 90.94 339 MET B O 1
ATOM 8454 N N . LEU B 1 340 ? 19.484 -50.062 -12.164 1 90.88 340 LEU B N 1
ATOM 8455 C CA . LEU B 1 340 ? 19 -51.031 -13.156 1 90.88 340 LEU B CA 1
ATOM 8456 C C . LEU B 1 340 ? 20.031 -52.125 -13.414 1 90.88 340 LEU B C 1
ATOM 8458 O O . LEU B 1 340 ? 19.734 -53.125 -14.047 1 90.88 340 LEU B O 1
ATOM 8462 N N . ALA B 1 341 ? 21.219 -51.875 -12.898 1 86.56 341 ALA B N 1
ATOM 8463 C CA . ALA B 1 341 ? 22.219 -52.938 -12.961 1 86.56 341 ALA B CA 1
ATOM 8464 C C . ALA B 1 341 ? 21.812 -54.125 -12.078 1 86.56 341 ALA B C 1
ATOM 8466 O O . ALA B 1 341 ? 22.297 -55.219 -12.258 1 86.56 341 ALA B O 1
ATOM 8467 N N . LEU B 1 342 ? 20.984 -53.812 -11.18 1 83.75 342 LEU B N 1
ATOM 8468 C CA . LEU B 1 342 ? 20.438 -54.875 -10.352 1 83.75 342 LEU B CA 1
ATOM 8469 C C . LEU B 1 342 ? 19.203 -55.5 -11.008 1 83.75 342 LEU B C 1
ATOM 8471 O O . LEU B 1 342 ? 18.219 -54.812 -11.289 1 83.75 342 LEU B O 1
ATOM 8475 N N . PRO B 1 343 ? 19.203 -56.781 -11.219 1 79.12 343 PRO B N 1
ATOM 8476 C CA . PRO B 1 343 ? 18.109 -57.406 -11.969 1 79.12 343 PRO B CA 1
ATOM 8477 C C . PRO B 1 343 ? 16.766 -57.344 -11.234 1 79.12 343 PRO B C 1
ATOM 8479 O O . PRO B 1 343 ? 15.711 -57.531 -11.844 1 79.12 343 PRO B O 1
ATOM 8482 N N . THR B 1 344 ? 16.75 -56.969 -10.016 1 84 344 THR B N 1
ATOM 8483 C CA . THR B 1 344 ? 15.547 -56.969 -9.195 1 84 344 THR B CA 1
ATOM 8484 C C . THR B 1 344 ? 14.953 -55.562 -9.109 1 84 344 THR B C 1
ATOM 8486 O O . THR B 1 344 ? 13.938 -55.375 -8.438 1 84 344 THR B O 1
ATOM 8489 N N . VAL B 1 345 ? 15.547 -54.656 -9.805 1 90.75 345 VAL B N 1
ATOM 8490 C CA . VAL B 1 345 ? 15.125 -53.25 -9.625 1 90.75 345 VAL B CA 1
ATOM 8491 C C . VAL B 1 345 ? 14.43 -52.75 -10.891 1 90.75 345 VAL B C 1
ATOM 8493 O O . VAL B 1 345 ? 14.859 -53.062 -12 1 90.75 345 VAL B O 1
ATOM 8496 N N . SER B 1 346 ? 13.336 -52.094 -10.742 1 93.44 346 SER B N 1
ATOM 8497 C CA . SER B 1 346 ? 12.625 -51.406 -11.812 1 93.44 346 SER B CA 1
ATOM 8498 C C . SER B 1 346 ? 12.531 -49.906 -11.531 1 93.44 346 SER B C 1
ATOM 8500 O O . SER B 1 346 ? 12.578 -49.469 -10.375 1 93.44 346 SER B O 1
ATOM 8502 N N . VAL B 1 347 ? 12.422 -49.125 -12.602 1 94.94 347 VAL B N 1
ATOM 8503 C CA . VAL B 1 347 ? 12.438 -47.688 -12.438 1 94.94 347 VAL B CA 1
ATOM 8504 C C . VAL B 1 347 ? 11.391 -47.031 -13.336 1 94.94 347 VAL B C 1
ATOM 8506 O O . VAL B 1 347 ? 11.188 -47.469 -14.469 1 94.94 347 VAL B O 1
ATOM 8509 N N . ASN B 1 348 ? 10.719 -46 -12.797 1 97.62 348 ASN B N 1
ATOM 8510 C CA . ASN B 1 348 ? 9.914 -45.094 -13.586 1 97.62 348 ASN B CA 1
ATOM 8511 C C . ASN B 1 348 ? 10.438 -43.656 -13.484 1 97.62 348 ASN B C 1
ATOM 8513 O O . ASN B 1 348 ? 10.531 -43.094 -12.391 1 97.62 348 ASN B O 1
ATOM 8517 N N . PHE B 1 349 ? 10.734 -43.062 -14.602 1 98.19 349 PHE B N 1
ATOM 8518 C CA . PHE B 1 349 ? 11.133 -41.656 -14.625 1 98.19 349 PHE B CA 1
ATOM 8519 C C . PHE B 1 349 ? 9.938 -40.75 -14.398 1 98.19 349 PHE B C 1
ATOM 8521 O O . PHE B 1 349 ? 8.938 -40.844 -15.109 1 98.19 349 PHE B O 1
ATOM 8528 N N . TYR B 1 350 ? 10.016 -39.938 -13.359 1 97.19 350 TYR B N 1
ATOM 8529 C CA . TYR B 1 350 ? 9.031 -38.875 -13.164 1 97.19 350 TYR B CA 1
ATOM 8530 C C . TYR B 1 350 ? 9.664 -37.5 -13.328 1 97.19 350 TYR B C 1
ATOM 8532 O O . TYR B 1 350 ? 10.422 -37.031 -12.453 1 97.19 350 TYR B O 1
ATOM 8540 N N . VAL B 1 351 ? 9.43 -36.75 -14.352 1 97.81 351 VAL B N 1
ATOM 8541 C CA . VAL B 1 351 ? 8.711 -37.25 -15.516 1 97.81 351 VAL B CA 1
ATOM 8542 C C . VAL B 1 351 ? 9.695 -37.469 -16.656 1 97.81 351 VAL B C 1
ATOM 8544 O O . VAL B 1 351 ? 10.797 -36.938 -16.656 1 97.81 351 VAL B O 1
ATOM 8547 N N . PHE B 1 352 ? 9.242 -38.312 -17.562 1 98.69 352 PHE B N 1
ATOM 8548 C CA . PHE B 1 352 ? 10.055 -38.562 -18.75 1 98.69 352 PHE B CA 1
ATOM 8549 C C . PHE B 1 352 ? 9.75 -37.531 -19.828 1 98.69 352 PHE B C 1
ATOM 8551 O O . PHE B 1 352 ? 10.633 -37.156 -20.609 1 98.69 352 PHE B O 1
ATOM 8558 N N . HIS B 1 353 ? 8.555 -37.125 -19.891 1 98.5 353 HIS B N 1
ATOM 8559 C CA . HIS B 1 353 ? 8.086 -36.062 -20.781 1 98.5 353 HIS B CA 1
ATOM 8560 C C . HIS B 1 353 ? 7.523 -34.906 -19.984 1 98.5 353 HIS B C 1
ATOM 8562 O O . HIS B 1 353 ? 6.539 -35.062 -19.25 1 98.5 353 HIS B O 1
ATOM 8568 N N . GLY B 1 354 ? 8.203 -33.812 -20.281 1 97.25 354 GLY B N 1
ATOM 8569 C CA . GLY B 1 354 ? 7.582 -32.625 -19.688 1 97.25 354 GLY B CA 1
ATOM 8570 C C . GLY B 1 354 ? 6.203 -32.344 -20.266 1 97.25 354 GLY B C 1
ATOM 8571 O O . GLY B 1 354 ? 5.617 -33.188 -20.938 1 97.25 354 GLY B O 1
ATOM 8572 N N . GLY B 1 355 ? 5.691 -31.25 -20.094 1 97.56 355 GLY B N 1
ATOM 8573 C CA . GLY B 1 355 ? 4.383 -30.844 -20.562 1 97.56 355 GLY B CA 1
ATOM 8574 C C . GLY B 1 355 ? 4.035 -29.406 -20.188 1 97.56 355 GLY B C 1
ATOM 8575 O O . GLY B 1 355 ? 4.906 -28.641 -19.781 1 97.56 355 GLY B O 1
ATOM 8576 N N . THR B 1 356 ? 2.805 -29.078 -20.484 1 98.44 356 THR B N 1
ATOM 8577 C CA . THR B 1 356 ? 2.312 -27.719 -20.219 1 98.44 356 THR B CA 1
ATOM 8578 C C . THR B 1 356 ? 1.074 -27.766 -19.328 1 98.44 356 THR B C 1
ATOM 8580 O O . THR B 1 356 ? 0.187 -28.594 -19.531 1 98.44 356 THR B O 1
ATOM 8583 N N . ASN B 1 357 ? 1.097 -27.016 -18.297 1 97.69 357 ASN B N 1
ATOM 8584 C CA . ASN B 1 357 ? -0.135 -26.734 -17.578 1 97.69 357 ASN B CA 1
ATOM 8585 C C . ASN B 1 357 ? -0.967 -25.656 -18.266 1 97.69 357 ASN B C 1
ATOM 8587 O O . ASN B 1 357 ? -0.991 -24.5 -17.844 1 97.69 357 ASN B O 1
ATOM 8591 N N . PHE B 1 358 ? -1.668 -26 -19.281 1 96.25 358 PHE B N 1
ATOM 8592 C CA . PHE B 1 358 ? -2.438 -25.031 -20.062 1 96.25 358 PHE B CA 1
ATOM 8593 C C . PHE B 1 358 ? -3.518 -24.391 -19.203 1 96.25 358 PHE B C 1
ATOM 8595 O O . PHE B 1 358 ? -3.99 -24.984 -18.234 1 96.25 358 PHE B O 1
ATOM 8602 N N . GLY B 1 359 ? -3.877 -23.172 -19.625 1 94.81 359 GLY B N 1
ATOM 8603 C CA . GLY B 1 359 ? -4.926 -22.469 -18.906 1 94.81 359 GLY B CA 1
ATOM 8604 C C . GLY B 1 359 ? -4.609 -22.25 -17.453 1 94.81 359 GLY B C 1
ATOM 8605 O O . GLY B 1 359 ? -3.568 -21.672 -17.109 1 94.81 359 GLY B O 1
ATOM 8606 N N . PHE B 1 360 ? -5.445 -22.844 -16.609 1 95.25 360 PHE B N 1
ATOM 8607 C CA . PHE B 1 360 ? -5.332 -22.594 -15.172 1 95.25 360 PHE B CA 1
ATOM 8608 C C . PHE B 1 360 ? -5.047 -23.891 -14.43 1 95.25 360 PHE B C 1
ATOM 8610 O O . PHE B 1 360 ? -5.445 -24.062 -13.273 1 95.25 360 PHE B O 1
ATOM 8617 N N . LEU B 1 361 ? -4.312 -24.828 -15.078 1 94.94 361 LEU B N 1
ATOM 8618 C CA . LEU B 1 361 ? -4.125 -26.156 -14.516 1 94.94 361 LEU B CA 1
ATOM 8619 C C . LEU B 1 361 ? -3.006 -26.156 -13.484 1 94.94 361 LEU B C 1
ATOM 8621 O O . LEU B 1 361 ? -2.951 -27.047 -12.625 1 94.94 361 LEU B O 1
ATOM 8625 N N . ALA B 1 362 ? -2.137 -25.188 -13.555 1 97.12 362 ALA B N 1
ATOM 8626 C CA . ALA B 1 362 ? -1.006 -25.156 -12.633 1 97.12 362 ALA B CA 1
ATOM 8627 C C . ALA B 1 362 ? -1.478 -24.969 -11.195 1 97.12 362 ALA B C 1
ATOM 8629 O O . ALA B 1 362 ? -2.35 -24.141 -10.93 1 97.12 362 ALA B O 1
ATOM 8630 N N . GLY B 1 363 ? -0.944 -25.75 -10.328 1 97.88 363 GLY B N 1
ATOM 8631 C CA . GLY B 1 363 ? -1.197 -25.562 -8.906 1 97.88 363 GLY B CA 1
ATOM 8632 C C . GLY B 1 363 ? -0.146 -24.703 -8.219 1 97.88 363 GLY B C 1
ATOM 8633 O O . GLY B 1 363 ? 0.434 -23.812 -8.844 1 97.88 363 GLY B O 1
ATOM 8634 N N . SER B 1 364 ? -0.15 -24.844 -6.902 1 97.69 364 SER B N 1
ATOM 8635 C CA . SER B 1 364 ? 0.816 -24.141 -6.059 1 97.69 364 SER B CA 1
ATOM 8636 C C . SER B 1 364 ? 1.276 -25.031 -4.902 1 97.69 364 SER B C 1
ATOM 8638 O O . SER B 1 364 ? 0.723 -26.109 -4.684 1 97.69 364 SER B O 1
ATOM 8640 N N . ASN B 1 365 ? 2.389 -24.609 -4.348 1 95.62 365 ASN B N 1
ATOM 8641 C CA . ASN B 1 365 ? 2.877 -25.266 -3.137 1 95.62 365 ASN B CA 1
ATOM 8642 C C . ASN B 1 365 ? 3 -24.281 -1.979 1 95.62 365 ASN B C 1
ATOM 8644 O O . ASN B 1 365 ? 3.037 -23.062 -2.193 1 95.62 365 ASN B O 1
ATOM 8648 N N . SER B 1 366 ? 2.928 -24.812 -0.801 1 91.5 366 SER B N 1
ATOM 8649 C CA . SER B 1 366 ? 3.051 -24.078 0.453 1 91.5 366 SER B CA 1
ATOM 8650 C C . SER B 1 366 ? 3.752 -24.906 1.519 1 91.5 366 SER B C 1
ATOM 8652 O O . SER B 1 366 ? 3.709 -26.141 1.476 1 91.5 366 SER B O 1
ATOM 8654 N N . ASP B 1 367 ? 4.617 -24.406 2.371 1 85.81 367 ASP B N 1
ATOM 8655 C CA . ASP B 1 367 ? 4.98 -23.047 2.752 1 85.81 367 ASP B CA 1
ATOM 8656 C C . ASP B 1 367 ? 6.445 -22.75 2.43 1 85.81 367 ASP B C 1
ATOM 8658 O O . ASP B 1 367 ? 7.328 -23.547 2.773 1 85.81 367 ASP B O 1
ATOM 8662 N N . PRO B 1 368 ? 6.602 -21.484 2.029 1 89.19 368 PRO B N 1
ATOM 8663 C CA . PRO B 1 368 ? 5.707 -20.391 1.641 1 89.19 368 PRO B CA 1
ATOM 8664 C C . PRO B 1 368 ? 4.895 -20.703 0.388 1 89.19 368 PRO B C 1
ATOM 8666 O O . PRO B 1 368 ? 5.203 -21.656 -0.327 1 89.19 368 PRO B O 1
ATOM 8669 N N . PHE B 1 369 ? 3.82 -19.922 0.178 1 94.94 369 PHE B N 1
ATOM 8670 C CA . PHE B 1 369 ? 2.986 -20.062 -1.011 1 94.94 369 PHE B CA 1
ATOM 8671 C C . PHE B 1 369 ? 3.771 -19.703 -2.266 1 94.94 369 PHE B C 1
ATOM 8673 O O . PHE B 1 369 ? 4.312 -18.594 -2.369 1 94.94 369 PHE B O 1
ATOM 8680 N N . ARG B 1 370 ? 3.838 -20.578 -3.248 1 95.5 370 ARG B N 1
ATOM 8681 C CA . ARG B 1 370 ? 4.523 -20.406 -4.523 1 95.5 370 ARG B CA 1
ATOM 8682 C C . ARG B 1 370 ? 3.707 -20.984 -5.672 1 95.5 370 ARG B C 1
ATOM 8684 O O . ARG B 1 370 ? 3.371 -22.172 -5.664 1 95.5 370 ARG B O 1
ATOM 8691 N N . GLY B 1 371 ? 3.461 -20.156 -6.656 1 96.88 371 GLY B N 1
ATOM 8692 C CA . GLY B 1 371 ? 2.758 -20.641 -7.836 1 96.88 371 GLY B CA 1
ATOM 8693 C C . GLY B 1 371 ? 3.658 -21.391 -8.797 1 96.88 371 GLY B C 1
ATOM 8694 O O . GLY B 1 371 ? 4.809 -21 -9.016 1 96.88 371 GLY B O 1
ATOM 8695 N N . VAL B 1 372 ? 3.158 -22.484 -9.336 1 98.06 372 VAL B N 1
ATOM 8696 C CA . VAL B 1 372 ? 3.869 -23.281 -10.336 1 98.06 372 VAL B CA 1
ATOM 8697 C C . VAL B 1 372 ? 3.746 -22.625 -11.703 1 98.06 372 VAL B C 1
ATOM 8699 O O . VAL B 1 372 ? 2.697 -22.062 -12.039 1 98.06 372 VAL B O 1
ATOM 8702 N N . THR B 1 373 ? 4.766 -22.641 -12.5 1 98.44 373 THR B N 1
ATOM 8703 C CA . THR B 1 373 ? 4.766 -22.016 -13.812 1 98.44 373 THR B CA 1
ATOM 8704 C C . THR B 1 373 ? 3.812 -22.734 -14.758 1 98.44 373 THR B C 1
ATOM 8706 O O . THR B 1 373 ? 3.377 -23.859 -14.477 1 98.44 373 THR B O 1
ATOM 8709 N N . THR B 1 374 ? 3.514 -22.109 -15.828 1 98.56 374 THR B N 1
ATOM 8710 C CA . THR B 1 374 ? 2.705 -22.703 -16.891 1 98.56 374 THR B CA 1
ATOM 8711 C C . THR B 1 374 ? 3.443 -23.859 -17.547 1 98.56 374 THR B C 1
ATOM 8713 O O . THR B 1 374 ? 2.852 -24.906 -17.812 1 98.56 374 THR B O 1
ATOM 8716 N N . SER B 1 375 ? 4.707 -23.672 -17.75 1 98.62 375 SER B N 1
ATOM 8717 C CA . SER B 1 375 ? 5.527 -24.766 -18.266 1 98.62 375 SER B CA 1
ATOM 8718 C C . SER B 1 375 ? 5.777 -25.828 -17.219 1 98.62 375 SER B C 1
ATOM 8720 O O . SER B 1 375 ? 6.02 -25.516 -16.047 1 98.62 375 SER B O 1
ATOM 8722 N N . TYR B 1 376 ? 5.602 -27 -17.578 1 98.38 376 TYR B N 1
ATOM 8723 C CA . TYR B 1 376 ? 6.012 -28.141 -16.781 1 98.38 376 TYR B CA 1
ATOM 8724 C C . TYR B 1 376 ? 7.133 -28.906 -17.469 1 98.38 376 TYR B C 1
ATOM 8726 O O . TYR B 1 376 ? 7.117 -30.141 -17.5 1 98.38 376 TYR B O 1
ATOM 8734 N N . ASP B 1 377 ? 8.023 -28.234 -18.047 1 98.38 377 ASP B N 1
ATOM 8735 C CA . ASP B 1 377 ? 9.164 -28.828 -18.734 1 98.38 377 ASP B CA 1
ATOM 8736 C C . ASP B 1 377 ? 9.914 -29.797 -17.797 1 98.38 377 ASP B C 1
ATOM 8738 O O . ASP B 1 377 ? 10.305 -30.891 -18.219 1 98.38 377 ASP B O 1
ATOM 8742 N N . TYR B 1 378 ? 10.078 -29.375 -16.531 1 97.75 378 TYR B N 1
ATOM 8743 C CA . TYR B 1 378 ? 10.586 -30.234 -15.469 1 97.75 378 TYR B CA 1
ATOM 8744 C C . TYR B 1 378 ? 12.047 -30.594 -15.711 1 97.75 378 TYR B C 1
ATOM 8746 O O . TYR B 1 378 ? 12.609 -31.422 -14.984 1 97.75 378 TYR B O 1
ATOM 8754 N N . ASP B 1 379 ? 12.664 -30.031 -16.766 1 97.88 379 ASP B N 1
ATOM 8755 C CA . ASP B 1 379 ? 13.984 -30.469 -17.203 1 97.88 379 ASP B CA 1
ATOM 8756 C C . ASP B 1 379 ? 13.984 -31.969 -17.484 1 97.88 379 ASP B C 1
ATOM 8758 O O . ASP B 1 379 ? 14.938 -32.688 -17.109 1 97.88 379 ASP B O 1
ATOM 8762 N N . ALA B 1 380 ? 12.953 -32.531 -18.109 1 98.38 380 ALA B N 1
ATOM 8763 C CA . ALA B 1 380 ? 12.75 -33.938 -18.391 1 98.38 380 ALA B CA 1
ATOM 8764 C C . ALA B 1 380 ? 13.562 -34.375 -19.609 1 98.38 380 ALA B C 1
ATOM 8766 O O . ALA B 1 380 ? 14.023 -33.531 -20.391 1 98.38 380 ALA B O 1
ATOM 8767 N N . PRO B 1 381 ? 13.688 -35.656 -19.812 1 98.69 381 PRO B N 1
ATOM 8768 C CA . PRO B 1 381 ? 14.359 -36.156 -21.016 1 98.69 381 PRO B CA 1
ATOM 8769 C C . PRO B 1 381 ? 13.703 -35.688 -22.312 1 98.69 381 PRO B C 1
ATOM 8771 O O . PRO B 1 381 ? 14.391 -35.344 -23.281 1 98.69 381 PRO B O 1
ATOM 8774 N N . LEU B 1 382 ? 12.414 -35.656 -22.312 1 98.81 382 LEU B N 1
ATOM 8775 C CA . LEU B 1 382 ? 11.68 -34.938 -23.359 1 98.81 382 LEU B CA 1
ATOM 8776 C C . LEU B 1 382 ? 11.164 -33.594 -22.844 1 98.81 382 LEU B C 1
ATOM 8778 O O . LEU B 1 382 ? 10.531 -33.531 -21.781 1 98.81 382 LEU B O 1
ATOM 8782 N N . THR B 1 383 ? 11.383 -32.562 -23.594 1 98.38 383 THR B N 1
ATOM 8783 C CA . THR B 1 383 ? 11.023 -31.219 -23.188 1 98.38 383 THR B CA 1
ATOM 8784 C C . THR B 1 383 ? 9.508 -31.062 -23.141 1 98.38 383 THR B C 1
ATOM 8786 O O . THR B 1 383 ? 8.766 -31.969 -23.484 1 98.38 383 THR B O 1
ATOM 8789 N N . GLU B 1 384 ? 9.086 -29.875 -22.719 1 98.38 384 GLU B N 1
ATOM 8790 C CA . GLU B 1 384 ? 7.68 -29.484 -22.75 1 98.38 384 GLU B CA 1
ATOM 8791 C C . GLU B 1 384 ? 7.066 -29.703 -24.125 1 98.38 384 GLU B C 1
ATOM 8793 O O . GLU B 1 384 ? 5.914 -30.125 -24.234 1 98.38 384 GLU B O 1
ATOM 8798 N N . ALA B 1 385 ? 7.852 -29.5 -25.141 1 98.25 385 ALA B N 1
ATOM 8799 C CA . ALA B 1 385 ? 7.367 -29.609 -26.516 1 98.25 385 ALA B CA 1
ATOM 8800 C C . ALA B 1 385 ? 7.691 -30.984 -27.109 1 98.25 385 ALA B C 1
ATOM 8802 O O . ALA B 1 385 ? 7.504 -31.219 -28.297 1 98.25 385 ALA B O 1
ATOM 8803 N N . GLY B 1 386 ? 8.234 -31.922 -26.312 1 98.19 386 GLY B N 1
ATOM 8804 C CA . GLY B 1 386 ? 8.445 -33.281 -26.734 1 98.19 386 GLY B CA 1
ATOM 8805 C C . GLY B 1 386 ? 9.758 -33.5 -27.469 1 98.19 386 GLY B C 1
ATOM 8806 O O . GLY B 1 386 ? 9.945 -34.5 -28.141 1 98.19 386 GLY B O 1
ATOM 8807 N N . ASP B 1 387 ? 10.648 -32.562 -27.344 1 98.31 387 ASP B N 1
ATOM 8808 C CA . ASP B 1 387 ? 11.938 -32.656 -28.016 1 98.31 387 ASP B CA 1
ATOM 8809 C C . ASP B 1 387 ? 12.922 -33.469 -27.172 1 98.31 387 ASP B C 1
ATOM 8811 O O . ASP B 1 387 ? 13.062 -33.25 -25.969 1 98.31 387 ASP B O 1
ATOM 8815 N N . PRO B 1 388 ? 13.617 -34.438 -27.812 1 98.56 388 PRO B N 1
ATOM 8816 C CA . PRO B 1 388 ? 14.641 -35.156 -27.062 1 98.56 388 PRO B CA 1
ATOM 8817 C C . PRO B 1 388 ? 15.812 -34.25 -26.641 1 98.56 388 PRO B C 1
ATOM 8819 O O . PRO B 1 388 ? 16.281 -33.438 -27.438 1 98.56 388 PRO B O 1
ATOM 8822 N N . THR B 1 389 ? 16.25 -34.438 -25.484 1 98.06 389 THR B N 1
ATOM 8823 C CA . THR B 1 389 ? 17.359 -33.656 -24.938 1 98.06 389 THR B CA 1
ATOM 8824 C C . THR B 1 389 ? 18.625 -34.531 -24.875 1 98.06 389 THR B C 1
ATOM 8826 O O . THR B 1 389 ? 18.609 -35.688 -25.25 1 98.06 389 THR B O 1
ATOM 8829 N N . GLU B 1 390 ? 19.781 -33.844 -24.375 1 97.62 390 GLU B N 1
ATOM 8830 C CA . GLU B 1 390 ? 20.984 -34.594 -24.094 1 97.62 390 GLU B CA 1
ATOM 8831 C C . GLU B 1 390 ? 20.734 -35.688 -23.062 1 97.62 390 GLU B C 1
ATOM 8833 O O . GLU B 1 390 ? 21.234 -36.812 -23.188 1 97.62 390 GLU B O 1
ATOM 8838 N N . LYS B 1 391 ? 19.969 -35.375 -22.094 1 97.38 391 LYS B N 1
ATOM 8839 C CA . LYS B 1 391 ? 19.594 -36.344 -21.062 1 97.38 391 LYS B CA 1
ATOM 8840 C C . LYS B 1 391 ? 18.875 -37.531 -21.672 1 97.38 391 LYS B C 1
ATOM 8842 O O . LYS B 1 391 ? 19.109 -38.688 -21.281 1 97.38 391 LYS B O 1
ATOM 8847 N N . TYR B 1 392 ? 18 -37.25 -22.656 1 98.5 392 TYR B N 1
ATOM 8848 C CA . TYR B 1 392 ? 17.266 -38.281 -23.375 1 98.5 392 TYR B CA 1
ATOM 8849 C C . TYR B 1 392 ? 18.234 -39.281 -24.031 1 98.5 392 TYR B C 1
ATOM 8851 O O . TYR B 1 392 ? 18.109 -40.5 -23.844 1 98.5 392 TYR B O 1
ATOM 8859 N N . PHE B 1 393 ? 19.125 -38.844 -24.75 1 98.31 393 PHE B N 1
ATOM 8860 C CA . PHE B 1 393 ? 20.016 -39.719 -25.516 1 98.31 393 PHE B CA 1
ATOM 8861 C C . PHE B 1 393 ? 20.969 -40.469 -24.594 1 98.31 393 PHE B C 1
ATOM 8863 O O . PHE B 1 393 ? 21.312 -41.625 -24.859 1 98.31 393 PHE B O 1
ATOM 8870 N N . THR B 1 394 ? 21.438 -39.75 -23.516 1 98.5 394 THR B N 1
ATOM 8871 C CA . THR B 1 394 ? 22.312 -40.438 -22.578 1 98.5 394 THR B CA 1
ATOM 8872 C C . THR B 1 394 ? 21.594 -41.594 -21.875 1 98.5 394 THR B C 1
ATOM 8874 O O . THR B 1 394 ? 22.172 -42.656 -21.656 1 98.5 394 THR B O 1
ATOM 8877 N N . ILE B 1 395 ? 20.391 -41.375 -21.547 1 98.19 395 ILE B N 1
ATOM 8878 C CA . ILE B 1 395 ? 19.562 -42.406 -20.953 1 98.19 395 ILE B CA 1
ATOM 8879 C C . ILE B 1 395 ? 19.391 -43.562 -21.953 1 98.19 395 ILE B C 1
ATOM 8881 O O . ILE B 1 395 ? 19.562 -44.719 -21.594 1 98.19 395 ILE B O 1
ATOM 8885 N N . ARG B 1 396 ? 18.969 -43.219 -23.172 1 97.81 396 ARG B N 1
ATOM 8886 C CA . ARG B 1 396 ? 18.781 -44.219 -24.219 1 97.81 396 ARG B CA 1
ATOM 8887 C C . ARG B 1 396 ? 20.031 -45.094 -24.375 1 97.81 396 ARG B C 1
ATOM 8889 O O . ARG B 1 396 ? 19.938 -46.312 -24.438 1 97.81 396 ARG B O 1
ATOM 8896 N N . ASP B 1 397 ? 21.219 -44.469 -24.453 1 97.19 397 ASP B N 1
ATOM 8897 C CA . ASP B 1 397 ? 22.469 -45.188 -24.625 1 97.19 397 ASP B CA 1
ATOM 8898 C C . ASP B 1 397 ? 22.719 -46.156 -23.453 1 97.19 397 ASP B C 1
ATOM 8900 O O . ASP B 1 397 ? 23.094 -47.281 -23.672 1 97.19 397 ASP B O 1
ATOM 8904 N N . ALA B 1 398 ? 22.516 -45.625 -22.297 1 96.88 398 ALA B N 1
ATOM 8905 C CA . ALA B 1 398 ? 22.719 -46.469 -21.109 1 96.88 398 ALA B CA 1
ATOM 8906 C C . ALA B 1 398 ? 21.75 -47.625 -21.094 1 96.88 398 ALA B C 1
ATOM 8908 O O . ALA B 1 398 ? 22.125 -48.75 -20.75 1 96.88 398 ALA B O 1
ATOM 8909 N N . LEU B 1 399 ? 20.484 -47.438 -21.438 1 95.75 399 LEU B N 1
ATOM 8910 C CA . LEU B 1 399 ? 19.484 -48.469 -21.438 1 95.75 399 LEU B CA 1
ATOM 8911 C C . LEU B 1 399 ? 19.797 -49.531 -22.5 1 95.75 399 LEU B C 1
ATOM 8913 O O . LEU B 1 399 ? 19.562 -50.719 -22.281 1 95.75 399 LEU B O 1
ATOM 8917 N N . ASN B 1 400 ? 20.297 -49.062 -23.609 1 93.62 400 ASN B N 1
ATOM 8918 C CA . ASN B 1 400 ? 20.672 -50 -24.672 1 93.62 400 ASN B CA 1
ATOM 8919 C C . ASN B 1 400 ? 21.797 -50.938 -24.234 1 93.62 400 ASN B C 1
ATOM 8921 O O . ASN B 1 400 ? 21.859 -52.094 -24.672 1 93.62 400 ASN B O 1
ATOM 8925 N N . VAL B 1 401 ? 22.625 -50.438 -23.406 1 93.5 401 VAL B N 1
ATOM 8926 C CA . VAL B 1 401 ? 23.734 -51.25 -22.891 1 93.5 401 VAL B CA 1
ATOM 8927 C C . VAL B 1 401 ? 23.188 -52.25 -21.859 1 93.5 401 VAL B C 1
ATOM 8929 O O . VAL B 1 401 ? 23.547 -53.406 -21.875 1 93.5 401 VAL B O 1
ATOM 8932 N N . LEU B 1 402 ? 22.359 -51.781 -21.031 1 91.88 402 LEU B N 1
ATOM 8933 C CA . LEU B 1 402 ? 21.844 -52.594 -19.938 1 91.88 402 LEU B CA 1
ATOM 8934 C C . LEU B 1 402 ? 20.844 -53.625 -20.453 1 91.88 402 LEU B C 1
ATOM 8936 O O . LEU B 1 402 ? 20.766 -54.75 -19.922 1 91.88 402 LEU B O 1
ATOM 8940 N N . PHE B 1 403 ? 20.109 -53.219 -21.422 1 89.38 403 PHE B N 1
ATOM 8941 C CA . PHE B 1 403 ? 19.078 -54.062 -21.969 1 89.38 403 PHE B CA 1
ATOM 8942 C C . PHE B 1 403 ? 19.156 -54.094 -23.5 1 89.38 403 PHE B C 1
ATOM 8944 O O . PHE B 1 403 ? 18.328 -53.5 -24.188 1 89.38 403 PHE B O 1
ATOM 8951 N N . PRO B 1 404 ? 20.062 -54.906 -23.938 1 87.44 404 PRO B N 1
ATOM 8952 C CA . PRO B 1 404 ? 20.234 -54.938 -25.391 1 87.44 404 PRO B CA 1
ATOM 8953 C C . PRO B 1 404 ? 19.016 -55.5 -26.125 1 87.44 404 PRO B C 1
ATOM 8955 O O . PRO B 1 404 ? 18.391 -56.438 -25.656 1 87.44 404 PRO B O 1
ATOM 8958 N N . GLY B 1 405 ? 18.453 -54.812 -27.031 1 80.44 405 GLY B N 1
ATOM 8959 C CA . GLY B 1 405 ? 17.312 -55.219 -27.844 1 80.44 405 GLY B CA 1
ATOM 8960 C C . GLY B 1 405 ? 17.172 -54.375 -29.109 1 80.44 405 GLY B C 1
ATOM 8961 O O . GLY B 1 405 ? 18.109 -53.688 -29.516 1 80.44 405 GLY B O 1
ATOM 8962 N N . PRO B 1 406 ? 16.062 -54.594 -29.734 1 82.88 406 PRO B N 1
ATOM 8963 C CA . PRO B 1 406 ? 15.859 -53.812 -30.953 1 82.88 406 PRO B CA 1
ATOM 8964 C C . PRO B 1 406 ? 15.914 -52.312 -30.719 1 82.88 406 PRO B C 1
ATOM 8966 O O . PRO B 1 406 ? 15.383 -51.812 -29.703 1 82.88 406 PRO B O 1
ATOM 8969 N N . GLN B 1 407 ? 16.672 -51.719 -31.547 1 88.19 407 GLN B N 1
ATOM 8970 C CA . GLN B 1 407 ? 16.75 -50.281 -31.469 1 88.19 407 GLN B CA 1
ATOM 8971 C C . GLN B 1 407 ? 15.781 -49.625 -32.438 1 88.19 407 GLN B C 1
ATOM 8973 O O . GLN B 1 407 ? 15.742 -49.969 -33.625 1 88.19 407 GLN B O 1
ATOM 8978 N N . PHE B 1 408 ? 14.906 -48.812 -31.922 1 91.19 408 PHE B N 1
ATOM 8979 C CA . PHE B 1 408 ? 13.961 -48.062 -32.75 1 91.19 408 PHE B CA 1
ATOM 8980 C C . PHE B 1 408 ? 14.508 -46.688 -33.062 1 91.19 408 PHE B C 1
ATOM 8982 O O . PHE B 1 408 ? 15.164 -46.031 -32.25 1 91.19 408 PHE B O 1
ATOM 8989 N N . PRO B 1 409 ? 14.242 -46.25 -34.312 1 94.62 409 PRO B N 1
ATOM 8990 C CA . PRO B 1 409 ? 14.664 -44.875 -34.625 1 94.62 409 PRO B CA 1
ATOM 8991 C C . PRO B 1 409 ? 13.938 -43.812 -33.812 1 94.62 409 PRO B C 1
ATOM 8993 O O . PRO B 1 409 ? 12.734 -43.938 -33.562 1 94.62 409 PRO B O 1
ATOM 8996 N N . VAL B 1 410 ? 14.648 -42.844 -33.375 1 96.31 410 VAL B N 1
ATOM 8997 C CA . VAL B 1 410 ? 14.055 -41.75 -32.625 1 96.31 410 VAL B CA 1
ATOM 8998 C C . VAL B 1 410 ? 13.414 -40.75 -33.594 1 96.31 410 VAL B C 1
ATOM 9000 O O . VAL B 1 410 ? 14.094 -40.219 -34.469 1 96.31 410 VAL B O 1
ATOM 9003 N N . PRO B 1 411 ? 12.133 -40.531 -33.469 1 96.94 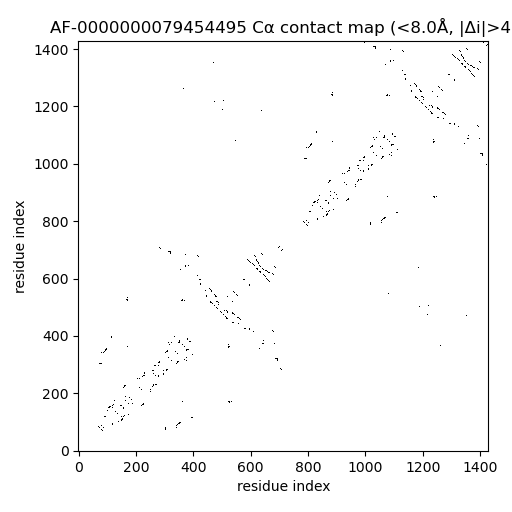411 PRO B N 1
ATOM 9004 C CA . PRO B 1 411 ? 11.523 -39.5 -34.312 1 96.94 411 PRO B CA 1
ATOM 9005 C C . PRO B 1 411 ? 12.211 -38.156 -34.156 1 96.94 411 PRO B C 1
ATOM 9007 O O . PRO B 1 411 ? 12.688 -37.812 -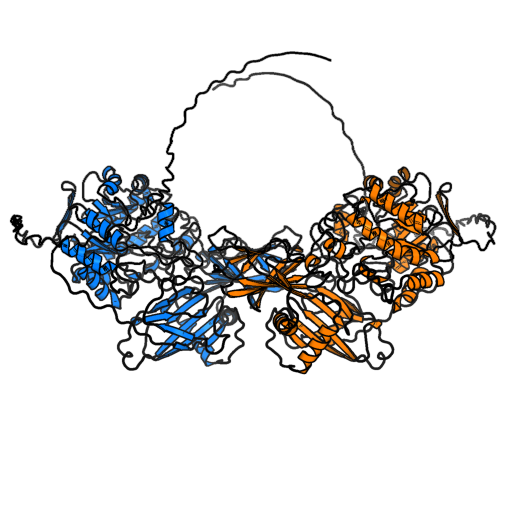33.094 1 96.94 411 PRO B O 1
ATOM 9010 N N . ASP B 1 412 ? 12.164 -37.375 -35.219 1 96.56 412 ASP B N 1
ATOM 9011 C CA . ASP B 1 412 ? 12.727 -36.031 -35.188 1 96.56 412 ASP B CA 1
ATOM 9012 C C . ASP B 1 412 ? 11.953 -35.125 -34.25 1 96.56 412 ASP B C 1
ATOM 9014 O O . ASP B 1 412 ? 10.766 -35.344 -34 1 96.56 412 ASP B O 1
ATOM 9018 N N . PRO B 1 413 ? 12.695 -34.125 -33.688 1 97.31 413 PRO B N 1
ATOM 9019 C CA . PRO B 1 413 ? 11.938 -33.156 -32.906 1 97.31 413 PRO B CA 1
ATOM 9020 C C . PRO B 1 413 ? 10.797 -32.531 -33.719 1 97.31 413 PRO B C 1
ATOM 9022 O O . PRO B 1 413 ? 10.945 -32.281 -34.938 1 97.31 413 PRO B O 1
ATOM 9025 N N . THR B 1 414 ? 9.664 -32.344 -33.062 1 96.19 414 THR B N 1
ATOM 9026 C CA . THR B 1 414 ? 8.555 -31.656 -33.719 1 96.19 414 THR B CA 1
ATOM 9027 C C . THR B 1 414 ? 8.992 -30.297 -34.25 1 96.19 414 THR B C 1
ATOM 9029 O O . THR B 1 414 ? 9.648 -29.531 -33.562 1 96.19 414 THR B O 1
ATOM 9032 N N . LYS B 1 415 ? 8.633 -29.969 -35.438 1 97.12 415 LYS B N 1
ATOM 9033 C CA . LYS B 1 415 ? 9.055 -28.719 -36.062 1 97.12 415 LYS B CA 1
ATOM 9034 C C . LYS B 1 415 ? 8.414 -27.516 -35.375 1 97.12 415 LYS B C 1
ATOM 9036 O O . LYS B 1 415 ? 7.242 -27.578 -35 1 97.12 415 LYS B O 1
ATOM 9041 N N . LYS B 1 416 ? 9.227 -26.531 -35.156 1 98.31 416 LYS B N 1
ATOM 9042 C CA . LYS B 1 416 ? 8.773 -25.25 -34.656 1 98.31 416 LYS B CA 1
ATOM 9043 C C . LYS B 1 416 ? 9 -24.141 -35.656 1 98.31 416 LYS B C 1
ATOM 9045 O O . LYS B 1 416 ? 9.922 -24.203 -36.469 1 98.31 416 LYS B O 1
ATOM 9050 N N . TYR B 1 417 ? 8.172 -23.078 -35.594 1 98.44 417 TYR B N 1
ATOM 9051 C CA . TYR B 1 417 ? 8.312 -21.953 -36.5 1 98.44 417 TYR B CA 1
ATOM 9052 C C . TYR B 1 417 ? 8.211 -20.625 -35.75 1 98.44 417 TYR B C 1
ATOM 9054 O O . TYR B 1 417 ? 7.379 -20.484 -34.875 1 98.44 417 TYR B O 1
ATOM 9062 N N . ALA B 1 418 ? 9.141 -19.734 -36.125 1 98.5 418 ALA B N 1
ATOM 9063 C CA . ALA B 1 418 ? 9.047 -18.344 -35.625 1 98.5 418 ALA B CA 1
ATOM 9064 C C . ALA B 1 418 ? 8.117 -17.531 -36.531 1 98.5 418 ALA B C 1
ATOM 9066 O O . ALA B 1 418 ? 8.555 -16.922 -37.5 1 98.5 418 ALA B O 1
ATOM 9067 N N . TYR B 1 419 ? 6.898 -17.422 -36.156 1 98.12 419 TYR B N 1
ATOM 9068 C CA . TYR B 1 419 ? 5.926 -16.703 -36.969 1 98.12 419 TYR B CA 1
ATOM 9069 C C . TYR B 1 419 ? 6.145 -15.195 -36.875 1 98.12 419 TYR B C 1
ATOM 9071 O O . TYR B 1 419 ? 5.57 -14.43 -37.656 1 98.12 419 TYR B O 1
ATOM 9079 N N . GLY B 1 420 ? 6.895 -14.758 -35.844 1 97.75 420 GLY B N 1
ATOM 9080 C CA . GLY B 1 420 ? 7.32 -13.375 -35.781 1 97.75 420 GLY B CA 1
ATOM 9081 C C . GLY B 1 420 ? 6.406 -12.5 -34.938 1 97.75 420 GLY B C 1
ATOM 9082 O O . GLY B 1 420 ? 5.781 -12.984 -34 1 97.75 420 GLY B O 1
ATOM 9083 N N . ASN B 1 421 ? 6.438 -11.203 -35.25 1 97.5 421 ASN B N 1
ATOM 9084 C CA . ASN B 1 421 ? 5.75 -10.203 -34.438 1 97.5 421 ASN B CA 1
ATOM 9085 C C . ASN B 1 421 ? 4.254 -10.172 -34.719 1 97.5 421 ASN B C 1
ATOM 9087 O O . ASN B 1 421 ? 3.838 -10.328 -35.875 1 97.5 421 ASN B O 1
ATOM 9091 N N . VAL B 1 422 ? 3.535 -10.039 -33.719 1 98 422 VAL B N 1
ATOM 9092 C CA . VAL B 1 422 ? 2.113 -9.719 -33.812 1 98 422 VAL B CA 1
ATOM 9093 C C . VAL B 1 422 ? 1.844 -8.367 -33.156 1 98 422 VAL B C 1
ATOM 9095 O O . VAL B 1 422 ? 2.061 -8.203 -31.938 1 98 422 VAL B O 1
ATOM 9098 N N . GLU B 1 423 ? 1.369 -7.477 -33.938 1 95.25 423 GLU B N 1
ATOM 9099 C CA . GLU B 1 423 ? 0.996 -6.176 -33.406 1 95.25 423 GLU B CA 1
ATOM 9100 C C . GLU B 1 423 ? -0.246 -6.285 -32.5 1 95.25 423 GLU B C 1
ATOM 9102 O O . GLU B 1 423 ? -1.257 -6.859 -32.938 1 95.25 423 GLU B O 1
ATOM 9107 N N . MET B 1 424 ? -0.091 -5.754 -31.328 1 94.12 424 MET B N 1
ATOM 9108 C CA . MET B 1 424 ? -1.202 -5.801 -30.375 1 94.12 424 MET B CA 1
ATOM 9109 C C . MET B 1 424 ? -1.87 -4.434 -30.266 1 94.12 424 MET B C 1
ATOM 9111 O O . MET B 1 424 ? -1.214 -3.402 -30.406 1 94.12 424 MET B O 1
ATOM 9115 N N . ASN B 1 425 ? -3.17 -4.527 -29.953 1 88.69 425 ASN B N 1
ATOM 9116 C CA . ASN B 1 425 ? -3.965 -3.316 -29.797 1 88.69 425 ASN B CA 1
ATOM 9117 C C . ASN B 1 425 ? -4.75 -3.33 -28.5 1 88.69 425 ASN B C 1
ATOM 9119 O O . ASN B 1 425 ? -5.344 -4.348 -28.125 1 88.69 425 ASN B O 1
ATOM 9123 N N . TYR B 1 426 ? -4.656 -2.152 -27.875 1 89.62 426 TYR B N 1
ATOM 9124 C CA . TYR B 1 426 ? -5.531 -1.998 -26.719 1 89.62 426 TYR B CA 1
ATOM 9125 C C . TYR B 1 426 ? -6.996 -2.09 -27.125 1 89.62 426 TYR B C 1
ATOM 9127 O O . TYR B 1 426 ? -7.414 -1.468 -28.109 1 89.62 426 TYR B O 1
ATOM 9135 N N . VAL B 1 427 ? -7.82 -2.822 -26.391 1 88.88 427 VAL B N 1
ATOM 9136 C CA . VAL B 1 427 ? -9.227 -2.982 -26.734 1 88.88 427 VAL B CA 1
ATOM 9137 C C . VAL B 1 427 ? -10.102 -2.311 -25.672 1 88.88 427 VAL B C 1
ATOM 9139 O O . VAL B 1 427 ? -10.922 -1.444 -26 1 88.88 427 VAL B O 1
ATOM 9142 N N . THR B 1 428 ? -9.914 -2.809 -24.391 1 86.69 428 THR B N 1
ATOM 9143 C CA . THR B 1 428 ? -10.758 -2.285 -23.312 1 86.69 428 THR B CA 1
ATOM 9144 C C . THR B 1 428 ? -10.141 -2.58 -21.953 1 86.69 428 THR B C 1
ATOM 9146 O O . THR B 1 428 ? -9.352 -3.516 -21.812 1 86.69 428 THR B O 1
ATOM 9149 N N . SER B 1 429 ? -10.492 -1.708 -21 1 87.62 429 SER B N 1
ATOM 9150 C CA . SER B 1 429 ? -10.141 -1.979 -19.609 1 87.62 429 SER B CA 1
ATOM 9151 C C . SER B 1 429 ? -11.117 -2.965 -18.984 1 87.62 429 SER B C 1
ATOM 9153 O O . SER B 1 429 ? -12.219 -3.176 -19.5 1 87.62 429 SER B O 1
ATOM 9155 N N . LEU B 1 430 ? -10.68 -3.598 -17.891 1 88.25 430 LEU B N 1
ATOM 9156 C CA . LEU B 1 430 ? -11.547 -4.496 -17.141 1 88.25 430 LEU B CA 1
ATOM 9157 C C . LEU B 1 430 ? -12.82 -3.781 -16.703 1 88.25 430 LEU B C 1
ATOM 9159 O O . LEU B 1 430 ? -13.922 -4.336 -16.812 1 88.25 430 LEU B O 1
ATOM 9163 N N . SER B 1 431 ? -12.664 -2.527 -16.188 1 84.12 431 SER B N 1
ATOM 9164 C CA . SER B 1 431 ? -13.812 -1.776 -15.688 1 84.12 431 SER B CA 1
ATOM 9165 C C . SER B 1 431 ? -14.844 -1.552 -16.797 1 84.12 431 SER B C 1
ATOM 9167 O O . SER B 1 431 ? -16.047 -1.684 -16.562 1 84.12 431 SER B O 1
ATOM 9169 N N . SER B 1 432 ? -14.359 -1.169 -17.906 1 82.12 432 SER B N 1
ATOM 9170 C CA . SER B 1 432 ? -15.258 -0.947 -19.031 1 82.12 432 SER B CA 1
ATOM 9171 C C . SER B 1 432 ? -15.938 -2.244 -19.469 1 82.12 432 SER B C 1
ATOM 9173 O O . SER B 1 432 ? -17.109 -2.244 -19.828 1 82.12 432 SER B O 1
ATOM 9175 N N . LEU B 1 433 ? -15.219 -3.305 -19.484 1 82.5 433 LEU B N 1
ATOM 9176 C CA . LEU B 1 433 ? -15.781 -4.602 -19.844 1 82.5 433 LEU B CA 1
ATOM 9177 C C . LEU B 1 433 ? -16.875 -5.004 -18.859 1 82.5 433 LEU B C 1
ATOM 9179 O O . LEU B 1 433 ? -17.938 -5.496 -19.266 1 82.5 433 LEU B O 1
ATOM 9183 N N . LEU B 1 434 ? -16.594 -4.902 -17.578 1 84.06 434 LEU B N 1
ATOM 9184 C CA . LEU B 1 434 ? -17.547 -5.289 -16.547 1 84.06 434 LEU B CA 1
ATOM 9185 C C . LEU B 1 434 ? -18.828 -4.484 -16.672 1 84.06 434 LEU B C 1
ATOM 9187 O O . LEU B 1 434 ? -19.922 -5 -16.391 1 84.06 434 LEU B O 1
ATOM 9191 N N . SER B 1 435 ? -18.656 -3.266 -17.047 1 77.12 435 SER B N 1
ATOM 9192 C CA . SER B 1 435 ? -19.828 -2.428 -17.234 1 77.12 435 SER B CA 1
ATOM 9193 C C . SER B 1 435 ? -20.703 -2.941 -18.375 1 77.12 435 SER B C 1
ATOM 9195 O O . SER B 1 435 ? -21.922 -2.812 -18.344 1 77.12 435 SER B O 1
ATOM 9197 N N . SER B 1 436 ? -20.047 -3.521 -19.344 1 72.62 436 SER B N 1
ATOM 9198 C CA . SER B 1 436 ? -20.797 -4.043 -20.484 1 72.62 436 SER B CA 1
ATOM 9199 C C . SER B 1 436 ? -21.391 -5.414 -20.188 1 72.62 436 SER B C 1
ATOM 9201 O O . SER B 1 436 ? -22.406 -5.793 -20.766 1 72.62 436 SER B O 1
ATOM 9203 N N . LEU B 1 437 ? -20.609 -6.156 -19.375 1 64.25 437 LEU B N 1
ATOM 9204 C CA . LEU B 1 437 ? -21.078 -7.477 -18.984 1 64.25 437 LEU B CA 1
ATOM 9205 C C . LEU B 1 437 ? -22.25 -7.359 -18 1 64.25 437 LEU B C 1
ATOM 9207 O O . LEU B 1 437 ? -22.953 -8.336 -17.75 1 64.25 437 LEU B O 1
ATOM 9211 N N . ALA B 1 438 ? -22.359 -6.223 -17.297 1 56.06 438 ALA B N 1
ATOM 9212 C CA . ALA B 1 438 ? -23.344 -5.957 -16.25 1 56.06 438 ALA B CA 1
ATOM 9213 C C . ALA B 1 438 ? -24.734 -6.406 -16.688 1 56.06 438 ALA B C 1
ATOM 9215 O O . ALA B 1 438 ? -25.641 -6.535 -15.844 1 56.06 438 ALA B O 1
ATOM 9216 N N . GLN B 1 439 ? -24.828 -6.727 -17.891 1 50.81 439 GLN B N 1
ATOM 9217 C CA . GLN B 1 439 ? -26.141 -7.309 -18.203 1 50.81 439 GLN B CA 1
ATOM 9218 C C . GLN B 1 439 ? -26.312 -8.648 -17.5 1 50.81 439 GLN B C 1
ATOM 9220 O O . GLN B 1 439 ? -27.438 -9.125 -17.328 1 50.81 439 GLN B O 1
ATOM 9225 N N . GLU B 1 440 ? -25.234 -9.25 -17.047 1 60.25 440 GLU B N 1
ATOM 9226 C CA . GLU B 1 440 ? -25.344 -10.43 -16.188 1 60.25 440 GLU B CA 1
ATOM 9227 C C . GLU B 1 440 ? -25.25 -10.055 -14.711 1 60.25 440 GLU B C 1
ATOM 9229 O O . GLU B 1 440 ? -24.469 -9.172 -14.344 1 60.25 440 GLU B O 1
ATOM 9234 N N . ARG B 1 441 ? -26.141 -10.406 -13.961 1 72.5 441 ARG B N 1
ATOM 9235 C CA . ARG B 1 441 ? -26.375 -10 -12.578 1 72.5 441 ARG B CA 1
ATOM 9236 C C . ARG B 1 441 ? -25.219 -10.398 -11.68 1 72.5 441 ARG B C 1
ATOM 9238 O O . ARG B 1 441 ? -24.922 -11.586 -11.531 1 72.5 441 ARG B O 1
ATOM 9245 N N . PRO B 1 442 ? -24.453 -9.383 -11.172 1 88.94 442 PRO B N 1
ATOM 9246 C CA . PRO B 1 442 ? -23.422 -9.719 -10.18 1 88.94 442 PRO B CA 1
ATOM 9247 C C . PRO B 1 442 ? -24 -10.43 -8.961 1 88.94 442 PRO B C 1
ATOM 9249 O O . PRO B 1 442 ? -25.203 -10.352 -8.703 1 88.94 442 PRO B O 1
ATOM 9252 N N . ILE B 1 443 ? -23.281 -11.234 -8.375 1 94 443 ILE B N 1
ATOM 9253 C CA . ILE B 1 443 ? -23.656 -11.906 -7.137 1 94 443 ILE B CA 1
ATOM 9254 C C . ILE B 1 443 ? -23.547 -10.93 -5.965 1 94 443 ILE B C 1
ATOM 9256 O O . ILE B 1 443 ? -22.531 -10.266 -5.793 1 94 443 ILE B O 1
ATOM 9260 N N . SER B 1 444 ? -24.609 -10.812 -5.238 1 95.56 444 SER B N 1
ATOM 9261 C CA . SER B 1 444 ? -24.609 -9.898 -4.102 1 95.56 444 SER B CA 1
ATOM 9262 C C . SER B 1 444 ? -24.547 -10.656 -2.779 1 95.56 444 SER B C 1
ATOM 9264 O O . SER B 1 444 ? -25.172 -11.711 -2.633 1 95.56 444 SER B O 1
ATOM 9266 N N . SER B 1 445 ? -23.797 -10.141 -1.87 1 97.31 445 SER B N 1
ATOM 9267 C CA . SER B 1 445 ? -23.672 -10.719 -0.535 1 97.31 445 SER B CA 1
ATOM 9268 C C . SER B 1 445 ? -23.219 -9.672 0.476 1 97.31 445 SER B C 1
ATOM 9270 O O . SER B 1 445 ? -22.656 -8.641 0.098 1 97.31 445 SER B O 1
ATOM 9272 N N . SER B 1 446 ? -23.531 -9.867 1.76 1 97 446 SER B N 1
ATOM 9273 C CA . SER B 1 446 ? -23.078 -8.961 2.807 1 97 446 SER B CA 1
ATOM 9274 C C . SER B 1 446 ? -21.562 -9.039 2.986 1 97 446 SER B C 1
ATOM 9276 O O . SER B 1 446 ? -20.922 -8.047 3.336 1 97 446 SER B O 1
ATOM 9278 N N . HIS B 1 447 ? -21.031 -10.203 2.781 1 97.06 447 HIS B N 1
ATOM 9279 C CA . HIS B 1 447 ? -19.594 -10.422 2.887 1 97.06 447 HIS B CA 1
ATOM 9280 C C . HIS B 1 447 ? -19.016 -10.984 1.589 1 97.06 447 HIS B C 1
ATOM 9282 O O . HIS B 1 447 ? -19.75 -11.531 0.766 1 97.06 447 HIS B O 1
ATOM 9288 N N . PRO B 1 448 ? -17.781 -10.773 1.369 1 98.19 448 PRO B N 1
ATOM 9289 C CA . PRO B 1 448 ? -17.188 -11.391 0.179 1 98.19 448 PRO B CA 1
ATOM 9290 C C . PRO B 1 448 ? -17.312 -12.914 0.186 1 98.19 448 PRO B C 1
ATOM 9292 O O . PRO B 1 448 ? -17.031 -13.555 1.205 1 98.19 448 PRO B O 1
ATOM 9295 N N . LEU B 1 449 ? -17.672 -13.445 -0.952 1 98.25 449 LEU B N 1
ATOM 9296 C CA . LEU B 1 449 ? -17.797 -14.891 -1.087 1 98.25 449 LEU B CA 1
ATOM 9297 C C . LEU B 1 449 ? -16.516 -15.484 -1.695 1 98.25 449 LEU B C 1
ATOM 9299 O O . LEU B 1 449 ? -15.875 -14.852 -2.529 1 98.25 449 LEU B O 1
ATOM 9303 N N . THR B 1 450 ? -16.219 -16.75 -1.312 1 98.25 450 THR B N 1
ATOM 9304 C CA . THR B 1 450 ? -15.094 -17.469 -1.903 1 98.25 450 THR B CA 1
ATOM 9305 C C . THR B 1 450 ? -15.445 -17.953 -3.305 1 98.25 450 THR B C 1
ATOM 9307 O O . THR B 1 450 ? -16.609 -17.938 -3.701 1 98.25 450 THR B O 1
ATOM 9310 N N . PHE B 1 451 ? -14.414 -18.328 -4.031 1 97.88 451 PHE B N 1
ATOM 9311 C CA . PHE B 1 451 ? -14.641 -18.922 -5.34 1 97.88 451 PHE B CA 1
ATOM 9312 C C . PHE B 1 451 ? -15.555 -20.141 -5.227 1 97.88 451 PHE B C 1
ATOM 9314 O O . PHE B 1 451 ? -16.422 -20.359 -6.07 1 97.88 451 PHE B O 1
ATOM 9321 N N . GLU B 1 452 ? -15.383 -20.969 -4.191 1 97.81 452 GLU B N 1
ATOM 9322 C CA . GLU B 1 452 ? -16.188 -22.172 -3.957 1 97.81 452 GLU B CA 1
ATOM 9323 C C . GLU B 1 452 ? -17.641 -21.828 -3.715 1 97.81 452 GLU B C 1
ATOM 9325 O O . GLU B 1 452 ? -18.547 -22.438 -4.297 1 97.81 452 GLU B O 1
ATOM 9330 N N . GLU B 1 453 ? -17.828 -20.797 -2.947 1 97.38 453 GLU B N 1
ATOM 9331 C CA . GLU B 1 453 ? -19.203 -20.359 -2.686 1 97.38 453 GLU B CA 1
ATOM 9332 C C . GLU B 1 453 ? -19.859 -19.828 -3.953 1 97.38 453 GLU B C 1
ATOM 9334 O O . GLU B 1 453 ? -21.062 -20.016 -4.156 1 97.38 453 GLU B O 1
ATOM 9339 N N . ILE B 1 454 ? -19.078 -19.188 -4.777 1 95.69 454 ILE B N 1
ATOM 9340 C CA . ILE B 1 454 ? -19.578 -18.625 -6.031 1 95.69 454 ILE B CA 1
ATOM 9341 C C . ILE B 1 454 ? -19.781 -19.75 -7.047 1 95.69 454 ILE B C 1
ATOM 9343 O O . ILE B 1 454 ? -20.641 -19.641 -7.93 1 95.69 454 ILE B O 1
ATOM 9347 N N . GLY B 1 455 ? -19.062 -20.875 -6.922 1 95 455 GLY B N 1
ATOM 9348 C CA . GLY B 1 455 ? -19.094 -21.969 -7.887 1 95 455 GLY B CA 1
ATOM 9349 C C . GLY B 1 455 ? -18.141 -21.75 -9.055 1 95 455 GLY B C 1
ATOM 9350 O O . GLY B 1 455 ? -18.5 -22 -10.203 1 95 455 GLY B O 1
ATOM 9351 N N . GLN B 1 456 ? -16.984 -21.297 -8.727 1 93.12 456 GLN B N 1
ATOM 9352 C CA . GLN B 1 456 ? -15.977 -21.031 -9.75 1 93.12 456 GLN B CA 1
ATOM 9353 C C . GLN B 1 456 ? -14.656 -21.719 -9.422 1 93.12 456 GLN B C 1
ATOM 9355 O O . GLN B 1 456 ? -14.117 -21.547 -8.328 1 93.12 456 GLN B O 1
ATOM 9360 N N . ALA B 1 457 ? -14.117 -22.422 -10.367 1 94 457 ALA B N 1
ATOM 9361 C CA . ALA B 1 457 ? -12.898 -23.203 -10.141 1 94 457 ALA B CA 1
ATOM 9362 C C . ALA B 1 457 ? -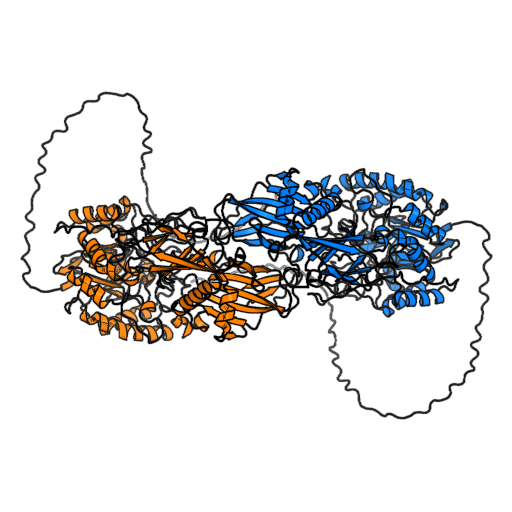11.656 -22.328 -10.219 1 94 457 ALA B C 1
ATOM 9364 O O . ALA B 1 457 ? -10.797 -22.391 -9.336 1 94 457 ALA B O 1
ATOM 9365 N N . TYR B 1 458 ? -11.562 -21.547 -11.344 1 93.94 458 TYR B N 1
ATOM 9366 C CA . TYR B 1 458 ? -10.32 -20.844 -11.672 1 93.94 458 TYR B CA 1
ATOM 9367 C C . TYR B 1 458 ? -10.602 -19.406 -12.062 1 93.94 458 TYR B C 1
ATOM 9369 O O . TYR B 1 458 ? -11.727 -18.922 -11.938 1 93.94 458 TYR B O 1
ATOM 9377 N N . GLY B 1 459 ? -9.531 -18.734 -12.383 1 95 459 GLY B N 1
ATOM 9378 C CA . GLY B 1 459 ? -9.656 -17.438 -13.008 1 95 459 GLY B CA 1
ATOM 9379 C C . GLY B 1 459 ? -9.688 -16.297 -12 1 95 459 GLY B C 1
ATOM 9380 O O . GLY B 1 459 ? -8.805 -16.188 -11.148 1 95 459 GLY B O 1
ATOM 9381 N N . PHE B 1 460 ? -10.766 -15.398 -12.242 1 95.94 460 PHE B N 1
ATOM 9382 C CA . PHE B 1 460 ? -10.812 -14.164 -11.469 1 95.94 460 PHE B CA 1
ATOM 9383 C C . PHE B 1 460 ? -12.219 -13.898 -10.945 1 95.94 460 PHE B C 1
ATOM 9385 O O . PHE B 1 460 ? -13.203 -14.336 -11.547 1 95.94 460 PHE B O 1
ATOM 9392 N N . VAL B 1 461 ? -12.258 -13.227 -9.836 1 96.62 461 VAL B N 1
ATOM 9393 C CA . VAL B 1 461 ? -13.492 -12.617 -9.344 1 96.62 461 VAL B CA 1
ATOM 9394 C C . VAL B 1 461 ? -13.258 -11.148 -9 1 96.62 461 VAL B C 1
ATOM 9396 O O . VAL B 1 461 ? -12.258 -10.812 -8.359 1 96.62 461 VAL B O 1
ATOM 9399 N N . TYR B 1 462 ? -14.125 -10.289 -9.539 1 96.38 462 TYR B N 1
ATOM 9400 C CA . TYR B 1 462 ? -14.07 -8.875 -9.195 1 96.38 462 TYR B CA 1
ATOM 9401 C C . TYR B 1 462 ? -15.047 -8.547 -8.078 1 96.38 462 TYR B C 1
ATOM 9403 O O . TYR B 1 462 ? -16.266 -8.672 -8.242 1 96.38 462 TYR B O 1
ATOM 9411 N N . TYR B 1 463 ? -14.523 -8.188 -6.91 1 97.75 463 TYR B N 1
ATOM 9412 C CA . TYR B 1 463 ? -15.297 -7.762 -5.75 1 97.75 463 TYR B CA 1
ATOM 9413 C C . TYR B 1 463 ? -15.461 -6.246 -5.727 1 97.75 463 TYR B C 1
ATOM 9415 O O . TYR B 1 463 ? -14.484 -5.508 -5.867 1 97.75 463 TYR B O 1
ATOM 9423 N N . GLU B 1 464 ? -16.672 -5.828 -5.539 1 97.06 464 GLU B N 1
ATOM 9424 C CA . GLU B 1 464 ? -16.891 -4.383 -5.531 1 97.06 464 GLU B CA 1
ATOM 9425 C C . GLU B 1 464 ? -17.812 -3.977 -4.391 1 97.06 464 GLU B C 1
ATOM 9427 O O . GLU B 1 464 ? -18.766 -4.691 -4.07 1 97.06 464 GLU B O 1
ATOM 9432 N N . THR B 1 465 ? -17.562 -2.893 -3.732 1 98 465 THR B N 1
ATOM 9433 C CA . THR B 1 465 ? -18.422 -2.271 -2.729 1 98 465 THR B CA 1
ATOM 9434 C C . THR B 1 465 ? -18.312 -0.75 -2.803 1 98 465 THR B C 1
ATOM 9436 O O . THR B 1 465 ? -17.516 -0.209 -3.568 1 98 465 THR B O 1
ATOM 9439 N N . VAL B 1 466 ? -19.203 -0.094 -2.172 1 97.69 466 VAL B N 1
ATOM 9440 C CA . VAL B 1 466 ? -19.188 1.361 -2.07 1 97.69 466 VAL B CA 1
ATOM 9441 C C . VAL B 1 466 ? -18.891 1.777 -0.631 1 97.69 466 VAL B C 1
ATOM 9443 O O . VAL B 1 466 ? -19.516 1.277 0.306 1 97.69 466 VAL B O 1
ATOM 9446 N N . VAL B 1 467 ? -17.922 2.643 -0.484 1 97.31 467 VAL B N 1
ATOM 9447 C CA . VAL B 1 467 ? -17.562 3.105 0.853 1 97.31 467 VAL B CA 1
ATOM 9448 C C . VAL B 1 467 ? -18.641 4.055 1.377 1 97.31 467 VAL B C 1
ATOM 9450 O O . VAL B 1 467 ? -18.938 5.066 0.742 1 97.31 467 VAL B O 1
ATOM 9453 N N . ASP B 1 468 ? -19.141 3.787 2.59 1 95.31 468 ASP B N 1
ATOM 9454 C CA . ASP B 1 468 ? -20.25 4.578 3.111 1 95.31 468 ASP B CA 1
ATOM 9455 C C . ASP B 1 468 ? -19.828 5.371 4.344 1 95.31 468 ASP B C 1
ATOM 9457 O O . ASP B 1 468 ? -20.672 5.98 5.016 1 95.31 468 ASP B O 1
ATOM 9461 N N . ILE B 1 469 ? -18.625 5.383 4.668 1 94.12 469 ILE B N 1
ATOM 9462 C CA . ILE B 1 469 ? -18.094 6.191 5.762 1 94.12 469 ILE B CA 1
ATOM 9463 C C . ILE B 1 469 ? -17.234 7.316 5.199 1 94.12 469 ILE B C 1
ATOM 9465 O O . ILE B 1 469 ? -16.984 7.375 3.99 1 94.12 469 ILE B O 1
ATOM 9469 N N . HIS B 1 470 ? -16.859 8.188 6.074 1 95.38 470 HIS B N 1
ATOM 9470 C CA . HIS B 1 470 ? -15.898 9.227 5.73 1 95.38 470 HIS B CA 1
ATOM 9471 C C . HIS B 1 470 ? -14.492 8.844 6.191 1 95.38 470 HIS B C 1
ATOM 9473 O O . HIS B 1 470 ? -14.086 9.18 7.309 1 95.38 470 HIS B O 1
ATOM 9479 N N . PRO B 1 471 ? -13.711 8.266 5.305 1 95.88 471 PRO B N 1
ATOM 9480 C CA . PRO B 1 471 ? -12.391 7.777 5.723 1 95.88 471 PRO B CA 1
ATOM 9481 C C . PRO B 1 471 ? -11.375 8.898 5.887 1 95.88 471 PRO B C 1
ATOM 9483 O O . PRO B 1 471 ? -11.555 9.992 5.348 1 95.88 471 PRO B O 1
ATOM 9486 N N . THR B 1 472 ? -10.344 8.633 6.723 1 96.56 472 THR B N 1
ATOM 9487 C CA . THR B 1 472 ? -9.164 9.492 6.695 1 96.56 472 THR B CA 1
ATOM 9488 C C . THR B 1 472 ? -8.398 9.32 5.383 1 96.56 472 THR B C 1
ATOM 9490 O O . THR B 1 472 ? -8.648 8.375 4.633 1 96.56 472 THR B O 1
ATOM 9493 N N . ASP B 1 473 ? -7.562 10.25 5.109 1 94.88 473 ASP B N 1
ATOM 9494 C CA . ASP B 1 473 ? -6.707 10.203 3.932 1 94.88 473 ASP B CA 1
ATOM 9495 C C . ASP B 1 473 ? -5.23 10.141 4.324 1 94.88 473 ASP B C 1
ATOM 9497 O O . ASP B 1 473 ? -4.652 11.148 4.746 1 94.88 473 ASP B O 1
ATOM 9501 N N . PRO B 1 474 ? -4.516 9.055 4.195 1 95.31 474 PRO B N 1
ATOM 9502 C CA . PRO B 1 474 ? -5.09 7.797 3.705 1 95.31 474 PRO B CA 1
ATOM 9503 C C . PRO B 1 474 ? -5.812 7.012 4.797 1 95.31 474 PRO B C 1
ATOM 9505 O O . PRO B 1 474 ? -5.68 7.332 5.98 1 95.31 474 PRO B O 1
ATOM 9508 N N . ALA B 1 475 ? -6.617 6.137 4.352 1 96.69 475 ALA B N 1
ATOM 9509 C CA . ALA B 1 475 ? -7.109 5.047 5.191 1 96.69 475 ALA B CA 1
ATOM 9510 C C . ALA B 1 475 ? -6.328 3.762 4.934 1 96.69 475 ALA B C 1
ATOM 9512 O O . ALA B 1 475 ? -5.656 3.631 3.91 1 96.69 475 ALA B O 1
ATOM 9513 N N . ILE B 1 476 ? -6.324 2.852 5.902 1 97.06 476 ILE B N 1
ATOM 9514 C CA . ILE B 1 476 ? -5.629 1.58 5.73 1 97.06 476 ILE B CA 1
ATOM 9515 C C . ILE B 1 476 ? -6.625 0.494 5.336 1 97.06 476 ILE B C 1
ATOM 9517 O O . ILE B 1 476 ? -7.512 0.142 6.121 1 97.06 476 ILE B O 1
ATOM 9521 N N . LEU B 1 477 ? -6.5 0.032 4.129 1 98 477 LEU B N 1
ATOM 9522 C CA . LEU B 1 477 ? -7.273 -1.116 3.67 1 98 477 LEU B CA 1
ATOM 9523 C C . LEU B 1 477 ? -6.695 -2.416 4.215 1 98 477 LEU B C 1
ATOM 9525 O O . LEU B 1 477 ? -5.488 -2.652 4.117 1 98 477 LEU B O 1
ATOM 9529 N N . ASN B 1 478 ? -7.551 -3.207 4.797 1 97.19 478 ASN B N 1
ATOM 9530 C CA . ASN B 1 478 ? -7.148 -4.523 5.281 1 97.19 478 ASN B CA 1
ATOM 9531 C C . ASN B 1 478 ? -8.055 -5.625 4.727 1 97.19 478 ASN B C 1
ATOM 9533 O O . ASN B 1 478 ? -9.266 -5.586 4.914 1 97.19 478 ASN B O 1
ATOM 9537 N N . VAL B 1 479 ? -7.434 -6.5 4.004 1 97.44 479 VAL B N 1
ATOM 9538 C CA . VAL B 1 479 ? -8.117 -7.727 3.592 1 97.44 479 VAL B CA 1
ATOM 9539 C C . VAL B 1 479 ? -7.633 -8.898 4.445 1 97.44 479 VAL B C 1
ATOM 9541 O O . VAL B 1 479 ? -6.434 -9.164 4.52 1 97.44 479 VAL B O 1
ATOM 9544 N N . SER B 1 480 ? -8.5 -9.547 5.121 1 90.06 480 SER B N 1
ATOM 9545 C CA . SER B 1 480 ? -8.102 -10.617 6.031 1 90.06 480 SER B CA 1
ATOM 9546 C C . SER B 1 480 ? -7.145 -11.594 5.355 1 90.06 480 SER B C 1
ATOM 9548 O O . SER B 1 480 ? -6.047 -11.844 5.859 1 90.06 480 SER B O 1
ATOM 9550 N N . GLU B 1 481 ? -7.668 -12.211 4.207 1 93.56 481 GLU B N 1
ATOM 9551 C CA . GLU B 1 481 ? -6.785 -12.977 3.332 1 93.56 481 GLU B CA 1
ATOM 9552 C C . GLU B 1 481 ? -7.215 -12.852 1.873 1 93.56 481 GLU B C 1
ATOM 9554 O O . GLU B 1 481 ? -8.406 -12.828 1.571 1 93.56 481 GLU B O 1
ATOM 9559 N N . VAL B 1 482 ? -6.246 -12.75 1.096 1 97.5 482 VAL B N 1
ATOM 9560 C CA . VAL B 1 482 ? -6.477 -12.797 -0.344 1 97.5 482 VAL B CA 1
ATOM 9561 C C . VAL B 1 482 ? -5.793 -14.031 -0.934 1 97.5 482 VAL B C 1
ATOM 9563 O O . VAL B 1 482 ? -4.598 -14.242 -0.722 1 97.5 482 VAL B O 1
ATOM 9566 N N . HIS B 1 483 ? -6.582 -14.859 -1.577 1 98.06 483 HIS B N 1
ATOM 9567 C CA . HIS B 1 483 ? -6.129 -16.078 -2.236 1 98.06 483 HIS B CA 1
ATOM 9568 C C . HIS B 1 483 ? -6.363 -16 -3.742 1 98.06 483 HIS B C 1
ATOM 9570 O O . HIS B 1 483 ? -7.426 -16.391 -4.227 1 98.06 483 HIS B O 1
ATOM 9576 N N . ASP B 1 484 ? -5.363 -15.477 -4.391 1 97.94 484 ASP B N 1
ATOM 9577 C CA . ASP B 1 484 ? -3.99 -15.414 -3.895 1 97.94 484 ASP B CA 1
ATOM 9578 C C . ASP B 1 484 ? -3.387 -14.031 -4.117 1 97.94 484 ASP B C 1
ATOM 9580 O O . ASP B 1 484 ? -2.408 -13.664 -3.463 1 97.94 484 ASP B O 1
ATOM 9584 N N . ARG B 1 485 ? -3.916 -13.367 -5.18 1 97.69 485 ARG B N 1
ATOM 9585 C CA . ARG B 1 485 ? -3.438 -12.047 -5.57 1 97.69 485 ARG B CA 1
ATOM 9586 C C . ARG B 1 485 ? -4.602 -11.094 -5.812 1 97.69 485 ARG B C 1
ATOM 9588 O O . ARG B 1 485 ? -5.578 -11.453 -6.473 1 97.69 485 ARG B O 1
ATOM 9595 N N . GLY B 1 486 ? -4.562 -9.883 -5.211 1 98.06 486 GLY B N 1
ATOM 9596 C CA . GLY B 1 486 ? -5.652 -8.922 -5.324 1 98.06 486 GLY B CA 1
ATOM 9597 C C . GLY B 1 486 ? -5.219 -7.59 -5.902 1 98.06 486 GLY B C 1
ATOM 9598 O O . GLY B 1 486 ? -4.359 -6.914 -5.332 1 98.06 486 GLY B O 1
ATOM 9599 N N . TYR B 1 487 ? -5.785 -7.223 -7.043 1 97.06 487 TYR B N 1
ATOM 9600 C CA . TYR B 1 487 ? -5.605 -5.895 -7.617 1 97.06 487 TYR B CA 1
ATOM 9601 C C . TYR B 1 487 ? -6.66 -4.926 -7.094 1 97.06 487 TYR B C 1
ATOM 9603 O O . TYR B 1 487 ? -7.855 -5.117 -7.324 1 97.06 487 TYR B O 1
ATOM 9611 N N . VAL B 1 488 ? -6.199 -3.922 -6.43 1 97.06 488 VAL B N 1
ATOM 9612 C CA . VAL B 1 488 ? -7.105 -3.014 -5.734 1 97.06 488 VAL B CA 1
ATOM 9613 C C . VAL B 1 488 ? -7.41 -1.809 -6.621 1 97.06 488 VAL B C 1
ATOM 9615 O O . VAL B 1 488 ? -6.508 -1.244 -7.246 1 97.06 488 VAL B O 1
ATOM 9618 N N . PHE B 1 489 ? -8.742 -1.433 -6.641 1 94.94 489 PHE B N 1
ATOM 9619 C CA . PHE B 1 489 ? -9.203 -0.293 -7.422 1 94.94 489 PHE B CA 1
ATOM 9620 C C . PHE B 1 489 ? -9.977 0.687 -6.551 1 94.94 489 PHE B C 1
ATOM 9622 O O . PHE B 1 489 ? -10.734 0.277 -5.668 1 94.94 489 PHE B O 1
ATOM 9629 N N . VAL B 1 490 ? -9.75 1.904 -6.727 1 93.88 490 VAL B N 1
ATOM 9630 C CA . VAL B 1 490 ? -10.664 2.965 -6.309 1 93.88 490 VAL B CA 1
ATOM 9631 C C . VAL B 1 490 ? -11.32 3.594 -7.535 1 93.88 490 VAL B C 1
ATOM 9633 O O . VAL B 1 490 ? -10.648 4.199 -8.367 1 93.88 490 VAL B O 1
ATOM 9636 N N . GLY B 1 491 ? -12.617 3.426 -7.578 1 90.44 491 GLY B N 1
ATOM 9637 C CA . GLY B 1 491 ? -13.227 3.662 -8.883 1 90.44 491 GLY B CA 1
ATOM 9638 C C . GLY B 1 491 ? -12.688 2.744 -9.961 1 90.44 491 GLY B C 1
ATOM 9639 O O . GLY B 1 491 ? -12.672 1.523 -9.797 1 90.44 491 GLY B O 1
ATOM 9640 N N . ASP B 1 492 ? -12.219 3.355 -10.992 1 86.44 492 ASP B N 1
ATOM 9641 C CA . ASP B 1 492 ? -11.688 2.574 -12.102 1 86.44 492 ASP B CA 1
ATOM 9642 C C . ASP B 1 492 ? -10.156 2.588 -12.094 1 86.44 492 ASP B C 1
ATOM 9644 O O . ASP B 1 492 ? -9.523 1.98 -12.961 1 86.44 492 ASP B O 1
ATOM 9648 N N . LYS B 1 493 ? -9.609 3.191 -11.047 1 85.62 493 LYS B N 1
ATOM 9649 C CA . LYS B 1 493 ? -8.164 3.379 -11.016 1 85.62 493 LYS B CA 1
ATOM 9650 C C . LYS B 1 493 ? -7.488 2.305 -10.164 1 85.62 493 LYS B C 1
ATOM 9652 O O . LYS B 1 493 ? -7.816 2.139 -8.992 1 85.62 493 LYS B O 1
ATOM 9657 N N . PRO B 1 494 ? -6.578 1.544 -10.82 1 91.38 494 PRO B N 1
ATOM 9658 C CA . PRO B 1 494 ? -5.785 0.64 -9.984 1 91.38 494 PRO B CA 1
ATOM 9659 C C . PRO B 1 494 ? -4.898 1.384 -8.984 1 91.38 494 PRO B C 1
ATOM 9661 O O . PRO B 1 494 ? -4.195 2.326 -9.359 1 91.38 494 PRO B O 1
ATOM 9664 N N . VAL B 1 495 ? -4.914 0.966 -7.719 1 92.81 495 VAL B N 1
ATOM 9665 C CA . VAL B 1 495 ? -4.18 1.75 -6.73 1 92.81 495 VAL B CA 1
ATOM 9666 C C . VAL B 1 495 ? -3.162 0.862 -6.016 1 92.81 495 VAL B C 1
ATOM 9668 O O . VAL B 1 495 ? -2.342 1.35 -5.234 1 92.81 495 VAL B O 1
ATOM 9671 N N . GLY B 1 496 ? -3.236 -0.441 -6.262 1 94.38 496 GLY B N 1
ATOM 9672 C CA . GLY B 1 496 ? -2.24 -1.291 -5.629 1 94.38 496 GLY B CA 1
ATOM 9673 C C . GLY B 1 496 ? -2.533 -2.771 -5.781 1 94.38 496 GLY B C 1
ATOM 9674 O O . GLY B 1 496 ? -3.496 -3.152 -6.453 1 94.38 496 GLY B O 1
ATOM 9675 N N . ILE B 1 497 ? -1.57 -3.605 -5.188 1 96.31 497 ILE B N 1
ATOM 9676 C CA . ILE B 1 497 ? -1.657 -5.059 -5.289 1 96.31 497 ILE B CA 1
ATOM 9677 C C . ILE B 1 497 ? -1.477 -5.684 -3.908 1 96.31 497 ILE B C 1
ATOM 9679 O O . ILE B 1 497 ? -0.557 -5.32 -3.17 1 96.31 497 ILE B O 1
ATOM 9683 N N . LEU B 1 498 ? -2.359 -6.555 -3.537 1 97.5 498 LEU B N 1
ATOM 9684 C CA . LEU B 1 498 ? -2.199 -7.445 -2.393 1 97.5 498 LEU B CA 1
ATOM 9685 C C . LEU B 1 498 ? -1.775 -8.836 -2.842 1 97.5 498 LEU B C 1
ATOM 9687 O O . LEU B 1 498 ? -2.109 -9.266 -3.949 1 97.5 498 LEU B O 1
ATOM 9691 N N . SER B 1 499 ? -1.019 -9.523 -1.999 1 97.19 499 SER B N 1
ATOM 9692 C CA . SER B 1 499 ? -0.44 -10.773 -2.5 1 97.19 499 SER B CA 1
ATOM 9693 C C . SER B 1 499 ? -0.206 -11.766 -1.368 1 97.19 499 SER B C 1
ATOM 9695 O O . SER B 1 499 ? 0.461 -11.445 -0.382 1 97.19 499 SER B O 1
ATOM 9697 N N . ARG B 1 500 ? -0.701 -12.938 -1.546 1 96.81 500 ARG B N 1
ATOM 9698 C CA . ARG B 1 500 ? -0.438 -14.047 -0.636 1 96.81 500 ARG B CA 1
ATOM 9699 C C . ARG B 1 500 ? 1.037 -14.438 -0.659 1 96.81 500 ARG B C 1
ATOM 9701 O O . ARG B 1 500 ? 1.615 -14.758 0.381 1 96.81 500 ARG B O 1
ATOM 9708 N N . GLU B 1 501 ? 1.675 -14.445 -1.818 1 95.19 501 GLU B N 1
ATOM 9709 C CA . GLU B 1 501 ? 3.082 -14.789 -1.981 1 95.19 501 GLU B CA 1
ATOM 9710 C C . GLU B 1 501 ? 3.977 -13.875 -1.149 1 95.19 501 GLU B C 1
ATOM 9712 O O . GLU B 1 501 ? 5.012 -14.312 -0.636 1 95.19 501 GLU B O 1
ATOM 9717 N N . SER B 1 502 ? 3.576 -12.641 -1.054 1 93.19 502 SER B N 1
ATOM 9718 C CA . SER B 1 502 ? 4.371 -11.664 -0.317 1 93.19 502 SER B CA 1
ATOM 9719 C C . SER B 1 502 ? 3.838 -11.477 1.101 1 93.19 502 SER B C 1
ATOM 9721 O O . SER B 1 502 ? 4.328 -10.617 1.844 1 93.19 502 SER B O 1
ATOM 9723 N N . ASN B 1 503 ? 2.865 -12.195 1.511 1 93.44 503 ASN B N 1
ATOM 9724 C CA . ASN B 1 503 ? 2.199 -12.031 2.799 1 93.44 503 ASN B CA 1
ATOM 9725 C C . ASN B 1 503 ? 1.784 -10.586 3.039 1 93.44 503 ASN B C 1
ATOM 9727 O O . ASN B 1 503 ? 2.088 -10.016 4.09 1 93.44 503 ASN B O 1
ATOM 9731 N N . SER B 1 504 ? 1.288 -9.984 2.061 1 95.06 504 SER B N 1
ATOM 9732 C CA . SER B 1 504 ? 0.848 -8.594 2.129 1 95.06 504 SER B CA 1
ATOM 9733 C C . SER B 1 504 ? -0.657 -8.477 1.912 1 95.06 504 SER B C 1
ATOM 9735 O O . SER B 1 504 ? -1.149 -8.695 0.803 1 95.06 504 SER B O 1
ATOM 9737 N N . TYR B 1 505 ? -1.422 -8.047 2.996 1 97.19 505 TYR B N 1
ATOM 9738 C CA . TYR B 1 505 ? -2.881 -8.055 2.959 1 97.19 505 TYR B CA 1
ATOM 9739 C C . TYR B 1 505 ? -3.447 -6.691 3.318 1 97.19 505 TYR B C 1
ATOM 9741 O O . TYR B 1 505 ? -4.656 -6.543 3.504 1 97.19 505 TYR B O 1
ATOM 9749 N N . SER B 1 506 ? -2.555 -5.73 3.488 1 96.38 506 SER B N 1
ATOM 9750 C CA . SER B 1 506 ? -2.979 -4.379 3.844 1 96.38 506 SER B CA 1
ATOM 9751 C C . SER B 1 506 ? -2.201 -3.332 3.059 1 96.38 506 SER B C 1
ATOM 9753 O O . SER B 1 506 ? -1.087 -3.594 2.598 1 96.38 506 SER B O 1
ATOM 9755 N N . MET B 1 507 ? -2.791 -2.199 2.879 1 96.5 507 MET B N 1
ATOM 9756 C CA . MET B 1 507 ? -2.129 -1.088 2.203 1 96.5 507 MET B CA 1
ATOM 9757 C C . MET B 1 507 ? -2.877 0.219 2.443 1 96.5 507 MET B C 1
ATOM 9759 O O . MET B 1 507 ? -4.094 0.216 2.637 1 96.5 507 MET B O 1
ATOM 9763 N N . PRO B 1 508 ? -2.186 1.333 2.469 1 96.56 508 PRO B N 1
ATOM 9764 C CA . PRO B 1 508 ? -2.875 2.625 2.521 1 96.56 508 PRO B CA 1
ATOM 9765 C C . PRO B 1 508 ? -3.561 2.982 1.206 1 96.56 508 PRO B C 1
ATOM 9767 O O . PRO B 1 508 ? -3.02 2.713 0.13 1 96.56 508 PRO B O 1
ATOM 9770 N N . ILE B 1 509 ? -4.777 3.518 1.309 1 96.25 509 ILE B N 1
ATOM 9771 C CA . ILE B 1 509 ? -5.469 3.969 0.104 1 96.25 509 ILE B CA 1
ATOM 9772 C C . ILE B 1 509 ? -6.129 5.32 0.363 1 96.25 509 ILE B C 1
ATOM 9774 O O . ILE B 1 509 ? -6.492 5.633 1.499 1 96.25 509 ILE B O 1
ATOM 9778 N N . SER B 1 510 ? -6.156 6.129 -0.677 1 94.38 510 SER B N 1
ATOM 9779 C CA . SER B 1 510 ? -6.965 7.344 -0.684 1 94.38 510 SER B CA 1
ATOM 9780 C C . SER B 1 510 ? -8.336 7.09 -1.294 1 94.38 510 SER B C 1
ATOM 9782 O O . SER B 1 510 ? -8.453 6.82 -2.492 1 94.38 510 SER B O 1
ATOM 9784 N N . ILE B 1 511 ? -9.344 7.129 -0.481 1 95.19 511 ILE B N 1
ATOM 9785 C CA . ILE B 1 511 ? -10.711 6.867 -0.928 1 95.19 511 ILE B CA 1
ATOM 9786 C C . ILE B 1 511 ? -11.688 7.742 -0.145 1 95.19 511 ILE B C 1
ATOM 9788 O O . ILE B 1 511 ? -11.453 8.047 1.028 1 95.19 511 ILE B O 1
ATOM 9792 N N . ILE B 1 512 ? -12.75 8.234 -0.806 1 94.06 512 ILE B N 1
ATOM 9793 C CA . ILE B 1 512 ? -13.703 9.109 -0.139 1 94.06 512 ILE B CA 1
ATOM 9794 C C . ILE B 1 512 ? -15.078 8.438 -0.082 1 94.06 512 ILE B C 1
ATOM 9796 O O . ILE B 1 512 ? -15.328 7.473 -0.808 1 94.06 512 ILE B O 1
ATOM 9800 N N . LYS B 1 513 ? -15.906 8.961 0.787 1 94.56 513 LYS B N 1
ATOM 9801 C CA . LYS B 1 513 ? -17.266 8.453 0.919 1 94.56 513 LYS B CA 1
ATOM 9802 C C . LYS B 1 513 ? -18 8.461 -0.423 1 94.56 513 LYS B C 1
ATOM 9804 O O . LYS B 1 513 ? -17.922 9.445 -1.165 1 94.56 513 LYS B O 1
ATOM 9809 N N . GLY B 1 514 ? -18.656 7.355 -0.731 1 95.81 514 GLY B N 1
ATOM 9810 C CA . GLY B 1 514 ? -19.438 7.246 -1.953 1 95.81 514 GLY B CA 1
ATOM 9811 C C . GLY B 1 514 ? -18.656 6.641 -3.105 1 95.81 514 GLY B C 1
ATOM 9812 O O . GLY B 1 514 ? -19.25 6.215 -4.102 1 95.81 514 GLY B O 1
ATOM 9813 N N . GLN B 1 515 ? -17.391 6.508 -2.996 1 95.31 515 GLN B N 1
ATOM 9814 C CA . GLN B 1 515 ? -16.594 5.938 -4.07 1 95.31 515 GLN B CA 1
ATOM 9815 C C . GLN B 1 515 ? -16.625 4.414 -4.027 1 95.31 515 GLN B C 1
ATOM 9817 O O . GLN B 1 515 ? -16.828 3.82 -2.969 1 95.31 515 GLN B O 1
ATOM 9822 N N . ARG B 1 516 ? -16.375 3.865 -5.16 1 96.5 516 ARG B N 1
ATOM 9823 C CA . ARG B 1 516 ? -16.344 2.412 -5.297 1 96.5 516 ARG B CA 1
ATOM 9824 C C . ARG B 1 516 ? -14.953 1.872 -4.961 1 96.5 516 ARG B C 1
ATOM 9826 O O . ARG B 1 516 ? -13.938 2.449 -5.363 1 96.5 516 ARG B O 1
ATOM 9833 N N . LEU B 1 517 ? -14.961 0.846 -4.129 1 97.75 517 LEU B N 1
ATOM 9834 C CA . LEU B 1 517 ? -13.773 0.033 -3.9 1 97.75 517 LEU B CA 1
ATOM 9835 C C . LEU B 1 517 ? -13.875 -1.302 -4.629 1 97.75 517 LEU B C 1
ATOM 9837 O O . LEU B 1 517 ? -14.867 -2.018 -4.484 1 97.75 517 LEU B O 1
ATOM 9841 N N . GLY B 1 518 ? -12.898 -1.589 -5.457 1 97.19 518 GLY B N 1
ATOM 9842 C CA . GLY B 1 518 ? -12.859 -2.854 -6.172 1 97.19 518 GLY B CA 1
ATOM 9843 C C . GLY B 1 518 ? -11.602 -3.656 -5.895 1 97.19 518 GLY B C 1
ATOM 9844 O O . GLY B 1 518 ? -10.523 -3.088 -5.707 1 97.19 518 GLY B O 1
ATOM 9845 N N . ILE B 1 519 ? -11.727 -4.957 -5.859 1 98.19 519 ILE B N 1
ATOM 9846 C CA . ILE B 1 519 ? -10.594 -5.867 -5.742 1 98.19 519 ILE B CA 1
ATOM 9847 C C . ILE B 1 519 ? -10.75 -7.012 -6.742 1 98.19 519 ILE B C 1
ATOM 9849 O O . ILE B 1 519 ? -11.664 -7.832 -6.621 1 98.19 519 ILE B O 1
ATOM 9853 N N . LEU B 1 520 ? -9.906 -7.047 -7.738 1 97.69 520 LEU B N 1
ATOM 9854 C CA . LEU B 1 520 ? -9.828 -8.195 -8.641 1 97.69 520 LEU B CA 1
ATOM 9855 C C . LEU B 1 520 ? -8.914 -9.273 -8.078 1 97.69 520 LEU B C 1
ATOM 9857 O O . LEU B 1 520 ? -7.703 -9.086 -7.992 1 97.69 520 LEU B O 1
ATOM 9861 N N . VAL B 1 521 ? -9.531 -10.422 -7.715 1 98.5 521 VAL B N 1
ATOM 9862 C CA . VAL B 1 521 ? -8.758 -11.484 -7.094 1 98.5 521 VAL B CA 1
ATOM 9863 C C . VAL B 1 521 ? -8.453 -12.57 -8.125 1 98.5 521 VAL B C 1
ATOM 9865 O O . VAL B 1 521 ? -9.352 -13.047 -8.82 1 98.5 521 VAL B O 1
ATOM 9868 N N . GLU B 1 522 ? -7.184 -12.898 -8.164 1 97.88 522 GLU B N 1
ATOM 9869 C CA . GLU B 1 522 ? -6.723 -13.984 -9.039 1 97.88 522 GLU B CA 1
ATOM 9870 C C . GLU B 1 522 ? -6.457 -15.258 -8.242 1 97.88 522 GLU B C 1
ATOM 9872 O O . GLU B 1 522 ? -5.742 -15.227 -7.238 1 97.88 522 GLU B O 1
ATOM 9877 N N . ASN B 1 523 ? -7.059 -16.344 -8.688 1 98 523 ASN B N 1
ATOM 9878 C CA . ASN B 1 523 ? -6.641 -17.672 -8.25 1 98 523 ASN B CA 1
ATOM 9879 C C . ASN B 1 523 ? -5.344 -18.109 -8.93 1 98 523 ASN B C 1
ATOM 9881 O O . ASN B 1 523 ? -5.324 -18.359 -10.141 1 98 523 ASN B O 1
ATOM 9885 N N . GLN B 1 524 ? -4.246 -18.219 -8.117 1 97.62 524 GLN B N 1
ATOM 9886 C CA . GLN B 1 524 ? -2.957 -18.578 -8.703 1 97.62 524 GLN B CA 1
ATOM 9887 C C . GLN B 1 524 ? -2.666 -20.062 -8.523 1 97.62 524 GLN B C 1
ATOM 9889 O O . GLN B 1 524 ? -1.509 -20.469 -8.375 1 97.62 524 GLN B O 1
ATOM 9894 N N . GLY B 1 525 ? -3.689 -20.859 -8.484 1 97.88 525 GLY B N 1
ATOM 9895 C CA . GLY B 1 525 ? -3.57 -22.312 -8.328 1 97.88 525 GLY B CA 1
ATOM 9896 C C . GLY B 1 525 ? -3.703 -22.766 -6.891 1 97.88 525 GLY B C 1
ATOM 9897 O O . GLY B 1 525 ? -3.029 -22.234 -6 1 97.88 525 GLY B O 1
ATOM 9898 N N . ARG B 1 526 ? -4.531 -23.734 -6.668 1 98.38 526 ARG B N 1
ATOM 9899 C CA . ARG B 1 526 ? -4.711 -24.281 -5.328 1 98.38 526 ARG B CA 1
ATOM 9900 C C . ARG B 1 526 ? -3.506 -25.125 -4.918 1 98.38 526 ARG B C 1
ATOM 9902 O O . ARG B 1 526 ? -2.818 -25.688 -5.77 1 98.38 526 ARG B O 1
ATOM 9909 N N . ILE B 1 527 ? -3.328 -25.172 -3.658 1 98.06 527 ILE B N 1
ATOM 9910 C CA . ILE B 1 527 ? -2.209 -25.922 -3.094 1 98.06 527 ILE B CA 1
ATOM 9911 C C . ILE B 1 527 ? -2.355 -27.406 -3.428 1 98.06 527 ILE B C 1
ATOM 9913 O O . ILE B 1 527 ? -3.42 -28 -3.223 1 98.06 527 ILE B O 1
ATOM 9917 N N . ALA B 1 528 ? -1.254 -27.969 -3.904 1 97.12 528 ALA B N 1
ATOM 9918 C CA . ALA B 1 528 ? -1.314 -29.328 -4.438 1 97.12 528 ALA B CA 1
ATOM 9919 C C . ALA B 1 528 ? -0.827 -30.344 -3.404 1 97.12 528 ALA B C 1
ATOM 9921 O O . ALA B 1 528 ? -1.096 -31.547 -3.527 1 97.12 528 ALA B O 1
ATOM 9922 N N . PHE B 1 529 ? -0.209 -29.859 -2.416 1 94.19 529 PHE B N 1
ATOM 9923 C CA . PHE B 1 529 ? 0.457 -30.797 -1.528 1 94.19 529 PHE B CA 1
ATOM 9924 C C . PHE B 1 529 ? 0.436 -30.297 -0.089 1 94.19 529 PHE B C 1
ATOM 9926 O O . PHE B 1 529 ? 0.568 -29.094 0.156 1 94.19 529 PHE B O 1
ATOM 9933 N N . GLY B 1 530 ? 0.221 -31.219 0.77 1 92.5 530 GLY B N 1
ATOM 9934 C CA . GLY B 1 530 ? 0.396 -30.906 2.18 1 92.5 530 GLY B CA 1
ATOM 9935 C C . GLY B 1 530 ? -0.912 -30.625 2.895 1 92.5 530 GLY B C 1
ATOM 9936 O O . GLY B 1 530 ? -1.988 -30.922 2.369 1 92.5 530 GLY B O 1
ATOM 9937 N N . ARG B 1 531 ? -0.798 -30.141 4.094 1 93.44 531 ARG B N 1
ATOM 9938 C CA . ARG B 1 531 ? -1.922 -30 5.016 1 93.44 531 ARG B CA 1
ATOM 9939 C C . ARG B 1 531 ? -2.863 -28.891 4.562 1 93.44 531 ARG B C 1
ATOM 9941 O O . ARG B 1 531 ? -4.031 -28.859 4.957 1 93.44 531 ARG B O 1
ATOM 9948 N N . ASP B 1 532 ? -2.371 -28.031 3.73 1 95.25 532 ASP B N 1
ATOM 9949 C CA . ASP B 1 532 ? -3.16 -26.859 3.369 1 95.25 532 ASP B CA 1
ATOM 9950 C C . ASP B 1 532 ? -3.898 -27.078 2.051 1 95.25 532 ASP B C 1
ATOM 9952 O O . ASP B 1 532 ? -4.234 -26.109 1.355 1 95.25 532 ASP B O 1
ATOM 9956 N N . ILE B 1 533 ? -4.203 -28.297 1.686 1 96.56 533 ILE B N 1
ATOM 9957 C CA . ILE B 1 533 ? -4.805 -28.641 0.401 1 96.56 533 ILE B CA 1
ATOM 9958 C C . ILE B 1 533 ? -6.234 -28.125 0.342 1 96.56 533 ILE B C 1
ATOM 9960 O O . ILE B 1 533 ? -6.781 -27.906 -0.743 1 96.56 533 ILE B O 1
ATOM 9964 N N . ASN B 1 534 ? -6.891 -27.953 1.546 1 97.06 534 ASN B N 1
ATOM 9965 C CA . ASN B 1 534 ? -8.172 -27.25 1.563 1 97.06 534 ASN B CA 1
ATOM 9966 C C . ASN B 1 534 ? -8 -25.75 1.314 1 97.06 534 ASN B C 1
ATOM 9968 O O . ASN B 1 534 ? -8.312 -24.938 2.18 1 97.06 534 ASN B O 1
ATOM 9972 N N . ASP B 1 535 ? -7.641 -25.438 0.181 1 97.69 535 ASP B N 1
ATOM 9973 C CA . ASP B 1 535 ? -7.184 -24.094 -0.155 1 97.69 535 ASP B CA 1
ATOM 9974 C C . ASP B 1 535 ? -8.297 -23.281 -0.82 1 97.69 535 ASP B C 1
ATOM 9976 O O . ASP B 1 535 ? -8.32 -23.141 -2.045 1 97.69 535 ASP B O 1
ATOM 9980 N N . PHE B 1 536 ? -9.125 -22.703 -0.018 1 98.31 536 PHE B N 1
ATOM 9981 C CA . PHE B 1 536 ? -10.188 -21.844 -0.542 1 98.31 536 PHE B CA 1
ATOM 9982 C C . PHE B 1 536 ? -9.594 -20.641 -1.27 1 98.31 536 PHE B C 1
ATOM 9984 O O . PHE B 1 536 ? -8.523 -20.141 -0.904 1 98.31 536 PHE B O 1
ATOM 9991 N N . LYS B 1 537 ? -10.297 -20.219 -2.295 1 98.38 537 LYS B N 1
ATOM 9992 C CA . LYS B 1 537 ? -9.812 -19.094 -3.105 1 98.38 537 LYS B CA 1
ATOM 9993 C C . LYS B 1 537 ? -10.734 -17.891 -2.984 1 98.38 537 LYS B C 1
ATOM 9995 O O . LYS B 1 537 ? -11.898 -18.031 -2.598 1 98.38 537 LYS B O 1
ATOM 10000 N N . GLY B 1 538 ? -10.258 -16.734 -3.373 1 98.44 538 GLY B N 1
ATOM 10001 C CA . GLY B 1 538 ? -10.992 -15.477 -3.256 1 98.44 538 GLY B CA 1
ATOM 10002 C C . GLY B 1 538 ? -10.602 -14.672 -2.031 1 98.44 538 GLY B C 1
ATOM 10003 O O . GLY B 1 538 ? -9.438 -14.68 -1.615 1 98.44 538 GLY B O 1
ATOM 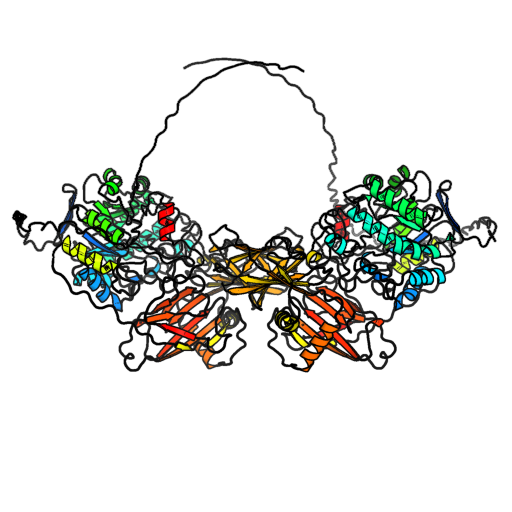10004 N N . ILE B 1 539 ? -11.484 -13.883 -1.637 1 98.44 539 ILE B N 1
ATOM 10005 C CA . ILE B 1 539 ? -11.32 -13.18 -0.368 1 98.44 539 ILE B CA 1
ATOM 10006 C C . ILE B 1 539 ? -11.852 -14.039 0.773 1 98.44 539 ILE B C 1
ATOM 10008 O O . ILE B 1 539 ? -13.031 -14.406 0.784 1 98.44 539 ILE B O 1
ATOM 10012 N N . ILE B 1 540 ? -10.914 -14.414 1.694 1 97.06 540 ILE B N 1
ATOM 10013 C CA . ILE B 1 540 ? -11.289 -15.242 2.836 1 97.06 540 ILE B CA 1
ATOM 10014 C C . ILE B 1 540 ? -11.453 -14.359 4.074 1 97.06 540 ILE B C 1
ATOM 10016 O O . ILE B 1 540 ? -10.469 -14.047 4.754 1 97.06 540 ILE B O 1
ATOM 10020 N N . GLY B 1 541 ? -12.633 -14 4.414 1 96.25 541 GLY B N 1
ATOM 10021 C CA . GLY B 1 541 ? -12.898 -13.141 5.555 1 96.25 541 GLY B CA 1
ATOM 10022 C C . GLY B 1 541 ? -13.383 -11.758 5.164 1 96.25 541 GLY B C 1
ATOM 10023 O O . GLY B 1 541 ? -13.844 -11.555 4.043 1 96.25 541 GLY B O 1
ATOM 10024 N N . ASN B 1 542 ? -13.281 -10.82 6.141 1 97.31 542 ASN B N 1
ATOM 10025 C CA . ASN B 1 542 ? -13.812 -9.477 5.949 1 97.31 542 ASN B CA 1
ATOM 10026 C C . ASN B 1 542 ? -12.766 -8.547 5.34 1 97.31 542 ASN B C 1
ATOM 10028 O O . ASN B 1 542 ? -11.57 -8.82 5.406 1 97.31 542 ASN B O 1
ATOM 10032 N N . VAL B 1 543 ? -13.273 -7.559 4.68 1 98.38 543 VAL B N 1
ATOM 10033 C CA . VAL B 1 543 ? -12.484 -6.418 4.234 1 98.38 543 VAL B CA 1
ATOM 10034 C C . VAL B 1 543 ? -12.82 -5.191 5.082 1 98.38 543 VAL B C 1
ATOM 10036 O O . VAL B 1 543 ? -13.992 -4.863 5.27 1 98.38 543 VAL B O 1
ATOM 10039 N N . THR B 1 544 ? -11.781 -4.527 5.629 1 98.06 544 THR B N 1
ATOM 10040 C CA . THR B 1 544 ? -12.023 -3.418 6.543 1 98.06 544 THR B CA 1
ATOM 10041 C C . THR B 1 544 ? -11.195 -2.199 6.156 1 98.06 544 THR B C 1
ATOM 10043 O O . THR B 1 544 ? -10.219 -2.32 5.414 1 98.06 544 THR B O 1
ATOM 10046 N N . LEU B 1 545 ? -11.68 -1.052 6.566 1 97.12 545 LEU B N 1
ATOM 10047 C CA . LEU B 1 545 ? -10.898 0.184 6.543 1 97.12 545 LEU B CA 1
ATOM 10048 C C . LEU B 1 545 ? -10.586 0.652 7.957 1 97.12 545 LEU B C 1
ATOM 10050 O O . LEU B 1 545 ? -11.438 0.595 8.844 1 97.12 545 LEU B O 1
ATOM 10054 N N . ARG B 1 546 ? -9.367 1.004 8.172 1 96 546 ARG B N 1
ATOM 10055 C CA . ARG B 1 546 ? -8.945 1.611 9.438 1 96 546 ARG B CA 1
ATOM 10056 C C . ARG B 1 546 ? -8.562 3.074 9.234 1 96 546 ARG B C 1
ATOM 10058 O O . ARG B 1 546 ? -7.809 3.404 8.312 1 96 546 ARG B O 1
ATOM 10065 N N . MET B 1 547 ? -9.055 3.936 10.078 1 92.94 547 MET B N 1
ATOM 10066 C CA . MET B 1 547 ? -8.773 5.367 10 1 92.94 547 MET B CA 1
ATOM 10067 C C . MET B 1 547 ? -7.551 5.73 10.828 1 92.94 547 MET B C 1
ATOM 10069 O O . MET B 1 547 ? -7.262 5.086 11.836 1 92.94 547 MET B O 1
ATOM 10073 N N . ALA B 1 548 ? -6.898 6.766 10.352 1 89.06 548 ALA B N 1
ATOM 10074 C CA . ALA B 1 548 ? -5.797 7.297 11.141 1 89.06 548 ALA B CA 1
ATOM 10075 C C . ALA B 1 548 ? -6.277 7.77 12.508 1 89.06 548 ALA B C 1
ATOM 10077 O O . ALA B 1 548 ? -7.32 8.422 12.617 1 89.06 548 ALA B O 1
ATOM 10078 N N . GLY B 1 549 ? -5.504 7.398 13.562 1 83.06 549 GLY B N 1
ATOM 10079 C CA . GLY B 1 549 ? -5.832 7.844 14.906 1 83.06 549 GLY B CA 1
ATOM 10080 C C . GLY B 1 549 ? -6.922 7.012 15.562 1 83.06 549 GLY B C 1
ATOM 10081 O O . GLY B 1 549 ? -7.371 7.324 16.672 1 83.06 549 GLY B O 1
ATOM 10082 N N . ASP B 1 550 ? -7.441 6.062 14.844 1 82.69 550 ASP B N 1
ATOM 10083 C CA . ASP B 1 550 ? -8.508 5.184 15.328 1 82.69 550 ASP B CA 1
ATOM 10084 C C . ASP B 1 550 ? -8.133 3.715 15.141 1 82.69 550 ASP B C 1
ATOM 10086 O O . ASP B 1 550 ? -7.738 3.303 14.047 1 82.69 550 ASP B O 1
ATOM 10090 N N . ASP B 1 551 ? -8.242 2.934 16.156 1 83.5 551 ASP B N 1
ATOM 10091 C CA . ASP B 1 551 ? -7.879 1.521 16.078 1 83.5 551 ASP B CA 1
ATOM 10092 C C . ASP B 1 551 ? -9.07 0.677 15.625 1 83.5 551 ASP B C 1
ATOM 10094 O O . ASP B 1 551 ? -8.922 -0.516 15.352 1 83.5 551 ASP B O 1
ATOM 10098 N N . LYS B 1 552 ? -10.203 1.319 15.492 1 89.06 552 LYS B N 1
ATOM 10099 C CA . LYS B 1 552 ? -11.398 0.583 15.109 1 89.06 552 LYS B CA 1
ATOM 10100 C C . LYS B 1 552 ? -11.359 0.197 13.633 1 89.06 552 LYS B C 1
ATOM 10102 O O . LYS B 1 552 ? -10.961 1.002 12.781 1 89.06 552 LYS B O 1
ATOM 10107 N N . LEU B 1 553 ? -11.703 -1.033 13.312 1 93.31 553 LEU B N 1
ATOM 10108 C CA . LEU B 1 553 ? -11.836 -1.538 11.953 1 93.31 553 LEU B CA 1
ATOM 10109 C C . LEU B 1 553 ? -13.266 -1.401 11.453 1 93.31 553 LEU B C 1
ATOM 10111 O O . LEU B 1 553 ? -14.203 -1.879 12.102 1 93.31 553 LEU B O 1
ATOM 10115 N N . HIS B 1 554 ? -13.414 -0.757 10.391 1 96 554 HIS B N 1
ATOM 10116 C CA . HIS B 1 554 ? -14.734 -0.614 9.781 1 96 554 HIS B CA 1
ATOM 10117 C C . HIS B 1 554 ? -14.961 -1.676 8.711 1 96 554 HIS B C 1
ATOM 10119 O O . HIS B 1 554 ? -14.328 -1.64 7.648 1 96 554 HIS B O 1
ATOM 10125 N N . ILE B 1 555 ? -15.898 -2.582 8.945 1 97.56 555 ILE B N 1
ATOM 10126 C CA . ILE B 1 555 ? -16.188 -3.656 8.008 1 97.56 555 ILE B CA 1
ATOM 10127 C C . ILE B 1 555 ? -16.922 -3.094 6.789 1 97.56 555 ILE B C 1
ATOM 10129 O O . ILE B 1 555 ? -17.922 -2.375 6.934 1 97.56 555 ILE B O 1
ATOM 10133 N N . LEU B 1 556 ? -16.438 -3.34 5.609 1 97.94 556 LEU B N 1
ATOM 10134 C CA . LEU B 1 556 ? -17.062 -2.865 4.379 1 97.94 556 LEU B CA 1
ATOM 10135 C C . LEU B 1 556 ? -18.109 -3.855 3.885 1 97.94 556 LEU B C 1
ATOM 10137 O O . LEU B 1 556 ? -17.828 -5.047 3.736 1 97.94 556 LEU B O 1
ATOM 10141 N N . GLU B 1 557 ? -19.281 -3.486 3.643 1 96.94 557 GLU B N 1
ATOM 10142 C CA . GLU B 1 557 ? -20.422 -4.234 3.154 1 96.94 557 GLU B CA 1
ATOM 10143 C C . GLU B 1 557 ? -21.469 -3.307 2.529 1 96.94 557 GLU B C 1
ATOM 10145 O O . GLU B 1 557 ? -21.5 -2.111 2.828 1 96.94 557 GLU B O 1
ATOM 10150 N N . PRO B 1 558 ? -22.344 -3.852 1.67 1 97.56 558 PRO B N 1
ATOM 10151 C CA . PRO B 1 558 ? -22.359 -5.18 1.057 1 97.56 558 PRO B CA 1
ATOM 10152 C C . PRO B 1 558 ? -21.406 -5.293 -0.139 1 97.56 558 PRO B C 1
ATOM 10154 O O . PRO B 1 558 ? -20.844 -4.289 -0.577 1 97.56 558 PRO B O 1
ATOM 10157 N N . TRP B 1 559 ? -21.281 -6.504 -0.64 1 97.62 559 TRP B N 1
ATOM 10158 C CA . TRP B 1 559 ? -20.375 -6.73 -1.759 1 97.62 559 TRP B CA 1
ATOM 10159 C C . TRP B 1 559 ? -21.125 -7.23 -2.982 1 97.62 559 TRP B C 1
ATOM 10161 O O . TRP B 1 559 ? -22.062 -8.031 -2.859 1 97.62 559 TRP B O 1
ATOM 10171 N N . SER B 1 560 ? -20.766 -6.699 -4.121 1 96.19 560 SER B N 1
ATOM 10172 C CA . SER B 1 560 ? -21.141 -7.203 -5.438 1 96.19 560 SER B CA 1
ATOM 10173 C C . SER B 1 560 ? -19.953 -7.898 -6.117 1 96.19 560 SER B C 1
ATOM 10175 O O . SER B 1 560 ? -18.859 -7.352 -6.18 1 96.19 560 SER B O 1
ATOM 10177 N N . MET B 1 561 ? -20.188 -9.125 -6.605 1 96.31 561 MET B N 1
ATOM 10178 C CA . MET B 1 561 ? -19.094 -9.922 -7.145 1 96.31 561 MET B CA 1
ATOM 10179 C C . MET B 1 561 ? -19.359 -10.32 -8.586 1 96.31 561 MET B C 1
ATOM 10181 O O . MET B 1 561 ? -20.453 -10.82 -8.898 1 96.31 561 MET B O 1
ATOM 10185 N N . HIS B 1 562 ? -18.422 -10.047 -9.461 1 93.5 562 HIS B N 1
ATOM 10186 C CA . HIS B 1 562 ? -18.453 -10.492 -10.852 1 93.5 562 HIS B CA 1
ATOM 10187 C C . HIS B 1 562 ? -17.531 -11.68 -11.07 1 93.5 562 HIS B C 1
ATOM 10189 O O . HIS B 1 562 ? -16.312 -11.562 -10.906 1 93.5 562 HIS B O 1
ATOM 10195 N N . SER B 1 563 ? -18.109 -12.812 -11.414 1 91.94 563 SER B N 1
ATOM 10196 C CA . SER B 1 563 ? -17.359 -14.031 -11.703 1 91.94 563 SER B CA 1
ATOM 10197 C C . SER B 1 563 ? -16.734 -13.969 -13.094 1 91.94 563 SER B C 1
ATOM 10199 O O . SER B 1 563 ? -17.422 -13.703 -14.078 1 91.94 563 SER B O 1
ATOM 10201 N N . LEU B 1 564 ? -15.391 -14.164 -13.18 1 90.44 564 LEU B N 1
ATOM 10202 C CA . LEU B 1 564 ? -14.648 -14.203 -14.438 1 90.44 564 LEU B CA 1
ATOM 10203 C C . LEU B 1 564 ? -13.828 -15.484 -14.547 1 90.44 564 LEU B C 1
ATOM 10205 O O . LEU B 1 564 ? -12.602 -15.445 -14.523 1 90.44 564 LEU B O 1
ATOM 10209 N N . PRO B 1 565 ? -14.484 -16.609 -14.797 1 84.06 565 PRO B N 1
ATOM 10210 C CA . PRO B 1 565 ? -13.766 -17.875 -14.859 1 84.06 565 PRO B CA 1
ATOM 10211 C C . PRO B 1 565 ? -12.797 -17.953 -16.047 1 84.06 565 PRO B C 1
ATOM 10213 O O . PRO B 1 565 ? -11.789 -18.672 -15.977 1 84.06 565 PRO B O 1
ATOM 10216 N N . LEU B 1 566 ? -13.102 -17.312 -17.125 1 79.62 566 LEU B N 1
ATOM 10217 C CA . LEU B 1 566 ? -12.289 -17.188 -18.328 1 79.62 566 LEU B CA 1
ATOM 10218 C C . LEU B 1 566 ? -11.984 -18.562 -18.922 1 79.62 566 LEU B C 1
ATOM 10220 O O . LEU B 1 566 ? -10.914 -18.781 -19.484 1 79.62 566 LEU B O 1
ATOM 10224 N N . ASN B 1 567 ? -12.758 -19.641 -18.672 1 67.94 567 ASN B N 1
ATOM 10225 C CA . ASN B 1 567 ? -12.594 -20.953 -19.266 1 67.94 567 ASN B CA 1
ATOM 10226 C C . ASN B 1 567 ? -13.227 -21.031 -20.656 1 67.94 567 ASN B C 1
ATOM 10228 O O . ASN B 1 567 ? -12.617 -21.531 -21.594 1 67.94 567 ASN B O 1
ATOM 10232 N N . ASN B 1 568 ? -14.516 -20.734 -20.766 1 65.38 568 ASN B N 1
ATOM 10233 C CA . ASN B 1 568 ? -15.164 -20.609 -22.062 1 65.38 568 ASN B CA 1
ATOM 10234 C C . ASN B 1 568 ? -15.172 -19.172 -22.562 1 65.38 568 ASN B C 1
ATOM 10236 O O . ASN B 1 568 ? -15.992 -18.359 -22.125 1 65.38 568 ASN B O 1
ATOM 10240 N N . THR B 1 569 ? -14.125 -18.984 -23.547 1 72.81 569 THR B N 1
ATOM 10241 C CA . THR B 1 569 ? -13.852 -17.578 -23.844 1 72.81 569 THR B CA 1
ATOM 10242 C C . THR B 1 569 ? -14.438 -17.172 -25.188 1 72.81 569 THR B C 1
ATOM 10244 O O . THR B 1 569 ? -14.102 -16.125 -25.734 1 72.81 569 THR B O 1
ATOM 10247 N N . GLU B 1 570 ? -15.234 -18.062 -25.688 1 77.75 570 GLU B N 1
ATOM 10248 C CA . GLU B 1 570 ? -15.766 -17.703 -27 1 77.75 570 GLU B CA 1
ATOM 10249 C C . GLU B 1 570 ? -16.547 -16.391 -26.938 1 77.75 570 GLU B C 1
ATOM 10251 O O . GLU B 1 570 ? -16.438 -15.547 -27.828 1 77.75 570 GLU B O 1
ATOM 10256 N N . ASP B 1 571 ? -17.359 -16.328 -25.922 1 75.88 571 ASP B N 1
ATOM 10257 C CA . ASP B 1 571 ? -18.141 -15.109 -25.766 1 75.88 571 ASP B CA 1
ATOM 10258 C C . ASP B 1 571 ? -17.234 -13.906 -25.5 1 75.88 571 ASP B C 1
ATOM 10260 O O . ASP B 1 571 ? -17.484 -12.82 -26.031 1 75.88 571 ASP B O 1
ATOM 10264 N N . LEU B 1 572 ? -16.328 -14.07 -24.688 1 77.81 572 LEU B N 1
ATOM 10265 C CA . LEU B 1 572 ? -15.383 -13 -24.391 1 77.81 572 LEU B CA 1
ATOM 10266 C C . LEU B 1 572 ? -14.656 -12.562 -25.656 1 77.81 572 LEU B C 1
ATOM 10268 O O . LEU B 1 572 ? -14.531 -11.367 -25.922 1 77.81 572 LEU B O 1
ATOM 10272 N N . LEU B 1 573 ? -14.242 -13.531 -26.438 1 80.75 573 LEU B N 1
ATOM 10273 C CA . LEU B 1 573 ? -13.523 -13.25 -27.672 1 80.75 573 LEU B CA 1
ATOM 10274 C C . LEU B 1 573 ? -14.406 -12.477 -28.641 1 80.75 573 LEU B C 1
ATOM 10276 O O . LEU B 1 573 ? -13.945 -11.531 -29.297 1 80.75 573 LEU B O 1
ATOM 10280 N N . SER B 1 574 ? -15.57 -12.922 -28.703 1 82.62 574 SER B N 1
ATOM 10281 C CA . SER B 1 574 ? -16.5 -12.258 -29.609 1 82.62 574 SER B CA 1
ATOM 10282 C C . SER B 1 574 ? -16.719 -10.805 -29.203 1 82.62 574 SER B C 1
ATOM 10284 O O . SER B 1 574 ? -16.75 -9.922 -30.062 1 82.62 574 SER B O 1
ATOM 10286 N N . GLN B 1 575 ? -16.844 -10.625 -28 1 80.81 575 GLN B N 1
ATOM 10287 C CA . GLN B 1 575 ? -17.062 -9.273 -27.5 1 80.81 575 GLN B CA 1
ATOM 10288 C C . GLN B 1 575 ? -15.836 -8.398 -27.766 1 80.81 575 GLN B C 1
ATOM 10290 O O . GLN B 1 575 ? -15.969 -7.238 -28.156 1 80.81 575 GLN B O 1
ATOM 10295 N N . LEU B 1 576 ? -14.734 -8.891 -27.5 1 84 576 LEU B N 1
ATOM 10296 C CA . LEU B 1 576 ? -13.5 -8.133 -27.703 1 84 576 LEU B CA 1
ATOM 10297 C C . LEU B 1 576 ? -13.297 -7.797 -29.172 1 84 576 LEU B C 1
ATOM 10299 O O . LEU B 1 576 ? -12.867 -6.691 -29.5 1 84 576 LEU B O 1
ATOM 10303 N N . ARG B 1 577 ? -13.602 -8.797 -29.984 1 85.5 577 ARG B N 1
ATOM 10304 C CA . ARG B 1 577 ? -13.508 -8.57 -31.422 1 85.5 577 ARG B CA 1
ATOM 10305 C C . ARG B 1 577 ? -14.414 -7.434 -31.859 1 85.5 577 ARG B C 1
ATOM 10307 O O . ARG B 1 577 ? -14 -6.555 -32.625 1 85.5 577 ARG B O 1
ATOM 10314 N N . ARG B 1 578 ? -15.594 -7.461 -31.391 1 84.44 578 ARG B N 1
ATOM 10315 C CA . ARG B 1 578 ? -16.562 -6.426 -31.734 1 84.44 578 ARG B CA 1
ATOM 10316 C C . ARG B 1 578 ? -16.094 -5.055 -31.266 1 84.44 578 ARG B C 1
ATOM 10318 O O . ARG B 1 578 ? -16.219 -4.062 -31.984 1 84.44 578 ARG B O 1
ATOM 10325 N N . ARG B 1 579 ? -15.633 -5.016 -30.125 1 82.88 579 ARG B N 1
ATOM 10326 C CA . ARG B 1 579 ? -15.164 -3.754 -29.562 1 82.88 579 ARG B CA 1
ATOM 10327 C C . ARG B 1 579 ? -13.961 -3.223 -30.328 1 82.88 579 ARG B C 1
ATOM 10329 O O . ARG B 1 579 ? -13.828 -2.014 -30.531 1 82.88 579 ARG B O 1
ATOM 10336 N N . PHE B 1 580 ? -13.102 -4.113 -30.656 1 80.81 580 PHE B N 1
ATOM 10337 C CA . PHE B 1 580 ? -11.922 -3.736 -31.438 1 80.81 580 PHE B CA 1
ATOM 10338 C C . PHE B 1 580 ? -12.32 -3.164 -32.781 1 80.81 580 PHE B C 1
ATOM 10340 O O . PHE B 1 580 ? -11.727 -2.188 -33.25 1 80.81 580 PHE B O 1
ATOM 10347 N N . GLN B 1 581 ? -13.258 -3.768 -33.375 1 80.81 581 GLN B N 1
ATOM 10348 C CA . GLN B 1 581 ? -13.711 -3.336 -34.688 1 80.81 581 GLN B CA 1
ATOM 10349 C C . GLN B 1 581 ? -14.414 -1.985 -34.594 1 80.81 581 GLN B C 1
ATOM 10351 O O . GLN B 1 581 ? -14.305 -1.168 -35.531 1 80.81 581 GLN B O 1
ATOM 10356 N N . ARG B 1 582 ? -15.18 -1.737 -33.656 1 74.19 582 ARG B N 1
ATOM 10357 C CA . ARG B 1 582 ? -15.969 -0.517 -33.531 1 74.19 582 ARG B CA 1
ATOM 10358 C C . ARG B 1 582 ? -15.086 0.673 -33.188 1 74.19 582 ARG B C 1
ATOM 10360 O O . ARG B 1 582 ? -15.344 1.798 -33.625 1 74.19 582 ARG B O 1
ATOM 10367 N N . ASN B 1 583 ? -14.188 0.625 -32.25 1 62.94 583 ASN B N 1
ATOM 10368 C CA . ASN B 1 583 ? -13.453 1.771 -31.719 1 62.94 583 ASN B CA 1
ATOM 10369 C C . ASN B 1 583 ? -11.945 1.531 -31.734 1 62.94 583 ASN B C 1
ATOM 10371 O O . ASN B 1 583 ? -11.336 1.277 -30.703 1 62.94 583 ASN B O 1
ATOM 10375 N N . PRO B 1 584 ? -11.461 1.491 -33 1 55.22 584 PRO B N 1
ATOM 10376 C CA . PRO B 1 584 ? -10 1.321 -33 1 55.22 584 PRO B CA 1
ATOM 10377 C C . PRO B 1 584 ? -9.281 2.463 -32.281 1 55.22 584 PRO B C 1
ATOM 10379 O O . PRO B 1 584 ? -8.047 2.539 -32.312 1 55.22 584 PRO B O 1
ATOM 10382 N N . LEU B 1 585 ? -9.922 3.502 -31.797 1 50.16 585 LEU B N 1
ATOM 10383 C CA . LEU B 1 585 ? -9.219 4.711 -31.391 1 50.16 585 LEU B CA 1
ATOM 10384 C C . LEU B 1 585 ? -8.195 4.398 -30.297 1 50.16 585 LEU B C 1
ATOM 10386 O O . LEU B 1 585 ? -8.391 3.486 -29.5 1 50.16 585 LEU B O 1
ATOM 10390 N N . PRO B 1 586 ? -6.922 4.867 -30.656 1 49.53 586 PRO B N 1
ATOM 10391 C CA . PRO B 1 586 ? -5.828 4.938 -29.688 1 49.53 586 PRO B CA 1
ATOM 10392 C C . PRO B 1 586 ? -6.293 5.379 -28.312 1 49.53 586 PRO B C 1
ATOM 10394 O O . PRO B 1 586 ? -6.465 6.578 -28.062 1 49.53 586 PRO B O 1
ATOM 10397 N N . LYS B 1 587 ? -7.402 4.938 -27.812 1 48.97 587 LYS B N 1
ATOM 10398 C CA . LYS B 1 587 ? -7.703 5.473 -26.484 1 48.97 587 LYS B CA 1
ATOM 10399 C C . LYS B 1 587 ? -6.469 5.461 -25.594 1 48.97 587 LYS B C 1
ATOM 10401 O O . LYS B 1 587 ? -5.566 4.637 -25.781 1 48.97 587 LYS B O 1
ATOM 10406 N N . GLN B 1 588 ? -6.355 6.598 -24.891 1 49.66 588 GLN B N 1
ATOM 10407 C CA . GLN B 1 588 ? -5.383 6.926 -23.859 1 49.66 588 GLN B CA 1
ATOM 10408 C C . GLN B 1 588 ? -5.102 5.719 -22.969 1 49.66 588 GLN B C 1
ATOM 10410 O O . GLN B 1 588 ? -5.98 5.27 -22.219 1 49.66 588 GLN B O 1
ATOM 10415 N N . ILE B 1 589 ? -4.344 4.863 -23.547 1 52.22 589 ILE B N 1
ATOM 10416 C CA . ILE B 1 589 ? -3.803 3.783 -22.734 1 52.22 589 ILE B CA 1
ATOM 10417 C C . ILE B 1 589 ? -3.5 4.305 -21.328 1 52.22 589 ILE B C 1
ATOM 10419 O O . ILE B 1 589 ? -2.699 5.227 -21.156 1 52.22 589 ILE B O 1
ATOM 10423 N N . VAL B 1 590 ? -4.586 4.32 -20.469 1 51.84 590 VAL B N 1
ATOM 10424 C CA . VAL B 1 590 ? -4.215 4.617 -19.078 1 51.84 590 VAL B CA 1
ATOM 10425 C C . VAL B 1 590 ? -3.176 3.609 -18.594 1 51.84 590 VAL B C 1
ATOM 10427 O O . VAL B 1 590 ? -3.402 2.398 -18.656 1 51.84 590 VAL B O 1
ATOM 10430 N N . HIS B 1 591 ? -1.968 3.992 -18.531 1 50.62 591 HIS B N 1
ATOM 10431 C CA . HIS B 1 591 ? -0.866 3.223 -17.953 1 50.62 591 HIS B CA 1
ATOM 10432 C C . HIS B 1 591 ? -1.294 2.502 -16.688 1 50.62 591 HIS B C 1
ATOM 10434 O O . HIS B 1 591 ? -1.993 3.076 -15.852 1 50.62 591 HIS B O 1
ATOM 10440 N N . GLY B 1 592 ? -1.037 1.253 -16.594 1 56.81 592 GLY B N 1
ATOM 10441 C CA . GLY B 1 592 ? -1.196 0.45 -15.398 1 56.81 592 GLY B CA 1
ATOM 10442 C C . GLY B 1 592 ? -2.555 -0.222 -15.305 1 56.81 592 GLY B C 1
ATOM 10443 O O . GLY B 1 592 ? -2.857 -0.882 -14.312 1 56.81 592 GLY B O 1
ATOM 10444 N N . SER B 1 593 ? -3.188 -0.138 -16.406 1 68.75 593 SER B N 1
ATOM 10445 C CA . SER B 1 593 ? -4.562 -0.614 -16.297 1 68.75 593 SER B CA 1
ATOM 10446 C C . SER B 1 593 ? -4.66 -2.105 -16.594 1 68.75 593 SER B C 1
ATOM 10448 O O . SER B 1 593 ? -3.846 -2.643 -17.344 1 68.75 593 SER B O 1
ATOM 10450 N N . VAL B 1 594 ? -5.398 -2.818 -15.844 1 91.19 594 VAL B N 1
ATOM 10451 C CA . VAL B 1 594 ? -5.902 -4.148 -16.156 1 91.19 594 VAL B CA 1
ATOM 10452 C C . VAL B 1 594 ? -6.75 -4.09 -17.438 1 91.19 594 VAL B C 1
ATOM 10454 O O . VAL B 1 594 ? -7.801 -3.449 -17.453 1 91.19 594 VAL B O 1
ATOM 10457 N N . ALA B 1 595 ? -6.16 -4.695 -18.516 1 92.19 595 ALA B N 1
ATOM 10458 C CA . ALA B 1 595 ? -6.809 -4.453 -19.797 1 92.19 595 ALA B CA 1
ATOM 10459 C C . ALA B 1 595 ? -6.645 -5.652 -20.734 1 92.19 595 ALA B C 1
ATOM 10461 O O . ALA B 1 595 ? -5.812 -6.527 -20.484 1 92.19 595 ALA B O 1
ATOM 10462 N N . PHE B 1 596 ? -7.465 -5.621 -21.766 1 92.25 596 PHE B N 1
ATOM 10463 C CA . PHE B 1 596 ? -7.41 -6.629 -22.828 1 92.25 596 PHE B CA 1
ATOM 10464 C C . PHE B 1 596 ? -6.77 -6.062 -24.078 1 92.25 596 PHE B C 1
ATOM 10466 O O . PHE B 1 596 ? -7.012 -4.906 -24.438 1 92.25 596 PHE B O 1
ATOM 10473 N N . TYR B 1 597 ? -5.949 -6.812 -24.656 1 92.12 597 TYR B N 1
ATOM 10474 C CA . TYR B 1 597 ? -5.289 -6.477 -25.922 1 92.12 597 TYR B CA 1
ATOM 10475 C C . TYR B 1 597 ? -5.582 -7.527 -26.984 1 92.12 597 TYR B C 1
ATOM 10477 O O . TYR B 1 597 ? -5.793 -8.703 -26.656 1 92.12 597 TYR B O 1
ATOM 10485 N N . TYR B 1 598 ? -5.605 -7.121 -28.203 1 92.38 598 TYR B N 1
ATOM 10486 C CA . TYR B 1 598 ? -6.027 -7.969 -29.312 1 92.38 598 TYR B CA 1
ATOM 10487 C C . TYR B 1 598 ? -5.125 -7.77 -30.531 1 92.38 598 TYR B C 1
ATOM 10489 O O . TYR B 1 598 ? -4.715 -6.645 -30.828 1 92.38 598 TYR B O 1
ATOM 10497 N N . GLY B 1 599 ? -4.719 -8.898 -31.125 1 94.44 599 GLY B N 1
ATOM 10498 C CA . GLY B 1 599 ? -3.953 -8.875 -32.344 1 94.44 599 GLY B CA 1
ATOM 10499 C C . GLY B 1 599 ? -4.297 -10.008 -33.281 1 94.44 599 GLY B C 1
ATOM 10500 O O . GLY B 1 599 ? -4.875 -11.016 -32.875 1 94.44 599 GLY B O 1
ATOM 10501 N N . THR B 1 600 ? -4 -9.797 -34.594 1 95.31 600 THR B N 1
ATOM 10502 C CA . THR B 1 600 ? -4.188 -10.836 -35.594 1 95.31 600 THR B CA 1
ATOM 10503 C C . THR B 1 600 ? -2.934 -10.977 -36.469 1 95.31 600 THR B C 1
ATOM 10505 O O . THR B 1 600 ? -2.125 -10.055 -36.562 1 95.31 600 THR B O 1
ATOM 10508 N N . PHE B 1 601 ? -2.746 -12.156 -37 1 97.06 601 PHE B N 1
ATOM 10509 C CA . PHE B 1 601 ? -1.64 -12.391 -37.938 1 97.06 601 PHE B CA 1
ATOM 10510 C C . PHE B 1 601 ? -1.932 -13.578 -38.844 1 97.06 601 PHE B C 1
ATOM 10512 O O . PHE B 1 601 ? -2.586 -14.531 -38.406 1 97.06 601 PHE B O 1
ATOM 10519 N N . PRO B 1 602 ? -1.519 -13.578 -40.031 1 97.25 602 PRO B N 1
ATOM 10520 C CA . PRO B 1 602 ? -1.634 -14.727 -40.938 1 97.25 602 PRO B CA 1
ATOM 10521 C C . PRO B 1 602 ? -0.45 -15.68 -40.844 1 97.25 602 PRO B C 1
ATOM 10523 O O . PRO B 1 602 ? 0.669 -15.258 -40.562 1 97.25 602 PRO B O 1
ATOM 10526 N N . LEU B 1 603 ? -0.733 -16.984 -41.125 1 97.44 603 LEU B N 1
ATOM 10527 C CA . LEU B 1 603 ? 0.386 -17.906 -41.312 1 97.44 603 LEU B CA 1
ATOM 10528 C C . LEU B 1 603 ? 1.012 -17.734 -42.688 1 97.44 603 LEU B C 1
ATOM 10530 O O . LEU B 1 603 ? 0.324 -17.359 -43.625 1 97.44 603 LEU B O 1
ATOM 10534 N N . PRO B 1 604 ? 2.324 -18 -42.688 1 96.31 604 PRO B N 1
ATOM 10535 C CA . PRO B 1 604 ? 2.902 -18.031 -44.031 1 96.31 604 PRO B CA 1
ATOM 10536 C C . PRO B 1 604 ? 2.213 -19.047 -44.938 1 96.31 604 PRO B C 1
ATOM 10538 O O . PRO B 1 604 ? 1.763 -20.094 -44.469 1 96.31 604 PRO B O 1
ATOM 10541 N N . SER B 1 605 ? 2.178 -18.766 -46.25 1 95 605 SER B N 1
ATOM 10542 C CA . SER B 1 605 ? 1.455 -19.578 -47.219 1 95 605 SER B CA 1
ATOM 10543 C C . SER B 1 605 ? 1.887 -21.047 -47.125 1 95 605 SER B C 1
ATOM 10545 O O . SER B 1 605 ? 1.055 -21.953 -47.25 1 95 605 SER B O 1
ATOM 10547 N N . ALA B 1 606 ? 3.115 -21.297 -46.906 1 95 606 ALA B N 1
ATOM 10548 C CA . ALA B 1 606 ? 3.674 -22.641 -46.906 1 95 606 ALA B CA 1
ATOM 10549 C C . ALA B 1 606 ? 3.201 -23.422 -45.656 1 95 606 ALA B C 1
ATOM 10551 O O . ALA B 1 606 ? 3.271 -24.656 -45.656 1 95 606 ALA B O 1
ATOM 10552 N N . LEU B 1 607 ? 2.641 -22.75 -44.688 1 95.81 607 LEU B N 1
ATOM 10553 C CA . LEU B 1 607 ? 2.338 -23.406 -43.438 1 95.81 607 LEU B CA 1
ATOM 10554 C C . LEU B 1 607 ? 0.844 -23.344 -43.125 1 95.81 607 LEU B C 1
ATOM 10556 O O . LEU B 1 607 ? 0.409 -23.734 -42.031 1 95.81 607 LEU B O 1
ATOM 10560 N N . LYS B 1 608 ? 0.035 -22.922 -44.062 1 93.38 608 LYS B N 1
ATOM 10561 C CA . LYS B 1 608 ? -1.401 -22.781 -43.844 1 93.38 608 LYS B CA 1
ATOM 10562 C C . LYS B 1 608 ? -2.074 -24.141 -43.688 1 93.38 608 LYS B C 1
ATOM 10564 O O . LYS B 1 608 ? -3.006 -24.297 -42.875 1 93.38 608 LYS B O 1
ATOM 10569 N N . LYS B 1 609 ? -1.58 -25.109 -44.375 1 92.69 609 LYS B N 1
ATOM 10570 C CA . LYS B 1 609 ? -2.184 -26.438 -44.344 1 92.69 609 LYS B CA 1
ATOM 10571 C C . LYS B 1 609 ? -1.623 -27.25 -43.188 1 92.69 609 LYS B C 1
ATOM 10573 O O . LYS B 1 609 ? -2.326 -28.094 -42.594 1 92.69 609 LYS B O 1
ATOM 10578 N N . GLU B 1 610 ? -0.401 -27.031 -42.875 1 94.81 610 GLU B N 1
ATOM 10579 C CA . GLU B 1 610 ? 0.257 -27.766 -41.812 1 94.81 610 GLU B CA 1
ATOM 10580 C C . GLU B 1 610 ? 1.085 -26.844 -40.938 1 94.81 610 GLU B C 1
ATOM 10582 O O . GLU B 1 610 ? 2.314 -26.828 -41 1 94.81 610 GLU B O 1
ATOM 10587 N N . PRO B 1 611 ? 0.347 -26.234 -40.062 1 97.31 611 PRO B N 1
ATOM 10588 C CA . PRO B 1 611 ? 1.095 -25.344 -39.156 1 97.31 611 PRO B CA 1
ATOM 10589 C C . PRO B 1 611 ? 2.133 -26.094 -38.344 1 97.31 611 PRO B C 1
ATOM 10591 O O . PRO B 1 611 ? 2.115 -27.328 -38.281 1 97.31 611 PRO B O 1
ATOM 10594 N N . GLN B 1 612 ? 3.072 -25.375 -37.781 1 98.31 612 GLN B N 1
ATOM 10595 C CA . GLN B 1 612 ? 4.098 -25.906 -36.906 1 98.31 612 GLN B CA 1
ATOM 10596 C C . GLN B 1 612 ? 3.943 -25.359 -35.469 1 98.31 612 GLN B C 1
ATOM 10598 O O . GLN B 1 612 ? 3.309 -24.312 -35.281 1 98.31 612 GLN B O 1
ATOM 10603 N N . ASP B 1 613 ? 4.453 -26.109 -34.5 1 98.5 613 ASP B N 1
ATOM 10604 C CA . ASP B 1 613 ? 4.473 -25.609 -33.125 1 98.5 613 ASP B CA 1
ATOM 10605 C C . ASP B 1 613 ? 5.266 -24.297 -33.031 1 98.5 613 ASP B C 1
ATOM 10607 O O . ASP B 1 613 ? 6.012 -23.953 -33.938 1 98.5 613 ASP B O 1
ATOM 10611 N N . SER B 1 614 ? 5.023 -23.578 -31.969 1 98.81 614 SER B N 1
ATOM 10612 C CA . SER B 1 614 ? 5.742 -22.328 -31.719 1 98.81 614 SER B CA 1
ATOM 10613 C C . SER B 1 614 ? 5.754 -21.984 -30.234 1 98.81 614 SER B C 1
ATOM 10615 O O . SER B 1 614 ? 5.34 -22.781 -29.406 1 98.81 614 SER B O 1
ATOM 10617 N N . PHE B 1 615 ? 6.414 -20.828 -29.922 1 98.81 615 PHE B N 1
ATOM 10618 C CA . PHE B 1 615 ? 6.426 -20.266 -28.578 1 98.81 615 PHE B CA 1
ATOM 10619 C C . PHE B 1 615 ? 6.098 -18.781 -28.625 1 98.81 615 PHE B C 1
ATOM 10621 O O . PHE B 1 615 ? 6.613 -18.047 -29.484 1 98.81 615 PHE B O 1
ATOM 10628 N N . LEU B 1 616 ? 5.203 -18.359 -27.734 1 98.88 616 LEU B N 1
ATOM 10629 C CA . LEU B 1 616 ? 4.824 -16.953 -27.656 1 98.88 616 LEU B CA 1
ATOM 10630 C C . LEU B 1 616 ? 5.652 -16.234 -26.609 1 98.88 616 LEU B C 1
ATOM 10632 O O . LEU B 1 616 ? 5.625 -16.609 -25.422 1 98.88 616 LEU B O 1
ATOM 10636 N N . GLN B 1 617 ? 6.367 -15.188 -26.969 1 98.69 617 GLN B N 1
ATOM 10637 C CA . GLN B 1 617 ? 7.254 -14.422 -26.094 1 98.69 617 GLN B CA 1
ATOM 10638 C C . GLN B 1 617 ? 6.652 -13.062 -25.75 1 98.69 617 GLN B C 1
ATOM 10640 O O . GLN B 1 617 ? 6.02 -12.43 -26.594 1 98.69 617 GLN B O 1
ATOM 10645 N N . PHE B 1 618 ? 6.969 -12.508 -24.562 1 97.88 618 PHE B N 1
ATOM 10646 C CA . PHE B 1 618 ? 6.234 -11.367 -24.016 1 97.88 618 PHE B CA 1
ATOM 10647 C C . PHE B 1 618 ? 7.195 -10.258 -23.609 1 97.88 618 PHE B C 1
ATOM 10649 O O . PHE B 1 618 ? 7.09 -9.727 -22.5 1 97.88 618 PHE B O 1
ATOM 10656 N N . ASP B 1 619 ? 7.98 -9.836 -24.484 1 95.69 619 ASP B N 1
ATOM 10657 C CA . ASP B 1 619 ? 8.906 -8.758 -24.156 1 95.69 619 ASP B CA 1
ATOM 10658 C C . ASP B 1 619 ? 8.156 -7.477 -23.812 1 95.69 619 ASP B C 1
ATOM 10660 O O . ASP B 1 619 ? 7.34 -7 -24.609 1 95.69 619 ASP B O 1
ATOM 10664 N N . GLY B 1 620 ? 8.461 -6.965 -22.672 1 93.56 620 GLY B N 1
ATOM 10665 C CA . GLY B 1 620 ? 7.871 -5.703 -22.25 1 93.56 620 GLY B CA 1
ATOM 10666 C C . GLY B 1 620 ? 6.555 -5.875 -21.531 1 93.56 620 GLY B C 1
ATOM 10667 O O . GLY B 1 620 ? 6.078 -4.949 -20.859 1 93.56 620 GLY B O 1
ATOM 10668 N N . TRP B 1 621 ? 5.918 -6.973 -21.672 1 95.38 621 TRP B N 1
ATOM 10669 C CA . TRP B 1 621 ? 4.688 -7.25 -20.938 1 95.38 621 TRP B CA 1
ATOM 10670 C C . TRP B 1 621 ? 5 -7.688 -19.5 1 95.38 621 TRP B C 1
ATOM 10672 O O . TRP B 1 621 ? 6.129 -8.078 -19.203 1 95.38 621 TRP B O 1
ATOM 10682 N N . THR B 1 622 ? 4.043 -7.621 -18.656 1 94.88 622 THR B N 1
ATOM 10683 C CA . THR B 1 622 ? 4.336 -7.836 -17.25 1 94.88 622 THR B CA 1
ATOM 10684 C C . THR B 1 622 ? 3.758 -9.164 -16.766 1 94.88 622 THR B C 1
ATOM 10686 O O . THR B 1 622 ? 4.504 -10.094 -16.438 1 94.88 622 THR B O 1
ATOM 10689 N N . ARG B 1 623 ? 2.465 -9.297 -16.719 1 96.25 623 ARG B N 1
ATOM 10690 C CA . ARG B 1 623 ? 1.775 -10.484 -16.25 1 96.25 623 ARG B CA 1
ATOM 10691 C C . ARG B 1 623 ? 0.359 -10.562 -16.812 1 96.25 623 ARG B C 1
ATOM 10693 O O . ARG B 1 623 ? -0.355 -9.562 -16.844 1 96.25 623 ARG B O 1
ATOM 10700 N N . GLY B 1 624 ? -0.005 -11.758 -17.156 1 97.06 624 GLY B N 1
ATOM 10701 C CA . GLY B 1 624 ? -1.362 -11.914 -17.656 1 97.06 624 GLY B CA 1
ATOM 10702 C C . GLY B 1 624 ? -1.655 -13.312 -18.156 1 97.06 624 GLY B C 1
ATOM 10703 O O . GLY B 1 624 ? -1.025 -14.281 -17.734 1 97.06 624 GLY B O 1
ATOM 10704 N N . ILE B 1 625 ? -2.773 -13.406 -18.906 1 96.94 625 ILE B N 1
ATOM 10705 C CA . ILE B 1 625 ? -3.211 -14.641 -19.562 1 96.94 625 ILE B CA 1
ATOM 10706 C C . ILE B 1 625 ? -3.229 -14.438 -21.078 1 96.94 625 ILE B C 1
ATOM 10708 O O . ILE B 1 625 ? -3.627 -13.383 -21.562 1 96.94 625 ILE B O 1
ATOM 10712 N N . ALA B 1 626 ? -2.871 -15.469 -21.797 1 97 626 ALA B N 1
ATOM 10713 C CA . ALA B 1 626 ? -2.826 -15.367 -23.25 1 97 626 ALA B CA 1
ATOM 10714 C C . ALA B 1 626 ? -3.676 -16.453 -23.906 1 97 626 ALA B C 1
ATOM 10716 O O . ALA B 1 626 ? -3.691 -17.594 -23.453 1 97 626 ALA B O 1
ATOM 10717 N N . TRP B 1 627 ? -4.367 -16.094 -25 1 96.06 627 TRP B N 1
ATOM 10718 C CA . TRP B 1 627 ? -5.121 -17.016 -25.828 1 96.06 627 TRP B CA 1
ATOM 10719 C C . TRP B 1 627 ? -4.695 -16.891 -27.297 1 96.06 627 TRP B C 1
ATOM 10721 O O . TRP B 1 627 ? -4.406 -15.789 -27.766 1 96.06 627 TRP B O 1
ATOM 10731 N N . VAL B 1 628 ? -4.637 -17.984 -27.953 1 96.44 628 VAL B N 1
ATOM 10732 C CA . VAL B 1 628 ? -4.523 -18.047 -29.406 1 96.44 628 VAL B CA 1
ATOM 10733 C C . VAL B 1 628 ? -5.742 -18.75 -30 1 96.44 628 VAL B C 1
ATOM 10735 O O . VAL B 1 628 ? -5.977 -19.938 -29.719 1 96.44 628 VAL B O 1
ATOM 10738 N N . ASN B 1 629 ? -6.531 -18.047 -30.781 1 93.69 629 ASN B N 1
ATOM 10739 C CA . ASN B 1 629 ? -7.758 -18.578 -31.375 1 93.69 629 ASN B CA 1
ATOM 10740 C C . ASN B 1 629 ? -8.656 -19.234 -30.328 1 93.69 629 ASN B C 1
ATOM 10742 O O . ASN B 1 629 ? -9.188 -20.312 -30.547 1 93.69 629 ASN B O 1
ATOM 10746 N N . GLY B 1 630 ? -8.656 -18.641 -29.156 1 91.44 630 GLY B N 1
ATOM 10747 C CA . GLY B 1 630 ? -9.523 -19.109 -28.094 1 91.44 630 GLY B CA 1
ATOM 10748 C C . GLY B 1 630 ? -8.875 -20.188 -27.234 1 91.44 630 GLY B C 1
ATOM 10749 O O . GLY B 1 630 ? -9.375 -20.516 -26.156 1 91.44 630 GLY B O 1
ATOM 10750 N N . PHE B 1 631 ? -7.812 -20.75 -27.672 1 93.56 631 PHE B N 1
ATOM 10751 C CA . PHE B 1 631 ? -7.074 -21.719 -26.891 1 93.56 631 PHE B CA 1
ATOM 10752 C C . PHE B 1 631 ? -6.297 -21.031 -25.766 1 93.56 631 PHE B C 1
ATOM 10754 O O . PHE B 1 631 ? -5.406 -20.219 -26.031 1 93.56 631 PHE B O 1
ATOM 10761 N N . ASN B 1 632 ? -6.586 -21.328 -24.516 1 95.38 632 ASN B N 1
ATOM 10762 C CA . ASN B 1 632 ? -5.941 -20.719 -23.359 1 95.38 632 ASN B CA 1
ATOM 10763 C C . ASN B 1 632 ? -4.539 -21.281 -23.141 1 95.38 632 ASN B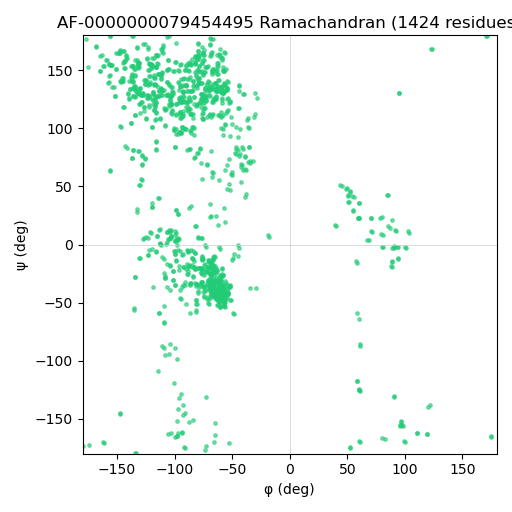 C 1
ATOM 10765 O O . ASN B 1 632 ? -4.387 -22.406 -22.672 1 95.38 632 ASN B O 1
ATOM 10769 N N . LEU B 1 633 ? -3.531 -20.469 -23.406 1 96.88 633 LEU B N 1
ATOM 10770 C CA . LEU B 1 633 ? -2.146 -20.906 -23.266 1 96.88 633 LEU B CA 1
ATOM 10771 C C . LEU B 1 633 ? -1.732 -20.938 -21.797 1 96.88 633 LEU B C 1
ATOM 10773 O O . LEU B 1 633 ? -0.865 -21.719 -21.406 1 96.88 633 LEU B O 1
ATOM 10777 N N . GLY B 1 634 ? -2.307 -20.016 -21.031 1 96.5 634 GLY B N 1
ATOM 10778 C CA . GLY B 1 634 ? -1.976 -19.938 -19.625 1 96.5 634 GLY B CA 1
ATOM 10779 C C . GLY B 1 634 ? -1.367 -18.609 -19.219 1 96.5 634 GLY B C 1
ATOM 10780 O O . GLY B 1 634 ? -1.534 -17.609 -19.922 1 96.5 634 GLY B O 1
ATOM 10781 N N . ARG B 1 635 ? -0.74 -18.578 -18.078 1 97.62 635 ARG B N 1
ATOM 10782 C CA . ARG B 1 635 ? -0.188 -17.375 -17.469 1 97.62 635 ARG B CA 1
ATOM 10783 C C . ARG B 1 635 ? 1.193 -17.062 -18.031 1 97.62 635 ARG B C 1
ATOM 10785 O O . ARG B 1 635 ? 2.006 -17.969 -18.25 1 97.62 635 ARG B O 1
ATOM 10792 N N . TYR B 1 636 ? 1.429 -15.773 -18.312 1 98.38 636 TYR B N 1
ATOM 10793 C CA . TYR B 1 636 ? 2.785 -15.266 -18.5 1 98.38 636 TYR B CA 1
ATOM 10794 C C . TYR B 1 636 ? 3.146 -14.289 -17.375 1 98.38 636 TYR B C 1
ATOM 10796 O O . TYR B 1 636 ? 2.285 -13.57 -16.875 1 98.38 636 TYR B O 1
ATOM 10804 N N . TRP B 1 637 ? 4.328 -14.266 -17.016 1 98 637 TRP B N 1
ATOM 10805 C CA . TRP B 1 637 ? 4.848 -13.383 -15.977 1 98 637 TRP B CA 1
ATOM 10806 C C . TRP B 1 637 ? 6.344 -13.148 -16.156 1 98 637 TRP B C 1
ATOM 10808 O O . TRP B 1 637 ? 7.137 -13.445 -15.258 1 98 637 TRP B O 1
ATOM 10818 N N . PRO B 1 638 ? 6.688 -12.531 -17.234 1 97.31 638 PRO B N 1
ATOM 10819 C CA . PRO B 1 638 ? 8.102 -12.43 -17.594 1 97.31 638 PRO B CA 1
ATOM 10820 C C . PRO B 1 638 ? 8.914 -11.609 -16.594 1 97.31 638 PRO B C 1
ATOM 10822 O O . PRO B 1 638 ? 10.117 -11.836 -16.438 1 97.31 638 PRO B O 1
ATOM 10825 N N . VAL B 1 639 ? 8.328 -10.719 -15.844 1 95.44 639 VAL B N 1
ATOM 10826 C CA . VAL B 1 639 ? 9.094 -9.883 -14.93 1 95.44 639 VAL B CA 1
ATOM 10827 C C . VAL B 1 639 ? 9.57 -10.719 -13.742 1 95.44 639 VAL B C 1
ATOM 10829 O O . VAL B 1 639 ? 10.547 -10.359 -13.07 1 95.44 639 VAL B O 1
ATOM 10832 N N . MET B 1 640 ? 8.867 -11.781 -13.484 1 96.69 640 MET B N 1
ATOM 10833 C CA . MET B 1 640 ? 9.266 -12.703 -12.422 1 96.69 640 MET B CA 1
ATOM 10834 C C . MET B 1 640 ? 10.164 -13.805 -12.969 1 96.69 640 MET B C 1
ATOM 10836 O O . MET B 1 640 ? 11.094 -14.242 -12.297 1 96.69 640 MET B O 1
ATOM 10840 N N . GLY B 1 641 ? 9.898 -14.227 -14.188 1 97.06 641 GLY B N 1
ATOM 10841 C CA . GLY B 1 641 ? 10.516 -15.453 -14.688 1 97.06 641 GLY B CA 1
ATOM 10842 C C . GLY B 1 641 ? 10.148 -16.672 -13.875 1 97.06 641 GLY B C 1
ATOM 10843 O O . GLY B 1 641 ? 9.258 -16.625 -13.031 1 97.06 641 GLY B O 1
ATOM 10844 N N . PRO B 1 642 ? 10.852 -17.828 -14.141 1 97.81 642 PRO B N 1
ATOM 10845 C CA . PRO B 1 642 ? 11.914 -17.984 -15.133 1 97.81 642 PRO B CA 1
ATOM 10846 C C . PRO B 1 642 ? 11.375 -18.156 -16.547 1 97.81 642 PRO B C 1
ATOM 10848 O O . PRO B 1 642 ? 12.117 -18 -17.516 1 97.81 642 PRO B O 1
ATOM 10851 N N . GLN B 1 643 ? 10.188 -18.531 -16.672 1 98.25 643 GLN B N 1
ATOM 10852 C CA . GLN B 1 643 ? 9.57 -18.797 -17.969 1 98.25 643 GLN B CA 1
ATOM 10853 C C . GLN B 1 643 ? 9.234 -17.484 -18.688 1 98.25 643 GLN B C 1
ATOM 10855 O O . GLN B 1 643 ? 8.461 -16.672 -18.172 1 98.25 643 GLN B O 1
ATOM 10860 N N . LEU B 1 644 ? 9.734 -17.312 -19.938 1 98.56 644 LEU B N 1
ATOM 10861 C CA . LEU B 1 644 ? 9.5 -16.078 -20.672 1 98.56 644 LEU B CA 1
ATOM 10862 C C . LEU B 1 644 ? 8.68 -16.344 -21.922 1 98.56 644 LEU B C 1
ATOM 10864 O O . LEU B 1 644 ? 8.289 -15.398 -22.625 1 98.56 644 LEU B O 1
ATOM 10868 N N . THR B 1 645 ? 8.422 -17.625 -22.219 1 98.81 645 THR B N 1
ATOM 10869 C CA . THR B 1 645 ? 7.641 -17.984 -23.391 1 98.81 645 THR B CA 1
ATOM 10870 C C . THR B 1 645 ? 6.547 -18.984 -23.031 1 98.81 645 THR B C 1
ATOM 10872 O O . THR B 1 645 ? 6.68 -19.734 -22.078 1 98.81 645 THR B O 1
ATOM 10875 N N . LEU B 1 646 ? 5.477 -18.984 -23.781 1 98.88 646 LEU B N 1
ATOM 10876 C CA . LEU B 1 646 ? 4.43 -20 -23.672 1 98.88 646 LEU B CA 1
ATOM 10877 C C . LEU B 1 646 ? 4.418 -20.906 -24.906 1 98.88 646 LEU B C 1
ATOM 10879 O O . LEU B 1 646 ? 4.5 -20.422 -26.031 1 98.88 646 LEU B O 1
ATOM 10883 N N . TYR B 1 647 ? 4.355 -22.188 -24.703 1 98.69 647 TYR B N 1
ATOM 10884 C CA . TYR B 1 647 ? 4.281 -23.172 -25.781 1 98.69 647 TYR B CA 1
ATOM 10885 C C . TYR B 1 647 ? 2.943 -23.094 -26.5 1 98.69 647 TYR B C 1
ATOM 10887 O O . TYR B 1 647 ? 1.89 -23.016 -25.875 1 98.69 647 TYR B O 1
ATOM 10895 N N . VAL B 1 648 ? 3.002 -23.109 -27.828 1 98.81 648 VAL B N 1
ATOM 10896 C CA . VAL B 1 648 ? 1.805 -23.094 -28.672 1 98.81 648 VAL B CA 1
ATOM 10897 C C . VAL B 1 648 ? 1.833 -24.281 -29.625 1 98.81 648 VAL B C 1
ATOM 10899 O O . VAL B 1 648 ? 2.566 -24.266 -30.625 1 98.81 648 VAL B O 1
ATOM 10902 N N . PRO B 1 649 ? 0.997 -25.266 -29.422 1 98.25 649 PRO B N 1
ATOM 10903 C CA . PRO B 1 649 ? 0.974 -26.422 -30.328 1 98.25 649 PRO B CA 1
ATOM 10904 C C . PRO B 1 649 ? 0.376 -26.078 -31.703 1 98.25 649 PRO B C 1
ATOM 10906 O O . PRO B 1 649 ? -0.463 -25.188 -31.797 1 98.25 649 PRO B O 1
ATOM 10909 N N . LYS B 1 650 ? 0.763 -26.781 -32.719 1 97.94 650 LYS B N 1
ATOM 10910 C CA . LYS B 1 650 ? 0.32 -26.5 -34.062 1 97.94 650 LYS B CA 1
ATOM 10911 C C . LYS B 1 650 ? -1.201 -26.578 -34.188 1 97.94 650 LYS B C 1
ATOM 10913 O O . LYS B 1 650 ? -1.8 -25.891 -35 1 97.94 650 LYS B O 1
ATOM 10918 N N . SER B 1 651 ? -1.87 -27.344 -33.312 1 96.75 651 SER B N 1
ATOM 10919 C CA . SER B 1 651 ? -3.318 -27.516 -33.344 1 96.75 651 SER B CA 1
ATOM 10920 C C . SER B 1 651 ? -4.035 -26.234 -32.938 1 96.75 651 SER B C 1
ATOM 10922 O O . SER B 1 651 ? -5.234 -26.078 -33.188 1 96.75 651 SER B O 1
ATOM 10924 N N . ALA B 1 652 ? -3.352 -25.281 -32.344 1 96.69 652 ALA B N 1
ATOM 10925 C CA . ALA B 1 652 ? -3.957 -24.016 -31.922 1 96.69 652 ALA B CA 1
ATOM 10926 C C . ALA B 1 652 ? -4.016 -23.016 -33.062 1 96.69 652 ALA B C 1
ATOM 10928 O O . ALA B 1 652 ? -4.711 -22 -33 1 96.69 652 ALA B O 1
ATOM 10929 N N . PHE B 1 653 ? -3.322 -23.297 -34.125 1 97.81 653 PHE B N 1
ATOM 10930 C CA . PHE B 1 653 ? -3.191 -22.312 -35.219 1 97.81 653 PHE B CA 1
ATOM 10931 C C . PHE B 1 653 ? -4.23 -22.562 -36.312 1 97.81 653 PHE B C 1
ATOM 10933 O O . PHE B 1 653 ? -4.742 -23.672 -36.438 1 97.81 653 PHE B O 1
ATOM 10940 N N . ARG B 1 654 ? -4.52 -21.5 -37 1 96.94 654 ARG B N 1
ATOM 10941 C CA . ARG B 1 654 ? -5.336 -21.438 -38.188 1 96.94 654 ARG B CA 1
ATOM 10942 C C . ARG B 1 654 ? -4.645 -20.609 -39.281 1 96.94 654 ARG B C 1
ATOM 10944 O O . ARG B 1 654 ? -3.619 -19.984 -39.031 1 96.94 654 ARG B O 1
ATOM 10951 N N . PRO B 1 655 ? -5.203 -20.672 -40.469 1 96.69 655 PRO B N 1
ATOM 10952 C CA . PRO B 1 655 ? -4.578 -19.859 -41.531 1 96.69 655 PRO B CA 1
ATOM 10953 C C . PRO B 1 655 ? -4.527 -18.375 -41.156 1 96.69 655 PRO B C 1
ATOM 10955 O O . PRO B 1 655 ? -3.521 -17.703 -41.406 1 96.69 655 PRO B O 1
ATOM 10958 N N . LEU B 1 656 ? -5.621 -17.828 -40.562 1 96.12 656 LEU B N 1
ATOM 10959 C CA . LEU B 1 656 ? -5.676 -16.531 -39.938 1 96.12 656 LEU B CA 1
ATOM 10960 C C . LEU B 1 656 ? -5.922 -16.672 -38.438 1 96.12 656 LEU B C 1
ATOM 10962 O O . LEU B 1 656 ? -6.859 -17.344 -38 1 96.12 656 LEU B O 1
ATOM 10966 N N . ASN B 1 657 ? -4.996 -15.984 -37.656 1 97.12 657 ASN B N 1
ATOM 10967 C CA . ASN B 1 657 ? -5.004 -16.266 -36.219 1 97.12 657 ASN B CA 1
ATOM 10968 C C . ASN B 1 657 ? -5.27 -15.008 -35.406 1 97.12 657 ASN B C 1
ATOM 10970 O O . ASN B 1 657 ? -4.977 -13.898 -35.844 1 97.12 657 ASN B O 1
ATOM 10974 N N . GLU B 1 658 ? -5.793 -15.211 -34.219 1 94.62 658 GLU B N 1
ATOM 10975 C CA . GLU B 1 658 ? -6.039 -14.156 -33.219 1 94.62 658 GLU B CA 1
ATOM 10976 C C . GLU B 1 658 ? -5.293 -14.43 -31.922 1 94.62 658 GLU B C 1
ATOM 10978 O O . GLU B 1 658 ? -5.215 -15.578 -31.484 1 94.62 658 GLU B O 1
ATOM 10983 N N . VAL B 1 659 ? -4.719 -13.336 -31.375 1 96.38 659 VAL B N 1
ATOM 10984 C CA . VAL B 1 659 ? -4.098 -13.383 -30.062 1 96.38 659 VAL B CA 1
ATOM 10985 C C . VAL B 1 659 ? -4.824 -12.422 -29.125 1 96.38 659 VAL B C 1
ATOM 10987 O O . VAL B 1 659 ? -5.082 -11.273 -29.469 1 96.38 659 VAL B O 1
ATOM 10990 N N . ILE B 1 660 ? -5.199 -12.891 -28 1 94.62 660 ILE B N 1
ATOM 10991 C CA . ILE B 1 660 ? -5.777 -12.062 -26.953 1 94.62 660 ILE B CA 1
ATOM 10992 C C . ILE B 1 660 ? -4.895 -12.117 -25.703 1 94.62 660 ILE B C 1
ATOM 10994 O O . ILE B 1 660 ? -4.426 -13.188 -25.312 1 94.62 660 ILE B O 1
ATOM 10998 N N . LEU B 1 661 ? -4.578 -10.938 -25.156 1 95.31 661 LEU B N 1
ATOM 10999 C CA . LEU B 1 661 ? -3.906 -10.828 -23.859 1 95.31 661 LEU B CA 1
ATOM 11000 C C . LEU B 1 661 ? -4.805 -10.148 -22.844 1 95.31 661 LEU B C 1
ATOM 11002 O O . LEU B 1 661 ? -5.441 -9.133 -23.141 1 95.31 661 LEU B O 1
ATOM 11006 N N . PHE B 1 662 ? -4.988 -10.727 -21.766 1 95.44 662 PHE B N 1
ATOM 11007 C CA . PHE B 1 662 ? -5.473 -10.039 -20.578 1 95.44 662 PHE B CA 1
ATOM 11008 C C . PHE B 1 662 ? -4.312 -9.617 -19.688 1 95.44 662 PHE B C 1
ATOM 11010 O O . PHE B 1 662 ? -3.793 -10.43 -18.906 1 95.44 662 PHE B O 1
ATOM 11017 N N . GLU B 1 663 ? -3.865 -8.32 -19.812 1 95.88 663 GLU B N 1
ATOM 11018 C CA . GLU B 1 663 ? -2.717 -7.785 -19.094 1 95.88 663 GLU B CA 1
ATOM 11019 C C . GLU B 1 663 ? -3.146 -7.129 -17.781 1 95.88 663 GLU B C 1
ATOM 11021 O O . GLU B 1 663 ? -4.012 -6.25 -17.781 1 95.88 663 GLU B O 1
ATOM 11026 N N . LEU B 1 664 ? -2.461 -7.484 -16.703 1 95.75 664 LEU B N 1
ATOM 11027 C CA . LEU B 1 664 ? -2.979 -7.145 -15.375 1 95.75 664 LEU B CA 1
ATOM 11028 C C . LEU B 1 664 ? -2.211 -5.973 -14.773 1 95.75 664 LEU B C 1
ATOM 11030 O O . LEU B 1 664 ? -2.68 -5.34 -13.828 1 95.75 664 LEU B O 1
ATOM 11034 N N . GLU B 1 665 ? -1.026 -5.652 -15.281 1 92.31 665 GLU B N 1
ATOM 11035 C CA . GLU B 1 665 ? -0.192 -4.707 -14.547 1 92.31 665 GLU B CA 1
ATOM 11036 C C . GLU B 1 665 ? 0.417 -3.666 -15.484 1 92.31 665 GLU B C 1
ATOM 11038 O O . GLU B 1 665 ? 0.312 -2.463 -15.234 1 92.31 665 GLU B O 1
ATOM 11043 N N . GLY B 1 666 ? 1.155 -4.152 -16.516 1 89.25 666 GLY B N 1
ATOM 11044 C CA . GLY B 1 666 ? 1.841 -3.211 -17.375 1 89.25 666 GLY B CA 1
ATOM 11045 C C . GLY B 1 666 ? 2.059 -3.742 -18.781 1 89.25 666 GLY B C 1
ATOM 11046 O O . GLY B 1 666 ? 2.441 -4.902 -18.969 1 89.25 666 GLY B O 1
ATOM 11047 N N . SER B 1 667 ? 1.79 -2.867 -19.734 1 91.31 667 SER B N 1
ATOM 11048 C CA . SER B 1 667 ? 1.99 -3.201 -21.141 1 91.31 667 SER B CA 1
ATOM 11049 C C . SER B 1 667 ? 3.064 -2.318 -21.766 1 91.31 667 SER B C 1
ATOM 11051 O O . SER B 1 667 ? 3.328 -1.215 -21.281 1 91.31 667 SER B O 1
ATOM 11053 N N . PRO B 1 668 ? 3.699 -2.795 -22.75 1 90.75 668 PRO B N 1
ATOM 11054 C CA . PRO B 1 668 ? 4.668 -1.954 -23.453 1 90.75 668 PRO B CA 1
ATOM 11055 C C . PRO B 1 668 ? 4 -0.992 -24.438 1 90.75 668 PRO B C 1
ATOM 11057 O O . PRO B 1 668 ? 4.691 -0.284 -25.172 1 90.75 668 PRO B O 1
ATOM 11060 N N . CYS B 1 669 ? 2.764 -0.906 -24.484 1 87.81 669 CYS B N 1
ATOM 11061 C CA . CYS B 1 669 ? 2.033 -0.236 -25.547 1 87.81 669 CYS B CA 1
ATOM 11062 C C . CYS B 1 669 ? 2.109 1.278 -25.406 1 87.81 669 CYS B C 1
ATOM 11064 O O . CYS B 1 669 ? 1.718 2.018 -26.297 1 87.81 669 CYS B O 1
ATOM 11066 N N . GLU B 1 670 ? 2.596 1.759 -24.281 1 76.69 670 GLU B N 1
ATOM 11067 C CA . GLU B 1 670 ? 2.771 3.201 -24.125 1 76.69 670 GLU B CA 1
ATOM 11068 C C . GLU B 1 670 ? 3.977 3.699 -24.922 1 76.69 670 GLU B C 1
ATOM 11070 O O . GLU B 1 670 ? 4.09 4.895 -25.203 1 76.69 670 GLU B O 1
ATOM 11075 N N . GLN B 1 671 ? 4.828 2.805 -25.203 1 77.31 671 GLN B N 1
ATOM 11076 C CA . GLN B 1 671 ? 6.02 3.162 -25.969 1 77.31 671 GLN B CA 1
ATOM 11077 C C . GLN B 1 671 ? 5.828 2.877 -27.453 1 77.31 671 GLN B C 1
ATOM 11079 O O . GLN B 1 671 ? 5.293 1.832 -27.828 1 77.31 671 GLN B O 1
ATOM 11084 N N . ASP B 1 672 ? 6.273 3.723 -28.188 1 74.75 672 ASP B N 1
ATOM 11085 C CA . ASP B 1 672 ? 6.086 3.598 -29.625 1 74.75 672 ASP B CA 1
ATOM 11086 C C . ASP B 1 672 ? 6.797 2.359 -30.172 1 74.75 672 ASP B C 1
ATOM 11088 O O . ASP B 1 672 ? 7.977 2.137 -29.875 1 74.75 672 ASP B O 1
ATOM 11092 N N . GLY B 1 673 ? 6.066 1.567 -30.875 1 80.12 673 GLY B N 1
ATOM 11093 C CA . GLY B 1 673 ? 6.613 0.432 -31.594 1 80.12 673 GLY B CA 1
ATOM 11094 C C . GLY B 1 673 ? 6.844 -0.784 -30.719 1 80.12 673 GLY B C 1
ATOM 11095 O O . GLY B 1 673 ? 7.363 -1.8 -31.188 1 80.12 673 GLY B O 1
ATOM 11096 N N . LYS B 1 674 ? 6.387 -0.71 -29.547 1 89.38 674 LYS B N 1
ATOM 11097 C CA . LYS B 1 674 ? 6.723 -1.799 -28.641 1 89.38 674 LYS B CA 1
ATOM 11098 C C . LYS B 1 674 ? 5.488 -2.625 -28.281 1 89.38 674 LYS B C 1
ATOM 11100 O O . LYS B 1 674 ? 5.594 -3.658 -27.625 1 89.38 674 LYS B O 1
ATOM 11105 N N . CYS B 1 675 ? 4.332 -2.232 -28.859 1 91.94 675 CYS B N 1
ATOM 11106 C CA . CYS B 1 675 ? 3.096 -2.926 -28.516 1 91.94 675 CYS B CA 1
ATOM 11107 C C . CYS B 1 675 ? 2.941 -4.203 -29.328 1 91.94 675 CYS B C 1
ATOM 11109 O O . CYS B 1 675 ? 2.098 -4.277 -30.219 1 91.94 675 CYS B O 1
ATOM 11111 N N . LYS B 1 676 ? 3.674 -5.195 -28.984 1 97.06 676 LYS B N 1
ATOM 11112 C CA . LYS B 1 676 ? 3.678 -6.422 -29.781 1 97.06 676 LYS B CA 1
ATOM 11113 C C . LYS B 1 676 ? 4.098 -7.621 -28.938 1 97.06 676 LYS B C 1
ATOM 11115 O O . LYS B 1 676 ? 4.656 -7.457 -27.844 1 97.06 676 LYS B O 1
ATOM 11120 N N . VAL B 1 677 ? 3.678 -8.75 -29.328 1 98.25 677 VAL B N 1
ATOM 11121 C CA . VAL B 1 677 ? 4.246 -10.023 -28.891 1 98.25 677 VAL B CA 1
ATOM 11122 C C . VAL B 1 677 ? 4.965 -10.688 -30.062 1 98.25 677 VAL B C 1
ATOM 11124 O O . VAL B 1 677 ? 4.84 -10.25 -31.219 1 98.25 677 VAL B O 1
ATOM 11127 N N . GLN B 1 678 ? 5.746 -11.75 -29.688 1 98.62 678 GLN B N 1
ATOM 11128 C CA . GLN B 1 678 ? 6.531 -12.383 -30.734 1 98.62 678 GLN B CA 1
ATOM 11129 C C . GLN B 1 678 ? 6.465 -13.906 -30.641 1 98.62 678 GLN B C 1
ATOM 11131 O O . GLN B 1 678 ? 6.68 -14.477 -29.562 1 98.62 678 GLN B O 1
ATOM 11136 N N . PHE B 1 679 ? 6.105 -14.562 -31.797 1 98.75 679 PHE B N 1
ATOM 11137 C CA . PHE B 1 679 ? 6.246 -16.016 -31.875 1 98.75 679 PHE B CA 1
ATOM 11138 C C . PHE B 1 679 ? 7.676 -16.391 -32.25 1 98.75 679 PHE B C 1
ATOM 11140 O O . PHE B 1 679 ? 8.203 -15.922 -33.25 1 98.75 679 PHE B O 1
ATOM 11147 N N . VAL B 1 680 ? 8.273 -17.266 -31.422 1 98.81 680 VAL B N 1
ATOM 11148 C CA . VAL B 1 680 ? 9.648 -17.703 -31.625 1 98.81 680 VAL B CA 1
ATOM 11149 C C . VAL B 1 680 ? 9.695 -19.219 -31.734 1 98.81 680 VAL B C 1
ATOM 11151 O O . VAL B 1 680 ? 8.703 -19.906 -31.453 1 98.81 680 VAL B O 1
ATOM 11154 N N . ASP B 1 681 ? 10.836 -19.797 -32.156 1 98.44 681 ASP B N 1
ATOM 11155 C CA . ASP B 1 681 ? 10.898 -21.219 -32.438 1 98.44 681 ASP B CA 1
ATOM 11156 C C . ASP B 1 681 ? 11.633 -21.969 -31.344 1 98.44 681 ASP B C 1
ATOM 11158 O O . ASP B 1 681 ? 11.922 -23.156 -31.469 1 98.44 681 ASP B O 1
ATOM 11162 N N . SER B 1 682 ? 12.008 -21.234 -30.281 1 98 682 SER B N 1
ATOM 11163 C CA . SER B 1 682 ? 12.68 -21.844 -29.141 1 98 682 SER B CA 1
ATOM 11164 C C . SER B 1 682 ? 12.125 -21.297 -27.828 1 98 682 SER B C 1
ATOM 11166 O O . SER B 1 682 ? 11.789 -20.125 -27.734 1 98 682 SER B O 1
ATOM 11168 N N . PRO B 1 683 ? 12.055 -22.172 -26.875 1 98.19 683 PRO B N 1
ATOM 11169 C CA . PRO B 1 683 ? 11.562 -21.703 -25.578 1 98.19 683 PRO B CA 1
ATOM 11170 C C . PRO B 1 683 ? 12.617 -20.953 -24.781 1 98.19 683 PRO B C 1
ATOM 11172 O O . PRO B 1 683 ? 13.82 -21.125 -25 1 98.19 683 PRO B O 1
ATOM 11175 N N . ILE B 1 684 ? 12.234 -20.047 -23.891 1 98.31 684 ILE B N 1
ATOM 11176 C CA . ILE B 1 684 ? 13.078 -19.438 -22.875 1 98.31 684 ILE B CA 1
ATOM 11177 C C . ILE B 1 684 ? 12.516 -19.766 -21.484 1 98.31 684 ILE B C 1
ATOM 11179 O O . ILE B 1 684 ? 11.609 -19.078 -21 1 98.31 684 ILE B O 1
ATOM 11183 N N . LEU B 1 685 ? 13.102 -20.734 -20.797 1 98 685 LEU B N 1
ATOM 11184 C CA . LEU B 1 685 ? 12.547 -21.234 -19.547 1 98 685 LEU B CA 1
ATOM 11185 C C . LEU B 1 685 ? 13.445 -20.891 -18.375 1 98 685 LEU B C 1
ATOM 11187 O O . LEU B 1 685 ? 13.125 -21.203 -17.219 1 98 685 LEU B O 1
ATOM 11191 N N . ASN B 1 686 ? 14.531 -20.219 -18.625 1 97.38 686 ASN B N 1
ATOM 11192 C CA . ASN B 1 686 ? 15.453 -19.828 -17.562 1 97.38 686 ASN B CA 1
ATOM 11193 C C . ASN B 1 686 ? 15.82 -18.359 -17.641 1 97.38 686 ASN B C 1
ATOM 11195 O O . ASN B 1 686 ? 17 -18 -17.656 1 97.38 686 ASN B O 1
ATOM 11199 N N . GLY B 1 687 ? 14.781 -17.562 -17.719 1 96.5 687 GLY B N 1
ATOM 11200 C CA . GLY B 1 687 ? 14.992 -16.141 -17.625 1 96.5 687 GLY B CA 1
ATOM 11201 C C . GLY B 1 687 ? 15.414 -15.695 -16.234 1 96.5 687 GLY B C 1
ATOM 11202 O O . GLY B 1 687 ? 15.477 -16.516 -15.305 1 96.5 687 GLY B O 1
ATOM 11203 N N . SER B 1 688 ? 15.773 -14.43 -16.109 1 95.62 688 SER B N 1
ATOM 11204 C CA . SER B 1 688 ? 16.203 -13.875 -14.828 1 95.62 688 SER B CA 1
ATOM 11205 C C . SER B 1 688 ? 15.086 -13.938 -13.789 1 95.62 688 SER B C 1
ATOM 11207 O O . SER B 1 688 ? 13.914 -13.75 -14.125 1 95.62 688 SER B O 1
ATOM 11209 N N . THR B 1 689 ? 15.461 -14.227 -12.57 1 96.88 689 THR B N 1
ATOM 11210 C CA . THR B 1 689 ? 14.484 -14.32 -11.484 1 96.88 689 THR B CA 1
ATOM 11211 C C . THR B 1 689 ? 14.953 -13.539 -10.266 1 96.88 689 THR B C 1
ATOM 11213 O O . THR B 1 689 ? 16.156 -13.289 -10.102 1 96.88 689 THR B O 1
ATOM 11216 N N . PRO B 1 690 ? 14.023 -13.125 -9.438 1 95.31 690 PRO B N 1
ATOM 11217 C CA . PRO B 1 690 ? 14.383 -12.438 -8.195 1 95.31 690 PRO B CA 1
ATOM 11218 C C . PRO B 1 690 ? 15.203 -13.32 -7.258 1 95.31 690 PRO B C 1
ATOM 11220 O O . PRO B 1 690 ? 16.156 -12.844 -6.641 1 95.31 690 PRO B O 1
ATOM 11223 N N . HIS B 1 691 ? 14.844 -14.633 -7.125 1 93.06 691 HIS B N 1
ATOM 11224 C CA . HIS B 1 691 ? 15.586 -15.555 -6.281 1 93.06 691 HIS B CA 1
ATOM 11225 C C . HIS B 1 691 ? 16.75 -16.172 -7.039 1 93.06 691 HIS B C 1
ATOM 11227 O O . HIS B 1 691 ? 16.703 -16.328 -8.258 1 93.06 691 HIS B O 1
ATOM 11233 N N . ILE B 1 692 ? 17.734 -16.578 -6.246 1 89 692 ILE B N 1
ATOM 11234 C CA . ILE B 1 692 ? 18.938 -17.109 -6.871 1 89 692 ILE B CA 1
ATOM 11235 C C . ILE B 1 692 ? 18.922 -18.625 -6.801 1 89 692 ILE B C 1
ATOM 11237 O O . ILE B 1 692 ? 19.391 -19.297 -7.723 1 89 692 ILE B O 1
ATOM 11241 N N . GLU B 1 693 ? 18.328 -19.141 -5.809 1 88.44 693 GLU B N 1
ATOM 11242 C CA . GLU B 1 693 ? 18.297 -20.594 -5.629 1 88.44 693 GLU B CA 1
ATOM 11243 C C . GLU B 1 693 ? 17.094 -21.203 -6.34 1 88.44 693 GLU B C 1
ATOM 11245 O O . GLU B 1 693 ? 15.961 -20.734 -6.168 1 88.44 693 GLU B O 1
ATOM 11250 N N . SER B 1 694 ? 17.344 -22.234 -7.078 1 86.5 694 SER B N 1
ATOM 11251 C CA . SER B 1 694 ? 16.266 -22.906 -7.777 1 86.5 694 SER B CA 1
ATOM 11252 C C . SER B 1 694 ? 15.422 -23.734 -6.812 1 86.5 694 SER B C 1
ATOM 11254 O O . SER B 1 694 ? 15.883 -24.094 -5.727 1 86.5 694 SER B O 1
ATOM 11256 N N . PRO B 1 695 ? 14.258 -24.078 -7.285 1 84.88 695 PRO B N 1
ATOM 11257 C CA . PRO B 1 695 ? 13.43 -24.953 -6.453 1 84.88 695 PRO B CA 1
ATOM 11258 C C . PRO B 1 695 ? 14.086 -26.297 -6.168 1 84.88 695 PRO B C 1
ATOM 11260 O O . PRO B 1 695 ? 13.969 -26.828 -5.059 1 84.88 695 PRO B O 1
ATOM 11263 N N . LEU B 1 696 ? 14.758 -26.828 -7.141 1 83.25 696 LEU B N 1
ATOM 11264 C CA . LEU B 1 696 ? 15.453 -28.094 -6.938 1 83.25 696 LEU B CA 1
ATOM 11265 C C . LEU B 1 696 ? 16.547 -27.953 -5.875 1 83.25 696 LEU B C 1
ATOM 11267 O O . LEU B 1 696 ? 16.641 -28.797 -4.98 1 83.25 696 LEU B O 1
ATOM 11271 N N . SER B 1 697 ? 17.297 -26.891 -6.035 1 83.44 697 SER B N 1
ATOM 11272 C CA . SER B 1 697 ? 18.359 -26.641 -5.055 1 83.44 697 SER B CA 1
ATOM 11273 C C . SER B 1 697 ? 17.766 -26.453 -3.656 1 83.44 697 SER B C 1
ATOM 11275 O O . SER B 1 697 ? 18.328 -26.938 -2.674 1 83.44 697 SER B O 1
ATOM 11277 N N . LEU B 1 698 ? 16.672 -25.766 -3.631 1 79.25 698 LEU B N 1
ATOM 11278 C CA . LEU B 1 698 ? 15.984 -25.562 -2.363 1 79.25 698 LEU B CA 1
ATOM 11279 C C . LEU B 1 698 ? 15.531 -26.891 -1.77 1 79.25 698 LEU B C 1
ATOM 11281 O O . LEU B 1 698 ? 15.719 -27.141 -0.576 1 79.25 698 LEU B O 1
ATOM 11285 N N . ALA B 1 699 ? 14.969 -27.734 -2.598 1 77.06 699 ALA B N 1
ATOM 11286 C CA . ALA B 1 699 ? 14.484 -29.047 -2.162 1 77.06 699 ALA B CA 1
ATOM 11287 C C . ALA B 1 699 ? 15.625 -29.922 -1.673 1 77.06 699 ALA B C 1
ATOM 11289 O O . ALA B 1 699 ? 15.5 -30.625 -0.664 1 77.06 699 ALA B O 1
ATOM 11290 N N . GLN B 1 700 ? 16.75 -29.938 -2.318 1 76.94 700 GLN B N 1
ATOM 11291 C CA . GLN B 1 700 ? 17.922 -30.719 -1.964 1 76.94 700 GLN B CA 1
ATOM 11292 C C . GLN B 1 700 ? 18.516 -30.25 -0.638 1 76.94 700 GLN B C 1
ATOM 11294 O O . GLN B 1 700 ? 18.969 -31.078 0.167 1 76.94 700 GLN B O 1
ATOM 11299 N N . ARG B 1 701 ? 18.484 -28.922 -0.434 1 71.88 701 ARG B N 1
ATOM 11300 C CA . ARG B 1 701 ? 19.031 -28.359 0.798 1 71.88 701 ARG B CA 1
ATOM 11301 C C . ARG B 1 701 ? 18.172 -28.75 2 1 71.88 701 ARG B C 1
ATOM 11303 O O . ARG B 1 701 ? 18.703 -29.094 3.061 1 71.88 701 ARG B O 1
ATOM 11310 N N . ILE B 1 702 ? 16.906 -28.688 1.85 1 66.62 702 ILE B N 1
ATOM 11311 C CA . ILE B 1 702 ? 15.984 -28.953 2.947 1 66.62 702 ILE B CA 1
ATOM 11312 C C . ILE B 1 702 ? 16.031 -30.438 3.305 1 66.62 702 ILE B C 1
ATOM 11314 O O . ILE B 1 702 ? 15.938 -30.812 4.48 1 66.62 702 ILE B O 1
ATOM 11318 N N . SER B 1 703 ? 16.219 -31.297 2.332 1 63.25 703 SER B N 1
ATOM 11319 C CA . SER B 1 703 ? 16.234 -32.719 2.572 1 63.25 703 SER B CA 1
ATOM 11320 C C . SER B 1 703 ? 17.547 -33.188 3.201 1 63.25 703 SER B C 1
ATOM 11322 O O . SER B 1 703 ? 17.625 -34.25 3.795 1 63.25 703 SER B O 1
ATOM 11324 N N . GLY B 1 704 ? 18.594 -32.125 3.621 1 51.38 704 GLY B N 1
ATOM 11325 C CA . GLY B 1 704 ? 19.859 -32.344 4.285 1 51.38 704 GLY B CA 1
ATOM 11326 C C . GLY B 1 704 ? 20.797 -33.219 3.486 1 51.38 704 GLY B C 1
ATOM 11327 O O . GLY B 1 704 ? 22.016 -33.125 3.617 1 51.38 704 GLY B O 1
ATOM 11328 N N . ASP B 1 705 ? 20.438 -34.5 3.252 1 45.22 705 ASP B N 1
ATOM 11329 C CA . ASP B 1 705 ? 21.359 -35.562 2.828 1 45.22 705 ASP B CA 1
ATOM 11330 C C . ASP B 1 705 ? 21.531 -35.562 1.311 1 45.22 705 ASP B C 1
ATOM 11332 O O . ASP B 1 705 ? 21.969 -36.531 0.73 1 45.22 705 ASP B O 1
ATOM 11336 N N . GLY B 1 706 ? 21.469 -34.406 0.703 1 43.31 706 GLY B N 1
ATOM 11337 C CA . GLY B 1 706 ? 21.672 -34.438 -0.738 1 43.31 706 GLY B CA 1
ATOM 11338 C C . GLY B 1 706 ? 20.656 -35.344 -1.447 1 43.31 706 GLY B C 1
ATOM 11339 O O . GLY B 1 706 ? 20.688 -35.469 -2.674 1 43.31 706 GLY B O 1
ATOM 11340 N N . LEU B 1 707 ? 20.031 -36.156 -0.68 1 44.28 707 LEU B N 1
ATOM 11341 C CA . LEU B 1 707 ? 19.062 -37.062 -1.257 1 44.28 707 LEU B CA 1
ATOM 11342 C C . LEU B 1 707 ? 17.703 -36.406 -1.444 1 44.28 707 LEU B C 1
ATOM 11344 O O . LEU B 1 707 ? 17.203 -35.75 -0.532 1 44.28 707 LEU B O 1
ATOM 11348 N N . PHE B 1 708 ? 17.391 -36 -2.559 1 46 708 PHE B N 1
ATOM 11349 C CA . PHE B 1 708 ? 16.156 -35.312 -2.936 1 46 708 PHE B CA 1
ATOM 11350 C C . PHE B 1 708 ? 14.938 -36.094 -2.438 1 46 708 PHE B C 1
ATOM 11352 O O . PHE B 1 708 ? 14.531 -37.094 -3.041 1 46 708 PHE B O 1
ATOM 11359 N N . ASP B 1 709 ? 14.859 -36.25 -1.104 1 40.94 709 ASP B N 1
ATOM 11360 C CA . ASP B 1 709 ? 13.625 -36.812 -0.547 1 40.94 709 ASP B CA 1
ATOM 11361 C C . ASP B 1 709 ? 12.562 -35.719 -0.388 1 40.94 709 ASP B C 1
ATOM 11363 O O . ASP B 1 709 ? 12.891 -34.562 -0.117 1 40.94 709 ASP B O 1
ATOM 11367 N N . LEU B 1 710 ? 11.438 -35.844 -1 1 43.66 710 LEU B N 1
ATOM 11368 C CA . LEU B 1 710 ? 10.242 -35 -0.954 1 43.66 710 LEU B CA 1
ATOM 11369 C C . LEU B 1 710 ? 9.906 -34.594 0.483 1 43.66 710 LEU B C 1
ATOM 11371 O O . LEU B 1 710 ? 8.852 -34 0.74 1 43.66 710 LEU B O 1
ATOM 11375 N N . SER B 1 711 ? 10.641 -35.062 1.488 1 36.91 711 SER B N 1
ATOM 11376 C CA . SER B 1 711 ? 10.125 -34.875 2.842 1 36.91 711 SER B CA 1
ATOM 11377 C C . SER B 1 711 ? 10.156 -33.406 3.258 1 36.91 711 SER B C 1
ATOM 11379 O O . SER B 1 711 ? 9.688 -33.062 4.344 1 36.91 711 SER B O 1
ATOM 11381 N N . GLY B 1 712 ? 10.93 -32.625 2.662 1 37.78 712 GLY B N 1
ATOM 11382 C CA . GLY B 1 712 ? 11.016 -31.312 3.283 1 37.78 712 GLY B CA 1
ATOM 11383 C C . GLY B 1 712 ? 9.805 -30.438 3.014 1 37.78 712 GLY B C 1
ATOM 11384 O O . GLY B 1 712 ? 9 -30.75 2.131 1 37.78 712 GLY B O 1
ATOM 11385 N N . PRO B 1 713 ? 9.43 -29.594 3.965 1 35.47 713 PRO B N 1
ATOM 11386 C CA . PRO B 1 713 ? 8.359 -28.656 3.621 1 35.47 713 PRO B CA 1
ATOM 11387 C C . PRO B 1 713 ? 8.539 -28.047 2.23 1 35.47 713 PRO B C 1
ATOM 11389 O O . PRO B 1 713 ? 9.539 -27.375 1.968 1 35.47 713 PRO B O 1
ATOM 11392 N N . VAL B 1 714 ? 8.227 -28.781 1.277 1 33.28 714 VAL B N 1
ATOM 11393 C CA . VAL B 1 714 ? 8.227 -28.234 -0.076 1 33.28 714 VAL B CA 1
ATOM 11394 C C . VAL B 1 714 ? 7.191 -27.109 -0.182 1 33.28 714 VAL B C 1
ATOM 11396 O O . VAL B 1 714 ? 6.055 -27.266 0.268 1 33.28 714 VAL B O 1
#

Sequence (1428 aa):
MREMGWLVTITFCLLEFHFAAPFEGFSINSRFENQSSTRDTSPFVSLDESASLNYITAELPVSKRLKSSQRLFVVDYENNRFLFLPFGMSMQSGSMHYMRIPRIHWRDRLLKLRAAGLNAIQTYIQWSLHEPWPGVYDFDGNLDISSYFKEAQDLGLAVIIRLGPYIDAEMDMGGLPFWLLREDPHMKLRTSDPSYMKWVQKWYGVLLPILRPLLYENGGPIIMMQIENEYGSYFACDSNYTLQLRDLTRGYVGDQTVLFTTDGPSVNYLRCGFIPKVFPTIDFGSGQDIGAAFFNGLRPFLPKGPLVNSEYYPGWIDYWGYPHSTGATKAVVHTMVRMLALPTVSVNFYVFHGGTNFGFLAGSNSDPFRGVTTSYDYDAPLTEAGDPTEKYFTIRDALNVLFPGPQFPVPDPTKKYAYGNVEMNYVTSLSSLLSSLAQERPISSSHPLTFEEIGQAYGFVYYETVVDIHPTDPAILNVSEVHDRGYVFVGDKPVGILSRESNSYSMPISIIKGQRLGILVENQGRIAFGRDINDFKGIIGNVTLRMAGDDKLHILEPWSMHSLPLNNTEDLLSQLRRRFQRNPLPKQIVHGSVAFYYGTFPLPSALKKEPQDSFLQFDGWTRGIAWVNGFNLGRYWPVMGPQLTLYVPKSAFRPLNEVILFELEGSPCEQDGKCKVQFVDSPILNGSTPHIESPLSLAQRISGDGLFDLSGPVMREMGWLVTITFCLLEFHFAAPFEGFSINSRFENQSSTRDTSPFVSLDESASLNYITAELPVSKRLKSSQRLFVVDYENNRFLFLPFGMSMQSGSMHYMRIPRIHWRDRLLKLRAAGLNAIQTYIQWSLHEPWPGVYDFDGNLDISSYFKEAQDLGLAVIIRLGPYIDAEMDMGGLPFWLLREDPHMKLRTSDPSYMKWVQKWYGVLLPILRPLLYENGGPIIMMQIENEYGSYFACDSNYTLQLRDLTRGYVGDQTVLFTTDGPSVNYLRCGFIPKVFPTIDFGSGQDIGAAFFNGLRPFLPKGPLVNSEYYPGWIDYWGYPHSTGATKAVVHTMVRMLALPTVSVNFYVFHGGTNFGFLAGSNSDPFRGVTTSYDYDAPLTEAGDPTEKYFTIRDALNVLFPGPQFPVPDPTKKYAYGNVEMNYVTSLSSLLSSLAQERPISSSHPLTFEEIGQAYGFVYYETVVDIHPTDPAILNVSEVHDRGYVFVGDKPVGILSRESNSYSMPISIIKGQRLGILVENQGRIAFGRDINDFKGIIGNVTLRMAGDDKLHILEPWSMHSLPLNNTEDLLSQLRRRFQRNPLPKQIVHGSVAFYYGTFPLPSALKKEPQDSFLQFDGWTRGIAWVNGFNLGRYWPVMGPQLTLYVPKSAFRPLNEVILFELEGSPCEQDGKCKVQFVDSPILNGSTPHIESPLSLAQRISGDGLFDLSGPV

Nearest PDB structures (foldseek):
  4mad-assembly2_B  TM=9.374E-01  e=5.702E-65  Niallia circulans
  8fa5-assembly2_A  TM=9.425E-01  e=2.227E-61  Xanthomonas campestris pv. campestris
  8h25-assembly1_C  TM=8.919E-01  e=2.522E-58  Lacticaseibacillus casei
  3w5f-assembly2_B  TM=8.092E-01  e=2.701E-41  Solanum lycopersicum
  6ik8-assembly1_B  TM=7.981E-01  e=1.935E-40  Solanum lycopersicum

InterPro domains:
  IPR001944 Glycoside hydrolase, family 35 [PR00742] (85-102)
  IPR001944 Glycoside hydrolase, family 35 [PR00742] (106-124)
  IPR001944 Glycoside hydrolase, family 35 [PR00742] (161-180)
  IPR001944 Glycoside hydrolase, family 35 [PR00742] (217-232)
  IPR001944 Glycoside hydrolase, family 35 [PR00742] (308-323)
  IPR001944 Glycoside hydrolase, family 35 [PR00742] (345-360)
  IPR001944 Glycoside hydrolase, family 35 [PR00742] (370-386)
  IPR001944 Glycoside hydrolase, family 35 [PR00742] (592-606)
  IPR001944 Glycoside hydrolase, family 35 [PR00742] (623-639)
  IPR001944 Glycoside hydrolase, family 35 [PTHR23421] (70-687)
  IPR008979 Galactose-binding-like domain superfamily [SSF49785] (520-691)
  IPR017853 Glycoside hydrolase superfamily [SSF51445] (73-399)
  IPR019801 Glycoside hydrolase, family 35, conserved site [PS01182] (219-231)
  IPR026283 Beta-galactosidase 1-like [PIRSF006336] (61-686)
  IPR031330 Glycoside hydrolase 35, catalytic domain [PF01301] (91-400)
  IPR048912 Beta-galactosidase 1-like , first all-beta domain [PF21317] (448-564)
  IPR048913 Beta-galactosidase, galactose-binding domain [PF21467] (595-655)

pLDDT: mean 85.09, std 23.88, range [14.43, 98.88]

Secondary structure (DSSP, 8-state):
------------------------------------------------S----------------------EEEEEGGGTEEEEETTBS--EEEE--GGGS-GGGHHHHHHHHHHTT--EEEEE--HHHH-SBTTB---SGGG-HHHHHHHHHHTT-EEEEE--S---TTBGGGG--THHHHH-TT--TTSS-HHHHHHHHHHHHHHHHHHGGGBGGGTSSEEEEE-SS-GGGSTT--HHHHHHHHHHHHHHH-SSSEEEEEE-SSHHHHHHH--TTSEEEEEEE--TT-SGGGGGGGTTT-SSS-EEEEEEESS---BTTSPPP---HHHHHHHHHHHHTSTTEEEEETTSB-EE--TT-B-EETTTTEEBPSEE-TT-SB-TT--B-HHHHHHHHHHHHHS--PPPPPPPPPPB---EEEE-EEEEEHHHHHHHHTTS--EEESSPPBHHHHT--SSEEEEEEE--S---SSEEEEES-EESEEEEEETTEEEEEEETTTTB-EEEE---TT-EEEEEEE----B-SSGGG----EE-S-EEEE-TT---EEE---EEEEEE--SS-HHHHHHHHHHHHH--------TT--EEEEEEEEPPGGGSSS--BEEEE-TT--SEEEEETTEEEEEE-TTT-S--EEEE-GGG--SEEEEEEEESS--GGGSTT--EEEEESS-------S-SS-HHHHHHHHTSSSS--TTS--/------------------------------------------------S----------------------EEEEEGGGTEEEEETTBS--EEEE--GGGS-GGGHHHHHHHHHHTT--EEEEE--HHHH-SBTTB---SGGG-HHHHHHHHHHTT-EEEEE--S---TTBGGGG--THHHHH-TT--TTSS-HHHHHHHHHHHHHHHHHHGGGBGGGTSSEEEEE-SS-GGGSTT--HHHHHHHHHHHHHHH-SSSEEEEEE-SSHHHHHHH--TTSEEEEEEE--TT-SGGGGGGGTTT-SSS-EEEEEEESS---BTTSPPP---HHHHHHHHHHHHTSTTEEEEETTSB-EE--TT-B-EETTTTEEBPSEE-TT-SB-TT--B-HHHHHHHHHHHHHS--PPPPPPPPPPB---EEEE-EEEEEHHHHHHHHTTS--EEESSPPBHHHHT--SSEEEEEEE--S---SSEEEEES-EESEEEEEETTEEEEEEETTTTB-EEEE---TTPEEEEEEE----B-SSGGG----EE-S-EEEE-TT---EEE---EEEEEE--SS-HHHHHHHHHHHHH--------TT--EEEEEEEEPPGGGSSS--BEEEE-TT--SEEEEETTEEEEEE-TTT-S--EEEE-GGG--SEEEEEEEESS--GGGSTT--EEEEESS-------S-SS-HHHHHHHHTSSSS--TTS--